Protein AF-0000000076246345 (afdb_homodimer)

pLDDT: mean 88.95, std 18.8, range [18.14, 98.88]

Structure (mmCIF, N/CA/C/O backbone):
data_AF-0000000076246345-model_v1
#
loop_
_entity.id
_entity.type
_entity.pdbx_description
1 polymer 'NXPE3 protein'
#
loop_
_atom_site.group_PDB
_atom_site.id
_atom_site.type_symbol
_atom_site.label_atom_id
_atom_site.label_alt_id
_atom_site.label_comp_id
_atom_site.label_asym_id
_atom_site.label_entity_id
_atom_site.label_seq_id
_atom_site.pdbx_PDB_ins_code
_atom_site.Cartn_x
_atom_site.Cartn_y
_atom_site.Cartn_z
_atom_site.occupancy
_atom_site.B_iso_or_equiv
_atom_site.auth_seq_id
_atom_site.auth_comp_id
_atom_site.auth_asym_id
_atom_site.auth_atom_id
_atom_site.pdbx_PDB_model_num
ATOM 1 N N . PHE A 1 1 ? 10.875 -18.156 25.812 1 19.36 1 PHE A N 1
ATOM 2 C CA . PHE A 1 1 ? 11.625 -17.266 24.938 1 19.36 1 PHE A CA 1
ATOM 3 C C . PHE A 1 1 ? 11.555 -15.82 25.422 1 19.36 1 PHE A C 1
ATOM 5 O O . PHE A 1 1 ? 10.492 -15.195 25.391 1 19.36 1 PHE A O 1
ATOM 12 N N . SER A 1 2 ? 12.414 -15.438 26.406 1 18.91 2 SER A N 1
ATOM 13 C CA . SER A 1 2 ? 12.461 -14.211 27.203 1 18.91 2 SER A CA 1
ATOM 14 C C . SER A 1 2 ? 12.719 -12.992 26.328 1 18.91 2 SER A C 1
ATOM 16 O O . SER A 1 2 ? 13.523 -13.047 25.406 1 18.91 2 SER A O 1
ATOM 18 N N . PRO A 1 3 ? 11.742 -11.984 26.234 1 21.94 3 PRO A N 1
ATOM 19 C CA . PRO A 1 3 ? 11.688 -10.734 25.484 1 21.94 3 PRO A CA 1
ATOM 20 C C . PRO A 1 3 ? 12.961 -9.898 25.625 1 21.94 3 PRO A C 1
ATOM 22 O O . PRO A 1 3 ? 13.359 -9.555 26.734 1 21.94 3 PRO A O 1
ATOM 25 N N . GLN A 1 4 ? 13.969 -10.242 24.797 1 18.92 4 GLN A N 1
ATOM 26 C CA . GLN A 1 4 ? 15.336 -9.742 24.891 1 18.92 4 GLN A CA 1
ATOM 27 C C . GLN A 1 4 ? 15.359 -8.219 24.906 1 18.92 4 GLN A C 1
ATOM 29 O O . GLN A 1 4 ? 14.719 -7.57 24.078 1 18.92 4 GLN A O 1
ATOM 34 N N . HIS A 1 5 ? 15.695 -7.438 26.047 1 19.64 5 HIS A N 1
ATOM 35 C CA . HIS A 1 5 ? 15.867 -6.07 26.516 1 19.64 5 HIS A CA 1
ATOM 36 C C . HIS A 1 5 ? 16.906 -5.324 25.688 1 19.64 5 HIS A C 1
ATOM 38 O O . HIS A 1 5 ? 18.062 -5.766 25.594 1 19.64 5 HIS A O 1
ATOM 44 N N . LEU A 1 6 ? 16.5 -4.625 24.609 1 20.77 6 LEU A N 1
ATOM 45 C CA . LEU A 1 6 ? 17.25 -3.773 23.703 1 20.77 6 LEU A CA 1
ATOM 46 C C . LEU A 1 6 ? 18.031 -2.711 24.453 1 20.77 6 LEU A C 1
ATOM 48 O O . LEU A 1 6 ? 17.609 -1.553 24.531 1 20.77 6 LEU A O 1
ATOM 52 N N . ASP A 1 7 ? 18.781 -2.941 25.625 1 18.58 7 ASP A N 1
ATOM 53 C CA . ASP A 1 7 ? 19.375 -1.924 26.484 1 18.58 7 ASP A CA 1
ATOM 54 C C . ASP A 1 7 ? 20.484 -1.18 25.75 1 18.58 7 ASP A C 1
ATOM 56 O O . ASP A 1 7 ? 20.766 -0.011 26.047 1 18.58 7 ASP A O 1
ATOM 60 N N . ASP A 1 8 ? 21.562 -1.818 25.219 1 19.97 8 ASP A N 1
ATOM 61 C CA . ASP A 1 8 ? 22.859 -1.34 25.672 1 19.97 8 ASP A CA 1
ATOM 62 C C . ASP A 1 8 ? 23.188 0.019 25.062 1 19.97 8 ASP A C 1
ATOM 64 O O . ASP A 1 8 ? 22.547 0.444 24.094 1 19.97 8 ASP A O 1
ATOM 68 N N . ASP A 1 9 ? 24.547 0.365 24.703 1 19.53 9 ASP A N 1
ATOM 69 C CA . ASP A 1 9 ? 25.578 1.345 25.031 1 19.53 9 ASP A CA 1
ATOM 70 C C . ASP A 1 9 ? 25.672 2.428 23.953 1 19.53 9 ASP A C 1
ATOM 72 O O . ASP A 1 9 ? 25.703 3.619 24.281 1 19.53 9 ASP A O 1
ATOM 76 N N . THR A 1 10 ? 26.172 2.152 22.672 1 20.78 10 THR A N 1
ATOM 77 C CA . THR A 1 10 ? 27.266 2.99 22.203 1 20.78 10 THR A CA 1
ATOM 78 C C . THR A 1 10 ? 26.734 4.238 21.5 1 20.78 10 THR A C 1
ATOM 80 O O . THR A 1 10 ? 26.609 4.273 20.281 1 20.78 10 THR A O 1
ATOM 83 N N . VAL A 1 11 ? 25.469 4.566 21.547 1 22.44 11 VAL A N 1
ATOM 84 C CA . VAL A 1 11 ? 25.188 5.703 20.688 1 22.44 11 VAL A CA 1
ATOM 85 C C . VAL A 1 11 ? 26.016 6.906 21.109 1 22.44 11 VAL A C 1
ATOM 87 O O . VAL A 1 11 ? 25.797 7.477 22.188 1 22.44 11 VAL A O 1
ATOM 90 N N . SER A 1 12 ? 27.391 6.965 20.938 1 21 12 SER A N 1
ATOM 91 C CA . SER A 1 12 ? 28.375 7.977 21.281 1 21 12 SER A CA 1
ATOM 92 C C . SER A 1 12 ? 27.938 9.367 20.844 1 21 12 SER A C 1
ATOM 94 O O . SER A 1 12 ? 28.219 10.359 21.516 1 21 12 SER A O 1
ATOM 96 N N . GLY A 1 13 ? 27.625 9.555 19.547 1 21.38 13 GLY A N 1
ATOM 97 C CA . GLY A 1 13 ? 28.203 10.805 19.062 1 21.38 13 GLY A CA 1
ATOM 98 C C . GLY A 1 13 ? 27.5 12.031 19.625 1 21.38 13 GLY A C 1
ATOM 99 O O . GLY A 1 13 ? 28.109 13.102 19.734 1 21.38 13 GLY A O 1
ATOM 100 N N . SER A 1 14 ? 26.141 12.148 19.391 1 21.59 14 SER A N 1
ATOM 101 C CA . SER A 1 14 ? 25.75 13.555 19.328 1 21.59 14 SER A CA 1
ATOM 102 C C . SER A 1 14 ? 25.781 14.203 20.703 1 21.59 14 SER A C 1
ATOM 104 O O . SER A 1 14 ? 25.094 13.766 21.625 1 21.59 14 SER A O 1
ATOM 106 N N . ASN A 1 15 ? 26.875 14.727 21.172 1 21.67 15 ASN A N 1
ATOM 107 C CA . ASN A 1 15 ? 27.281 15.477 22.359 1 21.67 15 ASN A CA 1
ATOM 108 C C . ASN A 1 15 ? 26.312 16.609 22.688 1 21.67 15 ASN A C 1
ATOM 110 O O . ASN A 1 15 ? 26.578 17.438 23.547 1 21.67 15 ASN A O 1
ATOM 114 N N . TRP A 1 16 ? 25.406 17.016 21.812 1 20.48 16 TRP A N 1
ATOM 115 C CA . TRP A 1 16 ? 25.188 18.438 22.062 1 20.48 16 TRP A CA 1
ATOM 116 C C . TRP A 1 16 ? 24.5 18.656 23.406 1 20.48 16 TRP A C 1
ATOM 118 O O . TRP A 1 16 ? 24.25 19.797 23.797 1 20.48 16 TRP A O 1
ATOM 128 N N . ILE A 1 17 ? 23.656 17.625 23.906 1 20.89 17 ILE A N 1
ATOM 129 C CA . ILE A 1 17 ? 22.766 18.172 24.922 1 20.89 17 ILE A CA 1
ATOM 130 C C . ILE A 1 17 ? 23.562 18.5 26.188 1 20.89 17 ILE A C 1
ATOM 132 O O . ILE A 1 17 ? 24.109 17.609 26.828 1 20.89 17 ILE A O 1
ATOM 136 N N . THR A 1 18 ? 24.344 19.609 26.125 1 20.52 18 THR A N 1
ATOM 137 C CA . THR A 1 18 ? 24.906 20.016 27.422 1 20.52 18 THR A CA 1
ATOM 138 C C . THR A 1 18 ? 23.812 20.078 28.484 1 20.52 18 THR A C 1
ATOM 140 O O . THR A 1 18 ? 22.75 20.656 28.25 1 20.52 18 THR A O 1
ATOM 143 N N . GLU A 1 19 ? 23.891 19.234 29.469 1 22.59 19 GLU A N 1
ATOM 144 C CA . GLU A 1 19 ? 23.078 18.969 30.656 1 22.59 19 GLU A CA 1
ATOM 145 C C . GLU A 1 19 ? 23.016 20.172 31.562 1 22.59 19 GLU A C 1
ATOM 147 O O . GLU A 1 19 ? 23.938 20.422 32.344 1 22.59 19 GLU A O 1
ATOM 152 N N . ASN A 1 20 ? 22.766 21.406 31.094 1 21.75 20 ASN A N 1
ATOM 153 C CA . ASN A 1 20 ? 22.719 22.234 32.281 1 21.75 20 ASN A CA 1
ATOM 154 C C . ASN A 1 20 ? 21.688 21.719 33.281 1 21.75 20 ASN A C 1
ATOM 156 O O . ASN A 1 20 ? 20.594 21.297 32.906 1 21.75 20 ASN A O 1
ATOM 160 N N . ASN A 1 21 ? 22.094 21.266 34.5 1 23.2 21 ASN A N 1
ATOM 161 C CA . ASN A 1 21 ? 21.562 20.672 35.719 1 23.2 21 ASN A CA 1
ATOM 162 C C . ASN A 1 21 ? 20.453 21.531 36.312 1 23.2 21 ASN A C 1
ATOM 164 O O . ASN A 1 21 ? 20.5 21.906 37.5 1 23.2 21 ASN A O 1
ATOM 168 N N . ALA A 1 22 ? 19.906 22.562 35.656 1 27.86 22 ALA A N 1
ATOM 169 C CA . ALA A 1 22 ? 19.016 23.281 36.594 1 27.86 22 ALA A CA 1
ATOM 170 C C . ALA A 1 22 ? 17.875 22.391 37.062 1 27.86 22 ALA A C 1
ATOM 172 O O . ALA A 1 22 ? 17.172 21.797 36.25 1 27.86 22 ALA A O 1
ATOM 173 N N . GLN A 1 23 ? 17.906 21.875 38.25 1 25.12 23 GLN A N 1
ATOM 174 C CA . GLN A 1 23 ? 17 21.141 39.125 1 25.12 23 GLN A CA 1
ATOM 175 C C . GLN A 1 23 ? 15.609 21.781 39.156 1 25.12 23 GLN A C 1
ATOM 177 O O . GLN A 1 23 ? 15.352 22.703 39.906 1 25.12 23 GLN A O 1
ATOM 182 N N . HIS A 1 24 ? 15.094 22.266 38.031 1 23.08 24 HIS A N 1
ATOM 183 C CA . HIS A 1 24 ? 13.805 22.859 38.375 1 23.08 24 HIS A CA 1
ATOM 184 C C . HIS A 1 24 ? 12.844 21.812 38.938 1 23.08 24 HIS A C 1
ATOM 186 O O . HIS A 1 24 ? 12.836 20.672 38.5 1 23.08 24 HIS A O 1
ATOM 192 N N . SER A 1 25 ? 12.453 21.953 40.219 1 24.55 25 SER A N 1
ATOM 193 C CA . SER A 1 25 ? 11.445 21.281 41.031 1 24.55 25 SER A CA 1
ATOM 194 C C . SER A 1 25 ? 10.203 20.953 40.219 1 24.55 25 SER A C 1
ATOM 196 O O . SER A 1 25 ? 9.602 21.844 39.594 1 24.55 25 SER A O 1
ATOM 198 N N . LEU A 1 26 ? 10.172 19.75 39.625 1 28.2 26 LEU A N 1
ATOM 199 C CA . LEU A 1 26 ? 9.031 19.156 38.938 1 28.2 26 LEU A CA 1
ATOM 200 C C . LEU A 1 26 ? 7.754 19.328 39.75 1 28.2 26 LEU A C 1
ATOM 202 O O . LEU A 1 26 ? 7.621 18.75 40.844 1 28.2 26 LEU A O 1
ATOM 206 N N . SER A 1 27 ? 7.281 20.562 39.75 1 25.52 27 SER A N 1
ATOM 207 C CA . SER A 1 27 ? 5.965 20.719 40.375 1 25.52 27 SER A CA 1
ATOM 208 C C . SER A 1 27 ? 5.055 19.547 40.031 1 25.52 27 SER A C 1
ATOM 210 O O . SER A 1 27 ? 5.137 19 38.906 1 25.52 27 SER A O 1
ATOM 212 N N . GLN A 1 28 ? 4.719 18.719 41.062 1 29.06 28 GLN A N 1
ATOM 213 C CA . GLN A 1 28 ? 3.703 17.672 41.094 1 29.06 28 GLN A CA 1
ATOM 214 C C . GLN A 1 28 ? 2.494 18.047 40.219 1 29.06 28 GLN A C 1
ATOM 216 O O . GLN A 1 28 ? 1.693 18.891 40.625 1 29.06 28 GLN A O 1
ATOM 221 N N . THR A 1 29 ? 2.711 18.141 38.969 1 30.38 29 THR A N 1
ATOM 222 C CA . THR A 1 29 ? 1.531 18.344 38.125 1 30.38 29 THR A CA 1
ATOM 223 C C . THR A 1 29 ? 0.421 17.375 38.531 1 30.38 29 THR A C 1
ATOM 225 O O . THR A 1 29 ? 0.662 16.172 38.688 1 30.38 29 THR A O 1
ATOM 228 N N . THR A 1 30 ? -0.625 17.828 39.125 1 29.92 30 THR A N 1
ATOM 229 C CA . THR A 1 30 ? -1.897 17.234 39.5 1 29.92 30 THR A CA 1
ATOM 230 C C . THR A 1 30 ? -2.344 16.203 38.469 1 29.92 30 THR A C 1
ATOM 232 O O . THR A 1 30 ? -2.494 16.531 37.281 1 29.92 30 THR A O 1
ATOM 235 N N . LYS A 1 31 ? -2.096 14.977 38.75 1 35.84 31 LYS A N 1
ATOM 236 C CA . LYS A 1 31 ? -2.711 13.828 38.062 1 35.84 31 LYS A CA 1
ATOM 237 C C . LYS A 1 31 ? -4.207 14.047 37.875 1 35.84 31 LYS A C 1
ATOM 239 O O . LYS A 1 31 ? -5.004 13.844 38.781 1 35.84 31 LYS A O 1
ATOM 244 N N . THR A 1 32 ? -4.555 15.07 37.188 1 33.03 32 THR A N 1
ATOM 245 C CA . THR A 1 32 ? -5.98 15.008 36.875 1 33.03 32 THR A CA 1
ATOM 246 C C . THR A 1 32 ? -6.383 13.602 36.469 1 33.03 32 THR A C 1
ATOM 248 O O . THR A 1 32 ? -5.723 12.992 35.625 1 33.03 32 THR A O 1
ATOM 251 N N . THR A 1 33 ? -7.121 12.867 37.188 1 37.44 33 THR A N 1
ATOM 252 C CA . THR A 1 33 ? -7.75 11.586 36.906 1 37.44 33 THR A CA 1
ATOM 253 C C . THR A 1 33 ? -8.273 11.562 35.469 1 37.44 33 THR A C 1
ATOM 255 O O . THR A 1 33 ? -9.344 12.109 35.188 1 37.44 33 THR A O 1
ATOM 258 N N . ARG A 1 34 ? -7.465 11.695 34.531 1 45 34 ARG A N 1
ATOM 259 C CA . ARG A 1 34 ? -7.828 11.547 33.125 1 45 34 ARG A CA 1
ATOM 260 C C . ARG A 1 34 ? -8.742 10.344 32.938 1 45 34 ARG A C 1
ATOM 262 O O . ARG A 1 34 ? -8.586 9.312 33.594 1 45 34 ARG A O 1
ATOM 269 N N . LYS A 1 35 ? -9.852 10.445 32.406 1 48.69 35 LYS A N 1
ATOM 270 C CA . LYS A 1 35 ? -10.867 9.438 32.125 1 48.69 35 LYS A CA 1
ATOM 271 C C . LYS A 1 35 ? -10.297 8.289 31.312 1 48.69 35 LYS A C 1
ATOM 273 O O . LYS A 1 35 ? -9.602 8.516 30.312 1 48.69 35 LYS A O 1
ATOM 278 N N . PRO A 1 36 ? -10.25 7.066 31.688 1 53.5 36 PRO A N 1
ATOM 279 C CA . PRO A 1 36 ? -9.734 5.785 31.203 1 53.5 36 PRO A CA 1
ATOM 280 C C . PRO A 1 36 ? -10.148 5.488 29.766 1 53.5 36 PRO A C 1
ATOM 282 O O . PRO A 1 36 ? -9.789 4.441 29.219 1 53.5 36 PRO A O 1
ATOM 285 N N . TYR A 1 37 ? -10.836 6.449 29.062 1 56.97 37 TYR A N 1
ATOM 286 C CA . TYR A 1 37 ? -11.492 5.918 27.875 1 56.97 37 TYR A CA 1
ATOM 287 C C . TYR A 1 37 ? -10.648 6.16 26.625 1 56.97 37 TYR A C 1
ATOM 289 O O . TYR A 1 37 ? -10.984 5.688 25.531 1 56.97 37 TYR A O 1
ATOM 297 N N . CYS A 1 38 ? -9.461 6.73 26.719 1 70.19 38 CYS A N 1
ATOM 298 C CA . CYS A 1 38 ? -8.773 6.992 25.469 1 70.19 38 CYS A CA 1
ATOM 299 C C . CYS A 1 38 ? -7.668 5.969 25.234 1 70.19 38 CYS A C 1
ATOM 301 O O . CYS A 1 38 ? -6.738 5.855 26.031 1 70.19 38 CYS A O 1
ATOM 303 N N . GLY A 1 39 ? -7.922 5.137 24.266 1 64.81 39 GLY A N 1
ATOM 304 C CA . GLY A 1 39 ? -7.031 4.0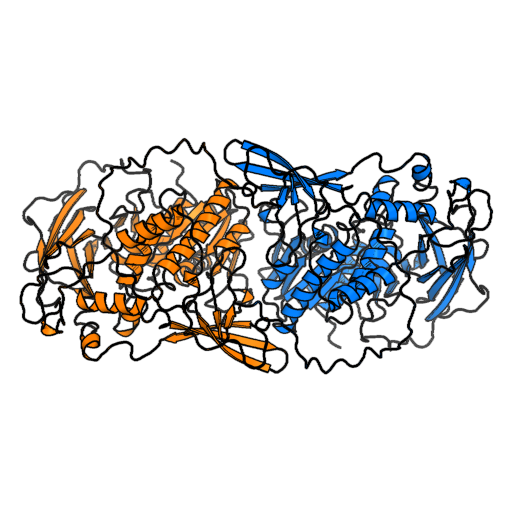39 23.906 1 64.81 39 GLY A CA 1
ATOM 305 C C . GLY A 1 39 ? -5.578 4.461 23.797 1 64.81 39 GLY A C 1
ATOM 306 O O . GLY A 1 39 ? -4.676 3.629 23.922 1 64.81 39 GLY A O 1
ATOM 307 N N . TYR A 1 40 ? -5.309 5.746 23.688 1 67.44 40 TYR A N 1
ATOM 308 C CA . TYR A 1 40 ? -3.932 6.191 23.516 1 67.44 40 TYR A CA 1
ATOM 309 C C . TYR A 1 40 ? -3.137 6.031 24.797 1 67.44 40 TYR A C 1
ATOM 311 O O . TYR A 1 40 ? -1.904 5.965 24.766 1 67.44 40 TYR A O 1
ATOM 319 N N . ALA A 1 41 ? -3.783 5.953 25.844 1 68.75 41 ALA A N 1
ATOM 320 C CA . ALA A 1 41 ? -3.111 5.891 27.125 1 68.75 41 ALA A CA 1
ATOM 321 C C . ALA A 1 41 ? -2.527 4.504 27.391 1 68.75 41 ALA A C 1
ATOM 323 O O . ALA A 1 41 ? -1.706 4.324 28.281 1 68.75 41 ALA A O 1
ATOM 324 N N . GLN A 1 42 ? -2.809 3.709 26.516 1 67.75 42 GLN A N 1
ATOM 325 C CA . GLN A 1 42 ? -2.4 2.328 26.75 1 67.75 42 GLN A CA 1
ATOM 326 C C . GLN A 1 42 ? -1.032 2.047 26.125 1 67.75 42 GLN A C 1
ATOM 328 O O . GLN A 1 42 ? -0.44 0.994 26.375 1 67.75 42 GLN A O 1
ATOM 333 N N . GLN A 1 43 ? -0.539 3.023 25.531 1 74 43 GLN A N 1
ATOM 334 C CA . GLN A 1 43 ? 0.751 2.777 24.906 1 74 43 GLN A CA 1
ATOM 335 C C . GLN A 1 43 ? 1.897 2.963 25.891 1 74 43 GLN A C 1
ATOM 337 O O . GLN A 1 43 ? 1.925 3.941 26.641 1 74 43 GLN A O 1
ATOM 342 N N . VAL A 1 44 ? 2.707 1.988 25.938 1 80.88 44 VAL A N 1
ATOM 343 C CA . VAL A 1 44 ? 3.889 2.061 26.781 1 80.88 44 VAL A CA 1
ATOM 344 C C . VAL A 1 44 ? 4.988 2.85 26.078 1 80.88 44 VAL A C 1
ATOM 346 O O . VAL A 1 44 ? 5.363 2.527 24.953 1 80.88 44 VAL A O 1
ATOM 349 N N . LEU A 1 45 ? 5.414 3.9 26.781 1 88.69 45 LEU A N 1
ATOM 350 C CA . LEU A 1 45 ? 6.461 4.75 26.219 1 88.69 45 LEU A CA 1
ATOM 351 C C . LEU A 1 45 ? 7.812 4.434 26.844 1 88.69 45 LEU A C 1
ATOM 353 O O . LEU A 1 45 ? 7.895 4.145 28.047 1 88.69 45 LEU A O 1
ATOM 357 N N . SER A 1 46 ? 8.805 4.434 26.094 1 90.81 46 SER A N 1
ATOM 358 C CA . SER A 1 46 ? 10.164 4.371 26.625 1 90.81 46 SER A CA 1
ATOM 359 C C . SER A 1 46 ? 10.492 5.621 27.438 1 90.81 46 SER A C 1
ATOM 361 O O . SER A 1 46 ? 9.758 6.609 27.391 1 90.81 46 SER A O 1
ATOM 363 N N . LYS A 1 47 ? 11.57 5.594 28.188 1 94 47 LYS A N 1
ATOM 364 C CA . LYS A 1 47 ? 12 6.738 28.984 1 94 47 LYS A CA 1
ATOM 365 C C . LYS A 1 47 ? 12.281 7.949 28.094 1 94 47 LYS A C 1
ATOM 367 O O . LYS A 1 47 ? 11.914 9.078 28.438 1 94 47 LYS A O 1
ATOM 372 N N . ARG A 1 48 ? 12.812 7.684 27 1 94.44 48 ARG A N 1
ATOM 373 C CA . ARG A 1 48 ? 13.141 8.758 26.062 1 94.44 48 ARG A CA 1
ATOM 374 C C . ARG A 1 48 ? 11.875 9.383 25.469 1 94.44 48 ARG A C 1
ATOM 376 O O . ARG A 1 48 ? 11.789 10.602 25.328 1 94.44 48 ARG A O 1
ATOM 383 N N . GLU A 1 49 ? 10.984 8.531 25.156 1 93.44 49 GLU A N 1
ATOM 384 C CA . GLU A 1 49 ? 9.727 9.016 24.594 1 93.44 49 GLU A CA 1
ATOM 385 C C . GLU A 1 49 ? 8.938 9.82 25.641 1 93.44 49 GLU A C 1
ATOM 387 O O . GLU A 1 49 ? 8.281 10.805 25.297 1 93.44 49 GLU A O 1
ATOM 392 N N . GLN A 1 50 ? 9.039 9.391 26.844 1 94.25 50 GLN A N 1
ATOM 393 C CA . GLN A 1 50 ? 8.375 10.117 27.938 1 94.25 50 GLN A CA 1
ATOM 394 C C . GLN A 1 50 ? 8.984 11.5 28.109 1 94.25 50 GLN A C 1
ATOM 396 O O . GLN A 1 50 ? 8.258 12.484 28.266 1 94.25 50 GLN A O 1
ATOM 401 N N . ALA A 1 51 ? 10.242 11.523 28.109 1 96.31 51 ALA A N 1
ATOM 402 C CA . ALA A 1 51 ? 10.938 12.805 28.266 1 96.31 51 ALA A CA 1
ATOM 403 C C . ALA A 1 51 ? 10.609 13.742 27.109 1 96.31 51 ALA A C 1
ATOM 405 O O . ALA A 1 51 ? 10.43 14.945 27.312 1 96.31 51 ALA A O 1
ATOM 406 N N . GLU A 1 52 ? 10.555 13.203 25.953 1 96.31 52 GLU A N 1
ATOM 407 C CA . GLU A 1 52 ? 10.211 13.992 24.781 1 96.31 52 GLU A CA 1
ATOM 408 C C . GLU A 1 52 ? 8.789 14.547 24.875 1 96.31 52 GLU A C 1
ATOM 410 O O . GLU A 1 52 ? 8.562 15.727 24.594 1 96.31 52 GLU A O 1
ATOM 415 N N . GLU A 1 53 ? 7.953 13.711 25.234 1 95.38 53 GLU A N 1
ATOM 416 C CA . GLU A 1 53 ? 6.559 14.117 25.375 1 95.38 53 GLU A CA 1
ATOM 417 C C . GLU A 1 53 ? 6.418 15.227 26.422 1 95.38 53 GLU A C 1
ATOM 419 O O . GLU A 1 53 ? 5.711 16.203 26.188 1 95.38 53 GLU A O 1
ATOM 424 N N . GLU A 1 54 ? 7.082 15.055 27.516 1 96.38 54 GLU A N 1
ATOM 425 C CA . GLU A 1 54 ? 7.035 16.062 28.562 1 96.38 54 GLU A CA 1
ATOM 426 C C . GLU A 1 54 ? 7.605 17.391 28.078 1 96.38 54 GLU A C 1
ATOM 428 O O . GLU A 1 54 ? 7.059 18.453 28.391 1 96.38 54 GLU A O 1
ATOM 433 N N . SER A 1 55 ? 8.609 17.312 27.375 1 97.19 55 SER A N 1
ATOM 434 C CA . SER A 1 55 ? 9.234 18.516 26.859 1 97.19 55 SER A CA 1
ATOM 435 C C . SER A 1 55 ? 8.328 19.234 25.859 1 97.19 55 SER A C 1
ATOM 437 O O . SER A 1 55 ? 8.219 20.453 25.875 1 97.19 55 SER A O 1
ATOM 439 N N . LEU A 1 56 ? 7.699 18.469 25 1 97.81 56 LEU A N 1
ATOM 440 C CA . LEU A 1 56 ? 6.801 19.047 24 1 97.81 56 LEU A CA 1
ATOM 441 C C . LEU A 1 56 ? 5.586 19.688 24.672 1 97.81 56 LEU A C 1
ATOM 443 O O . LEU A 1 56 ? 5.16 20.781 24.281 1 97.81 56 LEU A O 1
ATOM 447 N N . LEU A 1 57 ? 5.09 18.969 25.688 1 97.31 57 LEU A N 1
ATOM 448 C CA . LEU A 1 57 ? 3.934 19.484 26.406 1 97.31 57 LEU A CA 1
ATOM 449 C C . LEU A 1 57 ? 4.305 20.75 27.188 1 97.31 57 LEU A C 1
ATOM 451 O O . LEU A 1 57 ? 3.518 21.688 27.266 1 97.31 57 LEU A O 1
ATOM 455 N N . ALA A 1 58 ? 5.48 20.781 27.688 1 96.88 58 ALA A N 1
ATOM 456 C CA . ALA A 1 58 ? 5.961 21.969 28.406 1 96.88 58 ALA A CA 1
ATOM 457 C C . ALA A 1 58 ? 6.105 23.156 27.469 1 96.88 58 ALA A C 1
ATOM 459 O O . ALA A 1 58 ? 5.848 24.297 27.859 1 96.88 58 ALA A O 1
ATOM 460 N N . ALA A 1 59 ? 6.48 22.859 26.312 1 95.5 59 ALA A N 1
ATOM 461 C CA . ALA A 1 59 ? 6.754 23.906 25.328 1 95.5 59 ALA A CA 1
ATOM 462 C C . ALA A 1 59 ? 5.469 24.609 24.906 1 95.5 59 ALA A C 1
ATOM 464 O O . ALA A 1 59 ? 5.504 25.719 24.391 1 95.5 59 ALA A O 1
ATOM 465 N N . ILE A 1 60 ? 4.309 23.984 25.141 1 96.94 60 ILE A N 1
ATOM 466 C CA . ILE A 1 60 ? 3.072 24.578 24.656 1 96.94 60 ILE A CA 1
ATOM 467 C C . ILE A 1 60 ? 2.184 24.969 25.828 1 96.94 60 ILE A C 1
ATOM 469 O O . ILE A 1 60 ? 0.987 25.219 25.656 1 96.94 60 ILE A O 1
ATOM 473 N N . GLN A 1 61 ? 2.748 24.969 26.953 1 96.19 61 GLN A N 1
ATOM 474 C CA . GLN A 1 61 ? 1.985 25.438 28.109 1 96.19 61 GLN A CA 1
ATOM 475 C C . GLN A 1 61 ? 1.475 26.859 27.891 1 96.19 61 GLN A C 1
ATOM 477 O O . GLN A 1 61 ? 2.158 27.688 27.281 1 96.19 61 GLN A O 1
ATOM 482 N N . TRP A 1 62 ? 0.317 27.094 28.391 1 96.38 62 TRP A N 1
ATOM 483 C CA . TRP A 1 62 ? -0.326 28.391 28.203 1 96.38 62 TRP A CA 1
ATOM 484 C C . TRP A 1 62 ? -0.683 29.016 29.547 1 96.38 62 TRP A C 1
ATOM 486 O O . TRP A 1 62 ? -1.102 28.312 30.469 1 96.38 62 TRP A O 1
ATOM 496 N N . PRO A 1 63 ? -0.483 30.266 29.672 1 95 63 PRO A N 1
ATOM 497 C CA . PRO A 1 63 ? -0.775 30.922 30.953 1 95 63 PRO A CA 1
ATOM 498 C C . PRO A 1 63 ? -2.23 30.75 31.375 1 95 63 PRO A C 1
ATOM 500 O O . PRO A 1 63 ? -3.135 30.797 30.547 1 95 63 PRO A O 1
ATOM 503 N N . LYS A 1 64 ? -2.393 30.656 32.688 1 91.75 64 LYS A N 1
ATOM 504 C CA . LYS A 1 64 ? -3.727 30.531 33.25 1 91.75 64 LYS A CA 1
ATOM 505 C C . LYS A 1 64 ? -4.137 31.812 34 1 91.75 64 LYS A C 1
ATOM 507 O O . LYS A 1 64 ? -3.307 32.469 34.625 1 91.75 64 LYS A O 1
ATOM 512 N N . PRO A 1 65 ? -5.379 32.094 33.781 1 90.75 65 PRO A N 1
ATOM 513 C CA . PRO A 1 65 ? -5.859 33.219 34.594 1 90.75 65 PRO A CA 1
ATOM 514 C C . PRO A 1 65 ? -5.875 32.906 36.094 1 90.75 65 PRO A C 1
ATOM 516 O O . PRO A 1 65 ? -5.77 31.734 36.469 1 90.75 65 PRO A O 1
ATOM 519 N N . PRO A 1 66 ? -5.887 34 36.875 1 87.56 66 PRO A N 1
ATOM 520 C CA . PRO A 1 66 ? -5.969 33.75 38.312 1 87.56 66 PRO A CA 1
ATOM 521 C C . PRO A 1 66 ? -7.176 32.875 38.688 1 87.56 66 PRO A C 1
ATOM 523 O O . PRO A 1 66 ? -8.156 32.844 37.938 1 87.56 66 PRO A O 1
ATOM 526 N N . ASP A 1 67 ? -7.02 32.344 39.875 1 83.25 67 ASP A N 1
ATOM 527 C CA . ASP A 1 67 ? -8.07 31.438 40.344 1 83.25 67 ASP A CA 1
ATOM 528 C C . ASP A 1 67 ? -9.383 32.188 40.562 1 83.25 67 ASP A C 1
ATOM 530 O O . ASP A 1 67 ? -9.383 33.375 40.938 1 83.25 67 ASP A O 1
ATOM 534 N N . GLY A 1 68 ? -10.484 31.609 40.219 1 79.56 68 GLY A N 1
ATOM 535 C CA . GLY A 1 68 ? -11.805 32.156 40.406 1 79.56 68 GLY A CA 1
ATOM 536 C C . GLY A 1 68 ? -12.586 32.312 39.125 1 79.56 68 GLY A C 1
ATOM 537 O O . GLY A 1 68 ? -12.031 32.156 38.031 1 79.56 68 GLY A O 1
ATOM 538 N N . LYS A 1 69 ? -13.797 32.5 39.344 1 83.62 69 LYS A N 1
ATOM 539 C CA . LYS A 1 69 ? -14.672 32.688 38.188 1 83.62 69 LYS A CA 1
ATOM 540 C C . LYS A 1 69 ? -14.516 34.094 37.594 1 83.62 69 LYS A C 1
ATOM 542 O O . LYS A 1 69 ? -14.594 35.062 38.312 1 83.62 69 LYS A O 1
ATOM 547 N N . ILE A 1 70 ? -14.086 34.156 36.375 1 90.56 70 ILE A N 1
ATOM 548 C CA . ILE A 1 70 ? -13.945 35.406 35.656 1 90.56 70 ILE A CA 1
ATOM 549 C C . ILE A 1 70 ? -15.195 35.656 34.812 1 90.56 70 ILE A C 1
ATOM 551 O O . ILE A 1 70 ? -15.547 34.844 33.969 1 90.56 70 ILE A O 1
ATOM 555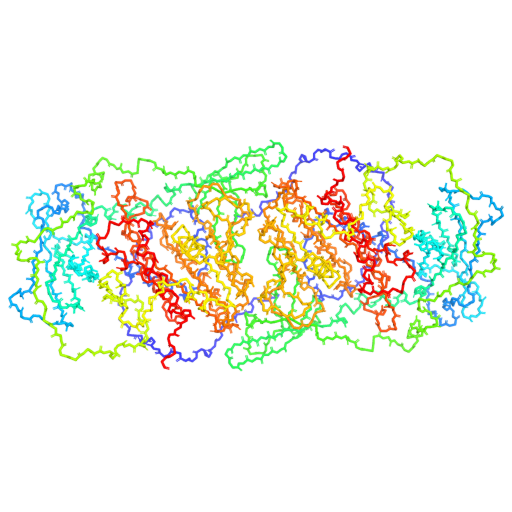 N N . THR A 1 71 ? -15.844 36.781 35.031 1 93.56 71 THR A N 1
ATOM 556 C CA . THR A 1 71 ? -17.062 37.125 34.312 1 93.56 71 THR A CA 1
ATOM 557 C C . THR A 1 71 ? -16.703 37.656 32.906 1 93.56 71 THR A C 1
ATOM 559 O O . THR A 1 71 ? -15.57 38.031 32.656 1 93.56 71 THR A O 1
ATOM 562 N N . PHE A 1 72 ? -17.719 37.688 32.094 1 96.69 72 PHE A N 1
ATOM 563 C CA . PHE A 1 72 ? -17.547 38.25 30.75 1 96.69 72 PHE A CA 1
ATOM 564 C C . PHE A 1 72 ? -17.031 39.688 30.797 1 96.69 72 PHE A C 1
ATOM 566 O O . PHE A 1 72 ? -16.172 40.062 30.016 1 96.69 72 PHE A O 1
ATOM 573 N N . ALA A 1 73 ? -17.531 40.438 31.688 1 96.56 73 ALA A N 1
ATOM 574 C CA . ALA A 1 73 ? -17.156 41.844 31.812 1 96.56 73 ALA A CA 1
ATOM 575 C C . ALA A 1 73 ? -15.68 42 32.125 1 96.56 73 ALA A C 1
ATOM 577 O O . ALA A 1 73 ? -15.062 43 31.766 1 96.56 73 ALA A O 1
ATOM 578 N N . GLN A 1 74 ? -15.164 40.969 32.75 1 95.75 74 GLN A N 1
ATOM 579 C CA . GLN A 1 74 ? -13.766 41 33.156 1 95.75 74 GLN A CA 1
ATOM 580 C C . GLN A 1 74 ? -12.867 40.375 32.125 1 95.75 74 GLN A C 1
ATOM 582 O O . GLN A 1 74 ? -11.641 40.375 32.25 1 95.75 74 GLN A O 1
ATOM 587 N N . SER A 1 75 ? -13.461 39.844 31.094 1 97.12 75 SER A N 1
ATOM 588 C CA . SER A 1 75 ? -12.688 39.188 30.031 1 97.12 75 SER A CA 1
ATOM 589 C C . SER A 1 75 ? -12.117 40.25 29.062 1 97.12 75 SER A C 1
ATOM 591 O O . SER A 1 75 ? -12.508 41.406 29.094 1 97.12 75 SER A O 1
ATOM 593 N N . THR A 1 76 ? -11.219 39.812 28.25 1 98.06 76 THR A N 1
ATOM 594 C CA . THR A 1 76 ? -10.5 40.75 27.375 1 98.06 76 THR A CA 1
ATOM 595 C C . THR A 1 76 ? -11.422 41.312 26.312 1 98.06 76 THR A C 1
ATOM 597 O O . THR A 1 76 ? -12.117 40.562 25.625 1 98.06 76 THR A O 1
ATOM 600 N N . ASP A 1 77 ? -11.43 42.594 26.125 1 98.06 77 ASP A N 1
ATOM 601 C CA . ASP A 1 77 ? -12.188 43.281 25.094 1 98.06 77 ASP A CA 1
ATOM 602 C C . ASP A 1 77 ? -11.242 43.938 24.078 1 98.06 77 ASP A C 1
ATOM 604 O O . ASP A 1 77 ? -10.531 44.906 24.406 1 98.06 77 ASP A O 1
ATOM 608 N N . PRO A 1 78 ? -11.25 43.469 22.891 1 98.19 78 PRO A N 1
ATOM 609 C CA . PRO A 1 78 ? -10.359 44.094 21.891 1 98.19 78 PRO A CA 1
ATOM 610 C C . PRO A 1 78 ? -10.703 45.531 21.594 1 98.19 78 PRO A C 1
ATOM 612 O O . PRO A 1 78 ? -9.82 46.312 21.219 1 98.19 78 PRO A O 1
ATOM 615 N N . THR A 1 79 ? -11.906 45.969 21.734 1 97.69 79 THR A N 1
ATOM 616 C CA . THR A 1 79 ? -12.344 47.344 21.406 1 97.69 79 THR A CA 1
ATOM 617 C C . THR A 1 79 ? -11.734 48.344 22.391 1 97.69 79 THR A C 1
ATOM 619 O O . THR A 1 79 ? -11.391 49.469 22 1 97.69 79 THR A O 1
ATOM 622 N N . HIS A 1 80 ? -11.609 47.938 23.656 1 97.75 80 HIS A N 1
ATOM 623 C CA . HIS A 1 80 ? -11.031 48.812 24.656 1 97.75 80 HIS A CA 1
ATOM 624 C C . HIS A 1 80 ? -9.516 48.688 24.688 1 97.75 80 HIS A C 1
ATOM 626 O O . HIS A 1 80 ? -8.836 49.469 25.344 1 97.75 80 HIS A O 1
ATOM 632 N N . SER A 1 81 ? -9.008 47.688 24.047 1 98.69 81 SER A N 1
ATOM 633 C CA . SER A 1 81 ? -7.566 47.438 24.016 1 98.69 81 SER A CA 1
ATOM 634 C C . SER A 1 81 ? -6.902 48.25 22.891 1 98.69 81 SER A C 1
ATOM 636 O O . SER A 1 81 ? -7.57 48.656 21.938 1 98.69 81 SER A O 1
ATOM 638 N N . ASP A 1 82 ? -5.609 48.406 23.031 1 98.38 82 ASP A N 1
ATOM 639 C CA . ASP A 1 82 ? -4.91 49.156 21.984 1 98.38 82 ASP A CA 1
ATOM 640 C C . ASP A 1 82 ? -3.441 48.75 21.906 1 98.38 82 ASP A C 1
ATOM 642 O O . ASP A 1 82 ? -2.969 47.969 22.719 1 98.38 82 ASP A O 1
ATOM 646 N N . PHE A 1 83 ? -2.773 49.219 20.906 1 98.56 83 PHE A N 1
ATOM 647 C CA . PHE A 1 83 ? -1.332 49 20.812 1 98.56 83 PHE A CA 1
ATOM 648 C C . PHE A 1 83 ? -0.633 50.312 20.438 1 98.56 83 PHE A C 1
ATOM 650 O O . PHE A 1 83 ? -1.269 51.25 19.938 1 98.56 83 PHE A O 1
ATOM 657 N N . VAL A 1 84 ? 0.631 50.406 20.75 1 97.62 84 VAL A N 1
ATOM 658 C CA . VAL A 1 84 ? 1.467 51.531 20.422 1 97.62 84 VAL A CA 1
ATOM 659 C C . VAL A 1 84 ? 2.811 51.062 19.875 1 97.62 84 VAL A C 1
ATOM 661 O O . VAL A 1 84 ? 3.363 50.062 20.359 1 97.62 84 VAL A O 1
ATOM 664 N N . ILE A 1 85 ? 3.293 51.719 18.844 1 97.06 85 ILE A N 1
ATOM 665 C CA . ILE A 1 85 ? 4.645 51.469 18.359 1 97.06 85 ILE A CA 1
ATOM 666 C C . ILE A 1 85 ? 5.664 52.094 19.312 1 97.06 85 ILE A C 1
ATOM 668 O O . ILE A 1 85 ? 5.566 53.25 19.656 1 97.06 85 ILE A O 1
ATOM 672 N N . VAL A 1 86 ? 6.586 51.219 19.688 1 94.56 86 VAL A N 1
ATOM 673 C CA . VAL A 1 86 ? 7.629 51.688 20.578 1 94.56 86 VAL A CA 1
ATOM 674 C C . VAL A 1 86 ? 8.609 52.562 19.812 1 94.56 86 VAL A C 1
ATOM 676 O O . VAL A 1 86 ? 9.156 52.156 18.797 1 94.56 86 VAL A O 1
ATOM 679 N N . THR A 1 87 ? 8.875 53.812 20.094 1 88.06 87 THR A N 1
ATOM 680 C CA . THR A 1 87 ? 9.758 54.812 19.484 1 88.06 87 THR A CA 1
ATOM 681 C C . THR A 1 87 ? 9.391 55.031 18.031 1 88.06 87 THR A C 1
ATOM 683 O O . THR A 1 87 ? 10.211 54.812 17.125 1 88.06 87 THR A O 1
ATOM 686 N N . PRO A 1 88 ? 8.289 55.562 17.797 1 83.75 88 PRO A N 1
ATOM 687 C CA . PRO A 1 88 ? 7.789 55.719 16.422 1 83.75 88 PRO A CA 1
ATOM 688 C C . PRO A 1 88 ? 8.578 56.75 15.625 1 83.75 88 PRO A C 1
ATOM 690 O O . PRO A 1 88 ? 8.539 56.719 14.391 1 83.75 88 PRO A O 1
ATOM 693 N N . SER A 1 89 ? 9.203 57.562 16.266 1 82.12 89 SER A N 1
ATOM 694 C CA . SER A 1 89 ? 9.898 58.656 15.586 1 82.12 89 SER A CA 1
ATOM 695 C C . SER A 1 89 ? 11.297 58.219 15.156 1 82.12 89 SER A C 1
ATOM 697 O O . SER A 1 89 ? 11.984 58.938 14.438 1 82.12 89 SER A O 1
ATOM 699 N N . ARG A 1 90 ? 11.602 57.094 15.469 1 85.25 90 ARG A N 1
ATOM 700 C CA . ARG A 1 90 ? 12.914 56.562 15.102 1 85.25 90 ARG A CA 1
ATOM 701 C C . ARG A 1 90 ? 13 56.312 13.594 1 85.25 90 ARG A C 1
ATOM 703 O O . ARG A 1 90 ? 11.992 56.031 12.945 1 85.25 90 ARG A O 1
ATOM 710 N N . PHE A 1 91 ? 14.156 56.5 13.031 1 87.94 91 PHE A N 1
ATOM 711 C CA . PHE A 1 91 ? 14.43 56.188 11.641 1 87.94 91 PHE A CA 1
ATOM 712 C C . PHE A 1 91 ? 14.68 54.688 11.461 1 87.94 91 PHE A C 1
ATOM 714 O O . PHE A 1 91 ? 15.602 54.156 12.07 1 87.94 91 PHE A O 1
ATOM 721 N N . PHE A 1 92 ? 13.805 54.094 10.656 1 94.88 92 PHE A N 1
ATOM 722 C CA . PHE A 1 92 ? 13.938 52.656 10.445 1 94.88 92 PHE A CA 1
ATOM 723 C C . PHE A 1 92 ? 14.531 52.375 9.07 1 94.88 92 PHE A C 1
ATOM 725 O O . PHE A 1 92 ? 14.242 53.062 8.102 1 94.88 92 PHE A O 1
ATOM 732 N N . LYS A 1 93 ? 15.406 51.375 9.07 1 94.5 93 LYS A N 1
ATOM 733 C CA . LYS A 1 93 ? 15.945 50.812 7.832 1 94.5 93 LYS A CA 1
ATOM 734 C C . LYS A 1 93 ? 15.562 49.344 7.676 1 94.5 93 LYS A C 1
ATOM 736 O O . LYS A 1 93 ? 15.195 48.688 8.648 1 94.5 93 LYS A O 1
ATOM 741 N N . VAL A 1 94 ? 15.609 48.969 6.426 1 94.56 94 VAL A N 1
ATOM 742 C CA . VAL A 1 94 ? 15.359 47.562 6.18 1 94.56 94 VAL A CA 1
ATOM 743 C C . VAL A 1 94 ? 16.297 46.719 7.027 1 94.56 94 VAL A C 1
ATOM 745 O O . VAL A 1 94 ? 17.5 46.969 7.066 1 94.56 94 VAL A O 1
ATOM 748 N N . GLY A 1 95 ? 15.742 45.719 7.734 1 91.75 95 GLY A N 1
ATOM 749 C CA . GLY A 1 95 ? 16.531 44.875 8.609 1 91.75 95 GLY A CA 1
ATOM 750 C C . GLY A 1 95 ? 16.328 45.188 10.086 1 91.75 95 GLY A C 1
ATOM 751 O O . GLY A 1 95 ? 16.609 44.344 10.945 1 91.75 95 GLY A O 1
ATOM 752 N N . ASP A 1 96 ? 15.898 46.344 10.359 1 94.19 96 ASP A N 1
ATOM 753 C CA . ASP A 1 96 ? 15.703 46.781 11.742 1 94.19 96 ASP A CA 1
ATOM 754 C C . ASP A 1 96 ? 14.539 46.031 12.383 1 94.19 96 ASP A C 1
ATOM 756 O O . ASP A 1 96 ? 13.719 45.438 11.68 1 94.19 96 ASP A O 1
ATOM 760 N N . GLN A 1 97 ? 14.516 46.156 13.711 1 95.12 97 GLN A N 1
ATOM 761 C CA . GLN A 1 97 ? 13.43 45.531 14.484 1 95.12 97 GLN A CA 1
ATOM 762 C C . GLN A 1 97 ? 12.438 46.594 14.945 1 95.12 97 GLN A C 1
ATOM 764 O O . GLN A 1 97 ? 12.828 47.719 15.32 1 95.12 97 GLN A O 1
ATOM 769 N N . LEU A 1 98 ? 11.258 46.312 14.758 1 96.56 98 LEU A N 1
ATOM 770 C CA . LEU A 1 98 ? 10.172 47.156 15.242 1 96.56 98 LEU A CA 1
ATOM 771 C C . LEU A 1 98 ? 9.461 46.5 16.422 1 96.56 98 LEU A C 1
ATOM 773 O O . LEU A 1 98 ? 9.102 45.312 16.375 1 96.56 98 LEU A O 1
ATOM 777 N N . GLU A 1 99 ? 9.328 47.219 17.484 1 97.38 99 GLU A N 1
ATOM 778 C CA . GLU A 1 99 ? 8.648 46.719 18.688 1 97.38 99 GLU A CA 1
ATOM 779 C C . GLU A 1 99 ? 7.305 47.406 18.891 1 97.38 99 GLU A C 1
ATOM 781 O O . GLU A 1 99 ? 7.195 48.625 18.719 1 97.38 99 GLU A O 1
ATOM 786 N N . VAL A 1 100 ? 6.34 46.656 19.172 1 98 100 VAL A N 1
ATOM 787 C CA . VAL A 1 100 ? 4.988 47.125 19.422 1 98 100 VAL A CA 1
ATOM 788 C C . VAL A 1 100 ? 4.523 46.656 20.797 1 98 100 VAL A C 1
ATOM 790 O O . VAL A 1 100 ? 4.742 45.5 21.172 1 98 100 VAL A O 1
ATOM 793 N N . LEU A 1 101 ? 3.979 47.531 21.578 1 98.44 101 LEU A N 1
ATOM 794 C CA . LEU A 1 101 ? 3.402 47.188 22.875 1 98.44 101 LEU A CA 1
ATOM 795 C C . LEU A 1 101 ? 1.88 47.125 22.781 1 98.44 101 LEU A C 1
ATOM 797 O O . LEU A 1 101 ? 1.242 48.094 22.359 1 98.44 101 LEU A O 1
ATOM 801 N N . VAL A 1 102 ? 1.297 46.062 23.156 1 98.81 102 VAL A N 1
ATOM 802 C CA . VAL A 1 102 ? -0.152 45.906 23.156 1 98.81 102 VAL A CA 1
ATOM 803 C C . VAL A 1 102 ? -0.665 45.938 24.594 1 98.81 102 VAL A C 1
ATOM 805 O O . VAL A 1 102 ? -0.17 45.219 25.469 1 98.81 102 VAL A O 1
ATOM 808 N N . ARG A 1 103 ? -1.624 46.719 24.875 1 98.69 103 ARG A N 1
ATOM 809 C CA . ARG A 1 103 ? -2.25 46.875 26.188 1 98.69 103 ARG A CA 1
ATOM 810 C C . ARG A 1 103 ? -3.682 46.344 26.172 1 98.69 103 ARG A C 1
ATOM 812 O O . ARG A 1 103 ? -4.57 46.969 25.578 1 98.69 103 ARG A O 1
ATOM 819 N N . MET A 1 104 ? -3.836 45.281 26.859 1 98.62 104 MET A N 1
ATOM 820 C CA . MET A 1 104 ? -5.148 44.656 26.844 1 98.62 104 MET A CA 1
ATOM 821 C C . MET A 1 104 ? -6.016 45.156 27.984 1 98.62 104 MET A C 1
ATOM 823 O O . MET A 1 104 ? -5.516 45.406 29.094 1 98.62 104 MET A O 1
ATOM 827 N N . ARG A 1 105 ? -7.266 45.344 27.703 1 98.62 105 ARG A N 1
ATOM 828 C CA . ARG A 1 105 ? -8.266 45.781 28.672 1 98.62 105 ARG A CA 1
ATOM 829 C C . ARG A 1 105 ? -9.5 44.906 28.641 1 98.62 105 ARG A C 1
ATOM 831 O O . ARG A 1 105 ? -9.719 44.188 27.656 1 98.62 105 ARG A O 1
ATOM 838 N N . ASP A 1 106 ? -10.219 44.938 29.75 1 98 106 ASP A N 1
ATOM 839 C CA . ASP A 1 106 ? -11.445 44.156 29.797 1 98 106 ASP A CA 1
ATOM 840 C C . ASP A 1 106 ? -12.648 44.969 29.328 1 98 106 ASP A C 1
ATOM 842 O O . ASP A 1 106 ? -12.492 46.062 28.797 1 98 106 ASP A O 1
ATOM 846 N N . PHE A 1 107 ? -13.867 44.438 29.391 1 98 107 PHE A N 1
ATOM 847 C CA . PHE A 1 107 ? -15.07 45.062 28.859 1 98 107 PHE A CA 1
ATOM 848 C C . PHE A 1 107 ? -15.508 46.219 29.734 1 98 107 PHE A C 1
ATOM 850 O O . PHE A 1 107 ? -16.359 47.031 29.344 1 98 107 PHE A O 1
ATOM 857 N N . GLN A 1 108 ? -14.875 46.375 30.859 1 97.62 108 GLN A N 1
ATOM 858 C CA . GLN A 1 108 ? -15.125 47.5 31.734 1 97.62 108 GLN A CA 1
ATOM 859 C C . GLN A 1 108 ? -14.117 48.625 31.484 1 97.62 108 GLN A C 1
ATOM 861 O O . GLN A 1 108 ? -14.18 49.688 32.125 1 97.62 108 GLN A O 1
ATOM 866 N N . GLY A 1 109 ? -13.172 48.312 30.672 1 97.19 109 GLY A N 1
ATOM 867 C CA . GLY A 1 109 ? -12.156 49.281 30.344 1 97.19 109 GLY A CA 1
ATOM 868 C C . GLY A 1 109 ? -10.961 49.25 31.266 1 97.19 109 GLY A C 1
ATOM 869 O O . GLY A 1 109 ? -10.094 50.125 31.219 1 97.19 109 GLY A O 1
ATOM 870 N N . LYS A 1 110 ? -10.953 48.281 32.094 1 97.88 110 LYS A N 1
ATOM 871 C CA . LYS A 1 110 ? -9.844 48.156 33.062 1 97.88 110 LYS A CA 1
ATOM 872 C C . LYS A 1 110 ? -8.703 47.344 32.469 1 97.88 110 LYS A C 1
ATOM 874 O O . LYS A 1 110 ? -8.945 46.375 31.734 1 97.88 110 LYS A O 1
ATOM 879 N N . PRO A 1 111 ? -7.504 47.719 32.844 1 97.94 111 PRO A N 1
ATOM 880 C CA . PRO A 1 111 ? -6.375 46.906 32.344 1 97.94 111 PRO A CA 1
ATOM 881 C C . PRO A 1 111 ? -6.398 45.469 32.844 1 97.94 111 PRO A C 1
ATOM 883 O O . PRO A 1 111 ? -6.684 45.219 34 1 97.94 111 PRO A O 1
ATOM 886 N N . LYS A 1 112 ? -6.18 44.562 31.844 1 97.25 112 LYS A N 1
ATOM 887 C CA . LYS A 1 112 ? -6.031 43.156 32.219 1 97.25 112 LYS A CA 1
ATOM 888 C C . LYS A 1 112 ? -4.824 42.969 33.156 1 97.25 112 LYS A C 1
ATOM 890 O O . LYS A 1 112 ? -3.824 43.656 33.031 1 97.25 112 LYS A O 1
ATOM 895 N N . GLN A 1 113 ? -4.859 41.938 34.031 1 95.25 113 GLN A N 1
ATOM 896 C CA . GLN A 1 113 ? -3.793 41.719 35 1 95.25 113 GLN A CA 1
ATOM 897 C C . GLN A 1 113 ? -3.111 40.375 34.781 1 95.25 113 GLN A C 1
ATOM 899 O O . GLN A 1 113 ? -2.227 40 35.562 1 95.25 113 GLN A O 1
ATOM 904 N N . TYR A 1 114 ? -3.51 39.656 33.906 1 96.06 114 TYR A N 1
ATOM 905 C CA . TYR A 1 114 ? -2.922 38.375 33.594 1 96.06 114 TYR A CA 1
ATOM 906 C C . TYR A 1 114 ? -2.855 38.156 32.062 1 96.06 114 TYR A C 1
ATOM 908 O O . TYR A 1 114 ? -3.471 38.906 31.312 1 96.06 114 TYR A O 1
ATOM 916 N N . GLY A 1 115 ? -2.055 37.219 31.656 1 97 115 GLY A N 1
ATOM 917 C CA . GLY A 1 115 ? -1.871 36.938 30.234 1 97 115 GLY A CA 1
ATOM 918 C C . GLY A 1 115 ? -2.793 35.844 29.734 1 97 115 GLY A C 1
ATOM 919 O O . GLY A 1 115 ? -3.883 35.656 30.266 1 97 115 GLY A O 1
ATOM 920 N N . GLY A 1 116 ? -2.463 35.312 28.625 1 97.75 116 GLY A N 1
ATOM 921 C CA . GLY A 1 116 ? -3.18 34.156 28.109 1 97.75 116 GLY A CA 1
ATOM 922 C C . GLY A 1 116 ? -4.023 34.438 26.891 1 97.75 116 GLY A C 1
ATOM 923 O O . GLY A 1 116 ? -4.633 33.562 26.297 1 97.75 116 GLY A O 1
ATOM 924 N N . ASP A 1 117 ? -4.133 35.719 26.516 1 98.5 117 ASP A N 1
ATOM 925 C CA . ASP A 1 117 ? -4.797 36 25.25 1 98.5 117 ASP A CA 1
ATOM 926 C C . ASP A 1 117 ? -4.008 35.469 24.062 1 98.5 117 ASP A C 1
ATOM 928 O O . ASP A 1 117 ? -2.773 35.438 24.109 1 98.5 117 ASP A O 1
ATOM 932 N N . TYR A 1 118 ? -4.684 35.031 23.125 1 98.69 118 TYR A N 1
ATOM 933 C CA . TYR A 1 118 ? -4.016 34.625 21.891 1 98.69 118 TYR A CA 1
ATOM 934 C C . TYR A 1 118 ? -4.148 35.688 20.812 1 98.69 118 TYR A C 1
ATOM 936 O O . TYR A 1 118 ? -5.246 35.938 20.312 1 98.69 118 TYR A O 1
ATOM 944 N N . LEU A 1 119 ? -3.055 36.25 20.484 1 98.69 119 LEU A N 1
ATOM 945 C CA . LEU A 1 119 ? -2.992 37.344 19.516 1 98.69 119 LEU A CA 1
ATOM 946 C C . LEU A 1 119 ? -2.252 36.906 18.25 1 98.69 119 LEU A C 1
ATOM 948 O O . LEU A 1 119 ? -1.458 35.969 18.297 1 98.69 119 LEU A O 1
ATOM 952 N N . GLN A 1 120 ? -2.58 37.5 17.172 1 98.31 120 GLN A N 1
ATOM 953 C CA . GLN A 1 120 ? -1.821 37.438 15.922 1 98.31 120 GLN A CA 1
ATOM 954 C C . GLN A 1 120 ? -1.458 38.844 15.43 1 98.31 120 GLN A C 1
ATOM 956 O O . GLN A 1 120 ? -2.215 39.781 15.625 1 98.31 120 GLN A O 1
ATOM 961 N N . ALA A 1 121 ? -0.315 38.906 14.891 1 98.19 121 ALA A N 1
ATOM 962 C CA . ALA A 1 121 ? 0.151 40.219 14.438 1 98.19 121 ALA A CA 1
ATOM 963 C C . ALA A 1 121 ? 0.921 40.094 13.125 1 98.19 121 ALA A C 1
ATOM 965 O O . ALA A 1 121 ? 1.586 39.094 12.875 1 98.19 121 ALA A O 1
ATOM 966 N N . ARG A 1 122 ? 0.831 41.125 12.32 1 98.19 122 ARG A N 1
ATOM 967 C CA . ARG A 1 122 ? 1.575 41.188 11.062 1 98.19 122 ARG A CA 1
ATOM 968 C C . ARG A 1 122 ? 1.894 42.625 10.688 1 98.19 122 ARG A C 1
ATOM 970 O O . ARG A 1 122 ? 1.275 43.562 11.195 1 98.19 122 ARG A O 1
ATOM 977 N N . ILE A 1 123 ? 2.869 42.812 9.914 1 98.12 123 ILE A N 1
ATOM 978 C CA . ILE A 1 123 ? 3.109 44.062 9.203 1 98.12 123 ILE A CA 1
ATOM 979 C C . ILE A 1 123 ? 2.764 43.906 7.723 1 98.12 123 ILE A C 1
ATOM 981 O O . ILE A 1 123 ? 2.846 42.781 7.188 1 98.12 123 ILE A O 1
ATOM 985 N N . HIS A 1 124 ? 2.289 44.938 7.152 1 97.88 124 HIS A N 1
ATOM 986 C CA . HIS A 1 124 ? 1.891 44.781 5.754 1 97.88 124 HIS A CA 1
ATOM 987 C C . HIS A 1 124 ? 1.913 46.156 5.043 1 97.88 124 HIS A C 1
ATOM 989 O O . HIS A 1 124 ? 1.893 47.188 5.691 1 97.88 124 HIS A O 1
ATOM 995 N N . SER A 1 125 ? 2.105 46.156 3.824 1 97.62 125 SER A N 1
ATOM 996 C CA . SER A 1 125 ? 1.967 47.25 2.885 1 97.62 125 SER A CA 1
ATOM 997 C C . SER A 1 125 ? 1.039 46.875 1.73 1 97.62 125 SER A C 1
ATOM 999 O O . SER A 1 125 ? 1.477 46.312 0.733 1 97.62 125 SER A O 1
ATOM 1001 N N . PRO A 1 126 ? -0.184 47.344 1.778 1 94.25 126 PRO A N 1
ATOM 1002 C CA . PRO A 1 126 ? -1.164 46.938 0.77 1 94.25 126 PRO A CA 1
ATOM 1003 C C . PRO A 1 126 ? -0.718 47.281 -0.654 1 94.25 126 PRO A C 1
ATOM 1005 O O . PRO A 1 126 ? -0.873 46.438 -1.557 1 94.25 126 PRO A O 1
ATOM 1008 N N . VAL A 1 127 ? -0.126 48.438 -0.887 1 94.19 127 VAL A N 1
ATOM 1009 C CA . VAL A 1 127 ? 0.264 48.875 -2.219 1 94.19 127 VAL A CA 1
ATOM 1010 C C . VAL A 1 127 ? 1.326 47.938 -2.791 1 94.19 127 VAL A C 1
ATOM 1012 O O . VAL A 1 127 ? 1.322 47.656 -3.988 1 94.19 127 VAL A O 1
ATOM 1015 N N . LEU A 1 128 ? 2.17 47.469 -1.892 1 96.31 128 LEU A N 1
ATOM 1016 C CA . LEU A 1 128 ? 3.264 46.594 -2.318 1 96.31 128 LEU A CA 1
ATOM 1017 C C . LEU A 1 128 ? 2.871 45.125 -2.207 1 96.31 128 LEU A C 1
ATOM 1019 O O . LEU A 1 128 ? 3.646 44.25 -2.576 1 96.31 128 LEU A O 1
ATOM 1023 N N . LYS A 1 129 ? 1.647 44.844 -1.749 1 97.12 129 LYS A N 1
ATOM 1024 C CA . LYS A 1 129 ? 1.213 43.469 -1.467 1 97.12 129 LYS A CA 1
ATOM 1025 C C . LYS A 1 129 ? 2.266 42.719 -0.661 1 97.12 129 LYS A C 1
ATOM 1027 O O . LYS A 1 129 ? 2.646 41.594 -1.02 1 97.12 129 LYS A O 1
ATOM 1032 N N . ALA A 1 130 ? 2.801 43.406 0.323 1 98 130 ALA A N 1
ATOM 1033 C CA . ALA A 1 130 ? 3.834 42.875 1.205 1 98 130 ALA A CA 1
ATOM 1034 C C . ALA A 1 130 ? 3.275 42.594 2.598 1 98 130 ALA A C 1
ATOM 1036 O O . ALA A 1 130 ? 2.332 43.25 3.037 1 98 130 ALA A O 1
ATOM 1037 N N . GLY A 1 131 ? 3.83 41.594 3.199 1 98.12 131 GLY A N 1
ATOM 1038 C CA . GLY A 1 131 ? 3.396 41.25 4.543 1 98.12 131 GLY A CA 1
ATOM 1039 C C . GLY A 1 131 ? 4.328 40.25 5.23 1 98.12 131 GLY A C 1
ATOM 1040 O O . GLY A 1 131 ? 5.004 39.469 4.57 1 98.12 131 GLY A O 1
ATOM 1041 N N . ALA A 1 132 ? 4.363 40.312 6.512 1 98.06 132 ALA A N 1
ATOM 1042 C CA . ALA A 1 132 ? 5.156 39.406 7.344 1 98.06 132 ALA A CA 1
ATOM 1043 C C . ALA A 1 132 ? 4.539 39.25 8.727 1 98.06 132 ALA A C 1
ATOM 1045 O O . ALA A 1 132 ? 3.928 40.188 9.258 1 98.06 132 ALA A O 1
ATOM 1046 N N . ALA A 1 133 ? 4.723 38.094 9.25 1 97.38 133 ALA A N 1
ATOM 1047 C CA . ALA A 1 133 ? 4.195 37.812 10.578 1 97.38 133 ALA A CA 1
ATOM 1048 C C . ALA A 1 133 ? 5.109 38.375 11.664 1 97.38 133 ALA A C 1
ATOM 1050 O O . ALA A 1 133 ? 6.289 38.656 11.414 1 97.38 133 ALA A O 1
ATOM 1051 N N . GLY A 1 134 ? 4.512 38.625 12.836 1 96.62 134 GLY A N 1
ATOM 1052 C CA . GLY A 1 134 ? 5.266 39.094 13.992 1 96.62 134 GLY A CA 1
ATOM 1053 C C . GLY A 1 134 ? 5.34 38.062 15.102 1 96.62 134 GLY A C 1
ATOM 1054 O O . GLY A 1 134 ? 4.559 37.094 15.125 1 96.62 134 GLY A O 1
ATOM 1055 N N . ARG A 1 135 ? 6.328 38.25 16 1 95.88 135 ARG A N 1
ATOM 1056 C CA . ARG A 1 135 ? 6.484 37.406 17.172 1 95.88 135 ARG A CA 1
ATOM 1057 C C . ARG A 1 135 ? 5.879 38.062 18.422 1 95.88 135 ARG A C 1
ATOM 1059 O O . ARG A 1 135 ? 6.234 39.188 18.766 1 95.88 135 ARG A O 1
ATOM 1066 N N . ILE A 1 136 ? 5.059 37.312 19.062 1 97.06 136 ILE A N 1
ATOM 1067 C CA . ILE A 1 136 ? 4.324 37.875 20.203 1 97.06 136 ILE A CA 1
ATOM 1068 C C . ILE A 1 136 ? 4.867 37.281 21.5 1 97.06 136 ILE A C 1
ATOM 1070 O O . ILE A 1 136 ? 5.059 36.094 21.609 1 97.06 136 ILE A O 1
ATOM 1074 N N . VAL A 1 137 ? 5.102 38.156 22.406 1 97.12 137 VAL A N 1
ATOM 1075 C CA . VAL A 1 137 ? 5.551 37.75 23.75 1 97.12 137 VAL A CA 1
ATOM 1076 C C . VAL A 1 137 ? 4.531 38.188 24.797 1 97.12 137 VAL A C 1
ATOM 1078 O O . VAL A 1 137 ? 4.219 39.375 24.891 1 97.12 137 VAL A O 1
ATOM 1081 N N . ASP A 1 138 ? 3.992 37.25 25.5 1 97.81 138 ASP A N 1
ATOM 1082 C CA . ASP A 1 138 ? 3.064 37.5 26.594 1 97.81 138 ASP A CA 1
ATOM 1083 C C . ASP A 1 138 ? 3.812 37.906 27.859 1 97.81 138 ASP A C 1
ATOM 1085 O O . ASP A 1 138 ? 4.586 37.125 28.406 1 97.81 138 ASP A O 1
ATOM 1089 N N . CYS A 1 139 ? 3.568 39.062 28.406 1 97.62 139 CYS A N 1
ATOM 1090 C CA . CYS A 1 139 ? 4.246 39.531 29.594 1 97.62 139 CYS A CA 1
ATOM 1091 C C . CYS A 1 139 ? 3.529 39.031 30.859 1 97.62 139 CYS A C 1
ATOM 1093 O O . CYS A 1 139 ? 3.965 39.312 31.969 1 97.62 139 CYS A O 1
ATOM 1095 N N . HIS A 1 140 ? 2.398 38.438 30.766 1 96.44 140 HIS A N 1
ATOM 1096 C CA . HIS A 1 140 ? 1.646 37.75 31.812 1 96.44 140 HIS A CA 1
ATOM 1097 C C . HIS A 1 140 ? 0.993 38.75 32.75 1 96.44 140 HIS A C 1
ATOM 1099 O O . HIS A 1 140 ? 0.837 38.5 33.969 1 96.44 140 HIS A O 1
ATOM 1105 N N . ASN A 1 141 ? 0.79 39.969 32.281 1 96.81 141 ASN A N 1
ATOM 1106 C CA . ASN A 1 141 ? 0.174 41 33.094 1 96.81 141 ASN A CA 1
ATOM 1107 C C . ASN A 1 141 ? -0.772 41.875 32.281 1 96.81 141 ASN A C 1
ATOM 1109 O O . ASN A 1 141 ? -0.983 43.031 32.625 1 96.81 141 ASN A O 1
ATOM 1113 N N . GLY A 1 142 ? -1.18 41.344 31.172 1 97.19 142 GLY A N 1
ATOM 1114 C CA . GLY A 1 142 ? -2.086 42.094 30.328 1 97.19 142 GLY A CA 1
ATOM 1115 C C . GLY A 1 142 ? -1.374 42.844 29.219 1 97.19 142 GLY A C 1
ATOM 1116 O O . GLY A 1 142 ? -2.016 43.375 28.312 1 97.19 142 GLY A O 1
ATOM 1117 N N . LEU A 1 143 ? -0.092 42.875 29.328 1 98.31 143 LEU A N 1
ATOM 1118 C CA . LEU A 1 143 ? 0.72 43.5 28.281 1 98.31 143 LEU A CA 1
ATOM 1119 C C . LEU A 1 143 ? 1.353 42.438 27.375 1 98.31 143 LEU A C 1
ATOM 1121 O O . LEU A 1 143 ? 1.687 41.344 27.844 1 98.31 143 LEU A O 1
ATOM 1125 N N . TYR A 1 144 ? 1.416 42.781 26.141 1 98.62 144 TYR A N 1
ATOM 1126 C CA . TYR A 1 144 ? 2.092 41.969 25.156 1 98.62 144 TYR A CA 1
ATOM 1127 C C . TYR A 1 144 ? 3.076 42.781 24.328 1 98.62 144 TYR A C 1
ATOM 1129 O O . TYR A 1 144 ? 2.812 43.938 24 1 98.62 144 TYR A O 1
ATOM 1137 N N . LYS A 1 145 ? 4.176 42.156 24.047 1 98.5 145 LYS A N 1
ATOM 1138 C CA . LYS A 1 145 ? 5.148 42.75 23.125 1 98.5 145 LYS A CA 1
ATOM 1139 C C . LYS A 1 145 ? 5.168 42 21.797 1 98.5 145 LYS A C 1
ATOM 1141 O O . LYS A 1 145 ? 5.117 40.781 21.766 1 98.5 145 LYS A O 1
ATOM 1146 N N . VAL A 1 146 ? 5.117 42.75 20.75 1 98.19 146 VAL A N 1
ATOM 1147 C CA . VAL A 1 146 ? 5.219 42.188 19.422 1 98.19 146 VAL A CA 1
ATOM 1148 C C . VAL A 1 146 ? 6.484 42.688 18.734 1 98.19 146 VAL A C 1
ATOM 1150 O O . VAL A 1 146 ? 6.754 43.875 18.719 1 98.19 146 VAL A O 1
ATOM 1153 N N . PHE A 1 147 ? 7.23 41.812 18.172 1 97.44 147 PHE A N 1
ATOM 1154 C CA . PHE A 1 147 ? 8.461 42.156 17.469 1 97.44 147 PHE A CA 1
ATOM 1155 C C . PHE A 1 147 ? 8.344 41.812 15.977 1 97.44 147 PHE A C 1
ATOM 1157 O O . PHE A 1 147 ? 7.895 40.75 15.602 1 97.44 147 PHE A O 1
ATOM 1164 N N . PHE A 1 148 ? 8.695 42.781 15.18 1 97.12 148 PHE A N 1
ATOM 1165 C CA . PHE A 1 148 ? 8.727 42.625 13.734 1 97.12 148 PHE A CA 1
ATOM 1166 C C . PHE A 1 148 ? 10.125 42.875 13.18 1 97.12 148 PHE A C 1
ATOM 1168 O O . PHE A 1 148 ? 10.852 43.719 13.703 1 97.12 148 PHE A O 1
ATOM 1175 N N . THR A 1 149 ? 10.5 42.094 12.219 1 95.44 149 THR A N 1
ATOM 1176 C CA . THR A 1 149 ? 11.633 42.469 11.367 1 95.44 149 THR A CA 1
ATOM 1177 C C . THR A 1 149 ? 11.164 43.188 10.117 1 95.44 149 THR A C 1
ATOM 1179 O O . THR A 1 149 ? 10.312 42.688 9.375 1 95.44 149 THR A O 1
ATOM 1182 N N . LEU A 1 150 ? 11.695 44.406 9.93 1 95.75 150 LEU A N 1
ATOM 1183 C CA . LEU A 1 150 ? 11.328 45.188 8.758 1 95.75 150 LEU A CA 1
ATOM 1184 C C . LEU A 1 150 ? 12.086 44.719 7.523 1 95.75 150 LEU A C 1
ATOM 1186 O O . LEU A 1 150 ? 13.305 44.844 7.441 1 95.75 150 LEU A O 1
ATOM 1190 N N . LEU A 1 151 ? 11.328 44.219 6.5 1 94.5 151 LEU A N 1
ATOM 1191 C CA . LEU A 1 151 ? 11.984 43.438 5.461 1 94.5 151 LEU A CA 1
ATOM 1192 C C . LEU A 1 151 ? 11.852 44.125 4.102 1 94.5 151 LEU A C 1
ATOM 1194 O O . LEU A 1 151 ? 12.375 43.625 3.102 1 94.5 151 LEU A O 1
ATOM 1198 N N . TRP A 1 152 ? 11.148 45.25 3.973 1 94.94 152 TRP A N 1
ATOM 1199 C CA . TRP A 1 152 ? 11.008 46 2.734 1 94.94 152 TRP A CA 1
ATOM 1200 C C . TRP A 1 152 ? 10.891 47.5 3.021 1 94.94 152 TRP A C 1
ATOM 1202 O O . TRP A 1 152 ? 10.484 47.906 4.117 1 94.94 152 TRP A O 1
ATOM 1212 N N . PRO A 1 153 ? 11.328 48.312 2.107 1 95.31 153 PRO A N 1
ATOM 1213 C CA . PRO A 1 153 ? 11.219 49.75 2.318 1 95.31 153 PRO A CA 1
ATOM 1214 C C . PRO A 1 153 ? 9.82 50.281 2.047 1 95.31 153 PRO A C 1
ATOM 1216 O O . PRO A 1 153 ? 9.023 49.625 1.375 1 95.31 153 PRO A O 1
ATOM 1219 N N . GLY A 1 154 ? 9.633 51.531 2.602 1 94.69 154 GLY A N 1
ATOM 1220 C CA . GLY A 1 154 ? 8.352 52.188 2.402 1 94.69 154 GLY A CA 1
ATOM 1221 C C . GLY A 1 154 ? 7.516 52.25 3.664 1 94.69 154 GLY A C 1
ATOM 1222 O O . GLY A 1 154 ? 8.031 52.094 4.77 1 94.69 154 GLY A O 1
ATOM 1223 N N . GLU A 1 155 ? 6.27 52.531 3.432 1 95.62 155 GLU A N 1
ATOM 1224 C CA . GLU A 1 155 ? 5.355 52.594 4.57 1 95.62 155 GLU A CA 1
ATOM 1225 C C . GLU A 1 155 ? 4.93 51.188 5.008 1 95.62 155 GLU A C 1
ATOM 1227 O O . GLU A 1 155 ? 4.445 50.406 4.195 1 95.62 155 GLU A O 1
ATOM 1232 N N . VAL A 1 156 ? 5.172 50.938 6.211 1 97.12 156 VAL A N 1
ATOM 1233 C CA . VAL A 1 156 ? 4.828 49.656 6.789 1 97.12 156 VAL A CA 1
ATOM 1234 C C . VAL A 1 156 ? 3.781 49.844 7.887 1 97.12 156 VAL A C 1
ATOM 1236 O O . VAL A 1 156 ? 4.016 50.562 8.859 1 97.12 156 VAL A O 1
ATOM 1239 N N . LYS A 1 157 ? 2.68 49.188 7.688 1 97.5 157 LYS A N 1
ATOM 1240 C CA . LYS A 1 157 ? 1.578 49.281 8.641 1 97.5 157 LYS A CA 1
ATOM 1241 C C . LYS A 1 157 ? 1.565 48.062 9.578 1 97.5 157 LYS A C 1
ATOM 1243 O O . LYS A 1 157 ? 1.858 46.938 9.156 1 97.5 157 LYS A O 1
ATOM 1248 N N . VAL A 1 158 ? 1.177 48.312 10.875 1 97.94 158 VAL A N 1
ATOM 1249 C CA . VAL A 1 158 ? 1.091 47.25 11.883 1 97.94 158 VAL A CA 1
ATOM 1250 C C . VAL A 1 158 ? -0.369 46.875 12.094 1 97.94 158 VAL A C 1
ATOM 1252 O O . VAL A 1 158 ? -1.247 47.719 12.164 1 97.94 158 VAL A O 1
ATOM 1255 N N . SER A 1 159 ? -0.622 45.594 12.07 1 98.19 159 SER A N 1
ATOM 1256 C CA . SER A 1 159 ? -1.938 45.062 12.422 1 98.19 159 SER A CA 1
ATOM 1257 C C . SER A 1 159 ? -1.845 44.031 13.539 1 98.19 159 SER A C 1
ATOM 1259 O O . SER A 1 159 ? -1.003 43.125 13.484 1 98.19 159 SER A O 1
ATOM 1261 N N . VAL A 1 160 ? -2.65 44.156 14.586 1 98.31 160 VAL A N 1
ATOM 1262 C CA . VAL A 1 160 ? -2.752 43.219 15.695 1 98.31 160 VAL A CA 1
ATOM 1263 C C . VAL A 1 160 ? -4.207 42.781 15.867 1 98.31 160 VAL A C 1
ATOM 1265 O O . VAL A 1 160 ? -5.125 43.594 15.75 1 98.31 160 VAL A O 1
ATOM 1268 N N . SER A 1 161 ? -4.398 41.5 16.078 1 98.12 161 SER A N 1
ATOM 1269 C CA . SER A 1 161 ? -5.75 40.969 16.266 1 98.12 161 SER A CA 1
ATOM 1270 C C . SER A 1 161 ? -5.828 40.062 17.484 1 98.12 161 SER A C 1
ATOM 1272 O O . SER A 1 161 ? -4.895 39.312 17.766 1 98.12 161 SER A O 1
ATOM 1274 N N . LEU A 1 162 ? -6.906 40.188 18.203 1 98.75 162 LEU A N 1
ATOM 1275 C CA . LEU A 1 162 ? -7.234 39.219 19.234 1 98.75 162 LEU A CA 1
ATOM 1276 C C . LEU A 1 162 ? -7.965 38 18.641 1 98.75 162 LEU A C 1
ATOM 1278 O O . LEU A 1 162 ? -9.086 38.156 18.125 1 98.75 162 LEU A O 1
ATOM 1282 N N . VAL A 1 163 ? -7.355 36.906 18.656 1 98.75 163 VAL A N 1
ATOM 1283 C CA . VAL A 1 163 ? -7.996 35.688 18.125 1 98.75 163 VAL A CA 1
ATOM 1284 C C . VAL A 1 163 ? -8.953 35.125 19.172 1 98.75 163 VAL A C 1
ATOM 1286 O O . VAL A 1 163 ? -10.109 34.812 18.859 1 98.75 163 VAL A O 1
ATOM 1289 N N . HIS A 1 164 ? -8.422 34.938 20.391 1 98.62 164 HIS A N 1
ATOM 1290 C CA . HIS A 1 164 ? -9.227 34.5 21.531 1 98.62 164 HIS A CA 1
ATOM 1291 C C . HIS A 1 164 ? -8.766 35.188 22.812 1 98.62 164 HIS A C 1
ATOM 1293 O O . HIS A 1 164 ? -7.566 35.344 23.047 1 98.62 164 HIS A O 1
ATOM 1299 N N . PRO A 1 165 ? -9.773 35.625 23.656 1 98.19 165 PRO A N 1
ATOM 1300 C CA . PRO A 1 165 ? -9.367 36.062 25 1 98.19 165 PRO A CA 1
ATOM 1301 C C . PRO A 1 165 ? -8.852 34.906 25.859 1 98.19 165 PRO A C 1
ATOM 1303 O O . PRO A 1 165 ? -9.156 33.75 25.594 1 98.19 165 PRO A O 1
ATOM 1306 N N . SER A 1 166 ? -8.086 35.25 26.844 1 97.56 166 SER A N 1
ATOM 1307 C CA . SER A 1 166 ? -7.52 34.281 27.75 1 97.56 166 SER A CA 1
ATOM 1308 C C . SER A 1 166 ? -8.602 33.344 28.312 1 97.56 166 SER A C 1
ATOM 1310 O O . SER A 1 166 ? -8.383 32.156 28.484 1 97.56 166 SER A O 1
ATOM 1312 N N . GLU A 1 167 ? -9.781 33.844 28.562 1 96.56 167 GLU A N 1
ATOM 1313 C CA . GLU A 1 167 ? -10.898 33.094 29.125 1 96.56 167 GLU A CA 1
ATOM 1314 C C . GLU A 1 167 ? -11.422 32.062 28.125 1 96.56 167 GLU A C 1
ATOM 1316 O O . GLU A 1 167 ? -11.758 30.938 28.516 1 96.56 167 GLU A O 1
ATOM 1321 N N . ALA A 1 168 ? -11.5 32.469 26.906 1 97.62 168 ALA A N 1
ATOM 1322 C CA . ALA A 1 168 ? -11.898 31.516 25.875 1 97.62 168 ALA A CA 1
ATOM 1323 C C . ALA A 1 168 ? -10.891 30.391 25.734 1 97.62 168 ALA A C 1
ATOM 1325 O O . ALA A 1 168 ? -11.266 29.234 25.516 1 97.62 168 ALA A O 1
ATOM 1326 N N . VAL A 1 169 ? -9.594 30.719 25.781 1 98 169 VAL A N 1
ATOM 1327 C CA . VAL A 1 169 ? -8.531 29.734 25.656 1 98 169 VAL A CA 1
ATOM 1328 C C . VAL A 1 169 ? -8.656 28.688 26.766 1 98 169 VAL A C 1
ATOM 1330 O O . VAL A 1 169 ? -8.422 27.5 26.531 1 98 169 VAL A O 1
ATOM 1333 N N . GLN A 1 170 ? -9.039 29.109 27.938 1 96.5 170 GLN A N 1
ATOM 1334 C CA . GLN A 1 170 ? -9.227 28.172 29.031 1 96.5 170 GLN A CA 1
ATOM 1335 C C . GLN A 1 170 ? -10.359 27.188 28.734 1 96.5 170 GLN A C 1
ATOM 1337 O O . GLN A 1 170 ? -10.289 26.016 29.109 1 96.5 170 GLN A O 1
ATOM 1342 N N . VAL A 1 171 ? -11.383 27.719 28.109 1 96.94 171 VAL A N 1
ATOM 1343 C CA . VAL A 1 171 ? -12.477 26.844 27.703 1 96.94 171 VAL A CA 1
ATOM 1344 C C . VAL A 1 171 ? -11.977 25.828 26.688 1 96.94 171 VAL A C 1
ATOM 1346 O O . VAL A 1 171 ? -12.312 24.641 26.75 1 96.94 171 VAL A O 1
ATOM 1349 N N . LEU A 1 172 ? -11.203 26.297 25.719 1 98.12 172 LEU A N 1
ATOM 1350 C CA . LEU A 1 172 ? -10.648 25.422 24.703 1 98.12 172 LEU A CA 1
ATOM 1351 C C . LEU A 1 172 ? -9.766 24.344 25.328 1 98.12 172 LEU A C 1
ATOM 1353 O O . LEU A 1 172 ? -9.82 23.172 24.922 1 98.12 172 LEU A O 1
ATOM 1357 N N . LEU A 1 173 ? -8.977 24.734 26.281 1 96.69 173 LEU A N 1
ATOM 1358 C CA . LEU A 1 173 ? -8.117 23.797 27 1 96.69 173 LEU A CA 1
ATOM 1359 C C . LEU A 1 173 ? -8.953 22.734 27.719 1 96.69 173 LEU A C 1
ATOM 1361 O O . LEU A 1 173 ? -8.633 21.547 27.672 1 96.69 173 LEU A O 1
ATOM 1365 N N . ARG A 1 174 ? -9.969 23.141 28.375 1 95.06 174 ARG A N 1
ATOM 1366 C CA . ARG A 1 174 ? -10.844 22.219 29.109 1 95.06 174 ARG A CA 1
ATOM 1367 C C . ARG A 1 174 ? -11.523 21.234 28.156 1 95.06 174 ARG A C 1
ATOM 1369 O O . ARG A 1 174 ? -11.609 20.047 28.453 1 95.06 174 ARG A O 1
ATOM 1376 N N . LEU A 1 175 ? -12.008 21.781 27.062 1 96.5 175 LEU A N 1
ATOM 1377 C CA . LEU A 1 175 ? -12.703 20.938 26.094 1 96.5 175 LEU A CA 1
ATOM 1378 C C . LEU A 1 175 ? -11.773 19.859 25.531 1 96.5 175 LEU A C 1
ATOM 1380 O O . LEU A 1 175 ? -12.195 18.734 25.281 1 96.5 175 LEU A O 1
ATOM 1384 N N . ARG A 1 176 ? -10.555 20.234 25.281 1 94.5 176 ARG A N 1
ATOM 1385 C CA . ARG A 1 176 ? -9.57 19.281 24.766 1 94.5 176 ARG A CA 1
ATOM 1386 C C . ARG A 1 176 ? -9.406 18.109 25.719 1 94.5 176 ARG A C 1
ATOM 1388 O O . ARG A 1 176 ? -9.227 16.969 25.281 1 94.5 176 ARG A O 1
ATOM 1395 N N . GLU A 1 177 ? -9.531 18.344 26.953 1 91.31 177 GLU A N 1
ATOM 1396 C CA . GLU A 1 177 ? -9.328 17.312 27.969 1 91.31 177 GLU A CA 1
ATOM 1397 C C . GLU A 1 177 ? -10.633 16.578 28.281 1 91.31 177 GLU A C 1
ATOM 1399 O O . GLU A 1 177 ? -10.641 15.352 28.422 1 91.31 177 GLU A O 1
ATOM 1404 N N . GLU A 1 178 ? -11.648 17.312 28.406 1 92.69 178 GLU A N 1
ATOM 1405 C CA . GLU A 1 178 ? -12.891 16.75 28.922 1 92.69 178 GLU A CA 1
ATOM 1406 C C . GLU A 1 178 ? -13.742 16.156 27.797 1 92.69 178 GLU A C 1
ATOM 1408 O O . GLU A 1 178 ? -14.523 15.234 28.016 1 92.69 178 GLU A O 1
ATOM 1413 N N . ARG A 1 179 ? -13.609 16.781 26.609 1 93.81 179 ARG A N 1
ATOM 1414 C CA . ARG A 1 179 ? -14.469 16.344 25.516 1 93.81 179 ARG A CA 1
ATOM 1415 C C . ARG A 1 179 ? -13.656 16.078 24.25 1 93.81 179 ARG A C 1
ATOM 1417 O O . ARG A 1 179 ? -13.938 16.656 23.188 1 93.81 179 ARG A O 1
ATOM 1424 N N . PRO A 1 180 ? -12.688 15.211 24.438 1 93.5 180 PRO A N 1
ATOM 1425 C CA . PRO A 1 180 ? -11.93 14.867 23.234 1 93.5 180 PRO A CA 1
ATOM 1426 C C . PRO A 1 180 ? -12.789 14.203 22.156 1 93.5 180 PRO A C 1
ATOM 1428 O O . PRO A 1 180 ? -12.391 14.125 21 1 93.5 180 PRO A O 1
ATOM 1431 N N . ASP A 1 181 ? -13.969 13.727 22.469 1 91.94 181 ASP A N 1
ATOM 1432 C CA . ASP A 1 181 ? -14.883 13.016 21.578 1 91.94 181 ASP A CA 1
ATOM 1433 C C . ASP A 1 181 ? -15.891 13.969 20.953 1 91.94 181 ASP A C 1
ATOM 1435 O O . ASP A 1 181 ? -16.891 13.531 20.391 1 91.94 181 ASP A O 1
ATOM 1439 N N . ARG A 1 182 ? -15.617 15.258 21.109 1 95 182 ARG A N 1
ATOM 1440 C CA . ARG A 1 182 ? -16.641 16.203 20.672 1 95 182 ARG A CA 1
ATOM 1441 C C . ARG A 1 182 ? -16.828 16.156 19.172 1 95 182 ARG A C 1
ATOM 1443 O O . ARG A 1 182 ? -17.828 16.656 18.641 1 95 182 ARG A O 1
ATOM 1450 N N . VAL A 1 183 ? -15.938 15.648 18.453 1 95.81 183 VAL A N 1
ATOM 1451 C CA . VAL A 1 183 ? -16.172 15.164 17.094 1 95.81 183 VAL A CA 1
ATOM 1452 C C . VAL A 1 183 ? -16.297 13.648 17.094 1 95.81 183 VAL A C 1
ATOM 1454 O O . VAL A 1 183 ? -15.375 12.945 17.547 1 95.81 183 VAL A O 1
ATOM 1457 N N . TYR A 1 184 ? -17.422 13.18 16.719 1 95 184 TYR A N 1
ATOM 1458 C CA . TYR A 1 184 ? -17.562 11.734 16.703 1 95 184 TYR A CA 1
ATOM 1459 C C . TYR A 1 184 ? -17.609 11.195 15.281 1 95 184 TYR A C 1
ATOM 1461 O O . TYR A 1 184 ? -17.922 11.93 14.344 1 95 184 TYR A O 1
ATOM 1469 N N . PHE A 1 185 ? -17.266 9.953 15.148 1 96.88 185 PHE A N 1
ATOM 1470 C CA . PHE A 1 185 ? -17.141 9.281 13.859 1 96.88 185 PHE A CA 1
ATOM 1471 C C . PHE A 1 185 ? -18.016 8.031 13.82 1 96.88 185 PHE A C 1
ATOM 1473 O O . PHE A 1 185 ? -18.531 7.59 14.852 1 96.88 185 PHE A O 1
ATOM 1480 N N . LYS A 1 186 ? -18.203 7.617 12.57 1 97.5 186 LYS A N 1
ATOM 1481 C CA . LYS A 1 186 ? -19.016 6.426 12.406 1 97.5 186 LYS A CA 1
ATOM 1482 C C . LYS A 1 186 ? -18.406 5.469 11.391 1 97.5 186 LYS A C 1
ATOM 1484 O O . LYS A 1 186 ? -17.688 5.898 10.477 1 97.5 186 LYS A O 1
ATOM 1489 N N . SER A 1 187 ? -18.641 4.203 11.609 1 97.06 187 SER A N 1
ATOM 1490 C CA . SER A 1 187 ? -18.312 3.174 10.633 1 97.06 187 SER A CA 1
ATOM 1491 C C . SER A 1 187 ? -19.516 2.291 10.328 1 97.06 187 SER A C 1
ATOM 1493 O O . SER A 1 187 ? -20.344 2.023 11.219 1 97.06 187 SER A O 1
ATOM 1495 N N . SER A 1 188 ? -19.641 1.922 9.086 1 96.12 188 SER A N 1
ATOM 1496 C CA . SER A 1 188 ? -20.641 0.929 8.703 1 96.12 188 SER A CA 1
ATOM 1497 C C . SER A 1 188 ? -20.031 -0.469 8.641 1 96.12 188 SER A C 1
ATOM 1499 O O . SER A 1 188 ? -18.891 -0.637 8.234 1 96.12 188 SER A O 1
ATOM 1501 N N . PHE A 1 189 ? -20.812 -1.431 9.117 1 95.56 189 PHE A N 1
ATOM 1502 C CA . PHE A 1 189 ? -20.484 -2.854 9.07 1 95.56 189 PHE A CA 1
ATOM 1503 C C . PHE A 1 189 ? -21.5 -3.605 8.211 1 95.56 189 PHE A C 1
ATOM 1505 O O . PHE A 1 189 ? -22.703 -3.312 8.25 1 95.56 189 PHE A O 1
ATOM 1512 N N . LYS A 1 190 ? -20.984 -4.441 7.355 1 91.81 190 LYS A N 1
ATOM 1513 C CA . LYS A 1 190 ? -21.891 -5.125 6.453 1 91.81 190 LYS A CA 1
ATOM 1514 C C . LYS A 1 190 ? -21.469 -6.574 6.23 1 91.81 190 LYS A C 1
ATOM 1516 O O . LYS A 1 190 ? -20.281 -6.863 6.105 1 91.81 190 LYS A O 1
ATOM 1521 N N . SER A 1 191 ? -22.375 -7.477 6.227 1 87.88 191 SER A N 1
ATOM 1522 C CA . SER A 1 191 ? -22.234 -8.883 5.859 1 87.88 191 SER A CA 1
ATOM 1523 C C . SER A 1 191 ? -23.516 -9.43 5.246 1 87.88 191 SER A C 1
ATOM 1525 O O . SER A 1 191 ? -24.547 -9.516 5.922 1 87.88 191 SER A O 1
ATOM 1527 N N . GLY A 1 192 ? -23.484 -9.766 3.967 1 83.94 192 GLY A N 1
ATOM 1528 C CA . GLY A 1 192 ? -24.703 -10.172 3.293 1 83.94 192 GLY A CA 1
ATOM 1529 C C . GLY A 1 192 ? -25.766 -9.086 3.271 1 83.94 192 GLY A C 1
ATOM 1530 O O . GLY A 1 192 ? -25.516 -7.977 2.805 1 83.94 192 GLY A O 1
ATOM 1531 N N . ARG A 1 193 ? -26.953 -9.367 3.885 1 86.69 193 ARG A N 1
ATOM 1532 C CA . ARG A 1 193 ? -28.062 -8.43 3.865 1 86.69 193 ARG A CA 1
ATOM 1533 C C . ARG A 1 193 ? -28.078 -7.559 5.113 1 86.69 193 ARG A C 1
ATOM 1535 O O . ARG A 1 193 ? -28.844 -6.594 5.199 1 86.69 193 ARG A O 1
ATOM 1542 N N . TYR A 1 194 ? -27.172 -7.793 6.121 1 91.56 194 TYR A N 1
ATOM 1543 C CA . TYR A 1 194 ? -27.172 -7.078 7.391 1 91.56 194 TYR A CA 1
ATOM 1544 C C . TYR A 1 194 ? -26.219 -5.887 7.332 1 91.56 194 TYR A C 1
ATOM 1546 O O . TYR A 1 194 ? -25.125 -5.98 6.754 1 91.56 194 TYR A O 1
ATOM 1554 N N . SER A 1 195 ? -26.641 -4.777 7.777 1 93.88 195 SER A N 1
ATOM 1555 C CA . SER A 1 195 ? -25.828 -3.568 7.875 1 93.88 195 SER A CA 1
ATOM 1556 C C . SER A 1 195 ? -26.047 -2.855 9.203 1 93.88 195 SER A C 1
ATOM 1558 O O . SER A 1 195 ? -27.188 -2.771 9.68 1 93.88 195 SER A O 1
ATOM 1560 N N . GLU A 1 196 ? -24.984 -2.508 9.883 1 97.25 196 GLU A N 1
ATOM 1561 C CA . GLU A 1 196 ? -25.016 -1.767 11.141 1 97.25 196 GLU A CA 1
ATOM 1562 C C . GLU A 1 196 ? -24.047 -0.588 11.117 1 97.25 196 GLU A C 1
ATOM 1564 O O . GLU A 1 196 ? -23 -0.649 10.461 1 97.25 196 GLU A O 1
ATOM 1569 N N . THR A 1 197 ? -24.438 0.48 11.688 1 97.56 197 THR A N 1
ATOM 1570 C CA . THR A 1 197 ? -23.562 1.64 11.836 1 97.56 197 THR A CA 1
ATOM 1571 C C . THR A 1 197 ? -23.297 1.927 13.312 1 97.56 197 THR A C 1
ATOM 1573 O O . THR A 1 197 ? -24.234 1.979 14.117 1 97.56 197 THR A O 1
ATOM 1576 N N . THR A 1 198 ? -22.078 2.057 13.672 1 97.44 198 THR A N 1
ATOM 1577 C CA . THR A 1 198 ? -21.719 2.334 15.055 1 97.44 198 THR A CA 1
ATOM 1578 C C . THR A 1 198 ? -20.797 3.543 15.148 1 97.44 198 THR A C 1
ATOM 1580 O O . THR A 1 198 ? -20.219 3.963 14.148 1 97.44 198 THR A O 1
ATOM 1583 N N . GLU A 1 199 ? -20.688 4.094 16.344 1 96.38 199 GLU A N 1
ATOM 1584 C CA . GLU A 1 199 ? -19.828 5.238 16.594 1 96.38 199 GLU A CA 1
ATOM 1585 C C . GLU A 1 199 ? -18.375 4.797 16.812 1 96.38 199 GLU A C 1
ATOM 1587 O O . GLU A 1 199 ? -18.141 3.756 17.438 1 96.38 199 GLU A O 1
ATOM 1592 N N . CYS A 1 200 ? -17.484 5.543 16.297 1 95.75 200 CYS A N 1
ATOM 1593 C CA . CYS A 1 200 ? -16.047 5.27 16.422 1 95.75 200 CYS A CA 1
ATOM 1594 C C . CYS A 1 200 ? -15.312 6.492 16.938 1 95.75 200 CYS A C 1
ATOM 1596 O O . CYS A 1 200 ? -15.789 7.621 16.797 1 95.75 200 CYS A O 1
ATOM 1598 N N . ASN A 1 201 ? -14.148 6.215 17.531 1 95.38 201 ASN A N 1
ATOM 1599 C CA . ASN A 1 201 ? -13.281 7.301 17.969 1 95.38 201 ASN A CA 1
ATOM 1600 C C . ASN A 1 201 ? -11.984 6.773 18.578 1 95.38 201 ASN A C 1
ATOM 1602 O O . ASN A 1 201 ? -11.859 5.574 18.828 1 95.38 201 ASN A O 1
ATOM 1606 N N . VAL A 1 202 ? -11.062 7.711 18.719 1 92.94 202 VAL A N 1
ATOM 1607 C CA . VAL A 1 202 ? -9.883 7.387 19.516 1 92.94 202 VAL A CA 1
ATOM 1608 C C . VAL A 1 202 ? -10.273 7.266 21 1 92.94 202 VAL A C 1
ATOM 1610 O O . VAL A 1 202 ? -9.797 6.371 21.703 1 92.94 202 VAL A O 1
ATOM 1613 N N . CYS A 1 203 ? -11.117 8.188 21.391 1 89.38 203 CYS A N 1
ATOM 1614 C CA . CYS A 1 203 ? -11.641 8.227 22.75 1 89.38 203 CYS A CA 1
ATOM 1615 C C . CYS A 1 203 ? -13.133 7.91 22.766 1 89.38 203 CYS A C 1
ATOM 1617 O O . CYS A 1 203 ? -13.953 8.773 22.484 1 89.38 203 CYS A O 1
ATOM 1619 N N . LEU A 1 204 ? -13.445 6.734 23.078 1 87.56 204 LEU A N 1
ATOM 1620 C CA . LEU A 1 204 ? -14.836 6.309 23.156 1 87.56 204 LEU A CA 1
ATOM 1621 C C . LEU A 1 204 ? -15.273 6.16 24.609 1 87.56 204 LEU A C 1
ATOM 1623 O O . LEU A 1 204 ? -14.594 5.512 25.406 1 87.56 204 LEU A O 1
ATOM 1627 N N . PRO A 1 205 ? -16.391 6.824 24.891 1 82.38 205 PRO A N 1
ATOM 1628 C CA . PRO A 1 205 ? -16.891 6.598 26.25 1 82.38 205 PRO A CA 1
ATOM 1629 C C . PRO A 1 205 ? -17.047 5.117 26.578 1 82.38 205 PRO A C 1
ATOM 1631 O O . PRO A 1 205 ? -17.469 4.328 25.734 1 82.38 205 PRO A O 1
ATOM 1634 N N . GLY A 1 206 ? -16.734 4.668 27.703 1 81.06 206 GLY A N 1
ATOM 1635 C CA . GLY A 1 206 ? -16.734 3.281 28.141 1 81.06 206 GLY A CA 1
ATOM 1636 C C . GLY A 1 206 ? -18.125 2.729 28.391 1 81.06 206 GLY A C 1
ATOM 1637 O O . GLY A 1 206 ? -19.125 3.436 28.203 1 81.06 206 GLY A O 1
ATOM 1638 N N . GLY A 1 207 ? -18.25 1.391 28.656 1 80.38 207 GLY A N 1
ATOM 1639 C CA . GLY A 1 207 ? -19.516 0.762 29.031 1 80.38 207 GLY A CA 1
ATOM 1640 C C . GLY A 1 207 ? -20.047 -0.174 27.969 1 80.38 207 GLY A C 1
ATOM 1641 O O . GLY A 1 207 ? -20.953 -0.972 28.234 1 80.38 207 GLY A O 1
ATOM 1642 N N . LEU A 1 208 ? -19.578 0.015 26.781 1 87.38 208 LEU A N 1
ATOM 1643 C CA . LEU A 1 208 ? -20.016 -0.853 25.703 1 87.38 208 LEU A CA 1
ATOM 1644 C C . LEU A 1 208 ? -18.828 -1.599 25.078 1 87.38 208 LEU A C 1
ATOM 1646 O O . LEU A 1 208 ? -17.703 -1.104 25.109 1 87.38 208 LEU A O 1
ATOM 1650 N N . PRO A 1 209 ? -19.125 -2.764 24.578 1 92.62 209 PRO A N 1
ATOM 1651 C CA . PRO A 1 209 ? -18.062 -3.469 23.875 1 92.62 209 PRO A CA 1
ATOM 1652 C C . PRO A 1 209 ? -17.578 -2.729 22.641 1 92.62 209 PRO A C 1
ATOM 1654 O O . PRO A 1 209 ? -18.375 -2.031 21.984 1 92.62 209 PRO A O 1
ATOM 1657 N N . VAL A 1 210 ? -16.25 -2.934 22.344 1 94.06 210 VAL A N 1
ATOM 1658 C CA . VAL A 1 210 ? -15.711 -2.174 21.219 1 94.06 210 VAL A CA 1
ATOM 1659 C C . VAL A 1 210 ? -14.961 -3.109 20.266 1 94.06 210 VAL A C 1
ATOM 1661 O O . VAL A 1 210 ? -14.508 -4.18 20.688 1 94.06 210 VAL A O 1
ATOM 1664 N N . CYS A 1 211 ? -15.016 -2.812 19.016 1 95 211 CYS A N 1
ATOM 1665 C CA . CYS A 1 211 ? -14.039 -3.324 18.062 1 95 211 CYS A CA 1
ATOM 1666 C C . CYS A 1 211 ? -12.742 -2.533 18.125 1 95 211 CYS A C 1
ATOM 1668 O O . CYS A 1 211 ? -12.742 -1.311 17.984 1 95 211 CYS A O 1
ATOM 1670 N N . ASN A 1 212 ? -11.625 -3.242 18.422 1 92.69 212 ASN A N 1
ATOM 1671 C CA . ASN A 1 212 ? -10.305 -2.619 18.484 1 92.69 212 ASN A CA 1
ATOM 1672 C C . ASN A 1 212 ? -9.586 -2.684 17.141 1 92.69 212 ASN A C 1
ATOM 1674 O O . ASN A 1 212 ? -9.133 -3.754 16.734 1 92.69 212 ASN A O 1
ATOM 1678 N N . PHE A 1 213 ? -9.445 -1.594 16.469 1 92.81 213 PHE A N 1
ATOM 1679 C CA . PHE A 1 213 ? -8.805 -1.531 15.156 1 92.81 213 PHE A CA 1
ATOM 1680 C C . PHE A 1 213 ? -7.426 -0.896 15.258 1 92.81 213 PHE A C 1
ATOM 1682 O O . PHE A 1 213 ? -6.957 -0.271 14.305 1 92.81 213 PHE A O 1
ATOM 1689 N N . THR A 1 214 ? -6.781 -0.995 16.438 1 91.88 214 THR A N 1
ATOM 1690 C CA . THR A 1 214 ? -5.426 -0.483 16.609 1 91.88 214 THR A CA 1
ATOM 1691 C C . THR A 1 214 ? -4.492 -1.056 15.547 1 91.88 214 THR A C 1
ATOM 1693 O O . THR A 1 214 ? -4.48 -2.266 15.305 1 91.88 214 THR A O 1
ATOM 1696 N N . ASP A 1 215 ? -3.811 -0.211 14.844 1 91.5 215 ASP A N 1
ATOM 1697 C CA . ASP A 1 215 ? -2.881 -0.658 13.812 1 91.5 215 ASP A CA 1
ATOM 1698 C C . ASP A 1 215 ? -1.753 -1.493 14.414 1 91.5 215 ASP A C 1
ATOM 1700 O O . ASP A 1 215 ? -1.087 -1.06 15.359 1 91.5 215 ASP A O 1
ATOM 1704 N N . LEU A 1 216 ? -1.428 -2.574 13.898 1 87.56 216 LEU A N 1
ATOM 1705 C CA . LEU A 1 216 ? -0.499 -3.523 14.5 1 87.56 216 LEU A CA 1
ATOM 1706 C C . LEU A 1 216 ? 0.944 -3.074 14.305 1 87.56 216 LEU A C 1
ATOM 1708 O O . LEU A 1 216 ? 1.821 -3.416 15.102 1 87.56 216 LEU A O 1
ATOM 1712 N N . TYR A 1 217 ? 1.197 -2.301 13.297 1 85.69 217 TYR A N 1
ATOM 1713 C CA . TYR A 1 217 ? 2.566 -1.891 13.008 1 85.69 217 TYR A CA 1
ATOM 1714 C C . TYR A 1 217 ? 2.926 -0.623 13.773 1 85.69 217 TYR A C 1
ATOM 1716 O O . TYR A 1 217 ? 4.012 -0.525 14.352 1 85.69 217 TYR A O 1
ATOM 1724 N N . THR A 1 218 ? 2.027 0.357 13.82 1 87.88 218 THR A N 1
ATOM 1725 C CA . THR A 1 218 ? 2.326 1.655 14.414 1 87.88 218 THR A CA 1
ATOM 1726 C C . THR A 1 218 ? 1.809 1.727 15.852 1 87.88 218 THR A C 1
ATOM 1728 O O . THR A 1 218 ? 2.289 2.531 16.641 1 87.88 218 THR A O 1
ATOM 1731 N N . GLY A 1 219 ? 0.758 0.968 16.141 1 88.56 219 GLY A N 1
ATOM 1732 C CA . GLY A 1 219 ? 0.118 1.056 17.438 1 88.56 219 GLY A CA 1
ATOM 1733 C C . GLY A 1 219 ? -0.912 2.166 17.531 1 88.56 219 GLY A C 1
ATOM 1734 O O . GLY A 1 219 ? -1.454 2.436 18.594 1 88.56 219 GLY A O 1
ATOM 1735 N N . GLU A 1 220 ? -1.223 2.854 16.438 1 90.94 220 GLU A N 1
ATOM 1736 C CA . GLU A 1 220 ? -2.24 3.9 16.438 1 90.94 220 GLU A CA 1
ATOM 1737 C C . GLU A 1 220 ? -3.609 3.342 16.812 1 90.94 220 GLU A C 1
ATOM 1739 O O . GLU A 1 220 ? -4.129 2.449 16.141 1 90.94 220 GLU A O 1
ATOM 1744 N N . PRO A 1 221 ? -4.227 3.873 17.766 1 91.38 221 PRO A N 1
ATOM 1745 C CA . PRO A 1 221 ? -5.5 3.309 18.219 1 91.38 221 PRO A CA 1
ATOM 1746 C C . PRO A 1 221 ? -6.691 3.82 17.406 1 91.38 221 PRO A C 1
ATOM 1748 O O . PRO A 1 221 ? -6.684 4.965 16.953 1 91.38 221 PRO A O 1
ATOM 1751 N N . TRP A 1 222 ? -7.652 3.057 17.266 1 94.06 222 TRP A N 1
ATOM 1752 C CA . TRP A 1 222 ? -8.961 3.377 16.703 1 94.06 222 TRP A CA 1
ATOM 1753 C C . TRP A 1 222 ? -10.008 2.371 17.156 1 94.06 222 TRP A C 1
ATOM 1755 O O . TRP A 1 222 ? -9.781 1.161 17.109 1 94.06 222 TRP A O 1
ATOM 1765 N N . PHE A 1 223 ? -11.156 2.869 17.625 1 94.06 223 PHE A N 1
ATOM 1766 C CA . PHE A 1 223 ? -12.164 1.992 18.203 1 94.06 223 PHE A CA 1
ATOM 1767 C C . PHE A 1 223 ? -13.555 2.318 17.672 1 94.06 223 PHE A C 1
ATOM 1769 O O . PHE A 1 223 ? -13.844 3.475 17.359 1 94.06 223 PHE A O 1
ATOM 1776 N N . CYS A 1 224 ? -14.312 1.35 17.5 1 95.88 224 CYS A N 1
ATOM 1777 C CA . CYS A 1 224 ? -15.742 1.482 17.234 1 95.88 224 CYS A CA 1
ATOM 1778 C C . CYS A 1 224 ? -16.547 0.661 18.234 1 95.88 224 CYS A C 1
ATOM 1780 O O . CYS A 1 224 ? -16.109 -0.402 18.672 1 95.88 224 CYS A O 1
ATOM 1782 N N . TYR A 1 225 ? -17.703 1.191 18.641 1 95.88 225 TYR A N 1
ATOM 1783 C CA . TYR A 1 225 ? -18.578 0.305 19.391 1 95.88 225 TYR A CA 1
ATOM 1784 C C . TYR A 1 225 ? -18.906 -0.951 18.578 1 95.88 225 TYR A C 1
ATOM 1786 O O . TYR A 1 225 ? -19.078 -0.887 17.359 1 95.88 225 TYR A O 1
ATOM 1794 N N . LYS A 1 226 ? -18.938 -2.045 19.234 1 96 226 LYS A N 1
ATOM 1795 C CA . LYS A 1 226 ? -19.203 -3.318 18.562 1 96 226 LYS A CA 1
ATOM 1796 C C . LYS A 1 226 ? -20.641 -3.391 18.062 1 96 226 LYS A C 1
ATOM 1798 O O . LYS A 1 226 ? -21.578 -3.068 18.797 1 96 226 LYS A O 1
ATOM 1803 N N . PRO A 1 227 ? -20.781 -3.76 16.781 1 96.62 227 PRO A N 1
ATOM 1804 C CA . PRO A 1 227 ? -22.156 -3.982 16.312 1 96.62 227 PRO A CA 1
ATOM 1805 C C . PRO A 1 227 ? -22.875 -5.074 17.109 1 96.62 227 PRO A C 1
ATOM 1807 O O . PRO A 1 227 ? -22.219 -5.926 17.719 1 96.62 227 PRO A O 1
ATOM 1810 N N . ARG A 1 228 ? -24.156 -5.031 17.094 1 95.38 228 ARG A N 1
ATOM 1811 C CA . ARG A 1 228 ? -24.953 -5.969 17.875 1 95.38 228 ARG A CA 1
ATOM 1812 C C . ARG A 1 228 ? -24.906 -7.367 17.266 1 95.38 228 ARG A C 1
ATOM 1814 O O . ARG A 1 228 ? -24.766 -8.359 17.969 1 95.38 228 ARG A O 1
ATOM 1821 N N . LYS A 1 229 ? -24.969 -7.461 15.953 1 94.62 229 LYS A N 1
ATOM 1822 C CA . LYS A 1 229 ? -25.109 -8.75 15.273 1 94.62 229 LYS A CA 1
ATOM 1823 C C . LYS A 1 229 ? -23.875 -9.078 14.453 1 94.62 229 LYS A C 1
ATOM 1825 O O . LYS A 1 229 ? -23.547 -10.25 14.258 1 94.62 229 LYS A O 1
ATOM 1830 N N . LEU A 1 230 ? -23.234 -8.086 13.945 1 94.62 230 LEU A N 1
ATOM 1831 C CA . LEU A 1 230 ? -22.141 -8.305 13.016 1 94.62 230 LEU A CA 1
ATOM 1832 C C . LEU A 1 230 ? -20.797 -8.352 13.75 1 94.62 230 LEU A C 1
ATOM 1834 O O . LEU A 1 230 ? -20.688 -7.871 14.883 1 94.62 230 LEU A O 1
ATOM 1838 N N . SER A 1 231 ? -19.812 -8.961 13.102 1 92.31 231 SER A N 1
ATOM 1839 C CA . SER A 1 231 ? -18.469 -9.047 13.664 1 92.31 231 SER A CA 1
ATOM 1840 C C . SER A 1 231 ? -17.656 -7.801 13.336 1 92.31 231 SER A C 1
ATOM 1842 O O . SER A 1 231 ? -17.984 -7.051 12.422 1 92.31 231 SER A O 1
ATOM 1844 N N . CYS A 1 232 ? -16.547 -7.609 14.102 1 93.56 232 CYS A N 1
ATOM 1845 C CA . CYS A 1 232 ? -15.648 -6.488 13.883 1 93.56 232 CYS A CA 1
ATOM 1846 C C . CYS A 1 232 ? -15 -6.57 12.5 1 93.56 232 CYS A C 1
ATOM 1848 O O . CYS A 1 232 ? -14.625 -5.547 11.93 1 93.56 232 CYS A O 1
ATOM 1850 N N . ALA A 1 233 ? -14.953 -7.723 11.969 1 88.44 233 ALA A N 1
ATOM 1851 C CA . ALA A 1 233 ? -14.281 -7.949 10.688 1 88.44 233 ALA A CA 1
ATOM 1852 C C . ALA A 1 233 ? -15.133 -7.457 9.523 1 88.44 233 ALA A C 1
ATOM 1854 O O . ALA A 1 233 ? -14.633 -7.305 8.406 1 88.44 233 ALA A O 1
ATOM 1855 N N . SER A 1 234 ? -16.391 -7.129 9.836 1 91.25 234 SER A N 1
ATOM 1856 C CA . SER A 1 234 ? -17.312 -6.754 8.766 1 91.25 234 SER A CA 1
ATOM 1857 C C . SER A 1 234 ? -17.312 -5.246 8.539 1 91.25 234 SER A C 1
ATOM 1859 O O . SER A 1 234 ? -18.219 -4.711 7.891 1 91.25 234 SER A O 1
ATOM 1861 N N . ARG A 1 235 ? -16.312 -4.547 9.109 1 94.5 235 ARG A N 1
ATOM 1862 C CA . ARG A 1 235 ? -16.219 -3.098 8.969 1 94.5 235 ARG A CA 1
ATOM 1863 C C . ARG A 1 235 ? -15.977 -2.703 7.512 1 94.5 235 ARG A C 1
ATOM 1865 O O . ARG A 1 235 ? -15.094 -3.25 6.855 1 94.5 235 ARG A O 1
ATOM 1872 N N . ILE A 1 236 ? -16.703 -1.648 7.023 1 91.5 236 ILE A N 1
ATOM 1873 C CA . ILE A 1 236 ? -16.625 -1.34 5.602 1 91.5 236 ILE A CA 1
ATOM 1874 C C . ILE A 1 236 ? -16.172 0.109 5.41 1 91.5 236 ILE A C 1
ATOM 1876 O O . ILE A 1 236 ? -15.477 0.431 4.445 1 91.5 236 ILE A O 1
ATOM 1880 N N . SER A 1 237 ? -16.594 0.993 6.355 1 92.94 237 SER A N 1
ATOM 1881 C CA . SER A 1 237 ? -16.391 2.396 6.012 1 92.94 237 SER A CA 1
ATOM 1882 C C . SER A 1 237 ? -16.062 3.227 7.254 1 92.94 237 SER A C 1
ATOM 1884 O O . SER A 1 237 ? -16.109 2.717 8.375 1 92.94 237 SER A O 1
ATOM 1886 N N . HIS A 1 238 ? -15.734 4.48 7 1 94.12 238 HIS A N 1
ATOM 1887 C CA . HIS A 1 238 ? -15.477 5.52 7.988 1 94.12 238 HIS A CA 1
ATOM 1888 C C . HIS A 1 238 ? -16.062 6.855 7.551 1 94.12 238 HIS A C 1
ATOM 1890 O O . HIS A 1 238 ? -16.016 7.207 6.371 1 94.12 238 HIS A O 1
ATOM 1896 N N . ALA A 1 239 ? -16.656 7.551 8.492 1 95.62 239 ALA A N 1
ATOM 1897 C CA . ALA A 1 239 ? -17.188 8.883 8.203 1 95.62 239 ALA A CA 1
ATOM 1898 C C . ALA A 1 239 ? -17.219 9.734 9.469 1 95.62 239 ALA A C 1
ATOM 1900 O O . ALA A 1 239 ? -17.344 9.211 10.578 1 95.62 239 ALA A O 1
ATOM 1901 N N . LYS A 1 240 ? -17.094 10.953 9.195 1 95.69 240 LYS A N 1
ATOM 1902 C CA . LYS A 1 240 ? -17.406 11.867 10.289 1 95.69 240 LYS A CA 1
ATOM 1903 C C . LYS A 1 240 ? -18.906 11.82 10.617 1 95.69 240 LYS A C 1
ATOM 1905 O O . LYS A 1 240 ? -19.75 11.961 9.727 1 95.69 240 LYS A O 1
ATOM 1910 N N . GLY A 1 241 ? -19.188 11.562 11.75 1 94.88 241 GLY A N 1
ATOM 1911 C CA . GLY A 1 241 ? -20.578 11.578 12.18 1 94.88 241 GLY A CA 1
ATOM 1912 C C . GLY A 1 241 ? -21.125 12.977 12.406 1 94.88 241 GLY A C 1
ATOM 1913 O O . GLY A 1 241 ? -22.156 13.352 11.836 1 94.88 241 GLY A O 1
ATOM 1914 N N . GLY A 1 242 ? -20.375 13.656 13.281 1 94.81 242 GLY A N 1
ATOM 1915 C CA . GLY A 1 242 ? -20.812 15.016 13.57 1 94.81 242 GLY A CA 1
ATOM 1916 C C . GLY A 1 242 ? -20.078 15.648 14.734 1 94.81 242 GLY A C 1
ATOM 1917 O O . GLY A 1 242 ? -19.047 15.141 15.172 1 94.81 242 GLY A O 1
ATOM 1918 N N . TYR A 1 243 ? -20.609 16.844 15.07 1 95.31 243 TYR A N 1
ATOM 1919 C CA . TYR A 1 243 ? -20.062 17.625 16.188 1 95.31 243 TYR A CA 1
ATOM 1920 C C . TYR A 1 243 ? -21.047 17.641 17.359 1 95.31 243 TYR A C 1
ATOM 1922 O O . TYR A 1 243 ? -22.25 17.812 17.172 1 95.31 243 TYR A O 1
ATOM 1930 N N . LEU A 1 244 ? -20.516 17.359 18.438 1 94 244 LEU A N 1
ATOM 1931 C CA . LEU A 1 244 ? -21.375 17.406 19.625 1 94 244 LEU A CA 1
ATOM 1932 C C . LEU A 1 244 ? -21.844 18.844 19.891 1 94 244 LEU A C 1
ATOM 1934 O O . LEU A 1 244 ? -21.109 19.797 19.641 1 94 244 LEU A O 1
ATOM 1938 N N . LYS A 1 245 ? -23.047 18.938 20.438 1 93.12 245 LYS A N 1
ATOM 1939 C CA . LYS A 1 245 ? -23.625 20.234 20.766 1 93.12 245 LYS A CA 1
ATOM 1940 C C . LYS A 1 245 ? -23.672 20.469 22.281 1 93.12 245 LYS A C 1
ATOM 1942 O O . LYS A 1 245 ? -23.391 19.547 23.047 1 93.12 245 LYS A O 1
ATOM 1947 N N . GLY A 1 246 ? -23.906 21.703 22.641 1 93.38 246 GLY A N 1
ATOM 1948 C CA . GLY A 1 246 ? -24.078 22.031 24.047 1 93.38 246 GLY A CA 1
ATOM 1949 C C . GLY A 1 246 ? -22.797 21.922 24.844 1 93.38 246 GLY A C 1
ATOM 1950 O O . GLY A 1 246 ? -22.812 21.484 26 1 93.38 246 GLY A O 1
ATOM 1951 N N . LEU A 1 247 ? -21.75 22.25 24.281 1 96.56 247 LEU A N 1
ATOM 1952 C CA . LEU A 1 247 ? -20.438 22.078 24.906 1 96.56 247 LEU A CA 1
ATOM 1953 C C . LEU A 1 247 ? -20.141 23.234 25.859 1 96.56 247 LEU A C 1
ATOM 1955 O O . LEU A 1 247 ? -19.297 23.109 26.75 1 96.56 247 LEU A O 1
ATOM 1959 N N . LEU A 1 248 ? -20.828 24.359 25.688 1 97.19 248 LEU A N 1
ATOM 1960 C CA . LEU A 1 248 ? -20.531 25.562 26.453 1 97.19 248 LEU A CA 1
ATOM 1961 C C . LEU A 1 248 ? -21.703 25.938 27.359 1 97.19 248 LEU A C 1
ATOM 1963 O O . LEU A 1 248 ? -22.859 25.719 27 1 97.19 248 LEU A O 1
ATOM 1967 N N . THR A 1 249 ? -21.438 26.453 28.516 1 95.62 249 THR A N 1
ATOM 1968 C CA . THR A 1 249 ? -22.453 27.141 29.297 1 95.62 249 THR A CA 1
ATOM 1969 C C . THR A 1 249 ? -22.812 28.469 28.656 1 95.62 249 THR A C 1
ATOM 1971 O O . THR A 1 249 ? -22.141 28.938 27.75 1 95.62 249 THR A O 1
ATOM 1974 N N . GLN A 1 250 ? -23.875 29.031 29.141 1 95.12 250 GLN A N 1
ATOM 1975 C CA . GLN A 1 250 ? -24.297 30.328 28.641 1 95.12 250 GLN A CA 1
ATOM 1976 C C . GLN A 1 250 ? -23.203 31.375 28.844 1 95.12 250 GLN A C 1
ATOM 1978 O O . GLN A 1 250 ? -22.938 32.188 27.969 1 95.12 250 GLN A O 1
ATOM 1983 N N . GLU A 1 251 ? -22.594 31.344 29.984 1 95.06 251 GLU A N 1
ATOM 1984 C CA . GLU A 1 251 ? -21.516 32.281 30.297 1 95.06 251 GLU A CA 1
ATOM 1985 C C . GLU A 1 251 ? -20.312 32.062 29.391 1 95.06 251 GLU A C 1
ATOM 1987 O O . GLU A 1 251 ? -19.703 33.031 28.922 1 95.06 251 GLU A O 1
ATOM 1992 N N . GLU A 1 252 ? -19.969 30.875 29.172 1 96 252 GLU A N 1
ATOM 1993 C CA . GLU A 1 252 ? -18.812 30.531 28.344 1 96 252 GLU A CA 1
ATOM 1994 C C . GLU A 1 252 ? -19.031 30.969 26.891 1 96 252 GLU A C 1
ATOM 1996 O O . GLU A 1 252 ? -18.078 31.344 26.203 1 96 252 GLU A O 1
ATOM 2001 N N . SER A 1 253 ? -20.266 30.875 26.453 1 97.06 253 SER A N 1
ATOM 2002 C CA . SER A 1 253 ? -20.578 31.219 25.062 1 97.06 253 SER A CA 1
ATOM 2003 C C . SER A 1 253 ? -20.25 32.688 24.766 1 97.06 253 SER A C 1
ATOM 2005 O O . SER A 1 253 ? -19.984 33.031 23.625 1 97.06 253 SER A O 1
ATOM 2007 N N . LEU A 1 254 ? -20.234 33.5 25.797 1 97.62 254 LEU A N 1
ATOM 2008 C CA . LEU A 1 254 ? -19.953 34.906 25.641 1 97.62 254 LEU A CA 1
ATOM 2009 C C . LEU A 1 254 ? -18.484 35.125 25.281 1 97.62 254 LEU A C 1
ATOM 2011 O O . LEU A 1 254 ? -18.125 36.188 24.766 1 97.62 254 LEU A O 1
ATOM 2015 N N . PHE A 1 255 ? -17.641 34.188 25.562 1 97.88 255 PHE A N 1
ATOM 2016 C CA . PHE A 1 255 ? -16.234 34.312 25.25 1 97.88 255 PHE A CA 1
ATOM 2017 C C . PHE A 1 255 ? -15.984 34 23.766 1 97.88 255 PHE A C 1
ATOM 2019 O O . PHE A 1 255 ? -14.867 34.188 23.266 1 97.88 255 PHE A O 1
ATOM 2026 N N . PHE A 1 256 ? -17.031 33.5 23.078 1 98.06 256 PHE A N 1
ATOM 2027 C CA . PHE A 1 256 ? -16.938 33.156 21.656 1 98.06 256 PHE A CA 1
ATOM 2028 C C . PHE A 1 256 ? -18.031 33.844 20.859 1 98.06 256 PHE A C 1
ATOM 2030 O O . PHE A 1 256 ? -19.016 33.219 20.453 1 98.06 256 PHE A O 1
ATOM 2037 N N . GLN A 1 257 ? -17.812 35.094 20.562 1 97.56 257 GLN A N 1
ATOM 2038 C CA . GLN A 1 257 ? -18.812 35.844 19.828 1 97.56 257 GLN A CA 1
ATOM 2039 C C . GLN A 1 257 ? -18.203 36.469 18.578 1 97.56 257 GLN A C 1
ATOM 2041 O O . GLN A 1 257 ? -17.188 37.156 18.641 1 97.56 257 GLN A O 1
ATOM 2046 N N . SER A 1 258 ? -18.891 36.281 17.516 1 96.44 258 SER A N 1
ATOM 2047 C CA . SER A 1 258 ? -18.469 36.906 16.266 1 96.44 258 SER A CA 1
ATOM 2048 C C . SER A 1 258 ? -18.5 38.438 16.375 1 96.44 258 SER A C 1
ATOM 2050 O O . SER A 1 258 ? -19.422 39 16.953 1 96.44 258 SER A O 1
ATOM 2052 N N . ASP A 1 259 ? -17.531 39.094 15.867 1 95.88 259 ASP A N 1
ATOM 2053 C CA . ASP A 1 259 ? -17.422 40.562 15.766 1 95.88 259 ASP A CA 1
ATOM 2054 C C . ASP A 1 259 ? -17.25 41.188 17.141 1 95.88 259 ASP A C 1
ATOM 2056 O O . ASP A 1 259 ? -17.422 42.375 17.312 1 95.88 259 ASP A O 1
ATOM 2060 N N . VAL A 1 260 ? -17.016 40.312 18.141 1 97.62 260 VAL A N 1
ATOM 2061 C CA . VAL A 1 260 ? -16.844 40.844 19.484 1 97.62 260 VAL A CA 1
ATOM 2062 C C . VAL A 1 260 ? -15.477 40.438 20.031 1 97.62 260 VAL A C 1
ATOM 2064 O O . VAL A 1 260 ? -14.656 41.281 20.375 1 97.62 260 VAL A O 1
ATOM 2067 N N . ASN A 1 261 ? -15.25 39.156 20.094 1 97.88 261 ASN A N 1
ATOM 2068 C CA . ASN A 1 261 ? -14.016 38.75 20.75 1 97.88 261 ASN A CA 1
ATOM 2069 C C . ASN A 1 261 ? -13.344 37.594 20.047 1 97.88 261 ASN A C 1
ATOM 2071 O O . ASN A 1 261 ? -12.539 36.875 20.641 1 97.88 261 ASN A O 1
ATOM 2075 N N . ILE A 1 262 ? -13.789 37.281 18.812 1 98.19 262 ILE A N 1
ATOM 2076 C CA . ILE A 1 262 ? -13.125 36.281 17.953 1 98.19 262 ILE A CA 1
ATOM 2077 C C . ILE A 1 262 ? -12.469 37 16.781 1 98.19 262 ILE A C 1
ATOM 2079 O O . ILE A 1 262 ? -13.156 37.594 15.93 1 98.19 262 ILE A O 1
ATOM 2083 N N . LYS A 1 263 ? -11.25 36.906 16.656 1 97.56 263 LYS A N 1
ATOM 2084 C CA . LYS A 1 263 ? -10.484 37.469 15.547 1 97.56 263 LYS A CA 1
ATOM 2085 C C . LYS A 1 263 ? -10.891 38.906 15.289 1 97.56 263 LYS A C 1
ATOM 2087 O O . LYS A 1 263 ? -11.297 39.25 14.18 1 97.56 263 LYS A O 1
ATOM 2092 N N . ARG A 1 264 ? -10.672 39.719 16.281 1 98.06 264 ARG A N 1
ATOM 2093 C CA . ARG A 1 264 ? -11.016 41.125 16.188 1 98.06 264 ARG A CA 1
ATOM 2094 C C . ARG A 1 264 ? -9.766 42 16.219 1 98.06 264 ARG A C 1
ATOM 2096 O O . ARG A 1 264 ? -8.828 41.719 16.969 1 98.06 264 ARG A O 1
ATOM 2103 N N . PRO A 1 265 ? -9.758 43.031 15.445 1 97.88 265 PRO A N 1
ATOM 2104 C CA . PRO A 1 265 ? -8.586 43.906 15.43 1 97.88 265 PRO A CA 1
ATOM 2105 C C . PRO A 1 265 ? -8.453 44.75 16.703 1 97.88 265 PRO A C 1
ATOM 2107 O O . PRO A 1 265 ? -9.461 45.125 17.297 1 97.88 265 PRO A O 1
ATOM 2110 N N . ILE A 1 266 ? -7.312 44.906 17.172 1 98.56 266 ILE A N 1
ATOM 2111 C CA . ILE A 1 266 ? -6.941 45.844 18.188 1 98.56 266 ILE A CA 1
ATOM 2112 C C . ILE A 1 266 ? -6.402 47.125 17.547 1 98.56 266 ILE A C 1
ATOM 2114 O O . ILE A 1 266 ? -5.418 47.094 16.797 1 98.56 266 ILE A O 1
ATOM 2118 N N . LEU A 1 267 ? -6.965 48.219 17.828 1 97.94 267 LEU A N 1
ATOM 2119 C CA . LEU A 1 267 ? -6.625 49.469 17.141 1 97.94 267 LEU A CA 1
ATOM 2120 C C . LEU A 1 267 ? -5.469 50.156 17.844 1 97.94 267 LEU A C 1
ATOM 2122 O O . LEU A 1 267 ? -5.273 50 19.047 1 97.94 267 LEU A O 1
ATOM 2126 N N . SER A 1 268 ? -4.793 50.938 17.047 1 97.5 268 SER A N 1
ATOM 2127 C CA . SER A 1 268 ? -3.652 51.688 17.594 1 97.5 268 SER A CA 1
ATOM 2128 C C . SER A 1 268 ? -4.105 52.938 18.312 1 97.5 268 SER A C 1
ATOM 2130 O O . SER A 1 268 ? -5.086 53.594 17.922 1 97.5 268 SER A O 1
ATOM 2132 N N . SER A 1 269 ? -3.467 53.312 19.422 1 95.69 269 SER A N 1
ATOM 2133 C CA . SER A 1 269 ? -3.715 54.562 20.094 1 95.69 269 SER A CA 1
ATOM 2134 C C . SER A 1 269 ? -2.811 55.688 19.562 1 95.69 269 SER A C 1
ATOM 2136 O O . SER A 1 269 ? -3.068 56.875 19.766 1 95.69 269 SER A O 1
ATOM 2138 N N . GLY A 1 270 ? -1.768 55.438 18.797 1 93.62 270 GLY A N 1
ATOM 2139 C CA . GLY A 1 270 ? -0.867 56.312 18.078 1 93.62 270 GLY A CA 1
ATOM 2140 C C . GLY A 1 270 ? -0.716 55.938 16.609 1 93.62 270 GLY A C 1
ATOM 2141 O O . GLY A 1 270 ? -1.668 55.469 15.984 1 93.62 270 GLY A O 1
ATOM 2142 N N . PRO A 1 271 ? 0.378 56.344 16.125 1 94.5 271 PRO A N 1
ATOM 2143 C CA . PRO A 1 271 ? 0.601 55.906 14.75 1 94.5 271 PRO A CA 1
ATOM 2144 C C . PRO A 1 271 ? 0.609 54.406 14.594 1 94.5 271 PRO A C 1
ATOM 2146 O O . PRO A 1 271 ? 1.118 53.688 15.469 1 94.5 271 PRO A O 1
ATOM 2149 N N . ASP A 1 272 ? 0.078 53.938 13.5 1 95.94 272 ASP A N 1
ATOM 2150 C CA . ASP A 1 272 ? 0.037 52.5 13.281 1 95.94 272 ASP A CA 1
ATOM 2151 C C . ASP A 1 272 ? 0.985 52.094 12.156 1 95.94 272 ASP A C 1
ATOM 2153 O O . ASP A 1 272 ? 0.903 50.969 11.641 1 95.94 272 ASP A O 1
ATOM 2157 N N . SER A 1 273 ? 1.763 53.094 11.648 1 95.75 273 SER A N 1
ATOM 2158 C CA . SER A 1 273 ? 2.691 52.812 10.555 1 95.75 273 SER A CA 1
ATOM 2159 C C . SER A 1 273 ? 4.035 53.5 10.781 1 95.75 273 SER A C 1
ATOM 2161 O O . SER A 1 273 ? 4.145 54.406 11.617 1 95.75 273 SER A O 1
ATOM 2163 N N . VAL A 1 274 ? 4.996 52.969 10.133 1 96.5 274 VAL A N 1
ATOM 2164 C CA . VAL A 1 274 ? 6.328 53.562 10.133 1 96.5 274 VAL A CA 1
ATOM 2165 C C . VAL A 1 274 ? 6.867 53.625 8.703 1 96.5 274 VAL A C 1
ATOM 2167 O O . VAL A 1 274 ? 6.363 52.938 7.812 1 96.5 274 VAL A O 1
ATOM 2170 N N . ILE A 1 275 ? 7.824 54.531 8.477 1 95.56 275 ILE A N 1
ATOM 2171 C CA . ILE A 1 275 ? 8.508 54.625 7.188 1 95.56 275 ILE A CA 1
ATOM 2172 C C . ILE A 1 275 ? 9.875 53.938 7.285 1 95.56 275 ILE A C 1
ATOM 2174 O O . ILE A 1 275 ? 10.68 54.281 8.156 1 95.56 275 ILE A O 1
ATOM 2178 N N . VAL A 1 276 ? 10.078 53 6.422 1 95.94 276 VAL A N 1
ATOM 2179 C CA . VAL A 1 276 ? 11.32 52.25 6.414 1 95.94 276 VAL A CA 1
ATOM 2180 C C . VAL A 1 276 ? 12.164 52.656 5.211 1 95.94 276 VAL A C 1
ATOM 2182 O O . VAL A 1 276 ? 11.695 52.625 4.074 1 95.94 276 VAL A O 1
ATOM 2185 N N . LYS A 1 277 ? 13.469 52.938 5.426 1 95 277 LYS A N 1
ATOM 2186 C CA . LYS A 1 277 ? 14.391 53.344 4.363 1 95 277 LYS A CA 1
ATOM 2187 C C . LYS A 1 277 ? 15.133 52.125 3.812 1 95 277 LYS A C 1
ATOM 2189 O O . LYS A 1 277 ? 15.352 51.125 4.531 1 95 277 LYS A O 1
ATOM 2194 N N . PRO A 1 278 ? 15.469 52.156 2.518 1 91.88 278 PRO A N 1
ATOM 2195 C CA . PRO A 1 278 ? 16.234 51.062 1.952 1 91.88 278 PRO A CA 1
ATOM 2196 C C . PRO A 1 278 ? 17.625 50.906 2.557 1 91.88 278 PRO A C 1
ATOM 2198 O O . PRO A 1 278 ? 18.172 51.906 3.061 1 91.88 278 PRO A O 1
ATOM 2201 N N . LYS A 1 279 ? 18 49.656 2.795 1 79.44 279 LYS A N 1
ATOM 2202 C CA . LYS A 1 279 ? 19.391 49.406 3.199 1 79.44 279 LYS A CA 1
ATOM 2203 C C . LYS A 1 279 ? 20.328 49.406 1.99 1 79.44 279 LYS A C 1
ATOM 2205 O O . LYS A 1 279 ? 19.938 48.938 0.907 1 79.44 279 LYS A O 1
ATOM 2210 N N . ALA A 1 280 ? 21.391 50.156 1.979 1 62.75 280 ALA A N 1
ATOM 2211 C CA . ALA A 1 280 ? 22.359 50.219 0.877 1 62.75 280 ALA A CA 1
ATOM 2212 C C . ALA A 1 280 ? 22.828 48.844 0.472 1 62.75 280 ALA A C 1
ATOM 2214 O O . ALA A 1 280 ? 23.016 48.562 -0.715 1 62.75 280 ALA A O 1
ATOM 2215 N N . PHE A 1 281 ? 23.25 47.812 1.459 1 53.72 281 PHE A N 1
ATOM 2216 C CA . PHE A 1 281 ? 23.828 46.531 1.049 1 53.72 281 PHE A CA 1
ATOM 2217 C C . PHE A 1 281 ? 22.922 45.375 1.462 1 53.72 281 PHE A C 1
ATOM 2219 O O . PHE A 1 281 ? 22.469 45.312 2.604 1 53.72 281 PHE A O 1
ATOM 2226 N N . THR A 1 282 ? 22.281 44.719 0.48 1 52.59 282 THR A N 1
ATOM 2227 C CA . THR A 1 282 ? 21.391 43.594 0.651 1 52.59 282 THR A CA 1
ATOM 2228 C C . THR A 1 282 ? 22.109 42.406 1.317 1 52.59 282 THR A C 1
ATOM 2230 O O . THR A 1 282 ? 23.109 41.938 0.805 1 52.59 282 THR A O 1
ATOM 2233 N N . ASP A 1 283 ? 22.203 42.219 2.566 1 50.56 283 ASP A N 1
ATOM 2234 C CA . ASP A 1 283 ? 22.844 41.094 3.242 1 50.56 283 ASP A CA 1
ATOM 2235 C C . ASP A 1 283 ? 22.25 39.781 2.801 1 50.56 283 ASP A C 1
ATOM 2237 O O . ASP A 1 283 ? 21.109 39.438 3.156 1 50.56 283 ASP A O 1
ATOM 2241 N N . SER A 1 284 ? 22.656 39.281 1.704 1 52.75 284 SER A N 1
ATOM 2242 C CA . SER A 1 284 ? 22.328 37.938 1.211 1 52.75 284 SER A CA 1
ATOM 2243 C C . SER A 1 284 ? 22.953 36.844 2.094 1 52.75 284 SER A C 1
ATOM 2245 O O . SER A 1 284 ? 22.969 35.688 1.722 1 52.75 284 SER A O 1
ATOM 2247 N N . SER A 1 285 ? 23.562 37.156 3.246 1 52.25 285 SER A N 1
ATOM 2248 C CA . SER A 1 285 ? 24.391 36.219 3.99 1 52.25 285 SER A CA 1
ATOM 2249 C C . SER A 1 285 ? 23.531 35.094 4.605 1 52.25 285 SER A C 1
ATOM 2251 O O . SER A 1 285 ? 24.047 34.031 4.961 1 52.25 285 SER A O 1
ATOM 2253 N N . SER A 1 286 ? 22.25 35.375 4.715 1 58.19 286 SER A N 1
ATOM 2254 C CA . SER A 1 286 ? 21.5 34.375 5.449 1 58.19 286 SER A CA 1
ATOM 2255 C C . SER A 1 286 ? 20.953 33.312 4.508 1 58.19 286 SER A C 1
ATOM 2257 O O . SER A 1 286 ? 20.328 32.344 4.957 1 58.19 286 SER A O 1
ATOM 2259 N N . MET A 1 287 ? 21.453 33.438 3.256 1 61.09 287 MET A N 1
ATOM 2260 C CA . MET A 1 287 ? 20.938 32.469 2.283 1 61.09 287 MET A CA 1
ATOM 2261 C C . MET A 1 287 ? 21.703 31.156 2.359 1 61.09 287 MET A C 1
ATOM 2263 O O . MET A 1 287 ? 22.922 31.156 2.531 1 61.09 287 MET A O 1
ATOM 2267 N N . ASP A 1 288 ? 20.953 30.016 2.443 1 62.59 288 ASP A N 1
ATOM 2268 C CA . ASP A 1 288 ? 21.406 28.641 2.375 1 62.59 288 ASP A CA 1
ATOM 2269 C C . ASP A 1 288 ? 21.859 28.141 3.746 1 62.59 288 ASP A C 1
ATOM 2271 O O . ASP A 1 288 ? 22.734 27.281 3.844 1 62.59 288 ASP A O 1
ATOM 2275 N N . ARG A 1 289 ? 21.594 28.953 4.797 1 61.97 289 ARG A N 1
ATOM 2276 C CA . ARG A 1 289 ? 21.891 28.422 6.125 1 61.97 289 ARG A CA 1
ATOM 2277 C C . ARG A 1 289 ? 20.875 27.344 6.52 1 61.97 289 ARG A C 1
ATOM 2279 O O . ARG A 1 289 ? 19.859 27.172 5.863 1 61.97 289 ARG A O 1
ATOM 2286 N N . ALA A 1 290 ? 21.312 26.75 7.504 1 66.5 290 ALA A N 1
ATOM 2287 C CA . ALA A 1 290 ? 20.5 25.656 8.031 1 66.5 290 ALA A CA 1
ATOM 2288 C C . ALA A 1 290 ? 19.141 26.172 8.492 1 66.5 290 ALA A C 1
ATOM 2290 O O . ALA A 1 290 ? 19.047 27.188 9.188 1 66.5 290 ALA A O 1
ATOM 2291 N N . GLU A 1 291 ? 18.172 25.531 8.023 1 70.38 291 GLU A N 1
ATOM 2292 C CA . GLU A 1 291 ? 16.781 25.891 8.305 1 70.38 291 GLU A CA 1
ATOM 2293 C C . GLU A 1 291 ? 16.438 25.688 9.781 1 70.38 291 GLU A C 1
ATOM 2295 O O . GLU A 1 291 ? 16.672 24.609 10.328 1 70.38 291 GLU A O 1
ATOM 2300 N N . ASP A 1 292 ? 16.172 26.75 10.43 1 78.06 292 ASP A N 1
ATOM 2301 C CA . ASP A 1 292 ? 15.562 26.641 11.75 1 78.06 292 ASP A CA 1
ATOM 2302 C C . ASP A 1 292 ? 14.039 26.672 11.656 1 78.06 292 ASP A C 1
ATOM 2304 O O . ASP A 1 292 ? 13.453 27.719 11.367 1 78.06 292 ASP A O 1
ATOM 2308 N N . PRO A 1 293 ? 13.461 25.609 11.992 1 77.44 293 PRO A N 1
ATOM 2309 C CA . PRO A 1 293 ? 12.008 25.531 11.805 1 77.44 293 PRO A CA 1
ATOM 2310 C C . PRO A 1 293 ? 11.234 26.453 12.75 1 77.44 293 PRO A C 1
ATOM 2312 O O . PRO A 1 293 ? 10.047 26.703 12.539 1 77.44 293 PRO A O 1
ATOM 2315 N N . THR A 1 294 ? 11.945 26.969 13.727 1 79.56 294 THR A N 1
ATOM 2316 C CA . THR A 1 294 ? 11.25 27.797 14.711 1 79.56 294 THR A CA 1
ATOM 2317 C C . THR A 1 294 ? 11.539 29.266 14.492 1 79.56 294 THR A C 1
ATOM 2319 O O . THR A 1 294 ? 11 30.125 15.188 1 79.56 294 THR A O 1
ATOM 2322 N N . ALA A 1 295 ? 12.312 29.516 13.477 1 79.06 295 ALA A N 1
ATOM 2323 C CA . ALA A 1 295 ? 12.633 30.906 13.188 1 79.06 295 ALA A CA 1
ATOM 2324 C C . ALA A 1 295 ? 11.398 31.672 12.703 1 79.06 295 ALA A C 1
ATOM 2326 O O . ALA A 1 295 ? 10.602 31.141 11.93 1 79.06 295 ALA A O 1
ATOM 2327 N N . SER A 1 296 ? 11.188 32.781 13.32 1 86.75 296 SER A N 1
ATOM 2328 C CA . SER A 1 296 ? 10.094 33.688 12.914 1 86.75 296 SER A CA 1
ATOM 2329 C C . SER A 1 296 ? 10.578 35.125 12.773 1 86.75 296 SER A C 1
ATOM 2331 O O . SER A 1 296 ? 11.32 35.625 13.625 1 86.75 296 SER A O 1
ATOM 2333 N N . PRO A 1 297 ? 10.242 35.844 11.734 1 92.5 297 PRO A N 1
ATOM 2334 C CA . PRO A 1 297 ? 9.523 35.344 10.562 1 92.5 297 PRO A CA 1
ATOM 2335 C C . PRO A 1 297 ? 10.406 34.469 9.656 1 92.5 297 PRO A C 1
ATOM 2337 O O . PRO A 1 297 ? 11.594 34.781 9.492 1 92.5 297 PRO A O 1
ATOM 2340 N N . SER A 1 298 ? 9.797 33.469 9.109 1 92.56 298 SER A N 1
ATOM 2341 C CA . SER A 1 298 ? 10.516 32.594 8.188 1 92.56 298 SER A CA 1
ATOM 2342 C C . SER A 1 298 ? 10.641 33.219 6.809 1 92.56 298 SER A C 1
ATOM 2344 O O . SER A 1 298 ? 11.516 32.844 6.023 1 92.56 298 SER A O 1
ATOM 2346 N N . GLY A 1 299 ? 9.758 34.125 6.504 1 95 299 GLY A N 1
ATOM 2347 C CA . GLY A 1 299 ? 9.719 34.844 5.23 1 95 299 GLY A CA 1
ATOM 2348 C C . GLY A 1 299 ? 8.711 35.969 5.199 1 95 299 GLY A C 1
ATOM 2349 O O . GLY A 1 299 ? 8.242 36.406 6.246 1 95 299 GLY A O 1
ATOM 2350 N N . TYR A 1 300 ? 8.523 36.562 3.988 1 96.81 300 TYR A N 1
ATOM 2351 C CA . TYR A 1 300 ? 7.602 37.656 3.811 1 96.81 300 TYR A CA 1
ATOM 2352 C C . TYR A 1 300 ? 7.082 37.719 2.379 1 96.81 300 TYR A C 1
ATOM 2354 O O . TYR A 1 300 ? 7.668 37.125 1.477 1 96.81 300 TYR A O 1
ATOM 2362 N N . TYR A 1 301 ? 5.918 38.281 2.242 1 97.75 301 TYR A N 1
ATOM 2363 C CA . TYR A 1 301 ? 5.398 38.562 0.906 1 97.75 301 TYR A CA 1
ATOM 2364 C C . TYR A 1 301 ? 5.945 39.875 0.366 1 97.75 301 TYR A C 1
ATOM 2366 O O . TYR A 1 301 ? 6.098 40.844 1.113 1 97.75 301 TYR A O 1
ATOM 2374 N N . TYR A 1 302 ? 6.23 39.969 -0.889 1 96.56 302 TYR A N 1
ATOM 2375 C CA . TYR A 1 302 ? 6.5 41.156 -1.663 1 96.56 302 TYR A CA 1
ATOM 2376 C C . TYR A 1 302 ? 5.938 41.031 -3.074 1 96.56 302 TYR A C 1
ATOM 2378 O O . TYR A 1 302 ? 6.293 40.125 -3.814 1 96.56 302 TYR A O 1
ATOM 2386 N N . GLU A 1 303 ? 4.98 41.875 -3.428 1 95.81 303 GLU A N 1
ATOM 2387 C CA . GLU A 1 303 ? 4.258 41.812 -4.695 1 95.81 303 GLU A CA 1
ATOM 2388 C C . GLU A 1 303 ? 3.561 40.469 -4.859 1 95.81 303 GLU A C 1
ATOM 2390 O O . GLU A 1 303 ? 3.664 39.844 -5.914 1 95.81 303 GLU A O 1
ATOM 2395 N N . ASP A 1 304 ? 3.129 39.969 -3.811 1 94.94 304 ASP A N 1
ATOM 2396 C CA . ASP A 1 304 ? 2.336 38.719 -3.732 1 94.94 304 ASP A CA 1
ATOM 2397 C C . ASP A 1 304 ? 3.217 37.5 -3.9 1 94.94 304 ASP A C 1
ATOM 2399 O O . ASP A 1 304 ? 2.717 36.406 -4.168 1 94.94 304 ASP A O 1
ATOM 2403 N N . GLN A 1 305 ? 4.465 37.719 -3.781 1 96.88 305 GLN A N 1
ATOM 2404 C CA . GLN A 1 305 ? 5.398 36.594 -3.865 1 96.88 305 GLN A CA 1
ATOM 2405 C C . GLN A 1 305 ? 6.086 36.344 -2.525 1 96.88 305 GLN A C 1
ATOM 2407 O O . GLN A 1 305 ? 6.617 37.281 -1.916 1 96.88 305 GLN A O 1
ATOM 2412 N N . TRP A 1 306 ? 6.016 35.094 -2.135 1 97.12 306 TRP A N 1
ATOM 2413 C CA . TRP A 1 306 ? 6.652 34.719 -0.875 1 97.12 306 TRP A CA 1
ATOM 2414 C C . TRP A 1 306 ? 8.164 34.625 -1.033 1 97.12 306 TRP A C 1
ATOM 2416 O O . TRP A 1 306 ? 8.664 33.969 -1.952 1 97.12 306 TRP A O 1
ATOM 2426 N N . ARG A 1 307 ? 8.852 35.281 -0.179 1 95 307 ARG A N 1
ATOM 2427 C CA . ARG A 1 307 ? 10.312 35.25 -0.103 1 95 307 ARG A CA 1
ATOM 2428 C C . ARG A 1 307 ? 10.773 34.656 1.232 1 95 307 ARG A C 1
ATOM 2430 O O . ARG A 1 307 ? 10.43 35.188 2.293 1 95 307 ARG A O 1
ATOM 2437 N N . SER A 1 308 ? 11.539 33.594 1.115 1 92.31 308 SER A N 1
ATOM 2438 C CA . SER A 1 308 ? 12.07 32.969 2.322 1 92.31 308 SER A CA 1
ATOM 2439 C C . SER A 1 308 ? 13.336 33.656 2.803 1 92.31 308 SER A C 1
ATOM 2441 O O . SER A 1 308 ? 14.07 34.25 2 1 92.31 308 SER A O 1
ATOM 2443 N N . ARG A 1 309 ? 13.562 33.625 4.062 1 89 309 ARG A N 1
ATOM 2444 C CA . ARG A 1 309 ? 14.758 34.25 4.617 1 89 309 ARG A CA 1
ATOM 2445 C C . ARG A 1 309 ? 15.945 33.312 4.574 1 89 309 ARG A C 1
ATOM 2447 O O . ARG A 1 309 ? 17.094 33.719 4.719 1 89 309 ARG A O 1
ATOM 2454 N N . THR A 1 310 ? 15.664 32 4.332 1 84.38 310 THR A N 1
ATOM 2455 C CA . THR A 1 310 ? 16.75 31.031 4.434 1 84.38 310 THR A CA 1
ATOM 2456 C C . THR A 1 310 ? 16.938 30.297 3.113 1 84.38 310 THR A C 1
ATOM 2458 O O . THR A 1 310 ? 17.969 29.641 2.902 1 84.38 310 THR A O 1
ATOM 2461 N N . HIS A 1 311 ? 15.953 30.344 2.258 1 85.31 311 HIS A N 1
ATOM 2462 C CA . HIS A 1 311 ? 16.047 29.594 1.002 1 85.31 311 HIS A CA 1
ATOM 2463 C C . HIS A 1 311 ? 15.586 30.453 -0.174 1 85.31 311 HIS A C 1
ATOM 2465 O O . HIS A 1 311 ? 14.656 31.25 -0.044 1 85.31 311 HIS A O 1
ATOM 2471 N N . TRP A 1 312 ? 16.25 30.203 -1.258 1 86.25 312 TRP A N 1
ATOM 2472 C CA . TRP A 1 312 ? 15.797 30.859 -2.475 1 86.25 312 TRP A CA 1
ATOM 2473 C C . TRP A 1 312 ? 14.555 30.188 -3.035 1 86.25 312 TRP A C 1
ATOM 2475 O O . TRP A 1 312 ? 14.547 28.969 -3.248 1 86.25 312 TRP A O 1
ATOM 2485 N N . ILE A 1 313 ? 13.523 30.984 -3.252 1 91.31 313 ILE A N 1
ATOM 2486 C CA . ILE A 1 313 ? 12.281 30.469 -3.803 1 91.31 313 ILE A CA 1
ATOM 2487 C C . ILE A 1 313 ? 12.102 30.953 -5.238 1 91.31 313 ILE A C 1
ATOM 2489 O O . ILE A 1 313 ? 12.109 32.156 -5.496 1 91.31 313 ILE A O 1
ATOM 2493 N N . HIS A 1 314 ? 11.953 29.969 -6.094 1 89.75 314 HIS A N 1
ATOM 2494 C CA . HIS A 1 314 ? 11.68 30.25 -7.5 1 89.75 314 HIS A CA 1
ATOM 2495 C C . HIS A 1 314 ? 10.188 30.406 -7.75 1 89.75 314 HIS A C 1
ATOM 2497 O O . HIS A 1 314 ? 9.367 29.797 -7.039 1 89.75 314 HIS A O 1
ATOM 2503 N N . ASN A 1 315 ? 9.992 31.297 -8.75 1 91.69 315 ASN A N 1
ATOM 2504 C CA . ASN A 1 315 ? 8.602 31.406 -9.172 1 91.69 315 ASN A CA 1
ATOM 2505 C C . ASN A 1 315 ? 8.305 30.531 -10.383 1 91.69 315 ASN A C 1
ATOM 2507 O O . ASN A 1 315 ? 8.852 30.75 -11.469 1 91.69 315 ASN A O 1
ATOM 2511 N N . PHE A 1 316 ? 7.461 29.625 -10.234 1 95.69 316 PHE A N 1
ATOM 2512 C CA . PHE A 1 316 ? 7.074 28.703 -11.305 1 95.69 316 PHE A CA 1
ATOM 2513 C C . PHE A 1 316 ? 5.789 29.172 -11.977 1 95.69 316 PHE A C 1
ATOM 2515 O O . PHE A 1 316 ? 4.727 28.594 -11.773 1 95.69 316 PHE A O 1
ATOM 2522 N N . ASN A 1 317 ? 5.93 30.141 -12.859 1 95.5 317 ASN A N 1
ATOM 2523 C CA . ASN A 1 317 ? 4.766 30.75 -13.492 1 95.5 317 ASN A CA 1
ATOM 2524 C C . ASN A 1 317 ? 4.363 30 -14.766 1 95.5 317 ASN A C 1
ATOM 2526 O O . ASN A 1 317 ? 3.25 30.172 -15.258 1 95.5 317 ASN A O 1
ATOM 2530 N N . LYS A 1 318 ? 5.25 29.234 -15.273 1 96.62 318 LYS A N 1
ATOM 2531 C CA . LYS A 1 318 ? 4.977 28.469 -16.484 1 96.62 318 LYS A CA 1
ATOM 2532 C C . LYS A 1 318 ? 4.887 26.969 -16.188 1 96.62 318 LYS A C 1
ATOM 2534 O O . LYS A 1 318 ? 5.711 26.438 -15.453 1 96.62 318 LYS A O 1
ATOM 2539 N N . SER A 1 319 ? 3.967 26.375 -16.844 1 96.94 319 SER A N 1
ATOM 2540 C CA . SER A 1 319 ? 3.771 24.938 -16.625 1 96.94 319 SER A CA 1
ATOM 2541 C C . SER A 1 319 ? 4.996 24.141 -17.078 1 96.94 319 SER A C 1
ATOM 2543 O O . SER A 1 319 ? 5.328 23.125 -16.469 1 96.94 319 SER A O 1
ATOM 2545 N N . ASP A 1 320 ? 5.711 24.609 -18.078 1 96.75 320 ASP A N 1
ATOM 2546 C CA . ASP A 1 320 ? 6.895 23.922 -18.594 1 96.75 320 ASP A CA 1
ATOM 2547 C C . ASP A 1 320 ? 7.988 23.859 -17.531 1 96.75 320 ASP A C 1
ATOM 2549 O O . ASP A 1 320 ? 8.734 22.875 -17.469 1 96.75 320 ASP A O 1
ATOM 2553 N N . ASP A 1 321 ? 8.078 24.891 -16.781 1 96.44 321 ASP A N 1
ATOM 2554 C CA . ASP A 1 321 ? 9.078 24.906 -15.719 1 96.44 321 ASP A CA 1
ATOM 2555 C C . ASP A 1 321 ? 8.781 23.828 -14.68 1 96.44 321 ASP A C 1
ATOM 2557 O O . ASP A 1 321 ? 9.703 23.203 -14.148 1 96.44 321 ASP A O 1
ATOM 2561 N N . ILE A 1 322 ? 7.523 23.641 -14.383 1 98 322 ILE A N 1
ATOM 2562 C CA . ILE A 1 322 ? 7.125 22.625 -13.414 1 98 322 ILE A CA 1
ATOM 2563 C C . ILE A 1 322 ? 7.371 21.234 -13.992 1 98 322 ILE A C 1
ATOM 2565 O O . ILE A 1 322 ? 7.879 20.359 -13.297 1 98 322 ILE A O 1
ATOM 2569 N N . THR A 1 323 ? 7.031 21.031 -15.258 1 97.88 323 THR A N 1
ATOM 2570 C CA . THR A 1 323 ? 7.254 19.766 -15.93 1 97.88 323 THR A CA 1
ATOM 2571 C C . THR A 1 323 ? 8.734 19.406 -15.93 1 97.88 323 THR A C 1
ATOM 2573 O O . THR A 1 323 ? 9.102 18.25 -15.656 1 97.88 323 THR A O 1
ATOM 2576 N N . GLU A 1 324 ? 9.531 20.375 -16.25 1 96.75 324 GLU A N 1
ATOM 2577 C CA . GLU A 1 324 ? 10.977 20.156 -16.25 1 96.75 324 GLU A CA 1
ATOM 2578 C C . GLU A 1 324 ? 11.477 19.781 -14.859 1 96.75 324 GLU A C 1
ATOM 2580 O O . GLU A 1 324 ? 12.312 18.891 -14.711 1 96.75 324 GLU A O 1
ATOM 2585 N N . CYS A 1 325 ? 10.969 20.406 -13.852 1 97.31 325 CYS A N 1
ATOM 2586 C CA . CYS A 1 325 ? 11.359 20.172 -12.461 1 97.31 325 CYS A CA 1
ATOM 2587 C C . CYS A 1 325 ? 10.953 18.781 -12.008 1 97.31 325 CYS A C 1
ATOM 2589 O O . CYS A 1 325 ? 11.719 18.094 -11.344 1 97.31 325 CYS A O 1
ATOM 2591 N N . LEU A 1 326 ? 9.789 18.297 -12.406 1 98.12 326 LEU A N 1
ATOM 2592 C CA . LEU A 1 326 ? 9.211 17.062 -11.867 1 98.12 326 LEU A CA 1
ATOM 2593 C C . LEU A 1 326 ? 9.523 15.875 -12.773 1 98.12 326 LEU A C 1
ATOM 2595 O O . LEU A 1 326 ? 9.102 14.75 -12.492 1 98.12 326 LEU A O 1
ATOM 2599 N N . GLN A 1 327 ? 10.25 16.109 -13.859 1 97.44 327 GLN A N 1
ATOM 2600 C CA . GLN A 1 327 ? 10.531 15.047 -14.828 1 97.44 327 GLN A CA 1
ATOM 2601 C C . GLN A 1 327 ? 11.188 13.852 -14.148 1 97.44 327 GLN A C 1
ATOM 2603 O O . GLN A 1 327 ? 12.188 14.008 -13.438 1 97.44 327 GLN A O 1
ATOM 2608 N N . GLY A 1 328 ? 10.578 12.688 -14.344 1 97.31 328 GLY A N 1
ATOM 2609 C CA . GLY A 1 328 ? 11.125 11.445 -13.82 1 97.31 328 GLY A CA 1
ATOM 2610 C C . GLY A 1 328 ? 10.836 11.234 -12.352 1 97.31 328 GLY A C 1
ATOM 2611 O O . GLY A 1 328 ? 11.352 10.297 -11.734 1 97.31 328 GLY A O 1
ATOM 2612 N N . LYS A 1 329 ? 9.992 12.055 -11.742 1 97.94 329 LYS A N 1
ATOM 2613 C CA . LYS A 1 329 ? 9.828 12 -10.297 1 97.94 329 LYS A CA 1
ATOM 2614 C C . LYS A 1 329 ? 8.469 11.414 -9.922 1 97.94 329 LYS A C 1
ATOM 2616 O O . LYS A 1 329 ? 7.504 11.547 -10.672 1 97.94 329 LYS A O 1
ATOM 2621 N N . VAL A 1 330 ? 8.461 10.742 -8.836 1 98.19 330 VAL A N 1
ATOM 2622 C CA . VAL A 1 330 ? 7.242 10.281 -8.18 1 98.19 330 VAL A CA 1
ATOM 2623 C C . VAL A 1 330 ? 6.988 11.094 -6.918 1 98.19 330 VAL A C 1
ATOM 2625 O O . VAL A 1 330 ? 7.805 11.086 -5.992 1 98.19 330 VAL A O 1
ATOM 2628 N N . ILE A 1 331 ? 5.844 11.758 -6.863 1 98.75 331 ILE A N 1
ATOM 2629 C CA . ILE A 1 331 ? 5.516 12.641 -5.746 1 98.75 331 ILE A CA 1
ATOM 2630 C C . ILE A 1 331 ? 4.371 12.031 -4.934 1 98.75 331 ILE A C 1
ATOM 2632 O O . ILE A 1 331 ? 3.307 11.734 -5.48 1 98.75 331 ILE A O 1
ATOM 2636 N N . HIS A 1 332 ? 4.617 11.852 -3.676 1 98.75 332 HIS A N 1
ATOM 2637 C CA . HIS A 1 332 ? 3.604 11.367 -2.748 1 98.75 332 HIS A CA 1
ATOM 2638 C C . HIS A 1 332 ? 3.113 12.484 -1.834 1 98.75 332 HIS A C 1
ATOM 2640 O O . HIS A 1 332 ? 3.893 13.047 -1.063 1 98.75 332 HIS A O 1
ATOM 2646 N N . LEU A 1 333 ? 1.876 12.797 -1.93 1 98.75 333 LEU A N 1
ATOM 2647 C CA . LEU A 1 333 ? 1.243 13.758 -1.027 1 98.75 333 LEU A CA 1
ATOM 2648 C C . LEU A 1 333 ? 0.379 13.039 0.005 1 98.75 333 LEU A C 1
ATOM 2650 O O . LEU A 1 333 ? -0.564 12.328 -0.353 1 98.75 333 LEU A O 1
ATOM 2654 N N . PHE A 1 334 ? 0.723 13.219 1.296 1 98.38 334 PHE A N 1
ATOM 2655 C CA . PHE A 1 334 ? -0.036 12.594 2.373 1 98.38 334 PHE A CA 1
ATOM 2656 C C . PHE A 1 334 ? -0.66 13.648 3.277 1 98.38 334 PHE A C 1
ATOM 2658 O O . PHE A 1 334 ? 0.016 14.586 3.703 1 98.38 334 PHE A O 1
ATOM 2665 N N . GLY A 1 335 ? -1.894 13.477 3.568 1 96.81 335 GLY A N 1
ATOM 2666 C CA . GLY A 1 335 ? -2.455 14.383 4.559 1 96.81 335 GLY A CA 1
ATOM 2667 C C . GLY A 1 335 ? -3.965 14.516 4.461 1 96.81 335 GLY A C 1
ATOM 2668 O O . GLY A 1 335 ? -4.676 13.508 4.449 1 96.81 335 GLY A O 1
ATOM 2669 N N . ASP A 1 336 ? -4.395 15.766 4.508 1 94.38 336 ASP A N 1
ATOM 2670 C CA . ASP A 1 336 ? -5.82 16.062 4.477 1 94.38 336 ASP A CA 1
ATOM 2671 C C . ASP A 1 336 ? -6.168 16.969 3.289 1 94.38 336 ASP A C 1
ATOM 2673 O O . ASP A 1 336 ? -5.473 16.953 2.271 1 94.38 336 ASP A O 1
ATOM 2677 N N . SER A 1 337 ? -7.293 17.703 3.371 1 95.25 337 SER A N 1
ATOM 2678 C CA . SER A 1 337 ? -7.777 18.5 2.242 1 95.25 337 SER A CA 1
ATOM 2679 C C . SER A 1 337 ? -6.832 19.656 1.928 1 95.25 337 SER A C 1
ATOM 2681 O O . SER A 1 337 ? -6.82 20.156 0.806 1 95.25 337 SER A O 1
ATOM 2683 N N . THR A 1 338 ? -5.992 20.047 2.877 1 96.12 338 THR A N 1
ATOM 2684 C CA . THR A 1 338 ? -5.117 21.188 2.652 1 96.12 338 THR A CA 1
ATOM 2685 C C . THR A 1 338 ? -3.977 20.828 1.707 1 96.12 338 THR A C 1
ATOM 2687 O O . THR A 1 338 ? -3.572 21.641 0.873 1 96.12 338 THR A O 1
ATOM 2690 N N . ILE A 1 339 ? -3.469 19.656 1.821 1 97.56 339 ILE A N 1
ATOM 2691 C CA . ILE A 1 339 ? -2.416 19.266 0.887 1 97.56 339 ILE A CA 1
ATOM 2692 C C . ILE A 1 339 ? -3.041 18.703 -0.39 1 97.56 339 ILE A C 1
ATOM 2694 O O . ILE A 1 339 ? -2.398 18.672 -1.441 1 97.56 339 ILE A O 1
ATOM 2698 N N . ARG A 1 340 ? -4.266 18.219 -0.323 1 97.25 340 ARG A N 1
ATOM 2699 C CA . ARG A 1 340 ? -4.969 17.844 -1.547 1 97.25 340 ARG A CA 1
ATOM 2700 C C . ARG A 1 340 ? -5.051 19.031 -2.508 1 97.25 340 ARG A C 1
ATOM 2702 O O . ARG A 1 340 ? -5.004 18.844 -3.727 1 97.25 340 ARG A O 1
ATOM 2709 N N . GLN A 1 341 ? -5.102 20.266 -1.963 1 97.88 341 GLN A N 1
ATOM 2710 C CA . GLN A 1 341 ? -5.09 21.469 -2.791 1 97.88 341 GLN A CA 1
ATOM 2711 C C . GLN A 1 341 ? -3.848 21.516 -3.678 1 97.88 341 GLN A C 1
ATOM 2713 O O . GLN A 1 341 ? -3.902 22.016 -4.805 1 97.88 341 GLN A O 1
ATOM 2718 N N . TRP A 1 342 ? -2.676 21 -3.094 1 98.69 342 TRP A N 1
ATOM 2719 C CA . TRP A 1 342 ? -1.459 20.938 -3.896 1 98.69 342 TRP A CA 1
ATOM 2720 C C . TRP A 1 342 ? -1.646 20 -5.094 1 98.69 342 TRP A C 1
ATOM 2722 O O . TRP A 1 342 ? -1.235 20.328 -6.211 1 98.69 342 TRP A O 1
ATOM 2732 N N . PHE A 1 343 ? -2.271 18.906 -4.898 1 98.38 343 PHE A N 1
ATOM 2733 C CA . PHE A 1 343 ? -2.555 17.938 -5.957 1 98.38 343 PHE A CA 1
ATOM 2734 C C . PHE A 1 343 ? -3.412 18.578 -7.047 1 98.38 343 PHE A C 1
ATOM 2736 O O . PHE A 1 343 ? -3.113 18.453 -8.234 1 98.38 343 PHE A O 1
ATOM 2743 N N . GLU A 1 344 ? -4.492 19.203 -6.562 1 97.88 344 GLU A N 1
ATOM 2744 C CA . GLU A 1 344 ? -5.434 19.828 -7.484 1 97.88 344 GLU A CA 1
ATOM 2745 C C . GLU A 1 344 ? -4.77 20.953 -8.273 1 97.88 344 GLU A C 1
ATOM 2747 O O . GLU A 1 344 ? -4.977 21.078 -9.484 1 97.88 344 GLU A O 1
ATOM 2752 N N . TYR A 1 345 ? -3.977 21.719 -7.598 1 98.38 345 TYR A N 1
ATOM 2753 C CA . TYR A 1 345 ? -3.279 22.812 -8.25 1 98.38 345 TYR A CA 1
ATOM 2754 C C . TYR A 1 345 ? -2.357 22.312 -9.352 1 98.38 345 TYR A C 1
ATOM 2756 O O . TYR A 1 345 ? -2.412 22.781 -10.492 1 98.38 345 TYR A O 1
ATOM 2764 N N . LEU A 1 346 ? -1.495 21.328 -9.039 1 98.56 346 LEU A N 1
ATOM 2765 C CA . LEU A 1 346 ? -0.514 20.812 -9.984 1 98.56 346 LEU A CA 1
ATOM 2766 C C . LEU A 1 346 ? -1.202 20.125 -11.164 1 98.56 346 LEU A C 1
ATOM 2768 O O . LEU A 1 346 ? -0.793 20.312 -12.312 1 98.56 346 LEU A O 1
ATOM 2772 N N . THR A 1 347 ? -2.229 19.359 -10.859 1 97.81 347 THR A N 1
ATOM 2773 C CA . THR A 1 347 ? -2.951 18.641 -11.898 1 97.81 347 THR A CA 1
ATOM 2774 C C . THR A 1 347 ? -3.633 19.609 -12.859 1 97.81 347 THR A C 1
ATOM 2776 O O . THR A 1 347 ? -3.709 19.359 -14.062 1 97.81 347 THR A O 1
ATOM 2779 N N . THR A 1 348 ? -4.156 20.719 -12.352 1 97.44 348 THR A N 1
ATOM 2780 C CA . THR A 1 348 ? -4.84 21.719 -13.172 1 97.44 348 THR A CA 1
ATOM 2781 C C . THR A 1 348 ? -3.836 22.578 -13.922 1 97.44 348 THR A C 1
ATOM 2783 O O . THR A 1 348 ? -4.039 22.906 -15.094 1 97.44 348 THR A O 1
ATOM 2786 N N . PHE A 1 349 ? -2.764 22.969 -13.328 1 97.75 349 PHE A N 1
ATOM 2787 C CA . PHE A 1 349 ? -1.815 23.938 -13.852 1 97.75 349 PHE A CA 1
ATOM 2788 C C . PHE A 1 349 ? -0.906 23.297 -14.898 1 97.75 349 PHE A C 1
ATOM 2790 O O . PHE A 1 349 ? -0.474 23.969 -15.844 1 97.75 349 PHE A O 1
ATOM 2797 N N . VAL A 1 350 ? -0.556 22 -14.727 1 97.69 350 VAL A N 1
ATOM 2798 C CA . VAL A 1 350 ? 0.336 21.297 -15.641 1 97.69 350 VAL A CA 1
ATOM 2799 C C . VAL A 1 350 ? -0.486 20.469 -16.625 1 97.69 350 VAL A C 1
ATOM 2801 O O . VAL A 1 350 ? -0.968 19.391 -16.281 1 97.69 350 VAL A O 1
ATOM 2804 N N . PRO A 1 351 ? -0.517 20.812 -17.828 1 95.5 351 PRO A N 1
ATOM 2805 C CA . PRO A 1 351 ? -1.451 20.219 -18.797 1 95.5 351 PRO A CA 1
ATOM 2806 C C . PRO A 1 351 ? -1.194 18.734 -19.016 1 95.5 351 PRO A C 1
ATOM 2808 O O . PRO A 1 351 ? -2.139 17.953 -19.188 1 95.5 351 PRO A O 1
ATOM 2811 N N . ASP A 1 352 ? 0.033 18.312 -18.984 1 95 352 ASP A N 1
ATOM 2812 C CA . ASP A 1 352 ? 0.357 16.922 -19.297 1 95 352 ASP A CA 1
ATOM 2813 C C . ASP A 1 352 ? 0.113 16.016 -18.094 1 95 352 ASP A C 1
ATOM 2815 O O . ASP A 1 352 ? 0.11 14.789 -18.219 1 95 352 ASP A O 1
ATOM 2819 N N . LEU A 1 353 ? -0.05 16.578 -16.984 1 96.75 353 LEU A N 1
ATOM 2820 C CA . LEU A 1 353 ? -0.414 15.812 -15.797 1 96.75 353 LEU A CA 1
ATOM 2821 C C . LEU A 1 353 ? -1.914 15.539 -15.766 1 96.75 353 LEU A C 1
ATOM 2823 O O . LEU A 1 353 ? -2.697 16.391 -15.344 1 96.75 353 LEU A O 1
ATOM 2827 N N . VAL A 1 354 ? -2.281 14.32 -16.078 1 96.88 354 VAL A N 1
ATOM 2828 C CA . VAL A 1 354 ? -3.691 13.984 -16.234 1 96.88 354 VAL A CA 1
ATOM 2829 C C . VAL A 1 354 ? -4.129 13.055 -15.109 1 96.88 354 VAL A C 1
ATOM 2831 O O . VAL A 1 354 ? -3.477 12.047 -14.836 1 96.88 354 VAL A O 1
ATOM 2834 N N . GLU A 1 355 ? -5.242 13.445 -14.508 1 95.94 355 GLU A N 1
ATOM 2835 C CA . GLU A 1 355 ? -5.762 12.633 -13.414 1 95.94 355 GLU A CA 1
ATOM 2836 C C . GLU A 1 355 ? -6.352 11.32 -13.93 1 95.94 355 GLU A C 1
ATOM 2838 O O . GLU A 1 355 ? -7.113 11.32 -14.898 1 95.94 355 GLU A O 1
ATOM 2843 N N . PHE A 1 356 ? -5.918 10.234 -13.398 1 95.88 356 PHE A N 1
ATOM 2844 C CA . PHE A 1 356 ? -6.5 8.922 -13.656 1 95.88 356 PHE A CA 1
ATOM 2845 C C . PHE A 1 356 ? -7.715 8.688 -12.766 1 95.88 356 PHE A C 1
ATOM 2847 O O . PHE A 1 356 ? -7.641 8.867 -11.547 1 95.88 356 PHE A O 1
ATOM 2854 N N . ASN A 1 357 ? -8.773 8.305 -13.344 1 94.31 357 ASN A N 1
ATOM 2855 C CA . ASN A 1 357 ? -9.984 8.07 -12.57 1 94.31 357 ASN A CA 1
ATOM 2856 C C . ASN A 1 357 ? -9.938 6.73 -11.844 1 94.31 357 ASN A C 1
ATOM 2858 O O . ASN A 1 357 ? -10.281 5.695 -12.414 1 94.31 357 ASN A O 1
ATOM 2862 N N . LEU A 1 358 ? -9.695 6.758 -10.602 1 91.69 358 LEU A N 1
ATOM 2863 C CA . LEU A 1 358 ? -9.594 5.555 -9.781 1 91.69 358 LEU A CA 1
ATOM 2864 C C . LEU A 1 358 ? -10.953 5.176 -9.203 1 91.69 358 LEU A C 1
ATOM 2866 O O . LEU A 1 358 ? -11.086 4.148 -8.531 1 91.69 358 LEU A O 1
ATOM 2870 N N . GLY A 1 359 ? -11.961 6.012 -9.445 1 88.19 359 GLY A N 1
ATOM 2871 C CA . GLY A 1 359 ? -13.273 5.773 -8.867 1 88.19 359 GLY A CA 1
ATOM 2872 C C . GLY A 1 359 ? -13.375 6.191 -7.418 1 88.19 359 GLY A C 1
ATOM 2873 O O . GLY A 1 359 ? -14.312 5.797 -6.715 1 88.19 359 GLY A O 1
ATOM 2874 N N . SER A 1 360 ? -12.445 6.938 -6.914 1 87.94 360 SER A N 1
ATOM 2875 C CA . SER A 1 360 ? -12.43 7.414 -5.535 1 87.94 360 SER A CA 1
ATOM 2876 C C . SER A 1 360 ? -13.438 8.539 -5.328 1 87.94 360 SER A C 1
ATOM 2878 O O . SER A 1 360 ? -13.734 9.297 -6.258 1 87.94 360 SER A O 1
ATOM 2880 N N . PRO A 1 361 ? -14.008 8.586 -4.059 1 86.94 361 PRO A N 1
ATOM 2881 C CA . PRO A 1 361 ? -14.898 9.711 -3.787 1 86.94 361 PRO A CA 1
ATOM 2882 C C . PRO A 1 361 ? -14.227 11.07 -3.994 1 86.94 361 PRO A C 1
ATOM 2884 O O . PRO A 1 361 ? -13.031 11.219 -3.707 1 86.94 361 PRO A O 1
ATOM 2887 N N . LYS A 1 362 ? -15.258 11.906 -4.203 1 83.69 362 LYS A N 1
ATOM 2888 C CA . LYS A 1 362 ? -14.773 13.266 -4.438 1 83.69 362 LYS A CA 1
ATOM 2889 C C . LYS A 1 362 ? -14.211 13.883 -3.16 1 83.69 362 LYS A C 1
ATOM 2891 O O . LYS A 1 362 ? -14.727 13.633 -2.068 1 83.69 362 LYS A O 1
ATOM 2896 N N . ASN A 1 363 ? -13.016 14.289 -3.066 1 85.38 363 ASN A N 1
ATOM 2897 C CA . ASN A 1 363 ? -12.391 15.086 -2.012 1 85.38 363 ASN A CA 1
ATOM 2898 C C . ASN A 1 363 ? -11.711 14.195 -0.973 1 85.38 363 ASN A C 1
ATOM 2900 O O . ASN A 1 363 ? -11.336 14.672 0.101 1 85.38 363 ASN A O 1
ATOM 2904 N N . VAL A 1 364 ? -11.805 12.93 -1.185 1 88.81 364 VAL A N 1
ATOM 2905 C CA . VAL A 1 364 ? -11.172 12.047 -0.215 1 88.81 364 VAL A CA 1
ATOM 2906 C C . VAL A 1 364 ? -9.953 11.383 -0.841 1 88.81 364 VAL A C 1
ATOM 2908 O O . VAL A 1 364 ? -8.875 11.359 -0.24 1 88.81 364 VAL A O 1
ATOM 2911 N N . GLY A 1 365 ? -10.125 10.852 -2.033 1 90.5 365 GLY A N 1
ATOM 2912 C CA . GLY A 1 365 ? -9.086 10.086 -2.693 1 90.5 365 GLY A CA 1
ATOM 2913 C C . GLY A 1 365 ? -9.164 8.602 -2.408 1 90.5 365 GLY A C 1
ATOM 2914 O O . GLY A 1 365 ? -10.195 8.109 -1.951 1 90.5 365 GLY A O 1
ATOM 2915 N N . PRO A 1 366 ? -8.039 7.934 -2.648 1 94.5 366 PRO A N 1
ATOM 2916 C CA . PRO A 1 366 ? -6.77 8.391 -3.211 1 94.5 366 PRO A CA 1
ATOM 2917 C C . PRO A 1 366 ? -6.91 8.922 -4.637 1 94.5 366 PRO A C 1
ATOM 2919 O O . PRO A 1 366 ? -7.844 8.547 -5.348 1 94.5 366 PRO A O 1
ATOM 2922 N N . PHE A 1 367 ? -5.977 9.852 -5.016 1 97.25 367 PHE A N 1
ATOM 2923 C CA . PHE A 1 367 ? -5.91 10.406 -6.363 1 97.25 367 PHE A CA 1
ATOM 2924 C C . PHE A 1 367 ? -4.547 10.141 -6.992 1 97.25 367 PHE A C 1
ATOM 2926 O O . PHE A 1 367 ? -3.559 9.945 -6.285 1 97.25 367 PHE A O 1
ATOM 2933 N N . MET A 1 368 ? -4.566 10.039 -8.25 1 97.69 368 MET A N 1
ATOM 2934 C CA . MET A 1 368 ? -3.338 9.82 -9.008 1 97.69 368 MET A CA 1
ATOM 2935 C C . MET A 1 368 ? -3.361 10.594 -10.328 1 97.69 368 MET A C 1
ATOM 2937 O O . MET A 1 368 ? -4.371 10.594 -11.031 1 97.69 368 MET A O 1
ATOM 2941 N N . SER A 1 369 ? -2.385 11.344 -10.555 1 98.31 369 SER A N 1
ATOM 2942 C CA . SER A 1 369 ? -2.184 12 -11.844 1 98.31 369 SER A CA 1
ATOM 2943 C C . SER A 1 369 ? -0.878 11.547 -12.492 1 98.31 369 SER A C 1
ATOM 2945 O O . SER A 1 369 ? 0.126 11.352 -11.805 1 98.31 369 SER A O 1
ATOM 2947 N N . VAL A 1 370 ? -0.938 11.344 -13.828 1 97.94 370 VAL A N 1
ATOM 2948 C CA . VAL A 1 370 ? 0.197 10.742 -14.523 1 97.94 370 VAL A CA 1
ATOM 2949 C C . VAL A 1 370 ? 0.54 11.562 -15.766 1 97.94 370 VAL A C 1
ATOM 2951 O O . VAL A 1 370 ? -0.354 12.023 -16.469 1 97.94 370 VAL A O 1
ATOM 2954 N N . ASP A 1 371 ? 1.78 11.867 -15.938 1 97.75 371 ASP A N 1
ATOM 2955 C CA . ASP A 1 371 ? 2.379 12.359 -17.172 1 97.75 371 ASP A CA 1
ATOM 2956 C C . ASP A 1 371 ? 3.322 11.32 -17.781 1 97.75 371 ASP A C 1
ATOM 2958 O O . ASP A 1 371 ? 4.484 11.219 -17.375 1 97.75 371 ASP A O 1
ATOM 2962 N N . LEU A 1 372 ? 2.85 10.562 -18.766 1 96.06 372 LEU A N 1
ATOM 2963 C CA . LEU A 1 372 ? 3.605 9.461 -19.344 1 96.06 372 LEU A CA 1
ATOM 2964 C C . LEU A 1 372 ? 4.766 9.977 -20.188 1 96.06 372 LEU A C 1
ATOM 2966 O O . LEU A 1 372 ? 5.824 9.352 -20.25 1 96.06 372 LEU A O 1
ATOM 2970 N N . LYS A 1 373 ? 4.562 11.086 -20.797 1 95.5 373 LYS A N 1
ATOM 2971 C CA . LYS A 1 373 ? 5.574 11.68 -21.672 1 95.5 373 LYS A CA 1
ATOM 2972 C C . LYS A 1 373 ? 6.828 12.055 -20.875 1 95.5 373 LYS A C 1
ATOM 2974 O O . LYS A 1 373 ? 7.945 11.844 -21.359 1 95.5 373 LYS A O 1
ATOM 2979 N N . HIS A 1 374 ? 6.672 12.586 -19.719 1 97.56 374 HIS A N 1
ATOM 2980 C CA . HIS A 1 374 ? 7.801 13.078 -18.938 1 97.56 374 HIS A CA 1
ATOM 2981 C C . HIS A 1 374 ? 8.047 12.203 -17.719 1 97.56 374 HIS A C 1
ATOM 2983 O O . HIS A 1 374 ? 8.906 12.508 -16.891 1 97.56 374 HIS A O 1
ATOM 2989 N N . ASN A 1 375 ? 7.309 11.086 -17.578 1 97.38 375 ASN A N 1
ATOM 2990 C CA . ASN A 1 375 ? 7.441 10.109 -16.5 1 97.38 375 ASN A CA 1
ATOM 2991 C C . ASN A 1 375 ? 7.258 10.766 -15.141 1 97.38 375 ASN A C 1
ATOM 2993 O O . ASN A 1 375 ? 8.117 10.641 -14.266 1 97.38 375 ASN A O 1
ATOM 2997 N N . ILE A 1 376 ? 6.164 11.477 -14.945 1 98.5 376 ILE A N 1
ATOM 2998 C CA . ILE A 1 376 ? 5.824 12.109 -13.672 1 98.5 376 ILE A CA 1
ATOM 2999 C C . ILE A 1 376 ? 4.602 11.422 -13.062 1 98.5 376 ILE A C 1
ATOM 3001 O O . ILE A 1 376 ? 3.596 11.211 -13.75 1 98.5 376 ILE A O 1
ATOM 3005 N N . LEU A 1 377 ? 4.73 11.031 -11.867 1 98.56 377 LEU A N 1
ATOM 3006 C CA . LEU A 1 377 ? 3.619 10.438 -11.125 1 98.56 377 LEU A CA 1
ATOM 3007 C C . LEU A 1 377 ? 3.309 11.242 -9.875 1 98.56 377 LEU A C 1
ATOM 3009 O O . LEU A 1 377 ? 4.199 11.508 -9.062 1 98.56 377 LEU A O 1
ATOM 3013 N N . LEU A 1 378 ? 2.066 11.719 -9.742 1 98.69 378 LEU A N 1
ATOM 3014 C CA . LEU A 1 378 ? 1.585 12.469 -8.594 1 98.69 378 LEU A CA 1
ATOM 3015 C C . LEU A 1 378 ? 0.48 11.703 -7.867 1 98.69 378 LEU A C 1
ATOM 3017 O O . LEU A 1 378 ? -0.534 11.344 -8.477 1 98.69 378 LEU A O 1
ATOM 3021 N N . LYS A 1 379 ? 0.709 11.445 -6.605 1 98.19 379 LYS A N 1
ATOM 3022 C CA . LYS A 1 379 ? -0.25 10.68 -5.816 1 98.19 379 LYS A CA 1
ATOM 3023 C C . LYS A 1 379 ? -0.701 11.469 -4.586 1 98.19 379 LYS A C 1
ATOM 3025 O O . LYS A 1 379 ? 0.09 12.195 -3.984 1 98.19 379 LYS A O 1
ATOM 3030 N N . PHE A 1 380 ? -1.947 11.273 -4.285 1 97.94 380 PHE A N 1
ATOM 3031 C CA . PHE A 1 380 ? -2.504 11.82 -3.055 1 97.94 380 PHE A CA 1
ATOM 3032 C C . PHE A 1 380 ? -3.195 10.727 -2.244 1 97.94 380 PHE A C 1
ATOM 3034 O O . PHE A 1 380 ? -3.967 9.938 -2.791 1 97.94 380 PHE A O 1
ATOM 3041 N N . ARG A 1 381 ? -2.93 10.75 -0.985 1 96.06 381 ARG A N 1
ATOM 3042 C CA . ARG A 1 381 ? -3.645 9.891 -0.053 1 96.06 381 ARG A CA 1
ATOM 3043 C C . ARG A 1 381 ? -3.898 10.602 1.271 1 96.06 381 ARG A C 1
ATOM 3045 O O . ARG A 1 381 ? -3.023 11.305 1.78 1 96.06 381 ARG A O 1
ATOM 3052 N N . CYS A 1 382 ? -5.047 10.406 1.808 1 95 382 CYS A N 1
ATOM 3053 C CA . CYS A 1 382 ? -5.363 10.984 3.109 1 95 382 CYS A CA 1
ATOM 3054 C C . CYS A 1 382 ? -4.645 10.234 4.227 1 95 382 CYS A C 1
ATOM 3056 O O . CYS A 1 382 ? -4.191 9.102 4.031 1 95 382 CYS A O 1
ATOM 3058 N N . HIS A 1 383 ? -4.582 10.914 5.281 1 94 383 HIS A N 1
ATOM 3059 C CA . HIS A 1 383 ? -3.975 10.242 6.426 1 94 383 HIS A CA 1
ATOM 3060 C C . HIS A 1 383 ? -4.988 9.359 7.145 1 94 383 HIS A C 1
ATOM 3062 O O . HIS A 1 383 ? -6.18 9.383 6.82 1 94 383 HIS A O 1
ATOM 3068 N N . GLY A 1 384 ? -4.898 8.508 7.918 1 93 384 GLY A N 1
ATOM 3069 C CA . GLY A 1 384 ? -5.754 7.582 8.641 1 93 384 GLY A CA 1
ATOM 3070 C C . GLY A 1 384 ? -6.57 8.25 9.734 1 93 384 GLY A C 1
ATOM 3071 O O . GLY A 1 384 ? -6.441 9.453 9.961 1 93 384 GLY A O 1
ATOM 3072 N N . PRO A 1 385 ? -7.453 7.566 10.383 1 93.56 385 PRO A N 1
ATOM 3073 C CA . PRO A 1 385 ? -8.273 8.141 11.445 1 93.56 385 PRO A CA 1
ATOM 3074 C C . PRO A 1 385 ? -7.441 8.672 12.609 1 93.56 385 PRO A C 1
ATOM 3076 O O . PRO A 1 385 ? -6.363 8.148 12.898 1 93.56 385 PRO A O 1
ATOM 3079 N N . PRO A 1 386 ? -7.926 9.758 13.164 1 94 386 PRO A N 1
ATOM 3080 C CA . PRO A 1 386 ? -9.195 10.43 12.883 1 94 386 PRO A CA 1
ATOM 3081 C C . PRO A 1 386 ? -9.125 11.336 11.664 1 94 386 PRO A C 1
ATOM 3083 O O . PRO A 1 386 ? -8.172 12.102 11.508 1 94 386 PRO A O 1
ATOM 3086 N N . ILE A 1 387 ? -9.984 11.18 10.797 1 94.25 387 ILE A N 1
ATOM 3087 C CA . ILE A 1 387 ? -10.094 12.031 9.617 1 94.25 387 ILE A CA 1
ATOM 3088 C C . ILE A 1 387 ? -11.547 12.453 9.414 1 94.25 387 ILE A C 1
ATOM 3090 O O . ILE A 1 387 ? -12.453 11.617 9.445 1 94.25 387 ILE A O 1
ATOM 3094 N N . ARG A 1 388 ? -11.734 13.711 9.305 1 94.19 388 ARG A N 1
ATOM 3095 C CA . ARG A 1 388 ? -13.078 14.281 9.242 1 94.19 388 ARG A CA 1
ATOM 3096 C C . ARG A 1 388 ? -13.547 14.406 7.793 1 94.19 388 ARG A C 1
ATOM 3098 O O . ARG A 1 388 ? -13.633 15.508 7.254 1 94.19 388 ARG A O 1
ATOM 3105 N N . PHE A 1 389 ? -13.891 13.305 7.125 1 88.38 389 PHE A N 1
ATOM 3106 C CA . PHE A 1 389 ? -14.336 13.242 5.738 1 88.38 389 PHE A CA 1
ATOM 3107 C C . PHE A 1 389 ? -15.773 12.727 5.652 1 88.38 389 PHE A C 1
ATOM 3109 O O . PHE A 1 389 ? -16.344 12.281 6.652 1 88.38 389 PHE A O 1
ATOM 3116 N N . SER A 1 390 ? -16.188 12.938 4.457 1 88.62 390 SER A N 1
ATOM 3117 C CA . SER A 1 390 ? -17.359 12.148 4.098 1 88.62 390 SER A CA 1
ATOM 3118 C C . SER A 1 390 ? -17.047 10.656 4.098 1 88.62 390 SER A C 1
ATOM 3120 O O . SER A 1 390 ? -15.922 10.25 4.43 1 88.62 390 SER A O 1
ATOM 3122 N N . THR A 1 391 ? -17.891 9.859 3.695 1 90.44 391 THR A N 1
ATOM 3123 C CA . THR A 1 391 ? -17.766 8.414 3.797 1 90.44 391 THR A CA 1
ATOM 3124 C C . THR A 1 391 ? -16.609 7.914 2.934 1 90.44 391 THR A C 1
ATOM 3126 O O . THR A 1 391 ? -16.5 8.289 1.763 1 90.44 391 THR A O 1
ATOM 3129 N N . VAL A 1 392 ? -15.773 7.145 3.527 1 91.19 392 VAL A N 1
ATOM 3130 C CA . VAL A 1 392 ? -14.641 6.527 2.852 1 91.19 392 VAL A CA 1
ATOM 3131 C C . VAL A 1 392 ? -14.523 5.062 3.268 1 91.19 392 VAL A C 1
ATOM 3133 O O . VAL A 1 392 ? -14.93 4.691 4.375 1 91.19 392 VAL A O 1
ATOM 3136 N N . PHE A 1 393 ? -14.023 4.305 2.393 1 91.12 393 PHE A N 1
ATOM 3137 C CA . PHE A 1 393 ? -13.844 2.895 2.709 1 91.12 393 PHE A CA 1
ATOM 3138 C C . PHE A 1 393 ? -12.727 2.711 3.729 1 91.12 393 PHE A C 1
ATOM 3140 O O . PHE A 1 393 ? -11.688 3.379 3.652 1 91.12 393 PHE A O 1
ATOM 3147 N N . SER A 1 394 ? -12.922 1.782 4.672 1 90.69 394 SER A N 1
ATOM 3148 C CA . SER A 1 394 ? -11.953 1.537 5.734 1 90.69 394 SER A CA 1
ATOM 3149 C C . SER A 1 394 ? -10.617 1.065 5.16 1 90.69 394 SER A C 1
ATOM 3151 O O . SER A 1 394 ? -9.562 1.355 5.723 1 90.69 394 SER A O 1
ATOM 3153 N N . SER A 1 395 ? -10.625 0.46 3.996 1 87.44 395 SER A N 1
ATOM 3154 C CA . SER A 1 395 ? -9.422 -0.059 3.367 1 87.44 395 SER A CA 1
ATOM 3155 C C . SER A 1 395 ? -8.539 1.071 2.85 1 87.44 395 SER A C 1
ATOM 3157 O O . SER A 1 395 ? -7.344 0.872 2.598 1 87.44 395 SER A O 1
ATOM 3159 N N . GLU A 1 396 ? -9.102 2.264 2.75 1 88.94 396 GLU A N 1
ATOM 3160 C CA . GLU A 1 396 ? -8.359 3.414 2.24 1 88.94 396 GLU A CA 1
ATOM 3161 C C . GLU A 1 396 ? -7.793 4.254 3.379 1 88.94 396 GLU A C 1
ATOM 3163 O O . GLU A 1 396 ? -7.051 5.207 3.143 1 88.94 396 GLU A O 1
ATOM 3168 N N . LEU A 1 397 ? -8.125 3.885 4.566 1 89.5 397 LEU A N 1
ATOM 3169 C CA . LEU A 1 397 ? -7.672 4.633 5.73 1 89.5 397 LEU A CA 1
ATOM 3170 C C . LEU A 1 397 ? -6.332 4.102 6.23 1 89.5 397 LEU A C 1
ATOM 3172 O O . LEU A 1 397 ? -6.254 3.518 7.316 1 89.5 397 LEU A O 1
ATOM 3176 N N . ARG A 1 398 ? -5.312 4.449 5.523 1 91.19 398 ARG A N 1
ATOM 3177 C CA . ARG A 1 398 ? -3.98 3.979 5.895 1 91.19 398 ARG A CA 1
ATOM 3178 C C . ARG A 1 398 ? -3.172 5.09 6.555 1 91.19 398 ARG A C 1
ATOM 3180 O O . ARG A 1 398 ? -3.234 6.246 6.129 1 91.19 398 ARG A O 1
ATOM 3187 N N . TYR A 1 399 ? -2.479 4.672 7.539 1 96.06 399 TYR A N 1
ATOM 3188 C CA . TYR A 1 399 ? -1.647 5.66 8.219 1 96.06 399 TYR A CA 1
ATOM 3189 C C . TYR A 1 399 ? -0.415 6 7.391 1 96.06 399 TYR A C 1
ATOM 3191 O O . TYR A 1 399 ? 0.138 5.137 6.707 1 96.06 399 TYR A O 1
ATOM 3199 N N . ILE A 1 400 ? 0.04 7.152 7.488 1 97.69 400 ILE A N 1
ATOM 3200 C CA . ILE A 1 400 ? 1.163 7.66 6.707 1 97.69 400 ILE A CA 1
ATOM 3201 C C . ILE A 1 400 ? 2.4 6.805 6.969 1 97.69 400 ILE A C 1
ATOM 3203 O O . ILE A 1 400 ? 3.129 6.453 6.035 1 97.69 400 ILE A O 1
ATOM 3207 N N . ALA A 1 401 ? 2.625 6.461 8.227 1 97.06 401 ALA A N 1
ATOM 3208 C CA . ALA A 1 401 ? 3.799 5.668 8.586 1 97.06 401 ALA A CA 1
ATOM 3209 C C . ALA A 1 401 ? 3.805 4.336 7.844 1 97.06 401 ALA A C 1
ATOM 3211 O O . ALA A 1 401 ? 4.859 3.867 7.402 1 97.06 401 ALA A O 1
ATOM 3212 N N . ASN A 1 402 ? 2.637 3.762 7.754 1 94.44 402 ASN A N 1
ATOM 3213 C CA . ASN A 1 402 ? 2.525 2.506 7.02 1 94.44 402 ASN A CA 1
ATOM 3214 C C . ASN A 1 402 ? 2.867 2.688 5.543 1 94.44 402 ASN A C 1
ATOM 3216 O O . ASN A 1 402 ? 3.559 1.855 4.953 1 94.44 402 ASN A O 1
ATOM 3220 N N . GLU A 1 403 ? 2.361 3.717 4.938 1 95.44 403 GLU A N 1
ATOM 3221 C CA . GLU A 1 403 ? 2.637 4 3.531 1 95.44 403 GLU A CA 1
ATOM 3222 C C . GLU A 1 403 ? 4.125 4.254 3.303 1 95.44 403 GLU A C 1
ATOM 3224 O O . GLU A 1 403 ? 4.691 3.795 2.309 1 95.44 403 GLU A O 1
ATOM 3229 N N . LEU A 1 404 ? 4.695 4.973 4.211 1 96.38 404 LEU A N 1
ATOM 3230 C CA . LEU A 1 404 ? 6.109 5.312 4.098 1 96.38 404 LEU A CA 1
ATOM 3231 C C . LEU A 1 404 ? 6.977 4.059 4.121 1 96.38 404 LEU A C 1
ATOM 3233 O O . LEU A 1 404 ? 7.988 3.984 3.42 1 96.38 404 LEU A O 1
ATOM 3237 N N . ASN A 1 405 ? 6.598 3.107 4.883 1 90.88 405 ASN A N 1
ATOM 3238 C CA . ASN A 1 405 ? 7.355 1.866 4.984 1 90.88 405 ASN A CA 1
ATOM 3239 C C . ASN A 1 405 ? 7.348 1.093 3.67 1 90.88 405 ASN A C 1
ATOM 3241 O O . ASN A 1 405 ? 8.227 0.268 3.424 1 90.88 405 ASN A O 1
ATOM 3245 N N . GLY A 1 406 ? 6.387 1.422 2.85 1 90.31 406 GLY A N 1
ATOM 3246 C CA . GLY A 1 406 ? 6.273 0.732 1.574 1 90.31 406 GLY A CA 1
ATOM 3247 C C . GLY A 1 406 ? 6.914 1.489 0.427 1 90.31 406 GLY A C 1
ATOM 3248 O O . GLY A 1 406 ? 6.902 1.024 -0.715 1 90.31 406 GLY A O 1
ATOM 3249 N N . ILE A 1 407 ? 7.461 2.582 0.671 1 94.19 407 ILE A N 1
ATOM 3250 C CA . ILE A 1 407 ? 8.078 3.416 -0.355 1 94.19 407 ILE A CA 1
ATOM 3251 C C . ILE A 1 407 ? 9.586 3.158 -0.391 1 94.19 407 ILE A C 1
ATOM 3253 O O . ILE A 1 407 ? 10.25 3.189 0.646 1 94.19 407 ILE A O 1
ATOM 3257 N N . VAL A 1 408 ? 10.133 2.918 -1.514 1 91.12 408 VAL A N 1
ATOM 3258 C CA . VAL A 1 408 ? 11.555 2.623 -1.688 1 91.12 408 VAL A CA 1
ATOM 3259 C C . VAL A 1 408 ? 12.375 3.896 -1.487 1 91.12 408 VAL A C 1
ATOM 3261 O O . VAL A 1 408 ? 13.453 3.861 -0.891 1 91.12 408 VAL A O 1
ATOM 3264 N N . GLY A 1 409 ? 11.906 5.023 -1.99 1 94.25 409 GLY A N 1
ATOM 3265 C CA . GLY A 1 409 ? 12.625 6.285 -1.903 1 94.25 409 GLY A CA 1
ATOM 3266 C C . GLY A 1 409 ? 13.609 6.488 -3.033 1 94.25 409 GLY A C 1
ATOM 3267 O O . GLY A 1 409 ? 13.391 6.02 -4.152 1 94.25 409 GLY A O 1
ATOM 3268 N N . GLY A 1 410 ? 14.578 7.336 -2.793 1 94.06 410 GLY A N 1
ATOM 3269 C CA . GLY A 1 410 ? 15.57 7.66 -3.807 1 94.06 410 GLY A CA 1
ATOM 3270 C C . GLY A 1 410 ? 15.461 9.078 -4.324 1 94.06 410 GLY A C 1
ATOM 3271 O O . GLY A 1 410 ? 14.555 9.82 -3.928 1 94.06 410 GLY A O 1
ATOM 3272 N N . ARG A 1 411 ? 16.281 9.406 -5.227 1 95.12 411 ARG A N 1
ATOM 3273 C CA . ARG A 1 411 ? 16.453 10.781 -5.688 1 95.12 411 ARG A CA 1
ATOM 3274 C C . ARG A 1 411 ? 15.219 11.266 -6.441 1 95.12 411 ARG A C 1
ATOM 3276 O O . ARG A 1 411 ? 14.93 12.461 -6.461 1 95.12 411 ARG A O 1
ATOM 3283 N N . ASN A 1 412 ? 14.531 10.32 -7.012 1 96.69 412 ASN A N 1
ATOM 3284 C CA . ASN A 1 412 ? 13.375 10.703 -7.824 1 96.69 412 ASN A CA 1
ATOM 3285 C C . ASN A 1 412 ? 12.078 10.602 -7.027 1 96.69 412 ASN A C 1
ATOM 3287 O O . ASN A 1 412 ? 10.992 10.719 -7.594 1 96.69 412 ASN A O 1
ATOM 3291 N N . THR A 1 413 ? 12.172 10.383 -5.738 1 97.94 413 THR A N 1
ATOM 3292 C CA . THR A 1 413 ? 11 10.273 -4.879 1 97.94 413 THR A CA 1
ATOM 3293 C C . THR A 1 413 ? 10.859 11.508 -3.992 1 97.94 413 THR A C 1
ATOM 3295 O O . THR A 1 413 ? 11.805 11.883 -3.289 1 97.94 413 THR A O 1
ATOM 3298 N N . VAL A 1 414 ? 9.742 12.125 -4.062 1 98.75 414 VAL A N 1
ATOM 3299 C CA . VAL A 1 414 ? 9.422 13.281 -3.236 1 98.75 414 VAL A CA 1
ATOM 3300 C C . VAL A 1 414 ? 8.203 12.977 -2.365 1 98.75 414 VAL A C 1
ATOM 3302 O O . VAL A 1 414 ? 7.184 12.492 -2.861 1 98.75 414 VAL A O 1
ATOM 3305 N N . ILE A 1 415 ? 8.312 13.258 -1.094 1 98.81 415 ILE A N 1
ATOM 3306 C CA . ILE A 1 415 ? 7.215 13.031 -0.156 1 98.81 415 ILE A CA 1
ATOM 3307 C C . ILE A 1 415 ? 6.82 14.344 0.506 1 98.81 415 ILE A C 1
ATOM 3309 O O . ILE A 1 415 ? 7.672 15.062 1.036 1 98.81 415 ILE A O 1
ATOM 3313 N N . ALA A 1 416 ? 5.598 14.68 0.455 1 98.88 416 ALA A N 1
ATOM 3314 C CA . ALA A 1 416 ? 5.059 15.836 1.16 1 98.88 416 ALA A CA 1
ATOM 3315 C C . ALA A 1 416 ? 3.953 15.43 2.129 1 98.88 416 ALA A C 1
ATOM 3317 O O . ALA A 1 416 ? 3.068 14.641 1.775 1 98.88 416 ALA A O 1
ATOM 3318 N N . ILE A 1 417 ? 4.008 15.977 3.361 1 98.62 417 ILE A N 1
ATOM 3319 C CA . ILE A 1 417 ? 3.1 15.539 4.418 1 98.62 417 ILE A CA 1
ATOM 3320 C C . ILE A 1 417 ? 2.484 16.766 5.102 1 98.62 417 ILE A C 1
ATOM 3322 O O . ILE A 1 417 ? 3.174 17.75 5.363 1 98.62 417 ILE A O 1
ATOM 3326 N N . THR A 1 418 ? 1.248 16.766 5.352 1 98 418 THR A N 1
ATOM 3327 C CA . THR A 1 418 ? 0.606 17.672 6.297 1 98 418 THR A CA 1
ATOM 3328 C C . THR A 1 418 ? -0.272 16.891 7.273 1 98 418 THR A C 1
ATOM 3330 O O . THR A 1 418 ? -0.978 15.961 6.879 1 98 418 THR A O 1
ATOM 3333 N N . ILE A 1 419 ? -0.125 17.219 8.516 1 95.06 419 ILE A N 1
ATOM 3334 C CA . ILE A 1 419 ? -0.906 16.516 9.531 1 95.06 419 ILE A CA 1
ATOM 3335 C C . ILE A 1 419 ? -1.179 17.453 10.711 1 95.06 419 ILE A C 1
ATOM 3337 O O . ILE A 1 419 ? -0.26 17.812 11.453 1 95.06 419 ILE A O 1
ATOM 3341 N N . TRP A 1 420 ? -2.367 18 10.953 1 95.25 420 TRP A N 1
ATOM 3342 C CA . TRP A 1 420 ? -2.666 18.812 12.133 1 95.25 420 TRP A CA 1
ATOM 3343 C C . TRP A 1 420 ? -4.172 19 12.305 1 95.25 420 TRP A C 1
ATOM 3345 O O . TRP A 1 420 ? -4.703 18.797 13.398 1 95.25 420 TRP A O 1
ATOM 3355 N N . SER A 1 421 ? -4.887 19.25 11.18 1 93.31 421 SER A N 1
ATOM 3356 C CA . SER A 1 421 ? -6.234 19.812 11.258 1 93.31 421 SER A CA 1
ATOM 3357 C C . SER A 1 421 ? -7.199 18.844 11.93 1 93.31 421 SER A C 1
ATOM 3359 O O . SER A 1 421 ? -8.141 19.266 12.609 1 93.31 421 SER A O 1
ATOM 3361 N N . HIS A 1 422 ? -7.016 17.625 11.852 1 95.31 422 HIS A N 1
ATOM 3362 C CA . HIS A 1 422 ? -7.977 16.625 12.336 1 95.31 422 HIS A CA 1
ATOM 3363 C C . HIS A 1 422 ? -7.582 16.109 13.719 1 95.31 422 HIS A C 1
ATOM 3365 O O . HIS A 1 422 ? -8.172 15.148 14.211 1 95.31 422 HIS A O 1
ATOM 3371 N N . PHE A 1 423 ? -6.652 16.781 14.352 1 96.19 423 PHE A N 1
ATOM 3372 C CA . PHE A 1 423 ? -6.199 16.359 15.672 1 96.19 423 PHE A CA 1
ATOM 3373 C C . PHE A 1 423 ? -6.504 17.438 16.719 1 96.19 423 PHE A C 1
ATOM 3375 O O . PHE A 1 423 ? -6.215 17.25 17.906 1 96.19 423 PHE A O 1
ATOM 3382 N N . SER A 1 424 ? -7.156 18.5 16.312 1 95.56 424 SER A N 1
ATOM 3383 C CA . SER A 1 424 ? -7.348 19.672 17.156 1 95.56 424 SER A CA 1
ATOM 3384 C C . SER A 1 424 ? -8.211 19.359 18.375 1 95.56 424 SER A C 1
ATOM 3386 O O . SER A 1 424 ? -8.078 20 19.422 1 95.56 424 SER A O 1
ATOM 3388 N N . THR A 1 425 ? -9.086 18.391 18.297 1 95.56 425 THR A N 1
ATOM 3389 C CA . THR A 1 425 ? -10.047 18.141 19.375 1 95.56 425 THR A CA 1
ATOM 3390 C C . THR A 1 425 ? -9.492 17.141 20.375 1 95.56 425 THR A C 1
ATOM 3392 O O . THR A 1 425 ? -10.086 16.922 21.438 1 95.56 425 THR A O 1
ATOM 3395 N N . PHE A 1 426 ? -8.383 16.562 20.094 1 94.94 426 PHE A N 1
ATOM 3396 C CA . PHE A 1 426 ? -7.848 15.508 20.938 1 94.94 426 PHE A CA 1
ATOM 3397 C C . PHE A 1 426 ? -6.723 16.031 21.812 1 94.94 426 PHE A C 1
ATOM 3399 O O . PHE A 1 426 ? -6.109 17.062 21.5 1 94.94 426 PHE A O 1
ATOM 3406 N N . PRO A 1 427 ? -6.496 15.312 22.953 1 93.75 427 PRO A N 1
ATOM 3407 C CA . PRO A 1 427 ? -5.285 15.648 23.703 1 93.75 427 PRO A CA 1
ATOM 3408 C C . PRO A 1 427 ? -4.027 15.625 22.844 1 93.75 427 PRO A C 1
ATOM 3410 O O . PRO A 1 427 ? -3.898 14.773 21.953 1 93.75 427 PRO A O 1
ATOM 3413 N N . VAL A 1 428 ? -3.129 16.5 23.109 1 95.56 428 VAL A N 1
ATOM 3414 C CA . VAL A 1 428 ? -1.968 16.703 22.25 1 95.56 428 VAL A CA 1
ATOM 3415 C C . VAL A 1 428 ? -1.132 15.43 22.203 1 95.56 428 VAL A C 1
ATOM 3417 O O . VAL A 1 428 ? -0.398 15.203 21.234 1 95.56 428 VAL A O 1
ATOM 3420 N N . GLU A 1 429 ? -1.259 14.562 23.234 1 93.62 429 GLU A N 1
ATOM 3421 C CA . GLU A 1 429 ? -0.52 13.305 23.281 1 93.62 429 GLU A CA 1
ATOM 3422 C C . GLU A 1 429 ? -0.861 12.414 22.094 1 93.62 429 GLU A C 1
ATOM 3424 O O . GLU A 1 429 ? -0.006 11.68 21.594 1 93.62 429 GLU A O 1
ATOM 3429 N N . VAL A 1 430 ? -2.1 12.445 21.656 1 93.88 430 VAL A N 1
ATOM 3430 C CA . VAL A 1 430 ? -2.523 11.664 20.5 1 93.88 430 VAL A CA 1
ATOM 3431 C C . VAL A 1 430 ? -1.766 12.133 19.25 1 93.88 430 VAL A C 1
ATOM 3433 O O . VAL A 1 430 ? -1.307 11.312 18.453 1 93.88 430 VAL A O 1
ATOM 3436 N N . TYR A 1 431 ? -1.667 13.406 19.156 1 95.94 431 TYR A N 1
ATOM 3437 C CA . TYR A 1 431 ? -0.953 14.016 18.031 1 95.94 431 TYR A CA 1
ATOM 3438 C C . TYR A 1 431 ? 0.538 13.711 18.109 1 95.94 431 TYR A C 1
ATOM 3440 O O . TYR A 1 431 ? 1.162 13.391 17.094 1 95.94 431 TYR A O 1
ATOM 3448 N N . ILE A 1 432 ? 1.089 13.805 19.266 1 96.31 432 ILE A N 1
ATOM 3449 C CA . ILE A 1 432 ? 2.502 13.508 19.469 1 96.31 432 ILE A CA 1
ATOM 3450 C C . ILE A 1 432 ? 2.799 12.07 19.047 1 96.31 432 ILE A C 1
ATOM 3452 O O . ILE A 1 432 ? 3.795 11.812 18.375 1 96.31 432 ILE A O 1
ATOM 3456 N N . ARG A 1 433 ? 1.975 11.219 19.391 1 94.06 433 ARG A N 1
ATOM 3457 C CA . ARG A 1 433 ? 2.148 9.82 19.016 1 94.06 433 ARG A CA 1
ATOM 3458 C C . ARG A 1 433 ? 2.121 9.648 17.5 1 94.06 433 ARG A C 1
ATOM 3460 O O . ARG A 1 433 ? 2.943 8.922 16.938 1 94.06 433 ARG A O 1
ATOM 3467 N N . ARG A 1 434 ? 1.17 10.273 16.875 1 95.94 434 ARG A N 1
ATOM 3468 C CA . ARG A 1 434 ? 1.078 10.227 15.422 1 95.94 434 ARG A CA 1
ATOM 3469 C C . ARG A 1 434 ? 2.365 10.727 14.773 1 95.94 434 ARG A C 1
ATOM 3471 O O . ARG A 1 434 ? 2.889 10.102 13.852 1 95.94 434 ARG A O 1
ATOM 3478 N N . LEU A 1 435 ? 2.859 11.812 15.281 1 97.62 435 LEU A N 1
ATOM 3479 C CA . LEU A 1 435 ? 4.07 12.406 14.727 1 97.62 435 LEU A CA 1
ATOM 3480 C C . LEU A 1 435 ? 5.277 11.5 14.969 1 97.62 435 LEU A C 1
ATOM 3482 O O . LEU A 1 435 ? 6.152 11.383 14.109 1 97.62 435 LEU A O 1
ATOM 3486 N N . ARG A 1 436 ? 5.352 10.938 16.078 1 96.19 436 ARG A N 1
ATOM 3487 C CA . ARG A 1 436 ? 6.453 10.047 16.422 1 96.19 436 ARG A CA 1
ATOM 3488 C C . ARG A 1 436 ? 6.516 8.867 15.453 1 96.19 436 ARG A C 1
ATOM 3490 O O . ARG A 1 436 ? 7.598 8.461 15.031 1 96.19 436 ARG A O 1
ATOM 3497 N N . ASN A 1 437 ? 5.363 8.297 15.172 1 95.62 437 ASN A N 1
ATOM 3498 C CA . ASN A 1 437 ? 5.305 7.191 14.227 1 95.62 437 ASN A CA 1
ATOM 3499 C C . ASN A 1 437 ? 5.75 7.625 12.828 1 95.62 437 ASN A C 1
ATOM 3501 O O . ASN A 1 437 ? 6.484 6.898 12.156 1 95.62 437 ASN A O 1
ATOM 3505 N N . ILE A 1 438 ? 5.316 8.719 12.406 1 98 438 ILE A N 1
ATOM 3506 C CA . ILE A 1 438 ? 5.711 9.234 11.094 1 98 438 ILE A CA 1
ATOM 3507 C C . ILE A 1 438 ? 7.211 9.508 11.078 1 98 438 ILE A C 1
ATOM 3509 O O . ILE A 1 438 ? 7.91 9.141 10.133 1 98 438 ILE A O 1
ATOM 3513 N N . ARG A 1 439 ? 7.691 10.156 12.141 1 97.62 439 ARG A N 1
ATOM 3514 C CA . ARG A 1 439 ? 9.117 10.477 12.242 1 97.62 439 ARG A CA 1
ATOM 3515 C C . ARG A 1 439 ? 9.961 9.211 12.188 1 97.62 439 ARG A C 1
ATOM 3517 O O . ARG A 1 439 ? 10.984 9.172 11.5 1 97.62 439 ARG A O 1
ATOM 3524 N N . ARG A 1 440 ? 9.547 8.227 12.898 1 94.62 440 ARG A N 1
ATOM 3525 C CA . ARG A 1 440 ? 10.273 6.961 12.875 1 94.62 440 ARG A CA 1
ATOM 3526 C C . ARG A 1 440 ? 10.328 6.391 11.461 1 94.62 440 ARG A C 1
ATOM 3528 O O . ARG A 1 440 ? 11.383 5.926 11.023 1 94.62 440 ARG A O 1
ATOM 3535 N N . ALA A 1 441 ? 9.25 6.395 10.797 1 95.88 441 ALA A N 1
ATOM 3536 C CA . ALA A 1 441 ? 9.188 5.887 9.43 1 95.88 441 ALA A CA 1
ATOM 3537 C C . ALA A 1 441 ? 10.07 6.715 8.5 1 95.88 441 ALA A C 1
ATOM 3539 O O . ALA A 1 441 ? 10.727 6.168 7.605 1 95.88 441 ALA A O 1
ATOM 3540 N N . LEU A 1 442 ? 10.078 8.008 8.68 1 97.25 442 LEU A N 1
ATOM 3541 C CA . LEU A 1 442 ? 10.898 8.891 7.855 1 97.25 442 LEU A CA 1
ATOM 3542 C C . LEU A 1 442 ? 12.383 8.617 8.07 1 97.25 442 LEU A C 1
ATOM 3544 O O . LEU A 1 442 ? 13.164 8.586 7.117 1 97.25 442 LEU A O 1
ATOM 3548 N N . ILE A 1 443 ? 12.734 8.469 9.281 1 93.69 443 ILE A N 1
ATOM 3549 C CA . ILE A 1 443 ? 14.133 8.203 9.602 1 93.69 443 ILE A CA 1
ATOM 3550 C C . ILE A 1 443 ? 14.562 6.887 8.953 1 93.69 443 ILE A C 1
ATOM 3552 O O . ILE A 1 443 ? 15.641 6.801 8.367 1 93.69 443 ILE A O 1
ATOM 3556 N N . GLN A 1 444 ? 13.734 5.891 9.039 1 90.62 444 GLN A N 1
ATOM 3557 C CA . GLN A 1 444 ? 14.031 4.605 8.414 1 90.62 444 GLN A CA 1
ATOM 3558 C C . GLN A 1 444 ? 14.141 4.742 6.902 1 90.62 444 GLN A C 1
ATOM 3560 O O . GLN A 1 444 ? 15.008 4.129 6.277 1 90.62 444 GLN A O 1
ATOM 3565 N N . LEU A 1 445 ? 13.258 5.477 6.32 1 93.94 445 LEU A N 1
ATOM 3566 C CA . LEU A 1 445 ? 13.289 5.711 4.883 1 93.94 445 LEU A CA 1
ATOM 3567 C C . LEU A 1 445 ? 14.578 6.41 4.473 1 93.94 445 LEU A C 1
ATOM 3569 O O . LEU A 1 445 ? 15.219 6.02 3.494 1 93.94 445 LEU A O 1
ATOM 3573 N N . LEU A 1 446 ? 14.969 7.418 5.219 1 93.69 446 LEU A N 1
ATOM 3574 C CA . LEU A 1 446 ? 16.156 8.203 4.898 1 93.69 446 LEU A CA 1
ATOM 3575 C C . LEU A 1 446 ? 17.422 7.391 5.125 1 93.69 446 LEU A C 1
ATOM 3577 O O . LEU A 1 446 ? 18.438 7.625 4.477 1 93.69 446 LEU A O 1
ATOM 3581 N N . ASP A 1 447 ? 17.328 6.457 6.016 1 87.94 447 ASP A N 1
ATOM 3582 C CA . ASP A 1 447 ? 18.453 5.562 6.227 1 87.94 447 ASP A CA 1
ATOM 3583 C C . ASP A 1 447 ? 18.688 4.68 5.004 1 87.94 447 ASP A C 1
ATOM 3585 O O . ASP A 1 447 ? 19.828 4.48 4.586 1 87.94 447 ASP A O 1
ATOM 3589 N N . ARG A 1 448 ? 17.672 4.164 4.473 1 86.94 448 ARG A N 1
ATOM 3590 C CA . ARG A 1 448 ? 17.828 3.262 3.336 1 86.94 448 ARG A CA 1
ATOM 3591 C C . ARG A 1 448 ? 17.953 4.039 2.031 1 86.94 448 ARG A C 1
ATOM 3593 O O . ARG A 1 448 ? 18.578 3.568 1.079 1 86.94 448 ARG A O 1
ATOM 3600 N N . SER A 1 449 ? 17.25 5.234 1.974 1 91.44 449 SER A N 1
ATOM 3601 C CA . SER A 1 449 ? 17.297 6.078 0.786 1 91.44 449 SER A CA 1
ATOM 3602 C C . SER A 1 449 ? 17.516 7.543 1.156 1 91.44 449 SER A C 1
ATOM 3604 O O . SER A 1 449 ? 16.594 8.359 1.031 1 91.44 449 SER A O 1
ATOM 3606 N N . PRO A 1 450 ? 18.703 7.922 1.392 1 92.38 450 PRO A N 1
ATOM 3607 C CA . PRO A 1 450 ? 18.984 9.242 1.952 1 92.38 450 PRO A CA 1
ATOM 3608 C C . PRO A 1 450 ? 18.703 10.375 0.969 1 92.38 450 PRO A C 1
ATOM 3610 O O . PRO A 1 450 ? 18.609 11.539 1.372 1 92.38 450 PRO A O 1
ATOM 3613 N N . LYS A 1 451 ? 18.547 10.062 -0.298 1 95.31 451 LYS A N 1
ATOM 3614 C CA . LYS A 1 451 ? 18.359 11.117 -1.295 1 95.31 451 LYS A CA 1
ATOM 3615 C C . LYS A 1 451 ? 16.891 11.438 -1.488 1 95.31 451 LYS A C 1
ATOM 3617 O O . LYS A 1 451 ? 16.531 12.305 -2.299 1 95.31 451 LYS A O 1
ATOM 3622 N N . THR A 1 452 ? 16.031 10.742 -0.72 1 97.38 452 THR A N 1
ATOM 3623 C CA . THR A 1 452 ? 14.602 11.039 -0.776 1 97.38 452 THR A CA 1
ATOM 3624 C C . THR A 1 452 ? 14.312 12.438 -0.229 1 97.38 452 THR A C 1
ATOM 3626 O O . THR A 1 452 ? 14.867 12.828 0.802 1 97.38 452 THR A O 1
ATOM 3629 N N . LEU A 1 453 ? 13.508 13.188 -0.939 1 98.31 453 LEU A N 1
ATOM 3630 C CA . LEU A 1 453 ? 13.156 14.531 -0.479 1 98.31 453 LEU A CA 1
ATOM 3631 C C . LEU A 1 453 ? 11.859 14.5 0.329 1 98.31 453 LEU A C 1
ATOM 3633 O O . LEU A 1 453 ? 10.852 13.977 -0.133 1 98.31 453 LEU A O 1
ATOM 3637 N N . ILE A 1 454 ? 11.938 15.062 1.517 1 98.44 454 ILE A N 1
ATOM 3638 C CA . ILE A 1 454 ? 10.773 15.102 2.396 1 98.44 454 ILE A CA 1
ATOM 3639 C C . ILE A 1 454 ? 10.422 16.547 2.719 1 98.44 454 ILE A C 1
ATOM 3641 O O . ILE A 1 454 ? 11.273 17.328 3.164 1 98.44 454 ILE A O 1
ATOM 3645 N N . VAL A 1 455 ? 9.211 16.891 2.486 1 98.06 455 VAL A N 1
ATOM 3646 C CA . VAL A 1 455 ? 8.727 18.234 2.76 1 98.06 455 VAL A CA 1
ATOM 3647 C C . VAL A 1 455 ? 7.527 18.172 3.703 1 98.06 455 VAL A C 1
ATOM 3649 O O . VAL A 1 455 ? 6.598 17.391 3.484 1 98.06 455 VAL A O 1
ATOM 3652 N N . ILE A 1 456 ? 7.52 18.984 4.742 1 97.94 456 ILE A N 1
ATOM 3653 C CA . ILE A 1 456 ? 6.402 19.094 5.676 1 97.94 456 ILE A CA 1
ATOM 3654 C C . ILE A 1 456 ? 5.676 20.422 5.461 1 97.94 456 ILE A C 1
ATOM 3656 O O . ILE A 1 456 ? 6.285 21.484 5.535 1 97.94 456 ILE A O 1
ATOM 3660 N N . ARG A 1 457 ? 4.438 20.328 5.109 1 98.12 457 ARG A N 1
ATOM 3661 C CA . ARG A 1 457 ? 3.584 21.516 5.07 1 98.12 457 ARG A CA 1
ATOM 3662 C C . ARG A 1 457 ? 3.014 21.828 6.449 1 98.12 457 ARG A C 1
ATOM 3664 O O . ARG A 1 457 ? 2.305 21 7.031 1 98.12 457 ARG A O 1
ATOM 3671 N N . THR A 1 458 ? 3.262 22.969 6.984 1 97.88 458 THR A N 1
ATOM 3672 C CA . THR A 1 458 ? 2.801 23.328 8.32 1 97.88 458 THR A CA 1
ATOM 3673 C C . THR A 1 458 ? 1.309 23.641 8.312 1 97.88 458 THR A C 1
ATOM 3675 O O . THR A 1 458 ? 0.666 23.594 7.262 1 97.88 458 THR A O 1
ATOM 3678 N N . ALA A 1 459 ? 0.764 23.906 9.477 1 97.81 459 ALA A N 1
ATOM 3679 C CA . ALA A 1 459 ? -0.642 24.281 9.586 1 97.81 459 ALA A CA 1
ATOM 3680 C C . ALA A 1 459 ? -0.889 25.656 8.961 1 97.81 459 ALA A C 1
ATOM 3682 O O . ALA A 1 459 ? 0.048 26.312 8.508 1 97.81 459 ALA A O 1
ATOM 3683 N N . ASN A 1 460 ? -2.113 26.016 8.789 1 97.88 460 ASN A N 1
ATOM 3684 C CA . ASN A 1 460 ? -2.451 27.375 8.367 1 97.88 460 ASN A CA 1
ATOM 3685 C C . ASN A 1 460 ? -3.686 27.891 9.102 1 97.88 460 ASN A C 1
ATOM 3687 O O . ASN A 1 460 ? -4.422 27.125 9.719 1 97.88 460 ASN A O 1
ATOM 3691 N N . VAL A 1 461 ? -3.85 29.188 9.094 1 98.06 461 VAL A N 1
ATOM 3692 C CA . VAL A 1 461 ? -4.938 29.844 9.828 1 98.06 461 VAL A CA 1
ATOM 3693 C C . VAL A 1 461 ? -6.23 29.734 9.023 1 98.06 461 VAL A C 1
ATOM 3695 O O . VAL A 1 461 ? -6.207 29.406 7.836 1 98.06 461 VAL A O 1
ATOM 3698 N N . GLN A 1 462 ? -7.273 29.922 9.703 1 97.56 462 GLN A N 1
ATOM 3699 C CA . GLN A 1 462 ? -8.57 29.828 9.039 1 97.56 462 GLN A CA 1
ATOM 3700 C C . GLN A 1 462 ? -9.555 30.844 9.609 1 97.56 462 GLN A C 1
ATOM 3702 O O . GLN A 1 462 ? -9.25 31.531 10.578 1 97.56 462 GLN A O 1
ATOM 3707 N N . GLU A 1 463 ? -10.688 30.906 8.906 1 96.56 463 GLU A N 1
ATOM 3708 C CA . GLU A 1 463 ? -11.789 31.719 9.422 1 96.56 463 GLU A CA 1
ATOM 3709 C C . GLU A 1 463 ? -12.406 31.078 10.672 1 96.56 463 GLU A C 1
ATOM 3711 O O . GLU A 1 463 ? -12.57 29.859 10.734 1 96.56 463 GLU A O 1
ATOM 3716 N N . LEU A 1 464 ? -12.727 31.969 11.656 1 96.69 464 LEU A N 1
ATOM 3717 C CA . LEU A 1 464 ? -13.266 31.438 12.898 1 96.69 464 LEU A CA 1
ATOM 3718 C C . LEU A 1 464 ? -14.633 32.031 13.203 1 96.69 464 LEU A C 1
ATOM 3720 O O . LEU A 1 464 ? -14.828 33.25 13.086 1 96.69 464 LEU A O 1
ATOM 3724 N N . GLY A 1 465 ? -15.57 31.188 13.445 1 96.31 465 GLY A N 1
ATOM 3725 C CA . GLY A 1 465 ? -16.828 31.484 14.109 1 96.31 465 GLY A CA 1
ATOM 3726 C C . GLY A 1 465 ? -16.969 30.828 15.469 1 96.31 465 GLY A C 1
ATOM 3727 O O . GLY A 1 465 ? -16.047 30.156 15.93 1 96.31 465 GLY A O 1
ATOM 3728 N N . PRO A 1 466 ? -18.047 31.109 16.141 1 96.31 466 PRO A N 1
ATOM 3729 C CA . PRO A 1 466 ? -18.219 30.547 17.484 1 96.31 466 PRO A CA 1
ATOM 3730 C C . PRO A 1 466 ? -18.078 29.031 17.5 1 96.31 466 PRO A C 1
ATOM 3732 O O . PRO A 1 466 ? -17.344 28.484 18.328 1 96.31 466 PRO A O 1
ATOM 3735 N N . GLU A 1 467 ? -18.656 28.391 16.531 1 94.56 467 GLU A N 1
ATOM 3736 C CA . GLU A 1 467 ? -18.641 26.938 16.516 1 94.56 467 GLU A CA 1
ATOM 3737 C C . GLU A 1 467 ? -17.281 26.391 16.094 1 94.56 467 GLU A C 1
ATOM 3739 O O . GLU A 1 467 ? -16.75 25.469 16.703 1 94.56 467 GLU A O 1
ATOM 3744 N N . VAL A 1 468 ? -16.734 26.922 15.047 1 95.06 468 VAL A N 1
ATOM 3745 C CA . VAL A 1 468 ? -15.461 26.453 14.5 1 95.06 468 VAL A CA 1
ATOM 3746 C C . VAL A 1 468 ? -14.359 26.609 15.547 1 95.06 468 VAL A C 1
ATOM 3748 O O . VAL A 1 468 ? -13.438 25.797 15.617 1 95.06 468 VAL A O 1
ATOM 3751 N N . SER A 1 469 ? -14.477 27.609 16.391 1 97.56 469 SER A N 1
ATOM 3752 C CA . SER A 1 469 ? -13.477 27.875 17.422 1 97.56 469 SER A CA 1
ATOM 3753 C C . SER A 1 469 ? -13.344 26.688 18.375 1 97.56 469 SER A C 1
ATOM 3755 O O . SER A 1 469 ? -12.266 26.438 18.922 1 97.56 469 SER A O 1
ATOM 3757 N N . LEU A 1 470 ? -14.438 25.969 18.516 1 97.5 470 LEU A N 1
ATOM 3758 C CA . LEU A 1 470 ? -14.445 24.875 19.484 1 97.5 470 LEU A CA 1
ATOM 3759 C C . LEU A 1 470 ? -13.789 23.641 18.891 1 97.5 470 LEU A C 1
ATOM 3761 O O . LEU A 1 470 ? -13.383 22.734 19.625 1 97.5 470 LEU A O 1
ATOM 3765 N N . PHE A 1 471 ? -13.664 23.609 17.578 1 95.88 471 PHE A N 1
ATOM 3766 C CA . PHE A 1 471 ? -13.219 22.391 16.922 1 95.88 471 PHE A CA 1
ATOM 3767 C C . PHE A 1 471 ? -11.914 22.609 16.188 1 95.88 471 PHE A C 1
ATOM 3769 O O . PHE A 1 471 ? -11.133 21.672 15.992 1 95.88 471 PHE A O 1
ATOM 3776 N N . ASN A 1 472 ? -11.672 23.75 15.727 1 94.75 472 ASN A N 1
ATOM 3777 C CA . ASN A 1 472 ? -10.492 24.016 14.914 1 94.75 472 ASN A CA 1
ATOM 3778 C C . ASN A 1 472 ? -10.031 25.469 15.062 1 94.75 472 ASN A C 1
ATOM 3780 O O . ASN A 1 472 ? -9.828 26.156 14.062 1 94.75 472 ASN A O 1
ATOM 3784 N N . SER A 1 473 ? -9.859 25.891 16.25 1 96.62 473 SER A N 1
ATOM 3785 C CA . SER A 1 473 ? -9.359 27.234 16.516 1 96.62 473 SER A CA 1
ATOM 3786 C C . SER A 1 473 ? -7.922 27.406 16.047 1 96.62 473 SER A C 1
ATOM 3788 O O . SER A 1 473 ? -7.164 26.438 16 1 96.62 473 SER A O 1
ATOM 3790 N N . ASP A 1 474 ? -7.566 28.609 15.688 1 98.19 474 ASP A N 1
ATOM 3791 C CA . ASP A 1 474 ? -6.176 28.906 15.359 1 98.19 474 ASP A CA 1
ATOM 3792 C C . ASP A 1 474 ? -5.262 28.625 16.547 1 98.19 474 ASP A C 1
ATOM 3794 O O . ASP A 1 474 ? -4.082 28.312 16.375 1 98.19 474 ASP A O 1
ATOM 3798 N N . TRP A 1 475 ? -5.82 28.75 17.734 1 98.31 475 TRP A N 1
ATOM 3799 C CA . TRP A 1 475 ? -5.016 28.453 18.922 1 98.31 475 TRP A CA 1
ATOM 3800 C C . TRP A 1 475 ? -4.625 26.984 18.969 1 98.31 475 TRP A C 1
ATOM 3802 O O . TRP A 1 475 ? -3.473 26.641 19.25 1 98.31 475 TRP A O 1
ATOM 3812 N N . TYR A 1 476 ? -5.602 26.078 18.703 1 98.25 476 TYR A N 1
ATOM 3813 C CA . TYR A 1 476 ? -5.277 24.656 18.609 1 98.25 476 TYR A CA 1
ATOM 3814 C C . TYR A 1 476 ? -4.219 24.406 17.547 1 98.25 476 TYR A C 1
ATOM 3816 O O . TYR A 1 476 ? -3.258 23.656 17.781 1 98.25 476 TYR A O 1
ATOM 3824 N N . SER A 1 477 ? -4.43 25.016 16.375 1 97.88 477 SER A N 1
ATOM 3825 C CA . SER A 1 477 ? -3.52 24.828 15.25 1 97.88 477 SER A CA 1
ATOM 3826 C C . SER A 1 477 ? -2.111 25.312 15.586 1 97.88 477 SER A C 1
ATOM 3828 O O . SER A 1 477 ? -1.125 24.688 15.203 1 97.88 477 SER A O 1
ATOM 3830 N N . PHE A 1 478 ? -2.086 26.438 16.281 1 97.56 478 PHE A N 1
ATOM 3831 C CA . PHE A 1 478 ? -0.799 26.984 16.688 1 97.56 478 PHE A CA 1
ATOM 3832 C C . PHE A 1 478 ? -0.06 26.016 17.609 1 97.56 478 PHE A C 1
ATOM 3834 O O . PHE A 1 478 ? 1.144 25.812 17.453 1 97.56 478 PHE A O 1
ATOM 3841 N N . GLN A 1 479 ? -0.745 25.438 18.562 1 97.88 479 GLN A N 1
ATOM 3842 C CA . GLN A 1 479 ? -0.163 24.453 19.469 1 97.88 479 GLN A CA 1
ATOM 3843 C C . GLN A 1 479 ? 0.377 23.25 18.703 1 97.88 479 GLN A C 1
ATOM 3845 O O . GLN A 1 479 ? 1.513 22.828 18.922 1 97.88 479 GLN A O 1
ATOM 3850 N N . LEU A 1 480 ? -0.427 22.781 17.828 1 98.25 480 LEU A N 1
ATOM 3851 C CA . LEU A 1 480 ? -0.05 21.594 17.062 1 98.25 480 LEU A CA 1
ATOM 3852 C C . LEU A 1 480 ? 1.114 21.891 16.125 1 98.25 480 LEU A C 1
ATOM 3854 O O . LEU A 1 480 ? 2.01 21.062 15.953 1 98.25 480 LEU A O 1
ATOM 3858 N N . ASP A 1 481 ? 1.05 23.031 15.508 1 97.56 481 ASP A N 1
ATOM 3859 C CA . ASP A 1 481 ? 2.145 23.438 14.633 1 97.56 481 ASP A CA 1
ATOM 3860 C C . ASP A 1 481 ? 3.463 23.516 15.398 1 97.56 481 ASP A C 1
ATOM 3862 O O . ASP A 1 481 ? 4.508 23.094 14.891 1 97.56 481 ASP A O 1
ATOM 3866 N N . SER A 1 482 ? 3.412 24.047 16.594 1 96.88 482 SER A N 1
ATOM 3867 C CA . SER A 1 482 ? 4.602 24.172 17.438 1 96.88 482 SER A CA 1
ATOM 3868 C C . SER A 1 482 ? 5.168 22.797 17.781 1 96.88 482 SER A C 1
ATOM 3870 O O . SER A 1 482 ? 6.383 22.594 17.734 1 96.88 482 SER A O 1
ATOM 3872 N N . VAL A 1 483 ? 4.301 21.906 18.109 1 97.81 483 VAL A N 1
ATOM 3873 C CA . VAL A 1 483 ? 4.715 20.547 18.438 1 97.81 483 VAL A CA 1
ATOM 3874 C C . VAL A 1 483 ? 5.34 19.891 17.219 1 97.81 483 VAL A C 1
ATOM 3876 O O . VAL A 1 483 ? 6.379 19.234 17.328 1 97.81 483 VAL A O 1
ATOM 3879 N N . MET A 1 484 ? 4.73 20 16.078 1 97.81 484 MET A N 1
ATOM 3880 C CA . MET A 1 484 ? 5.207 19.391 14.844 1 97.81 484 MET A CA 1
ATOM 3881 C C . MET A 1 484 ? 6.598 19.906 14.477 1 97.81 484 MET A C 1
ATOM 3883 O O . MET A 1 484 ? 7.484 19.109 14.148 1 97.81 484 MET A O 1
ATOM 3887 N N . ARG A 1 485 ? 6.809 21.234 14.57 1 96.38 485 ARG A N 1
ATOM 3888 C CA . ARG A 1 485 ? 8.102 21.828 14.25 1 96.38 485 ARG A CA 1
ATOM 3889 C C . ARG A 1 485 ? 9.203 21.25 15.141 1 96.38 485 ARG A C 1
ATOM 3891 O O . ARG A 1 485 ? 10.281 20.906 14.656 1 96.38 485 ARG A O 1
ATOM 3898 N N . LYS A 1 486 ? 8.859 21.141 16.391 1 95.75 486 LYS A N 1
ATOM 3899 C CA . LYS A 1 486 ? 9.844 20.594 17.328 1 95.75 486 LYS A CA 1
ATOM 3900 C C . LYS A 1 486 ? 10.102 19.125 17.062 1 95.75 486 LYS A C 1
ATOM 3902 O O . LYS A 1 486 ? 11.242 18.656 17.156 1 95.75 486 LYS A O 1
ATOM 3907 N N . MET A 1 487 ? 9.047 18.406 16.797 1 96.31 487 MET A N 1
ATOM 3908 C CA . MET A 1 487 ? 9.133 16.969 16.562 1 96.31 487 MET A CA 1
ATOM 3909 C C . MET A 1 487 ? 10.031 16.672 15.375 1 96.31 487 MET A C 1
ATOM 3911 O O . MET A 1 487 ? 10.75 15.672 15.375 1 96.31 487 MET A O 1
ATOM 3915 N N . PHE A 1 488 ? 10.023 17.453 14.352 1 95.81 488 PHE A N 1
ATOM 3916 C CA . PHE A 1 488 ? 10.75 17.156 13.125 1 95.81 488 PHE A CA 1
ATOM 3917 C C . PHE A 1 488 ? 12.031 17.969 13.039 1 95.81 488 PHE A C 1
ATOM 3919 O O . PHE A 1 488 ? 12.703 17.984 12.008 1 95.81 488 PHE A O 1
ATOM 3926 N N . SER A 1 489 ? 12.289 18.656 14.125 1 91.44 489 SER A N 1
ATOM 3927 C CA . SER A 1 489 ? 13.562 19.375 14.188 1 91.44 489 SER A CA 1
ATOM 3928 C C . SER A 1 489 ? 14.742 18.406 14.219 1 91.44 489 SER A C 1
ATOM 3930 O O . SER A 1 489 ? 14.703 17.391 14.914 1 91.44 489 SER A O 1
ATOM 3932 N N . GLY A 1 490 ? 15.734 18.656 13.375 1 89.81 490 GLY A N 1
ATOM 3933 C CA . GLY A 1 490 ? 16.938 17.844 13.375 1 89.81 490 GLY A CA 1
ATOM 3934 C C . GLY A 1 490 ? 16.891 16.688 12.375 1 89.81 490 GLY A C 1
ATOM 3935 O O . GLY A 1 490 ? 17.844 15.93 12.242 1 89.81 490 GLY A O 1
ATOM 3936 N N . ILE A 1 491 ? 15.797 16.578 11.836 1 91.25 491 ILE A N 1
ATOM 3937 C CA . ILE A 1 491 ? 15.656 15.578 10.789 1 91.25 491 ILE A CA 1
ATOM 3938 C C . ILE A 1 491 ? 15.766 16.234 9.414 1 91.25 491 ILE A C 1
ATOM 3940 O O . ILE A 1 491 ? 15.578 17.453 9.289 1 91.25 491 ILE A O 1
ATOM 3944 N N . ALA A 1 492 ? 16.203 15.438 8.453 1 92.69 492 ALA A N 1
ATOM 3945 C CA . ALA A 1 492 ? 16.438 15.961 7.105 1 92.69 492 ALA A CA 1
ATOM 3946 C C . ALA A 1 492 ? 15.109 16.172 6.375 1 92.69 492 ALA A C 1
ATOM 3948 O O . ALA A 1 492 ? 14.812 15.484 5.402 1 92.69 492 ALA A O 1
ATOM 3949 N N . VAL A 1 493 ? 14.352 17.141 6.797 1 95.88 493 VAL A N 1
ATOM 3950 C CA . VAL A 1 493 ? 13.094 17.5 6.156 1 95.88 493 VAL A CA 1
ATOM 3951 C C . VAL A 1 493 ? 13.078 19 5.875 1 95.88 493 VAL A C 1
ATOM 3953 O O . VAL A 1 493 ? 13.812 19.766 6.5 1 95.88 493 VAL A O 1
ATOM 3956 N N . HIS A 1 494 ? 12.336 19.391 4.898 1 95.25 494 HIS A N 1
ATOM 3957 C CA . HIS A 1 494 ? 12.078 20.797 4.609 1 95.25 494 HIS A CA 1
ATOM 3958 C C . HIS A 1 494 ? 10.664 21.188 5.02 1 95.25 494 HIS A C 1
ATOM 3960 O O . HIS A 1 494 ? 9.773 20.344 5.086 1 95.25 494 HIS A O 1
ATOM 3966 N N . PHE A 1 495 ? 10.555 22.484 5.344 1 95.81 495 PHE A N 1
ATOM 3967 C CA . PHE A 1 495 ? 9.242 22.969 5.742 1 95.81 495 PHE A CA 1
ATOM 3968 C C . PHE A 1 495 ? 8.703 23.984 4.734 1 95.81 495 PHE A C 1
ATOM 3970 O O . PHE A 1 495 ? 9.438 24.859 4.289 1 95.81 495 PHE A O 1
ATOM 3977 N N . VAL A 1 496 ? 7.559 23.766 4.316 1 97.25 496 VAL A N 1
ATOM 3978 C CA . VAL A 1 496 ? 6.789 24.859 3.709 1 97.25 496 VAL A CA 1
ATOM 3979 C C . VAL A 1 496 ? 5.926 25.531 4.77 1 97.25 496 VAL A C 1
ATOM 3981 O O . VAL A 1 496 ? 4.953 24.953 5.254 1 97.25 496 VAL A O 1
ATOM 3984 N N . ASP A 1 497 ? 6.234 26.734 5.07 1 96.94 497 ASP A N 1
ATOM 3985 C CA . ASP A 1 497 ? 5.641 27.438 6.211 1 96.94 497 ASP A CA 1
ATOM 3986 C C . ASP A 1 497 ? 4.281 28.016 5.844 1 96.94 497 ASP A C 1
ATOM 3988 O O . ASP A 1 497 ? 4.109 29.25 5.855 1 96.94 497 ASP A O 1
ATOM 3992 N N . ALA A 1 498 ? 3.326 27.203 5.738 1 98.06 498 ALA A N 1
ATOM 3993 C CA . ALA A 1 498 ? 1.975 27.625 5.383 1 98.06 498 ALA A CA 1
ATOM 3994 C C . ALA A 1 498 ? 1.374 28.5 6.477 1 98.06 498 ALA A C 1
ATOM 3996 O O . ALA A 1 498 ? 0.521 29.344 6.199 1 98.06 498 ALA A O 1
ATOM 3997 N N . TRP A 1 499 ? 1.813 28.359 7.691 1 97.75 499 TRP A N 1
ATOM 3998 C CA . TRP A 1 499 ? 1.322 29.156 8.812 1 97.75 499 TRP A CA 1
ATOM 3999 C C . TRP A 1 499 ? 1.628 30.625 8.602 1 97.75 499 TRP A C 1
ATOM 4001 O O . TRP A 1 499 ? 0.714 31.453 8.516 1 97.75 499 TRP A O 1
ATOM 4011 N N . GLU A 1 500 ? 2.869 30.969 8.422 1 97.38 500 GLU A N 1
ATOM 4012 C CA . GLU A 1 500 ? 3.25 32.375 8.266 1 97.38 500 GLU A CA 1
ATOM 4013 C C . GLU A 1 500 ? 2.812 32.906 6.91 1 97.38 500 GLU A C 1
ATOM 4015 O O . GLU A 1 500 ? 2.5 34.094 6.781 1 97.38 500 GLU A O 1
ATOM 4020 N N . MET A 1 501 ? 2.758 32.031 5.922 1 97.94 501 MET A N 1
ATOM 4021 C CA . MET A 1 501 ? 2.283 32.438 4.613 1 97.94 501 MET A CA 1
ATOM 4022 C C . MET A 1 501 ? 0.833 32.906 4.684 1 97.94 501 MET A C 1
ATOM 4024 O O . MET A 1 501 ? 0.443 33.844 3.99 1 97.94 501 MET A O 1
ATOM 4028 N N . SER A 1 502 ? 0.068 32.25 5.484 1 98.06 502 SER A N 1
ATOM 4029 C CA . SER A 1 502 ? -1.341 32.625 5.594 1 98.06 502 SER A CA 1
ATOM 4030 C C . SER A 1 502 ? -1.532 33.781 6.539 1 98.06 502 SER A C 1
ATOM 4032 O O . SER A 1 502 ? -2.373 34.656 6.297 1 98.06 502 SER A O 1
ATOM 4034 N N . VAL A 1 503 ? -0.756 33.906 7.602 1 97.88 503 VAL A N 1
ATOM 4035 C CA . VAL A 1 503 ? -0.863 35 8.562 1 97.88 503 VAL A CA 1
ATOM 4036 C C . VAL A 1 503 ? -0.417 36.312 7.91 1 97.88 503 VAL A C 1
ATOM 4038 O O . VAL A 1 503 ? -1.022 37.375 8.133 1 97.88 503 VAL A O 1
ATOM 4041 N N . ALA A 1 504 ? 0.584 36.25 7.086 1 98 504 ALA A N 1
ATOM 4042 C CA . ALA A 1 504 ? 1.236 37.438 6.535 1 98 504 ALA A CA 1
ATOM 4043 C C . ALA A 1 504 ? 0.447 38 5.359 1 98 504 ALA A C 1
ATOM 4045 O O . ALA A 1 504 ? 0.623 39.156 4.988 1 98 504 ALA A O 1
ATOM 4046 N N . HIS A 1 505 ? -0.338 37.156 4.754 1 97.38 505 HIS A N 1
ATOM 4047 C CA . HIS A 1 505 ? -1.012 37.594 3.535 1 97.38 505 HIS A CA 1
ATOM 4048 C C . HIS A 1 505 ? -2.223 38.469 3.852 1 97.38 505 HIS A C 1
ATOM 4050 O O . HIS A 1 505 ? -2.848 38.312 4.902 1 97.38 505 HIS A O 1
ATOM 4056 N N . TYR A 1 506 ? -2.635 39.312 2.936 1 95.62 506 TYR A N 1
ATOM 4057 C CA . TYR A 1 506 ? -3.701 40.281 3.191 1 95.62 506 TYR A CA 1
ATOM 4058 C C . TYR A 1 506 ? -5.07 39.625 2.988 1 95.62 506 TYR A C 1
ATOM 4060 O O . TYR A 1 506 ? -6.082 40.156 3.453 1 95.62 506 TYR A O 1
ATOM 4068 N N . LEU A 1 507 ? -5.121 38.5 2.297 1 96.31 507 LEU A N 1
ATOM 4069 C CA . LEU A 1 507 ? -6.398 37.844 2.043 1 96.31 507 LEU A CA 1
ATOM 4070 C C . LEU A 1 507 ? -6.969 37.281 3.328 1 96.31 507 LEU A C 1
ATOM 4072 O O . LEU A 1 507 ? -6.227 36.969 4.27 1 96.31 507 LEU A O 1
ATOM 4076 N N . PRO A 1 508 ? -8.273 37.094 3.297 1 95.75 508 PRO A N 1
ATOM 4077 C CA . PRO A 1 508 ? -8.906 36.531 4.488 1 95.75 508 PRO A CA 1
ATOM 4078 C C . PRO A 1 508 ? -8.398 35.125 4.82 1 95.75 508 PRO A C 1
ATOM 4080 O O . PRO A 1 508 ? -8.078 34.344 3.912 1 95.75 508 PRO A O 1
ATOM 4083 N N . HIS A 1 509 ? -8.352 34.875 6.109 1 97.31 509 HIS A N 1
ATOM 4084 C CA . HIS A 1 509 ? -7.973 33.562 6.57 1 97.31 509 HIS A CA 1
ATOM 4085 C C . HIS A 1 509 ? -8.992 32.5 6.141 1 97.31 509 HIS A C 1
ATOM 4087 O O . HIS A 1 509 ? -10.203 32.719 6.254 1 97.31 509 HIS A O 1
ATOM 4093 N N . ASN A 1 510 ? -8.469 31.422 5.551 1 97.38 510 ASN A N 1
ATOM 4094 C CA . ASN A 1 510 ? -9.281 30.281 5.113 1 97.38 510 ASN A CA 1
ATOM 4095 C C . ASN A 1 510 ? -8.555 28.953 5.324 1 97.38 510 ASN A C 1
ATOM 4097 O O . ASN A 1 510 ? -7.344 28.859 5.098 1 97.38 510 ASN A O 1
ATOM 4101 N N . LEU A 1 511 ? -9.367 28.016 5.766 1 96.56 511 LEU A N 1
ATOM 4102 C CA . LEU A 1 511 ? -8.766 26.703 5.887 1 96.56 511 LEU A CA 1
ATOM 4103 C C . LEU A 1 511 ? -8.102 26.281 4.582 1 96.56 511 LEU A C 1
ATOM 4105 O O . LEU A 1 511 ? -7.039 25.656 4.59 1 96.56 511 LEU A O 1
ATOM 4109 N N . HIS A 1 512 ? -8.852 26.5 3.482 1 97.19 512 HIS A N 1
ATOM 4110 C CA . HIS A 1 512 ? -8.328 26.328 2.131 1 97.19 512 HIS A CA 1
ATOM 4111 C C . HIS A 1 512 ? -8 27.672 1.496 1 97.19 512 HIS A C 1
ATOM 4113 O O . HIS A 1 512 ? -8.852 28.281 0.83 1 97.19 512 HIS A O 1
ATOM 4119 N N . PRO A 1 513 ? -6.746 28.125 1.675 1 97.88 513 PRO A N 1
ATOM 4120 C CA . PRO A 1 513 ? -6.391 29.469 1.222 1 97.88 513 PRO A CA 1
ATOM 4121 C C . PRO A 1 513 ? -6.609 29.656 -0.277 1 97.88 513 PRO A C 1
ATOM 4123 O O . PRO A 1 513 ? -6.715 28.688 -1.022 1 97.88 513 PRO A O 1
ATOM 4126 N N . ASN A 1 514 ? -6.672 30.875 -0.653 1 97.31 514 ASN A N 1
ATOM 4127 C CA . ASN A 1 514 ? -6.84 31.234 -2.055 1 97.31 514 ASN A CA 1
ATOM 4128 C C . ASN A 1 514 ? -5.652 30.781 -2.898 1 97.31 514 ASN A C 1
ATOM 4130 O O . ASN A 1 514 ? -4.562 30.562 -2.373 1 97.31 514 ASN A O 1
ATOM 4134 N N . GLU A 1 515 ? -5.879 30.766 -4.145 1 97.19 515 GLU A N 1
ATOM 4135 C CA . GLU A 1 515 ? -4.953 30.156 -5.094 1 97.19 515 GLU A CA 1
ATOM 4136 C C . GLU A 1 515 ? -3.58 30.812 -5.023 1 97.19 515 GLU A C 1
ATOM 4138 O O . GLU A 1 515 ? -2.553 30.141 -5.164 1 97.19 515 GLU A O 1
ATOM 4143 N N . ILE A 1 516 ? -3.564 32.156 -4.836 1 97.38 516 ILE A N 1
ATOM 4144 C CA . ILE A 1 516 ? -2.293 32.875 -4.852 1 97.38 516 ILE A CA 1
ATOM 4145 C C . ILE A 1 516 ? -1.421 32.375 -3.689 1 97.38 516 ILE A C 1
ATOM 4147 O O . ILE A 1 516 ? -0.195 32.312 -3.812 1 97.38 516 ILE A O 1
ATOM 4151 N N . ILE A 1 517 ? -1.975 32.062 -2.549 1 98.31 517 ILE A N 1
ATOM 4152 C CA . ILE A 1 517 ? -1.227 31.562 -1.401 1 98.31 517 ILE A CA 1
ATOM 4153 C C . ILE A 1 517 ? -0.757 30.141 -1.676 1 98.31 517 ILE A C 1
ATOM 4155 O O . ILE A 1 517 ? 0.387 29.781 -1.382 1 98.31 517 ILE A O 1
ATOM 4159 N N . VAL A 1 518 ? -1.669 29.328 -2.307 1 98.44 518 VAL A N 1
ATOM 4160 C CA . VAL A 1 518 ? -1.32 27.953 -2.668 1 98.44 518 VAL A CA 1
ATOM 4161 C C . 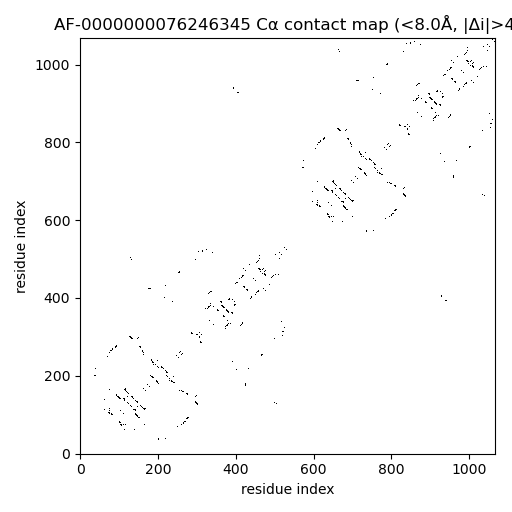VAL A 1 518 ? -0.183 27.953 -3.688 1 98.44 518 VAL A C 1
ATOM 4163 O O . VAL A 1 518 ? 0.745 27.156 -3.596 1 98.44 518 VAL A O 1
ATOM 4166 N N . LYS A 1 519 ? -0.255 28.828 -4.625 1 98.38 519 LYS A N 1
ATOM 4167 C CA . LYS A 1 519 ? 0.804 28.953 -5.625 1 98.38 519 LYS A CA 1
ATOM 4168 C C . LYS A 1 519 ? 2.152 29.234 -4.961 1 98.38 519 LYS A C 1
ATOM 4170 O O . LYS A 1 519 ? 3.17 28.656 -5.348 1 98.38 519 LYS A O 1
ATOM 4175 N N . ASN A 1 520 ? 2.156 30.125 -3.988 1 98.31 520 ASN A N 1
ATOM 4176 C CA . ASN A 1 520 ? 3.396 30.438 -3.279 1 98.31 520 ASN A CA 1
ATOM 4177 C C . ASN A 1 520 ? 3.904 29.219 -2.496 1 98.31 520 ASN A C 1
ATOM 4179 O O . ASN A 1 520 ? 5.113 29.016 -2.389 1 98.31 520 ASN A O 1
ATOM 4183 N N . GLN A 1 521 ? 2.984 28.453 -1.928 1 98.56 521 GLN A N 1
ATOM 4184 C CA . GLN A 1 521 ? 3.381 27.219 -1.269 1 98.56 521 GLN A CA 1
ATOM 4185 C C . GLN A 1 521 ? 4.027 26.25 -2.258 1 98.56 521 GLN A C 1
ATOM 4187 O O . GLN A 1 521 ? 5.066 25.656 -1.962 1 98.56 521 GLN A O 1
ATOM 4192 N N . ILE A 1 522 ? 3.436 26.125 -3.449 1 98.56 522 ILE A N 1
ATOM 4193 C CA . ILE A 1 522 ? 3.93 25.234 -4.492 1 98.56 522 ILE A CA 1
ATOM 4194 C C . ILE A 1 522 ? 5.301 25.719 -4.973 1 98.56 522 ILE A C 1
ATOM 4196 O O . ILE A 1 522 ? 6.195 24.906 -5.219 1 98.56 522 ILE A O 1
ATOM 4200 N N . ASP A 1 523 ? 5.445 27.031 -5.117 1 97.88 523 ASP A N 1
ATOM 4201 C CA . ASP A 1 523 ? 6.742 27.578 -5.5 1 97.88 523 ASP A CA 1
ATOM 4202 C C . ASP A 1 523 ? 7.82 27.188 -4.492 1 97.88 523 ASP A C 1
ATOM 4204 O O . ASP A 1 523 ? 8.93 26.812 -4.875 1 97.88 523 ASP A O 1
ATOM 4208 N N . ALA A 1 524 ? 7.5 27.344 -3.234 1 97.06 524 ALA A N 1
ATOM 4209 C CA . ALA A 1 524 ? 8.453 26.953 -2.195 1 97.06 524 ALA A CA 1
ATOM 4210 C C . ALA A 1 524 ? 8.75 25.453 -2.256 1 97.06 524 ALA A C 1
ATOM 4212 O O . ALA A 1 524 ? 9.906 25.047 -2.199 1 97.06 524 ALA A O 1
ATOM 4213 N N . PHE A 1 525 ? 7.719 24.656 -2.389 1 98.06 525 PHE A N 1
ATOM 4214 C CA . PHE A 1 525 ? 7.832 23.203 -2.479 1 98.06 525 PHE A CA 1
ATOM 4215 C C . PHE A 1 525 ? 8.727 22.797 -3.645 1 98.06 525 PHE A C 1
ATOM 4217 O O . PHE A 1 525 ? 9.68 22.047 -3.471 1 98.06 525 PHE A O 1
ATOM 4224 N N . LEU A 1 526 ? 8.43 23.312 -4.832 1 98.25 526 LEU A N 1
ATOM 4225 C CA . LEU A 1 526 ? 9.164 22.969 -6.047 1 98.25 526 LEU A CA 1
ATOM 4226 C C . LEU A 1 526 ? 10.602 23.469 -5.977 1 98.25 526 LEU A C 1
ATOM 4228 O O . LEU A 1 526 ? 11.5 22.891 -6.59 1 98.25 526 LEU A O 1
ATOM 4232 N N . SER A 1 527 ? 10.844 24.516 -5.211 1 96.75 527 SER A N 1
ATOM 4233 C CA . SER A 1 527 ? 12.195 25.047 -5.059 1 96.75 527 SER A CA 1
ATOM 4234 C C . SER A 1 527 ? 13.07 24.078 -4.258 1 96.75 527 SER A C 1
ATOM 4236 O O . SER A 1 527 ? 14.297 24.078 -4.406 1 96.75 527 SER A O 1
ATOM 4238 N N . TYR A 1 528 ? 12.43 23.297 -3.371 1 95.81 528 TYR A N 1
ATOM 4239 C CA . TYR A 1 528 ? 13.164 22.234 -2.699 1 95.81 528 TYR A CA 1
ATOM 4240 C C . TYR A 1 528 ? 13.422 21.062 -3.646 1 95.81 528 TYR A C 1
ATOM 4242 O O . TYR A 1 528 ? 14.477 20.438 -3.584 1 95.81 528 TYR A O 1
ATOM 4250 N N . VAL A 1 529 ? 12.477 20.797 -4.5 1 97.06 529 VAL A N 1
ATOM 4251 C CA . VAL A 1 529 ? 12.547 19.656 -5.414 1 97.06 529 VAL A CA 1
ATOM 4252 C C . VAL A 1 529 ? 13.602 19.922 -6.484 1 97.06 529 VAL A C 1
ATOM 4254 O O . VAL A 1 529 ? 14.375 19.016 -6.836 1 97.06 529 VAL A O 1
ATOM 4257 N N . CYS A 1 530 ? 13.594 21.188 -7.02 1 95.12 530 CYS A N 1
ATOM 4258 C CA . CYS A 1 530 ? 14.547 21.578 -8.039 1 95.12 530 CYS A CA 1
ATOM 4259 C C . CYS A 1 530 ? 15.25 22.875 -7.656 1 95.12 530 CYS A C 1
ATOM 4261 O O . CYS A 1 530 ? 14.922 23.953 -8.18 1 95.12 530 CYS A O 1
ATOM 4263 N N . PRO A 1 531 ? 16.25 22.672 -6.828 1 90 531 PRO A N 1
ATOM 4264 C CA . PRO A 1 531 ? 16.984 23.891 -6.426 1 90 531 PRO A CA 1
ATOM 4265 C C . PRO A 1 531 ? 17.766 24.516 -7.574 1 90 531 PRO A C 1
ATOM 4267 O O . PRO A 1 531 ? 18.125 23.828 -8.531 1 90 531 PRO A O 1
ATOM 4270 N N . LEU A 1 532 ? 17.828 25.781 -7.59 1 75.81 532 LEU A N 1
ATOM 4271 C CA . LEU A 1 532 ? 18.609 26.484 -8.602 1 75.81 532 LEU A CA 1
ATOM 4272 C C . LEU A 1 532 ? 20.078 26.094 -8.523 1 75.81 532 LEU A C 1
ATOM 4274 O O . LEU A 1 532 ? 20.609 25.906 -7.43 1 75.81 532 LEU A O 1
ATOM 4278 N N . GLN A 1 533 ? 20.594 25.469 -9.547 1 60.25 533 GLN A N 1
ATOM 4279 C CA . GLN A 1 533 ? 22.031 25.219 -9.594 1 60.25 533 GLN A CA 1
ATOM 4280 C C . GLN A 1 533 ? 22.812 26.516 -9.43 1 60.25 533 GLN A C 1
ATOM 4282 O O . GLN A 1 533 ? 22.562 27.5 -10.133 1 60.25 533 GLN A O 1
ATOM 4287 N N . THR A 1 534 ? 23.125 26.938 -8.203 1 42.66 534 THR A N 1
ATOM 4288 C CA . THR A 1 534 ? 24.125 27.984 -8.141 1 42.66 534 THR A CA 1
ATOM 4289 C C . THR A 1 534 ? 25.469 27.5 -8.703 1 42.66 534 THR A C 1
ATOM 4291 O O . THR A 1 534 ? 25.812 26.328 -8.555 1 42.66 534 THR A O 1
ATOM 4294 N N . PHE B 1 1 ? -9.688 -8.258 32.781 1 18.97 1 PHE B N 1
ATOM 4295 C CA . PHE B 1 1 ? -10.5 -8.203 31.578 1 18.97 1 PHE B CA 1
ATOM 4296 C C . PHE B 1 1 ? -10.422 -9.531 30.828 1 18.97 1 PHE B C 1
ATOM 4298 O O . PHE B 1 1 ? -9.375 -9.883 30.281 1 18.97 1 PHE B O 1
ATOM 4305 N N . SER B 1 2 ? -11.234 -10.523 31.203 1 18.84 2 SER B N 1
ATOM 4306 C CA . SER B 1 2 ? -11.273 -11.938 30.844 1 18.84 2 SER B CA 1
ATOM 4307 C C . SER B 1 2 ? -11.594 -12.125 29.375 1 18.84 2 SER B C 1
ATOM 4309 O O . SER B 1 2 ? -12.422 -11.398 28.812 1 18.84 2 SER B O 1
ATOM 4311 N N . PRO B 1 3 ? -10.656 -12.766 28.547 1 21.25 3 PRO B N 1
ATOM 4312 C CA . PRO B 1 3 ? -10.664 -13.047 27.109 1 21.25 3 PRO B CA 1
ATOM 4313 C C . PRO B 1 3 ? -11.953 -13.719 26.641 1 21.25 3 PRO B C 1
ATOM 4315 O O . PRO B 1 3 ? -12.328 -14.773 27.156 1 21.25 3 PRO B O 1
ATOM 4318 N N . GLN B 1 4 ? -12.945 -12.883 26.328 1 18.44 4 GLN B N 1
ATOM 4319 C CA . GLN B 1 4 ? -14.32 -13.281 26.062 1 18.44 4 GLN B CA 1
ATOM 4320 C C . GLN B 1 4 ? -14.375 -14.367 24.984 1 18.44 4 GLN B C 1
ATOM 4322 O O . GLN B 1 4 ? -13.75 -14.242 23.938 1 18.44 4 GLN B O 1
ATOM 4327 N N . HIS B 1 5 ? -14.797 -15.688 25.203 1 18.97 5 HIS B N 1
ATOM 4328 C CA . HIS B 1 5 ? -14.977 -16.984 24.562 1 18.97 5 HIS B CA 1
ATOM 4329 C C . HIS B 1 5 ? -15.977 -16.906 23.422 1 18.97 5 HIS B C 1
ATOM 4331 O O . HIS B 1 5 ? -17.141 -16.531 23.625 1 18.97 5 HIS B O 1
ATOM 4337 N N . LEU B 1 6 ? -15.516 -16.578 22.172 1 20.44 6 LEU B N 1
ATOM 4338 C CA . LEU B 1 6 ? -16.219 -16.484 20.891 1 20.44 6 LEU B CA 1
ATOM 4339 C C . LEU B 1 6 ? -16.953 -17.781 20.594 1 20.44 6 LEU B C 1
ATOM 4341 O O . LEU B 1 6 ? -16.469 -18.609 19.812 1 20.44 6 LEU B O 1
ATOM 4345 N N . ASP B 1 7 ? -17.719 -18.469 21.531 1 18.14 7 ASP B N 1
ATOM 4346 C CA . ASP B 1 7 ? -18.25 -19.812 21.359 1 18.14 7 ASP B CA 1
ATOM 4347 C C . ASP B 1 7 ? -19.281 -19.875 20.234 1 18.14 7 ASP B C 1
ATOM 4349 O O . ASP B 1 7 ? -19.266 -20.797 19.422 1 18.14 7 ASP B O 1
ATOM 4353 N N . ASP B 1 8 ? -20.5 -19.312 20.344 1 19.62 8 ASP B N 1
ATOM 4354 C CA . ASP B 1 8 ? -21.672 -20.188 20.266 1 19.62 8 ASP B CA 1
ATOM 4355 C C . ASP B 1 8 ? -21.984 -20.547 18.828 1 19.62 8 ASP B C 1
ATOM 4357 O O . ASP B 1 8 ? -21.453 -19.953 17.891 1 19.62 8 ASP B O 1
ATOM 4361 N N . ASP B 1 9 ? -23.328 -20.484 18.328 1 19.23 9 ASP B N 1
ATOM 4362 C CA . ASP B 1 9 ? -24.328 -21.422 17.812 1 19.23 9 ASP B CA 1
ATOM 4363 C C . ASP B 1 9 ? -24.438 -21.344 16.297 1 19.23 9 ASP B C 1
ATOM 4365 O O . ASP B 1 9 ? -24.438 -22.375 15.609 1 19.23 9 ASP B O 1
ATOM 4369 N N . THR B 1 10 ? -24.984 -20.25 15.633 1 20.86 10 THR B N 1
ATOM 4370 C CA . THR B 1 10 ? -26.078 -20.516 14.711 1 20.86 10 THR B CA 1
ATOM 4371 C C . THR B 1 10 ? -25.547 -20.828 13.312 1 20.86 10 THR B C 1
ATOM 4373 O O . THR B 1 10 ? -25.469 -19.922 12.469 1 20.86 10 THR B O 1
ATOM 4376 N N . VAL B 1 11 ? -24.312 -21.109 13.109 1 22.53 11 VAL B N 1
ATOM 4377 C CA . VAL B 1 11 ? -23.969 -21.219 11.695 1 22.53 11 VAL B CA 1
ATOM 4378 C C . VAL B 1 11 ? -24.797 -22.297 11.031 1 22.53 11 VAL B C 1
ATOM 4380 O O . VAL B 1 11 ? -24.609 -23.5 11.305 1 22.53 11 VAL B O 1
ATOM 4383 N N . SER B 1 12 ? -26.141 -22.234 10.836 1 21 12 SER B N 1
ATOM 4384 C CA . SER B 1 12 ? -27.094 -23.203 10.297 1 21 12 SER B CA 1
ATOM 4385 C C . SER B 1 12 ? -26.609 -23.766 8.961 1 21 12 SER B C 1
ATOM 4387 O O . SER B 1 12 ? -26.906 -24.906 8.617 1 21 12 SER B O 1
ATOM 4389 N N . GLY B 1 13 ? -26.297 -22.875 7.977 1 21.22 13 GLY B N 1
ATOM 4390 C CA . GLY B 1 13 ? -26.859 -23.312 6.703 1 21.22 13 GLY B CA 1
ATOM 4391 C C . GLY B 1 13 ? -26.188 -24.547 6.152 1 21.22 13 GLY B C 1
ATOM 4392 O O . GLY B 1 13 ? -26.859 -25.453 5.637 1 21.22 13 GLY B O 1
ATOM 4393 N N . SER B 1 14 ? -24.859 -24.422 5.734 1 21.19 14 SER B N 1
ATOM 4394 C CA . SER B 1 14 ? -24.531 -25.266 4.594 1 21.19 14 SER B CA 1
ATOM 4395 C C . SER B 1 14 ? -24.422 -26.734 5.004 1 21.19 14 SER B C 1
ATOM 4397 O O . SER B 1 14 ? -23.641 -27.078 5.895 1 21.19 14 SER B O 1
ATOM 4399 N N . ASN B 1 15 ? -25.422 -27.531 4.934 1 21.14 15 ASN B N 1
ATOM 4400 C CA . ASN B 1 15 ? -25.75 -28.938 5.18 1 21.14 15 ASN B CA 1
ATOM 4401 C C . ASN B 1 15 ? -24.719 -29.859 4.543 1 21.14 15 ASN B C 1
ATOM 4403 O O . ASN B 1 15 ? -24.891 -31.078 4.543 1 21.14 15 ASN B O 1
ATOM 4407 N N . TRP B 1 16 ? -23.891 -29.469 3.576 1 20.02 16 TRP B N 1
ATOM 4408 C CA . TRP B 1 16 ? -23.656 -30.594 2.67 1 20.02 16 TRP B CA 1
ATOM 4409 C C . TRP B 1 16 ? -22.844 -31.688 3.357 1 20.02 16 TRP B C 1
ATOM 4411 O O . TRP B 1 16 ? -22.578 -32.719 2.7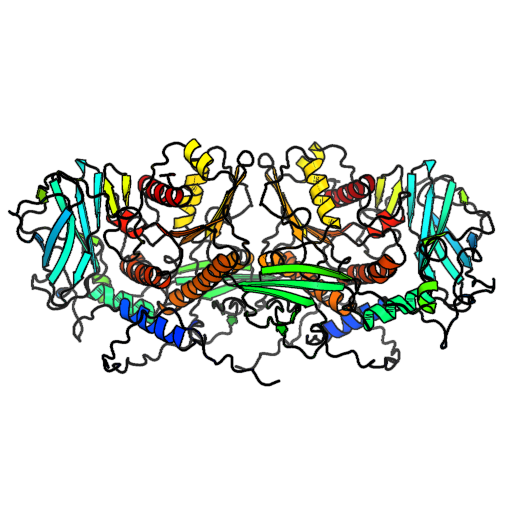66 1 20.02 16 TRP B O 1
ATOM 4421 N N . ILE B 1 17 ? -21.922 -31.281 4.355 1 20.53 17 ILE B N 1
ATOM 4422 C CA . ILE B 1 17 ? -20.938 -32.344 4.559 1 20.53 17 ILE B CA 1
ATOM 4423 C C . ILE B 1 17 ? -21.609 -33.531 5.234 1 20.53 17 ILE B C 1
ATOM 4425 O O . ILE B 1 17 ? -22.031 -33.469 6.387 1 20.53 17 ILE B O 1
ATOM 4429 N N . THR B 1 18 ? -22.453 -34.281 4.477 1 20.64 18 THR B N 1
ATOM 4430 C CA . THR B 1 18 ? -22.859 -35.5 5.121 1 20.64 18 THR B CA 1
ATOM 4431 C C . THR B 1 18 ? -21.656 -36.281 5.637 1 20.64 18 THR B C 1
ATOM 4433 O O . THR B 1 18 ? -20.703 -36.531 4.895 1 20.64 18 THR B O 1
ATOM 4436 N N . GLU B 1 19 ? -21.531 -36.375 6.914 1 22.36 19 GLU B N 1
ATOM 4437 C CA . GLU B 1 19 ? -20.547 -37.031 7.785 1 22.36 19 GLU B CA 1
ATOM 4438 C C . GLU B 1 19 ? -20.531 -38.531 7.574 1 22.36 19 GLU B C 1
ATOM 4440 O O . GLU B 1 19 ? -21.406 -39.25 8.086 1 22.36 19 GLU B O 1
ATOM 4445 N N . ASN B 1 20 ? -20.422 -39.062 6.344 1 21.97 20 ASN B N 1
ATOM 4446 C CA . ASN B 1 20 ? -20.312 -40.5 6.57 1 21.97 20 ASN B CA 1
ATOM 4447 C C . ASN B 1 20 ? -19.172 -40.812 7.539 1 21.97 20 ASN B C 1
ATOM 4449 O O . ASN B 1 20 ? -18.109 -40.219 7.469 1 21.97 20 ASN B O 1
ATOM 4453 N N . ASN B 1 21 ? -19.453 -41.406 8.711 1 23.52 21 ASN B N 1
ATOM 4454 C CA . ASN B 1 21 ? -18.781 -41.812 9.938 1 23.52 21 ASN B CA 1
ATOM 4455 C C . ASN B 1 21 ? -17.625 -42.781 9.633 1 23.52 21 ASN B C 1
ATOM 4457 O O . ASN B 1 21 ? -17.609 -43.906 10.148 1 23.52 21 ASN B O 1
ATOM 4461 N N . ALA B 1 22 ? -17.203 -43.031 8.391 1 26.78 22 ALA B N 1
ATOM 4462 C CA . ALA B 1 22 ? -16.266 -44.156 8.43 1 26.78 22 ALA B CA 1
ATOM 4463 C C . ALA B 1 22 ? -15.062 -43.844 9.305 1 26.78 22 ALA B C 1
ATOM 4465 O O . ALA B 1 22 ? -14.43 -42.812 9.141 1 26.78 22 ALA B O 1
ATOM 4466 N N . GLN B 1 23 ? -14.969 -44.344 10.477 1 25.39 23 GLN B N 1
ATOM 4467 C CA . GLN B 1 23 ? -13.961 -44.438 11.531 1 25.39 23 GLN B CA 1
ATOM 4468 C C . GLN B 1 23 ? -12.594 -44.812 10.953 1 25.39 23 GLN B C 1
ATOM 4470 O O . GLN B 1 23 ? -12.297 -46 10.766 1 25.39 23 GLN B O 1
ATOM 4475 N N . HIS B 1 24 ? -12.211 -44.281 9.797 1 23.47 24 HIS B N 1
ATOM 4476 C CA . HIS B 1 24 ? -10.906 -44.844 9.469 1 23.47 24 HIS B CA 1
ATOM 4477 C C . HIS B 1 24 ? -9.883 -44.531 10.555 1 23.47 24 HIS B C 1
ATOM 4479 O O . HIS B 1 24 ? -9.891 -43.438 11.117 1 23.47 24 HIS B O 1
ATOM 4485 N N . SER B 1 25 ? -9.359 -45.531 11.266 1 25.08 25 SER B N 1
ATOM 4486 C CA . SER B 1 25 ? -8.266 -45.625 12.227 1 25.08 25 SER B CA 1
ATOM 4487 C C . SER B 1 25 ? -7.098 -44.75 11.82 1 25.08 25 SER B C 1
ATOM 4489 O O . SER B 1 25 ? -6.59 -44.844 10.703 1 25.08 25 SER B O 1
ATOM 4491 N N . LEU B 1 26 ? -7.121 -43.5 12.32 1 28.33 26 LEU B N 1
ATOM 4492 C CA . LEU B 1 26 ? -6.031 -42.562 12.203 1 28.33 26 LEU B CA 1
ATOM 4493 C C . LEU B 1 26 ? -4.688 -43.219 12.5 1 28.33 26 LEU B C 1
ATOM 4495 O O . LEU B 1 26 ? -4.434 -43.625 13.633 1 28.33 26 LEU B O 1
ATOM 4499 N N . SER B 1 27 ? -4.227 -44 11.539 1 25.89 27 SER B N 1
ATOM 4500 C CA . SER B 1 27 ? -2.857 -44.469 11.703 1 25.89 27 SER B CA 1
ATOM 4501 C C . SER B 1 27 ? -1.958 -43.375 12.289 1 25.89 27 SER B C 1
ATOM 4503 O O . SER B 1 27 ? -2.143 -42.188 12.016 1 25.89 27 SER B O 1
ATOM 4505 N N . GLN B 1 28 ? -1.506 -43.594 13.562 1 29.3 28 GLN B N 1
ATOM 4506 C CA . GLN B 1 28 ? -0.455 -42.906 14.289 1 29.3 28 GLN B CA 1
ATOM 4507 C C . GLN B 1 28 ? 0.646 -42.438 13.344 1 29.3 28 GLN B C 1
ATOM 4509 O O . GLN B 1 28 ? 1.455 -43.219 12.875 1 29.3 28 GLN B O 1
ATOM 4514 N N . THR B 1 29 ? 0.302 -41.531 12.453 1 30.94 29 THR B N 1
ATOM 4515 C CA . THR B 1 29 ? 1.382 -40.938 11.672 1 30.94 29 THR B CA 1
ATOM 4516 C C . THR B 1 29 ? 2.562 -40.562 12.57 1 30.94 29 THR B C 1
ATOM 4518 O O . THR B 1 29 ? 2.387 -39.938 13.602 1 30.94 29 THR B O 1
ATOM 4521 N N . THR B 1 30 ? 3.619 -41.281 12.539 1 30.31 30 THR B N 1
ATOM 4522 C CA . THR B 1 30 ? 4.945 -41.094 13.117 1 30.31 30 THR B CA 1
ATOM 4523 C C . THR B 1 30 ? 5.312 -39.625 13.164 1 30.31 30 THR B C 1
ATOM 4525 O O . THR B 1 30 ? 5.332 -38.938 12.133 1 30.31 30 THR B O 1
ATOM 4528 N N . LYS B 1 31 ? 5.105 -39.031 14.281 1 37.88 31 LYS B N 1
ATOM 4529 C CA . LYS B 1 31 ? 5.699 -37.75 14.641 1 37.88 31 LYS B CA 1
ATOM 4530 C C . LYS B 1 31 ? 7.148 -37.656 14.172 1 37.88 31 LYS B C 1
ATOM 4532 O O . LYS B 1 31 ? 8.047 -38.188 14.82 1 37.88 31 LYS B O 1
ATOM 4537 N N . THR B 1 32 ? 7.418 -37.812 12.914 1 33.19 32 THR B N 1
ATOM 4538 C CA . THR B 1 32 ? 8.797 -37.469 12.586 1 33.19 32 THR B CA 1
ATOM 4539 C C . THR B 1 32 ? 9.234 -36.219 13.344 1 33.19 32 THR B C 1
ATOM 4541 O O . THR B 1 32 ? 8.516 -35.219 13.375 1 33.19 32 THR B O 1
ATOM 4544 N N . THR B 1 33 ? 10.117 -36.25 14.289 1 38 33 THR B N 1
ATOM 4545 C CA . THR B 1 33 ? 10.805 -35.188 14.984 1 38 33 THR B CA 1
ATOM 4546 C C . THR B 1 33 ? 11.141 -34.031 14.023 1 38 33 THR B C 1
ATOM 4548 O O . THR B 1 33 ? 12.141 -34.094 13.305 1 38 33 THR B O 1
ATOM 4551 N N . ARG B 1 34 ? 10.203 -33.469 13.445 1 47.31 34 ARG B N 1
ATOM 4552 C CA . ARG B 1 34 ? 10.375 -32.281 12.609 1 47.31 34 ARG B CA 1
ATOM 4553 C C . ARG B 1 34 ? 11.336 -31.297 13.258 1 47.31 34 ARG B C 1
ATOM 4555 O O . ARG B 1 34 ? 11.266 -31.062 14.469 1 47.31 34 ARG B O 1
ATOM 4562 N N . LYS B 1 35 ? 12.367 -30.953 12.641 1 49.91 35 LYS B N 1
ATOM 4563 C CA . LYS B 1 35 ? 13.43 -30.047 13.102 1 49.91 35 LYS B CA 1
ATOM 4564 C C . LYS B 1 35 ? 12.859 -28.703 13.539 1 49.91 3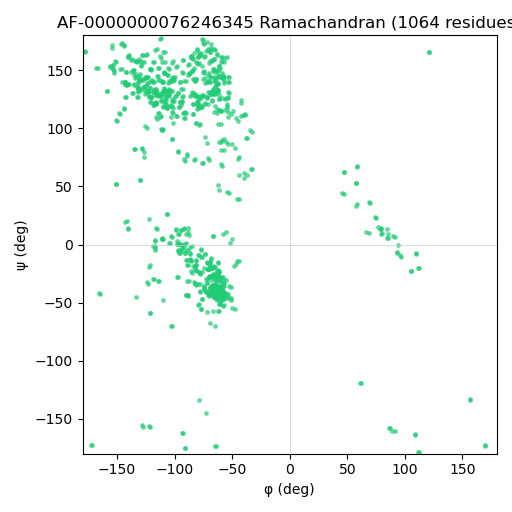5 LYS B C 1
ATOM 4566 O O . LYS B 1 35 ? 12.031 -28.109 12.836 1 49.91 35 LYS B O 1
ATOM 4571 N N . PRO B 1 36 ? 12.961 -28.188 14.656 1 53.91 36 PRO B N 1
ATOM 4572 C CA . PRO B 1 36 ? 12.477 -27 15.359 1 53.91 36 PRO B CA 1
ATOM 4573 C C . PRO B 1 36 ? 12.734 -25.703 14.586 1 53.91 36 PRO B C 1
ATOM 4575 O O . PRO B 1 36 ? 12.305 -24.625 15.008 1 53.91 36 PRO B O 1
ATOM 4578 N N . TYR B 1 37 ? 13.336 -25.766 13.352 1 55.44 37 TYR B N 1
ATOM 4579 C CA . TYR B 1 37 ? 13.867 -24.5 12.859 1 55.44 37 TYR B CA 1
ATOM 4580 C C . TYR B 1 37 ? 12.891 -23.828 11.898 1 55.44 37 TYR B C 1
ATOM 4582 O O . TYR B 1 37 ? 13.094 -22.688 11.5 1 55.44 37 TYR B O 1
ATOM 4590 N N . CYS B 1 38 ? 11.758 -24.406 11.641 1 68.44 38 CYS B N 1
ATOM 4591 C CA . CYS B 1 38 ? 10.938 -23.719 10.641 1 68.44 38 CYS B CA 1
ATOM 4592 C C . CYS B 1 38 ? 9.828 -22.906 11.305 1 68.44 38 CYS B C 1
ATOM 4594 O O . CYS B 1 38 ? 8.953 -23.469 11.961 1 68.44 38 CYS B O 1
ATOM 4596 N N . GLY B 1 39 ? 10.039 -21.594 11.32 1 64.12 39 GLY B N 1
ATOM 4597 C CA . GLY B 1 39 ? 9.141 -20.641 11.953 1 64.12 39 GLY B CA 1
ATOM 4598 C C . GLY B 1 39 ? 7.68 -20.906 11.656 1 64.12 39 GLY B C 1
ATOM 4599 O O . GLY B 1 39 ? 6.797 -20.422 12.359 1 64.12 39 GLY B O 1
ATOM 4600 N N . TYR B 1 40 ? 7.383 -21.75 10.656 1 66.5 40 TYR B N 1
ATOM 4601 C CA . TYR B 1 40 ? 5.984 -21.969 10.305 1 66.5 40 TYR B CA 1
ATOM 4602 C C . TYR B 1 40 ? 5.293 -22.844 11.344 1 66.5 40 TYR B C 1
ATOM 4604 O O . TYR B 1 40 ? 4.066 -22.828 11.453 1 66.5 40 TYR B O 1
ATOM 4612 N N . ALA B 1 41 ? 6.02 -23.531 12.07 1 68.06 41 ALA B N 1
ATOM 4613 C CA . ALA B 1 41 ? 5.449 -24.453 13.039 1 68.06 41 ALA B CA 1
ATOM 4614 C C . ALA B 1 41 ? 4.934 -23.734 14.273 1 68.06 41 ALA B C 1
ATOM 4616 O O . ALA B 1 41 ? 4.195 -24.297 15.078 1 68.06 41 ALA B O 1
ATOM 4617 N N . GLN B 1 42 ? 5.172 -22.547 14.25 1 66.88 42 GLN B N 1
ATOM 4618 C CA . GLN B 1 42 ? 4.84 -21.797 15.461 1 66.88 42 GLN B CA 1
ATOM 4619 C C . GLN B 1 42 ? 3.436 -21.219 15.383 1 66.88 42 GLN B C 1
ATOM 4621 O O . GLN B 1 42 ? 2.91 -20.703 16.375 1 66.88 42 GLN B O 1
ATOM 4626 N N . GLN B 1 43 ? 2.844 -21.469 14.312 1 73.81 43 GLN B N 1
ATOM 4627 C CA . GLN B 1 43 ? 1.515 -20.875 14.188 1 73.81 43 GLN B CA 1
ATOM 4628 C C . GLN B 1 43 ? 0.453 -21.781 14.805 1 73.81 43 GLN B C 1
ATOM 4630 O O . GLN B 1 43 ? 0.448 -22.984 14.562 1 73.81 43 GLN B O 1
ATOM 4635 N N . VAL B 1 44 ? -0.293 -21.188 15.656 1 80.62 44 VAL B N 1
ATOM 4636 C CA . VAL B 1 44 ? -1.401 -21.922 16.266 1 80.62 44 VAL B CA 1
ATOM 4637 C C . VAL B 1 44 ? -2.586 -21.953 15.305 1 80.62 44 VAL B C 1
ATOM 4639 O O . VAL B 1 44 ? -3.031 -20.906 14.82 1 80.62 44 VAL B O 1
ATOM 4642 N N . LEU B 1 45 ? -2.986 -23.203 15 1 88.5 45 LEU B N 1
ATOM 4643 C CA . LEU B 1 45 ? -4.105 -23.375 14.086 1 88.5 45 LEU B CA 1
ATOM 4644 C C . LEU B 1 45 ? -5.391 -23.688 14.852 1 88.5 45 LEU B C 1
ATOM 4646 O O . LEU B 1 45 ? -5.359 -24.391 15.859 1 88.5 45 LEU B O 1
ATOM 4650 N N . SER B 1 46 ? -6.438 -23.172 14.43 1 90.88 46 SER B N 1
ATOM 4651 C CA . SER B 1 46 ? -7.742 -23.578 14.945 1 90.88 46 SER B CA 1
ATOM 4652 C C . SER B 1 46 ? -8.047 -25.031 14.578 1 90.88 46 SER B C 1
ATOM 4654 O O . SER B 1 46 ? -7.359 -25.625 13.75 1 90.88 46 SER B O 1
ATOM 4656 N N . LYS B 1 47 ? -9.07 -25.609 15.18 1 94.06 47 LYS B N 1
ATOM 4657 C CA . LYS B 1 47 ? -9.469 -26.969 14.883 1 94.06 47 LYS B CA 1
ATOM 4658 C C . LYS B 1 47 ? -9.875 -27.125 13.422 1 94.06 47 LYS B C 1
ATOM 4660 O O . LYS B 1 47 ? -9.516 -28.109 12.766 1 94.06 47 LYS B O 1
ATOM 4665 N N . ARG B 1 48 ? -10.484 -26.141 12.938 1 94.5 48 ARG B N 1
ATOM 4666 C CA . ARG B 1 48 ? -10.93 -26.172 11.547 1 94.5 48 ARG B CA 1
ATOM 4667 C C . ARG B 1 48 ? -9.742 -26.109 10.594 1 94.5 48 ARG B C 1
ATOM 4669 O O . ARG B 1 48 ? -9.719 -26.797 9.578 1 94.5 48 ARG B O 1
ATOM 4676 N N . GLU B 1 49 ? -8.852 -25.281 10.938 1 93.5 49 GLU B N 1
ATOM 4677 C CA . GLU B 1 49 ? -7.664 -25.141 10.109 1 93.5 49 GLU B CA 1
ATOM 4678 C C . GLU B 1 49 ? -6.824 -26.406 10.125 1 93.5 49 GLU B C 1
ATOM 4680 O O . GLU B 1 49 ? -6.234 -26.781 9.109 1 93.5 49 GLU B O 1
ATOM 4685 N N . GLN B 1 50 ? -6.809 -27.047 11.258 1 94.31 50 GLN B N 1
ATOM 4686 C CA . GLN B 1 50 ? -6.09 -28.312 11.375 1 94.31 50 GLN B CA 1
ATOM 4687 C C . GLN B 1 50 ? -6.73 -29.391 10.508 1 94.31 50 GLN B C 1
ATOM 4689 O O . GLN B 1 50 ? -6.031 -30.125 9.805 1 94.31 50 GLN B O 1
ATOM 4694 N N . ALA B 1 51 ? -7.984 -29.438 10.594 1 96.31 51 ALA B N 1
ATOM 4695 C CA . ALA B 1 51 ? -8.711 -30.422 9.797 1 96.31 51 ALA B CA 1
ATOM 4696 C C . ALA B 1 51 ? -8.516 -30.172 8.305 1 96.31 51 ALA B C 1
ATOM 4698 O O . ALA B 1 51 ? -8.367 -31.125 7.523 1 96.31 51 ALA B O 1
ATOM 4699 N N . GLU B 1 52 ? -8.531 -28.953 7.945 1 96.31 52 GLU B N 1
ATOM 4700 C CA . GLU B 1 52 ? -8.312 -28.578 6.551 1 96.31 52 GLU B CA 1
ATOM 4701 C C . GLU B 1 52 ? -6.91 -28.984 6.086 1 96.31 52 GLU B C 1
ATOM 4703 O O . GLU B 1 52 ? -6.75 -29.547 5 1 96.31 52 GLU B O 1
ATOM 4708 N N . GLU B 1 53 ? -6.008 -28.656 6.875 1 95.44 53 GLU B N 1
ATOM 4709 C CA . GLU B 1 53 ? -4.625 -28.984 6.551 1 95.44 53 GLU B CA 1
ATOM 4710 C C . GLU B 1 53 ? -4.441 -30.5 6.395 1 95.44 53 GLU B C 1
ATOM 4712 O O . GLU B 1 53 ? -3.797 -30.953 5.449 1 95.44 53 GLU B O 1
ATOM 4717 N N . GLU B 1 54 ? -5.008 -31.219 7.301 1 96.44 54 GLU B N 1
ATOM 4718 C CA . GLU B 1 54 ? -4.918 -32.688 7.242 1 96.44 54 GLU B CA 1
ATOM 4719 C C . GLU B 1 54 ? -5.578 -33.219 5.977 1 96.44 54 GLU B C 1
ATOM 4721 O O . GLU B 1 54 ? -5.047 -34.125 5.332 1 96.44 54 GLU B O 1
ATOM 4726 N N . SER B 1 55 ? -6.633 -32.656 5.668 1 97.25 55 SER B N 1
ATOM 4727 C CA . SER B 1 55 ? -7.352 -33.094 4.473 1 97.25 55 SER B CA 1
ATOM 4728 C C . SER B 1 55 ? -6.551 -32.812 3.209 1 97.25 55 SER B C 1
ATOM 4730 O O . SER B 1 55 ? -6.492 -33.625 2.293 1 97.25 55 SER B O 1
ATOM 4732 N N . LEU B 1 56 ? -5.969 -31.641 3.135 1 97.81 56 LEU B N 1
ATOM 4733 C CA . LEU B 1 56 ? -5.18 -31.25 1.974 1 97.81 56 LEU B CA 1
ATOM 4734 C C . LEU B 1 56 ? -3.941 -32.125 1.833 1 97.81 56 LEU B C 1
ATOM 4736 O O . LEU B 1 56 ? -3.594 -32.531 0.727 1 97.81 56 LEU B O 1
ATOM 4740 N N . LEU B 1 57 ? -3.336 -32.375 3.006 1 97.38 57 LEU B N 1
ATOM 4741 C CA . LEU B 1 57 ? -2.148 -33.219 2.986 1 97.38 57 LEU B CA 1
ATOM 4742 C C . LEU B 1 57 ? -2.508 -34.656 2.592 1 97.38 57 LEU B C 1
ATOM 4744 O O . LEU B 1 57 ? -1.755 -35.312 1.865 1 97.38 57 LEU B O 1
ATOM 4748 N N . ALA B 1 58 ? -3.629 -35.094 3 1 96.94 58 ALA B N 1
ATOM 4749 C CA . ALA B 1 58 ? -4.098 -36.438 2.633 1 96.94 58 ALA B CA 1
ATOM 4750 C C . ALA B 1 58 ? -4.367 -36.531 1.134 1 96.94 58 ALA B C 1
ATOM 4752 O O . ALA B 1 58 ? -4.121 -37.562 0.517 1 96.94 58 ALA B O 1
ATOM 4753 N N . ALA B 1 59 ? -4.824 -35.469 0.63 1 95.56 59 ALA B N 1
ATOM 4754 C CA . ALA B 1 59 ? -5.219 -35.469 -0.777 1 95.56 59 ALA B CA 1
ATOM 4755 C C . ALA B 1 59 ? -4 -35.562 -1.688 1 95.56 59 ALA B C 1
ATOM 4757 O O . ALA B 1 59 ? -4.121 -35.906 -2.863 1 95.56 59 ALA B O 1
ATOM 4758 N N . ILE B 1 60 ? -2.803 -35.281 -1.173 1 97 60 ILE B N 1
ATOM 4759 C CA . ILE B 1 60 ? -1.633 -35.281 -2.045 1 97 60 ILE B CA 1
ATOM 4760 C C . ILE B 1 60 ? -0.665 -36.375 -1.629 1 97 60 ILE B C 1
ATOM 4762 O O . ILE B 1 60 ? 0.503 -36.375 -2.023 1 97 60 ILE B O 1
ATOM 4766 N N . GLN B 1 61 ? -1.132 -37.25 -0.833 1 96.19 61 GLN B N 1
ATOM 4767 C CA . GLN B 1 61 ? -0.295 -38.375 -0.489 1 96.19 61 GLN B CA 1
ATOM 4768 C C . GLN B 1 61 ? 0.139 -39.156 -1.739 1 96.19 61 GLN B C 1
ATOM 4770 O O . GLN B 1 61 ? -0.622 -39.25 -2.703 1 96.19 61 GLN B O 1
ATOM 4775 N N . TRP B 1 62 ? 1.331 -39.625 -1.681 1 96.44 62 TRP B N 1
ATOM 4776 C CA . TRP B 1 62 ? 1.903 -40.344 -2.824 1 96.44 62 TRP B CA 1
ATOM 4777 C C . TRP B 1 62 ? 2.344 -41.75 -2.436 1 96.44 62 TRP B C 1
ATOM 4779 O O . TRP B 1 62 ? 2.865 -41.938 -1.339 1 96.44 62 TRP B O 1
ATOM 4789 N N . PRO B 1 63 ? 2.105 -42.656 -3.271 1 95 63 PRO B N 1
ATOM 4790 C CA . PRO B 1 63 ? 2.475 -44.031 -2.939 1 95 63 PRO B CA 1
ATOM 4791 C C . PRO B 1 63 ? 3.965 -44.188 -2.652 1 95 63 PRO B C 1
ATOM 4793 O O . PRO B 1 63 ? 4.797 -43.562 -3.318 1 95 63 PRO B O 1
ATOM 4796 N N . LYS B 1 64 ? 4.238 -45.125 -1.746 1 91.81 64 LYS B N 1
ATOM 4797 C CA . LYS B 1 64 ? 5.621 -45.438 -1.381 1 91.81 64 LYS B CA 1
ATOM 4798 C C . LYS B 1 64 ? 6.031 -46.812 -1.895 1 91.81 64 LYS B C 1
ATOM 4800 O O . LYS B 1 64 ? 5.234 -47.75 -1.877 1 91.81 64 LYS B O 1
ATOM 4805 N N . PRO B 1 65 ? 7.25 -46.781 -2.352 1 90.81 65 PRO B N 1
ATOM 4806 C CA . PRO B 1 65 ? 7.75 -48.125 -2.686 1 90.81 65 PRO B CA 1
ATOM 4807 C C . PRO B 1 65 ? 7.895 -49.031 -1.459 1 90.81 65 PRO B C 1
ATOM 4809 O O . PRO B 1 65 ? 7.871 -48.531 -0.326 1 90.81 65 PRO B O 1
ATOM 4812 N N . PRO B 1 66 ? 7.926 -50.344 -1.769 1 87.69 66 PRO B N 1
ATOM 4813 C CA . PRO B 1 66 ? 8.133 -51.25 -0.634 1 87.69 66 PRO B CA 1
ATOM 4814 C C . PRO B 1 66 ? 9.398 -50.938 0.153 1 87.69 66 PRO B C 1
ATOM 4816 O O . PRO B 1 66 ? 10.312 -50.281 -0.377 1 87.69 66 PRO B O 1
ATOM 4819 N N . ASP B 1 67 ? 9.359 -51.469 1.365 1 83.06 67 ASP B N 1
ATOM 4820 C CA . ASP B 1 67 ? 10.477 -51.188 2.258 1 83.06 67 ASP B CA 1
ATOM 4821 C C . ASP B 1 67 ? 11.773 -51.781 1.733 1 83.06 67 ASP B C 1
ATOM 4823 O O . ASP B 1 67 ? 11.75 -52.844 1.087 1 83.06 67 ASP B O 1
ATOM 4827 N N . GLY B 1 68 ? 12.875 -51.094 1.865 1 79.44 68 GLY B N 1
ATOM 4828 C CA . GLY B 1 68 ? 14.188 -51.562 1.457 1 79.44 68 GLY B CA 1
ATOM 4829 C C . GLY B 1 68 ? 14.852 -50.656 0.427 1 79.44 68 GLY B C 1
ATOM 4830 O O . GLY B 1 68 ? 14.211 -49.781 -0.118 1 79.44 68 GLY B O 1
ATOM 4831 N N . LYS B 1 69 ? 16.078 -50.906 0.312 1 83.5 69 LYS B N 1
ATOM 4832 C CA . LYS B 1 69 ? 16.844 -50.125 -0.662 1 83.5 69 LYS B CA 1
ATOM 4833 C C . LYS B 1 69 ? 16.578 -50.625 -2.082 1 83.5 69 LYS B C 1
ATOM 4835 O O . LYS B 1 69 ? 16.656 -51.812 -2.361 1 83.5 69 LYS B O 1
ATOM 4840 N N . ILE B 1 70 ? 16.047 -49.781 -2.898 1 90.38 70 ILE B N 1
ATOM 4841 C CA . ILE B 1 70 ? 15.797 -50.062 -4.305 1 90.38 70 ILE B CA 1
ATOM 4842 C C . ILE B 1 70 ? 16.953 -49.562 -5.152 1 90.38 70 ILE B C 1
ATOM 4844 O O . ILE B 1 70 ? 17.266 -48.375 -5.137 1 90.38 70 ILE B O 1
ATOM 4848 N N . THR B 1 71 ? 17.594 -50.438 -5.875 1 93.44 71 THR B N 1
ATOM 4849 C CA . THR B 1 71 ? 18.734 -50.094 -6.723 1 93.44 71 THR B CA 1
ATOM 4850 C C . THR B 1 71 ? 18.25 -49.406 -8.008 1 93.44 71 THR B C 1
ATOM 4852 O O . THR B 1 71 ? 17.078 -49.531 -8.375 1 93.44 71 THR B O 1
ATOM 4855 N N . PHE B 1 72 ? 19.172 -48.781 -8.68 1 96.5 72 PHE B N 1
ATOM 4856 C CA . PHE B 1 72 ? 18.859 -48.156 -9.953 1 96.5 72 PHE B CA 1
ATOM 4857 C C . PHE B 1 72 ? 18.312 -49.156 -10.945 1 96.5 72 PHE B C 1
ATOM 4859 O O . PHE B 1 72 ? 17.359 -48.875 -11.68 1 96.5 72 PHE B O 1
ATOM 4866 N N . ALA B 1 73 ? 18.859 -50.312 -10.969 1 96.44 73 ALA B N 1
ATOM 4867 C CA . ALA B 1 73 ? 18.453 -51.375 -11.914 1 96.44 73 ALA B CA 1
ATOM 4868 C C . ALA B 1 73 ? 16.984 -51.75 -11.695 1 96.44 73 ALA B C 1
ATOM 4870 O O . ALA B 1 73 ? 16.312 -52.156 -12.641 1 96.44 73 ALA B O 1
ATOM 4871 N N . GLN B 1 74 ? 16.562 -51.562 -10.461 1 95.69 74 GLN B N 1
ATOM 4872 C CA . GLN B 1 74 ? 15.203 -51.938 -10.117 1 95.69 74 GLN B CA 1
ATOM 4873 C C . GLN B 1 74 ? 14.242 -50.75 -10.242 1 95.69 74 GLN B C 1
ATOM 4875 O O . GLN B 1 74 ? 13.039 -50.906 -10.062 1 95.69 74 GLN B O 1
ATOM 4880 N N . SER B 1 75 ? 14.781 -49.625 -10.57 1 97.06 75 SER B N 1
ATOM 4881 C CA . SER B 1 75 ? 13.945 -48.438 -10.734 1 97.06 75 SER B CA 1
ATOM 4882 C C . SER B 1 75 ? 13.258 -48.438 -12.102 1 97.06 75 SER B C 1
ATOM 4884 O O . SER B 1 75 ? 13.602 -49.219 -12.977 1 97.06 75 SER B O 1
ATOM 4886 N N . THR B 1 76 ? 12.32 -47.562 -12.25 1 98.06 76 THR B N 1
ATOM 4887 C CA . THR B 1 76 ? 11.492 -47.562 -13.453 1 98.06 76 THR B CA 1
ATOM 4888 C C . THR B 1 76 ? 12.305 -47.094 -14.664 1 98.06 76 THR B C 1
ATOM 4890 O O . THR B 1 76 ? 12.969 -46.062 -14.609 1 98.06 76 THR B O 1
ATOM 4893 N N . ASP B 1 77 ? 12.242 -47.812 -15.734 1 98.06 77 ASP B N 1
ATOM 4894 C CA . ASP B 1 77 ? 12.883 -47.469 -17.016 1 98.06 77 ASP B CA 1
ATOM 4895 C C . ASP B 1 77 ? 11.836 -47.188 -18.094 1 98.06 77 ASP B C 1
ATOM 4897 O O . ASP B 1 77 ? 11.117 -48.094 -18.516 1 98.06 77 ASP B O 1
ATOM 4901 N N . PRO B 1 78 ? 11.758 -46 -18.531 1 98.19 78 PRO B N 1
ATOM 4902 C CA . PRO B 1 78 ? 10.766 -45.688 -19.562 1 98.19 78 PRO B CA 1
ATOM 4903 C C . PRO B 1 78 ? 11.023 -46.406 -20.875 1 98.19 78 PRO B C 1
ATOM 4905 O O . PRO B 1 78 ? 10.094 -46.656 -21.641 1 98.19 78 PRO B O 1
ATOM 4908 N N . THR B 1 79 ? 12.219 -46.75 -21.203 1 97.69 79 THR B N 1
ATOM 4909 C CA . THR B 1 79 ? 12.57 -47.406 -22.469 1 97.69 79 THR B CA 1
ATOM 4910 C C . THR B 1 79 ? 12.008 -48.812 -22.531 1 97.69 79 THR B C 1
ATOM 4912 O O . THR B 1 79 ? 11.594 -49.281 -23.594 1 97.69 79 THR B O 1
ATOM 4915 N N . HIS B 1 80 ? 12.016 -49.5 -21.375 1 97.75 80 HIS B N 1
ATOM 4916 C CA . HIS B 1 80 ? 11.484 -50.844 -21.328 1 97.75 80 HIS B CA 1
ATOM 4917 C C . HIS B 1 80 ? 9.977 -50.844 -21.094 1 97.75 80 HIS B C 1
ATOM 4919 O O . HIS B 1 80 ? 9.328 -51.875 -21.188 1 97.75 80 HIS B O 1
ATOM 4925 N N . SER B 1 81 ? 9.461 -49.75 -20.719 1 98.69 81 SER B N 1
ATOM 4926 C CA . SER B 1 81 ? 8.039 -49.594 -20.438 1 98.69 81 SER B CA 1
ATOM 4927 C C . SER B 1 81 ? 7.258 -49.312 -21.719 1 98.69 81 SER B C 1
ATOM 4929 O O . SER B 1 81 ? 7.828 -48.844 -22.719 1 98.69 81 SER B O 1
ATOM 4931 N N . ASP B 1 82 ? 5.965 -49.562 -21.656 1 98.44 82 ASP B N 1
ATOM 4932 C CA . ASP B 1 82 ? 5.156 -49.312 -22.844 1 98.44 82 ASP B CA 1
ATOM 4933 C C . ASP B 1 82 ? 3.703 -49.031 -22.469 1 98.44 82 ASP B C 1
ATOM 4935 O O . ASP B 1 82 ? 3.33 -49.125 -21.297 1 98.44 82 ASP B O 1
ATOM 4939 N N . PHE B 1 83 ? 2.943 -48.594 -23.406 1 98.56 83 PHE B N 1
ATOM 4940 C CA . PHE B 1 83 ? 1.506 -48.469 -23.203 1 98.56 83 PHE B CA 1
ATOM 4941 C C . PHE B 1 83 ? 0.73 -49.062 -24.359 1 98.56 83 PHE B C 1
ATOM 4943 O O . PHE B 1 83 ? 1.287 -49.281 -25.438 1 98.56 83 PHE B O 1
ATOM 4950 N N . VAL B 1 84 ? -0.509 -49.406 -24.109 1 97.62 84 VAL B N 1
ATOM 4951 C CA . VAL B 1 84 ? -1.412 -49.938 -25.109 1 97.62 84 VAL B CA 1
ATOM 4952 C C . VAL B 1 84 ? -2.777 -49.281 -25 1 97.62 84 VAL B C 1
ATOM 4954 O O . VAL B 1 84 ? -3.25 -49 -23.906 1 97.62 84 VAL B O 1
ATOM 4957 N N . ILE B 1 85 ? -3.367 -48.938 -26.125 1 97.06 85 ILE B N 1
ATOM 4958 C CA . ILE B 1 85 ? -4.742 -48.469 -26.156 1 97.06 85 ILE B CA 1
ATOM 4959 C C . ILE B 1 85 ? -5.703 -49.625 -25.891 1 97.06 85 ILE B C 1
ATOM 4961 O O . ILE B 1 85 ? -5.617 -50.688 -26.547 1 97.06 85 ILE B O 1
ATOM 4965 N N . VAL B 1 86 ? -6.562 -49.375 -24.906 1 94.56 86 VAL B N 1
ATOM 4966 C CA . VAL B 1 86 ? -7.543 -50.406 -24.594 1 94.56 86 VAL B CA 1
ATOM 4967 C C . VAL B 1 86 ? -8.617 -50.438 -25.688 1 94.56 86 VAL B C 1
ATOM 4969 O O . VAL B 1 86 ? -9.242 -49.406 -25.984 1 94.56 86 VAL B O 1
ATOM 4972 N N . THR B 1 87 ? -8.906 -51.469 -26.406 1 87.88 87 THR B N 1
ATOM 4973 C CA . THR B 1 87 ? -9.867 -51.719 -27.469 1 87.88 87 THR B CA 1
ATOM 4974 C C . THR B 1 87 ? -9.633 -50.75 -28.641 1 87.88 87 THR B C 1
ATOM 4976 O O . THR B 1 87 ? -10.508 -49.969 -29 1 87.88 87 THR B O 1
ATOM 4979 N N . PRO B 1 88 ? -8.57 -50.906 -29.281 1 83.56 88 PRO B N 1
ATOM 4980 C CA . PRO B 1 88 ? -8.188 -49.938 -30.328 1 83.56 88 PRO B CA 1
ATOM 4981 C C . PRO B 1 88 ? -9.078 -50.062 -31.562 1 83.56 88 PRO B C 1
ATOM 4983 O O . PRO B 1 88 ? -9.133 -49.125 -32.375 1 83.56 88 PRO B O 1
ATOM 4986 N N . SER B 1 89 ? -9.68 -51.125 -31.734 1 82 89 SER B N 1
ATOM 4987 C CA . SER B 1 89 ? -10.477 -51.344 -32.938 1 82 89 SER B CA 1
ATOM 4988 C C . SER B 1 89 ? -11.891 -50.781 -32.781 1 82 89 SER B C 1
ATOM 4990 O O . SER B 1 89 ? -12.664 -50.781 -33.75 1 82 89 SER B O 1
ATOM 4992 N N . ARG B 1 90 ? -12.125 -50.281 -31.703 1 85 90 ARG B N 1
ATOM 4993 C CA . ARG B 1 90 ? -13.438 -49.719 -31.438 1 85 90 ARG B CA 1
ATOM 4994 C C . ARG B 1 90 ? -13.648 -48.438 -32.25 1 85 90 ARG B C 1
ATOM 4996 O O . ARG B 1 90 ? -12.688 -47.719 -32.531 1 85 90 ARG B O 1
ATOM 5003 N N . PHE B 1 91 ? -14.844 -48.156 -32.656 1 87.75 91 PHE B N 1
ATOM 5004 C CA . PHE B 1 91 ? -15.227 -46.938 -33.312 1 87.75 91 PHE B CA 1
ATOM 5005 C C . PHE B 1 91 ? -15.445 -45.812 -32.312 1 87.75 91 PHE B C 1
ATOM 5007 O O . PHE B 1 91 ? -16.297 -45.938 -31.422 1 87.75 91 PHE B O 1
ATOM 5014 N N . PHE B 1 92 ? -14.602 -44.781 -32.438 1 94.81 92 PHE B N 1
ATOM 5015 C CA . PHE B 1 92 ? -14.703 -43.688 -31.484 1 94.81 92 PHE B CA 1
ATOM 5016 C C . PHE B 1 92 ? -15.398 -42.5 -32.125 1 94.81 92 PHE B C 1
ATOM 5018 O O . PHE B 1 92 ? -15.211 -42.219 -33.312 1 94.81 92 PHE B O 1
ATOM 5025 N N . LYS B 1 93 ? -16.219 -41.844 -31.312 1 94.44 93 LYS B N 1
ATOM 5026 C CA . LYS B 1 93 ? -16.844 -40.562 -31.672 1 94.44 93 LYS B CA 1
ATOM 5027 C C . LYS B 1 93 ? -16.422 -39.469 -30.703 1 94.44 93 LYS B C 1
ATOM 5029 O O . LYS B 1 93 ? -15.953 -39.75 -29.609 1 94.44 93 LYS B O 1
ATOM 5034 N N . VAL B 1 94 ? -16.547 -38.312 -31.25 1 94.5 94 VAL B N 1
ATOM 5035 C CA . VAL B 1 94 ? -16.266 -37.156 -30.375 1 94.5 94 VAL B CA 1
ATOM 5036 C C . VAL B 1 94 ? -17.094 -37.281 -29.109 1 94.5 94 VAL B C 1
ATOM 5038 O O . VAL B 1 94 ? -18.312 -37.5 -29.172 1 94.5 94 VAL B O 1
ATOM 5041 N N . GLY B 1 95 ? -16.453 -37.125 -27.938 1 91.69 95 GLY B N 1
ATOM 5042 C CA . GLY B 1 95 ? -17.141 -37.25 -26.672 1 91.69 95 GLY B CA 1
ATOM 5043 C C . GLY B 1 95 ? -16.828 -38.562 -25.953 1 91.69 95 GLY B C 1
ATOM 5044 O O . GLY B 1 95 ? -17 -38.656 -24.734 1 91.69 95 GLY B O 1
ATOM 5045 N N . ASP B 1 96 ? -16.422 -39.5 -26.672 1 94.12 96 ASP B N 1
ATOM 5046 C CA . ASP B 1 96 ? -16.125 -40.812 -26.094 1 94.12 96 ASP B CA 1
ATOM 5047 C C . ASP B 1 96 ? -14.883 -40.75 -25.203 1 94.12 96 ASP B C 1
ATOM 5049 O O . ASP B 1 96 ? -14.102 -39.812 -25.281 1 94.12 96 ASP B O 1
ATOM 5053 N N . GLN B 1 97 ? -14.758 -41.844 -24.422 1 95.12 97 GLN B N 1
ATOM 5054 C CA . GLN B 1 97 ? -13.594 -41.969 -23.547 1 95.12 97 GLN B CA 1
ATOM 5055 C C . GLN B 1 97 ? -12.602 -43 -24.125 1 95.12 97 GLN B C 1
ATOM 5057 O O . GLN B 1 97 ? -13.008 -44.031 -24.672 1 95.12 97 GLN B O 1
ATOM 5062 N N . LEU B 1 98 ? -11.43 -42.594 -24.109 1 96.56 98 LEU B N 1
ATOM 5063 C CA . LEU B 1 98 ? -10.336 -43.469 -24.516 1 96.56 98 LEU B CA 1
ATOM 5064 C C . LEU B 1 98 ? -9.516 -43.906 -23.312 1 96.56 98 LEU B C 1
ATOM 5066 O O . LEU B 1 98 ? -9.117 -43.094 -22.5 1 96.56 98 LEU B O 1
ATOM 5070 N N . GLU B 1 99 ? -9.312 -45.188 -23.156 1 97.31 99 GLU B N 1
ATOM 5071 C CA . GLU B 1 99 ? -8.523 -45.719 -22.062 1 97.31 99 GLU B CA 1
ATOM 5072 C C . GLU B 1 99 ? -7.195 -46.281 -22.547 1 97.31 99 GLU B C 1
ATOM 5074 O O . GLU B 1 99 ? -7.145 -46.969 -23.578 1 97.31 99 GLU B O 1
ATOM 5079 N N . VAL B 1 100 ? -6.176 -45.969 -21.875 1 98 100 VAL B N 1
ATOM 5080 C CA . VAL B 1 100 ? -4.824 -46.438 -22.188 1 98 100 VAL B CA 1
ATOM 5081 C C . VAL B 1 100 ? -4.23 -47.125 -20.953 1 98 100 VAL B C 1
ATOM 5083 O O . VAL B 1 100 ? -4.379 -46.625 -19.828 1 98 100 VAL B O 1
ATOM 5086 N N . LEU B 1 101 ? -3.658 -48.25 -21.141 1 98.44 101 LEU B N 1
ATOM 5087 C CA . LEU B 1 101 ? -2.963 -48.969 -20.094 1 98.44 101 LEU B CA 1
ATOM 5088 C C . LEU B 1 101 ? -1.452 -48.812 -20.219 1 98.44 101 LEU B C 1
ATOM 5090 O O . LEU B 1 101 ? -0.889 -49.094 -21.281 1 98.44 101 LEU B O 1
ATOM 5094 N N . VAL B 1 102 ? -0.799 -48.344 -19.25 1 98.81 102 VAL B N 1
ATOM 5095 C CA . VAL B 1 102 ? 0.652 -48.219 -19.234 1 98.81 102 VAL B CA 1
ATOM 5096 C C . VAL B 1 102 ? 1.278 -49.281 -18.359 1 98.81 102 VAL B C 1
ATOM 5098 O O . VAL B 1 102 ? 0.881 -49.469 -17.203 1 98.81 102 VAL B O 1
ATOM 5101 N N . ARG B 1 103 ? 2.223 -49.969 -18.828 1 98.69 103 ARG B N 1
ATOM 5102 C CA . ARG B 1 103 ? 2.951 -51.031 -18.141 1 98.69 103 ARG B CA 1
ATOM 5103 C C . ARG B 1 103 ? 4.395 -50.625 -17.875 1 98.69 103 ARG B C 1
ATOM 5105 O O . ARG B 1 103 ? 5.207 -50.562 -18.797 1 98.69 103 ARG B O 1
ATOM 5112 N N . MET B 1 104 ? 4.645 -50.406 -16.641 1 98.62 104 MET B N 1
ATOM 5113 C CA . MET B 1 104 ? 5.977 -49.938 -16.281 1 98.62 104 MET B CA 1
ATOM 5114 C C . MET B 1 104 ? 6.914 -51.125 -15.984 1 98.62 104 MET B C 1
ATOM 5116 O O . MET B 1 104 ? 6.5 -52.094 -15.391 1 98.62 104 MET B O 1
ATOM 5120 N N . ARG B 1 105 ? 8.133 -50.969 -16.422 1 98.62 105 ARG B N 1
ATOM 5121 C CA . ARG B 1 105 ? 9.188 -51.969 -16.188 1 98.62 105 ARG B CA 1
ATOM 5122 C C . ARG B 1 105 ? 10.445 -51.281 -15.648 1 98.62 105 ARG B C 1
ATOM 5124 O O . ARG B 1 105 ? 10.609 -50.062 -15.781 1 98.62 105 ARG B O 1
ATOM 5131 N N . ASP B 1 106 ? 11.25 -52.125 -15.016 1 98 106 ASP B N 1
ATOM 5132 C CA . ASP B 1 106 ? 12.5 -51.594 -14.484 1 98 106 ASP B CA 1
ATOM 5133 C C . ASP B 1 106 ? 13.633 -51.719 -15.5 1 98 106 ASP B C 1
ATOM 5135 O O . ASP B 1 106 ? 13.398 -52.062 -16.656 1 98 106 ASP B O 1
ATOM 5139 N N . PHE B 1 107 ? 14.875 -51.375 -15.156 1 97.94 107 PHE B N 1
ATOM 5140 C CA . PHE B 1 107 ? 16.016 -51.344 -16.078 1 97.94 107 PHE B CA 1
ATOM 5141 C C . PHE B 1 107 ? 16.469 -52.75 -16.406 1 97.94 107 PHE B C 1
ATOM 5143 O O . PHE B 1 107 ? 17.266 -52.969 -17.328 1 97.94 107 PHE B O 1
ATOM 5150 N N . GLN B 1 108 ? 15.93 -53.719 -15.734 1 97.56 108 GLN B N 1
ATOM 5151 C CA . GLN B 1 108 ? 16.219 -55.125 -16.031 1 97.56 108 GLN B CA 1
ATOM 5152 C C . GLN B 1 108 ? 15.148 -55.719 -16.953 1 97.56 108 GLN B C 1
ATOM 5154 O O . GLN B 1 108 ? 15.227 -56.906 -17.312 1 97.56 108 GLN B O 1
ATOM 5159 N N . GLY B 1 109 ? 14.148 -54.938 -17.156 1 97.12 109 GLY B N 1
ATOM 5160 C CA . GLY B 1 109 ? 13.07 -55.375 -18.031 1 97.12 109 GLY B CA 1
ATOM 5161 C C . GLY B 1 109 ? 11.961 -56.094 -17.281 1 97.12 109 GLY B C 1
ATOM 5162 O O . GLY B 1 109 ? 11.062 -56.656 -17.891 1 97.12 109 GLY B O 1
ATOM 5163 N N . LYS B 1 110 ? 12.055 -56.094 -16.016 1 97.88 110 LYS B N 1
ATOM 5164 C CA . LYS B 1 110 ? 11.039 -56.75 -15.203 1 97.88 110 LYS B CA 1
ATOM 5165 C C . LYS B 1 110 ? 9.883 -55.812 -14.891 1 97.88 110 LYS B C 1
ATOM 5167 O O . LYS B 1 110 ? 10.094 -54.594 -14.672 1 97.88 110 LYS B O 1
ATOM 5172 N N . PRO B 1 111 ? 8.703 -56.375 -14.805 1 98 111 PRO B N 1
ATOM 5173 C CA . PRO B 1 111 ? 7.57 -55.531 -14.453 1 98 111 PRO B CA 1
ATOM 5174 C C . PRO B 1 111 ? 7.691 -54.906 -13.055 1 98 111 PRO B C 1
ATOM 5176 O O . PRO B 1 111 ? 8.07 -55.625 -12.117 1 98 111 PRO B O 1
ATOM 5179 N N . LYS B 1 112 ? 7.426 -53.594 -13.008 1 97.25 112 LYS B N 1
ATOM 5180 C CA . LYS B 1 112 ? 7.359 -52.938 -11.703 1 97.25 112 LYS B CA 1
ATOM 5181 C C . LYS B 1 112 ? 6.242 -53.531 -10.852 1 97.25 112 LYS B C 1
ATOM 5183 O O . LYS B 1 112 ? 5.207 -53.938 -11.375 1 97.25 112 LYS B O 1
ATOM 5188 N N . GLN B 1 113 ? 6.391 -53.531 -9.508 1 95.19 113 GLN B N 1
ATOM 5189 C CA . GLN B 1 113 ? 5.422 -54.156 -8.617 1 95.19 113 GLN B CA 1
ATOM 5190 C C . GLN B 1 113 ? 4.773 -53.125 -7.695 1 95.19 113 GLN B C 1
ATOM 5192 O O . GLN B 1 113 ? 3.969 -53.469 -6.832 1 95.19 113 GLN B O 1
ATOM 5197 N N . TYR B 1 114 ? 5.125 -51.969 -7.77 1 96.06 114 TYR B N 1
ATOM 5198 C CA . TYR B 1 114 ? 4.559 -50.906 -6.961 1 96.06 114 TYR B CA 1
ATOM 5199 C C . TYR B 1 114 ? 4.379 -49.625 -7.793 1 96.06 114 TYR B C 1
ATOM 5201 O O . TYR B 1 114 ? 4.906 -49.531 -8.898 1 96.06 114 TYR B O 1
ATOM 5209 N N . GLY B 1 115 ? 3.568 -48.719 -7.312 1 96.94 115 GLY B N 1
ATOM 5210 C CA . GLY B 1 115 ? 3.281 -47.5 -8.008 1 96.94 115 GLY B CA 1
ATOM 5211 C C . GLY B 1 115 ? 4.199 -46.344 -7.605 1 96.94 115 GLY B C 1
ATOM 5212 O O . GLY B 1 115 ? 5.34 -46.594 -7.207 1 96.94 115 GLY B O 1
ATOM 5213 N N . GLY B 1 116 ? 3.787 -45.188 -7.906 1 97.75 116 GLY B N 1
ATOM 5214 C CA . GLY B 1 116 ? 4.504 -44 -7.434 1 97.75 116 GLY B CA 1
ATOM 5215 C C . GLY B 1 116 ? 5.23 -43.25 -8.539 1 97.75 116 GLY B C 1
ATOM 5216 O O . GLY B 1 116 ? 5.824 -42.219 -8.305 1 97.75 116 GLY B O 1
ATOM 5217 N N . ASP B 1 117 ? 5.273 -43.812 -9.734 1 98.5 117 ASP B N 1
ATOM 5218 C CA . ASP B 1 117 ? 5.82 -43.062 -10.852 1 98.5 117 ASP B CA 1
ATOM 5219 C C . ASP B 1 117 ? 4.953 -41.844 -11.156 1 98.5 117 ASP B C 1
ATOM 5221 O O . ASP B 1 117 ? 3.732 -41.875 -11.008 1 98.5 117 ASP B O 1
ATOM 5225 N N . TYR B 1 118 ? 5.566 -40.812 -11.508 1 98.69 118 TYR B N 1
ATOM 5226 C CA . TYR B 1 118 ? 4.816 -39.656 -11.945 1 98.69 118 TYR B CA 1
ATOM 5227 C C . TYR B 1 118 ? 4.816 -39.531 -13.461 1 98.69 118 TYR B C 1
ATOM 5229 O O . TYR B 1 118 ? 5.855 -39.281 -14.07 1 98.69 118 TYR B O 1
ATOM 5237 N N . LEU B 1 119 ? 3.684 -39.688 -14.023 1 98.62 119 LEU B N 1
ATOM 5238 C CA . LEU B 1 119 ? 3.5 -39.688 -15.469 1 98.62 119 LEU B CA 1
ATOM 5239 C C . LEU B 1 119 ? 2.674 -38.5 -15.906 1 98.62 119 LEU B C 1
ATOM 5241 O O . LEU B 1 119 ? 1.919 -37.938 -15.109 1 98.62 119 LEU B O 1
ATOM 5245 N N . GLN B 1 120 ? 2.885 -38.062 -17.094 1 98.31 120 GLN B N 1
ATOM 5246 C CA . GLN B 1 120 ? 2.029 -37.125 -17.797 1 98.31 120 GLN B CA 1
ATOM 5247 C C . GLN B 1 120 ? 1.57 -37.688 -19.141 1 98.31 120 GLN B C 1
ATOM 5249 O O . GLN B 1 120 ? 2.299 -38.469 -19.781 1 98.31 120 GLN B O 1
ATOM 5254 N N . ALA B 1 121 ? 0.399 -37.375 -19.469 1 98.19 121 ALA B N 1
ATOM 5255 C CA . ALA B 1 121 ? -0.155 -37.938 -20.703 1 98.19 121 ALA B CA 1
ATOM 5256 C C . ALA B 1 121 ? -1.023 -36.906 -21.422 1 98.19 121 ALA B C 1
ATOM 5258 O O . ALA B 1 121 ? -1.66 -36.062 -20.766 1 98.19 121 ALA B O 1
ATOM 5259 N N . ARG B 1 122 ? -1.046 -37 -22.719 1 98.19 122 ARG B N 1
ATOM 5260 C CA . ARG B 1 122 ? -1.891 -36.125 -23.531 1 98.19 122 ARG B CA 1
ATOM 5261 C C . ARG B 1 122 ? -2.297 -36.812 -24.828 1 98.19 122 ARG B C 1
ATOM 5263 O O . ARG B 1 122 ? -1.672 -37.781 -25.25 1 98.19 122 ARG B O 1
ATOM 5270 N N . ILE B 1 123 ? -3.336 -36.375 -25.406 1 98.12 123 ILE B N 1
ATOM 5271 C CA . ILE B 1 123 ? -3.684 -36.656 -26.781 1 98.12 123 ILE B CA 1
ATOM 5272 C C . ILE B 1 123 ? -3.455 -35.438 -27.656 1 98.12 123 ILE B C 1
ATOM 5274 O O . ILE B 1 123 ? -3.543 -34.312 -27.172 1 98.12 123 ILE B O 1
ATOM 5278 N N . HIS B 1 124 ? -3.062 -35.688 -28.844 1 97.88 124 HIS B N 1
ATOM 5279 C CA . HIS B 1 124 ? -2.773 -34.531 -29.703 1 97.88 124 HIS B CA 1
ATOM 5280 C C . HIS B 1 124 ? -2.902 -34.906 -31.172 1 97.88 124 HIS B C 1
ATOM 5282 O O . HIS B 1 124 ? -2.863 -36.062 -31.531 1 97.88 124 HIS B O 1
ATOM 5288 N N . SER B 1 125 ? -3.207 -34 -31.969 1 97.62 125 SER B N 1
ATOM 5289 C CA . SER B 1 125 ? -3.186 -34 -33.438 1 97.62 125 SER B CA 1
ATOM 5290 C C . SER B 1 125 ? -2.342 -32.875 -34 1 97.62 125 SER B C 1
ATOM 5292 O O . SER B 1 125 ? -2.84 -31.766 -34.188 1 97.62 125 SER B O 1
ATOM 5294 N N . PRO B 1 126 ? -1.119 -33.156 -34.406 1 94.12 126 PRO B N 1
ATOM 5295 C CA . PRO B 1 126 ? -0.213 -32.094 -34.844 1 94.12 126 PRO B CA 1
ATOM 5296 C C . PRO B 1 126 ? -0.785 -31.266 -35.969 1 94.12 126 PRO B C 1
ATOM 5298 O O . PRO B 1 126 ? -0.677 -30.047 -35.969 1 94.12 126 PRO B O 1
ATOM 5301 N N . VAL B 1 127 ? -1.439 -31.891 -36.969 1 94.12 127 VAL B N 1
ATOM 5302 C CA . VAL B 1 127 ? -1.953 -31.219 -38.156 1 94.12 127 VAL B CA 1
ATOM 5303 C C . VAL B 1 127 ? -3.027 -30.203 -37.75 1 94.12 127 VAL B C 1
ATOM 5305 O O . VAL B 1 127 ? -3.111 -29.109 -38.312 1 94.12 127 VAL B O 1
ATOM 5308 N N . LEU B 1 128 ? -3.777 -30.594 -36.719 1 96.31 128 LEU B N 1
ATOM 5309 C CA . LEU B 1 128 ? -4.875 -29.75 -36.25 1 96.31 128 LEU B CA 1
ATOM 5310 C C . LEU B 1 128 ? -4.422 -28.844 -35.125 1 96.31 128 LEU B C 1
ATOM 5312 O O . LEU B 1 128 ? -5.195 -28 -34.656 1 96.31 128 LEU B O 1
ATOM 5316 N N . LYS B 1 129 ? -3.154 -28.938 -34.719 1 97.12 129 LYS B N 1
ATOM 5317 C CA . LYS B 1 129 ? -2.654 -28.234 -33.531 1 97.12 129 LYS B CA 1
ATOM 5318 C C . LYS B 1 129 ? -3.607 -28.375 -32.375 1 97.12 129 LYS B C 1
ATOM 5320 O O . LYS B 1 129 ? -3.984 -27.375 -31.734 1 97.12 129 LYS B O 1
ATOM 5325 N N . ALA B 1 130 ? -4.078 -29.594 -32.188 1 98 130 ALA B N 1
ATOM 5326 C CA . ALA B 1 130 ? -5.012 -29.922 -31.109 1 98 130 ALA B CA 1
ATOM 5327 C C . ALA B 1 130 ? -4.332 -30.766 -30.031 1 98 130 ALA B C 1
ATOM 5329 O O . ALA B 1 130 ? -3.375 -31.484 -30.312 1 98 130 ALA B O 1
ATOM 5330 N N . GLY B 1 131 ? -4.793 -30.562 -28.844 1 98.12 131 GLY B N 1
ATOM 5331 C CA . GLY B 1 131 ? -4.238 -31.312 -27.719 1 98.12 131 GLY B CA 1
ATOM 5332 C C . GLY B 1 131 ? -5.07 -31.219 -26.453 1 98.12 131 GLY B C 1
ATOM 5333 O O . GLY B 1 131 ? -5.77 -30.219 -26.25 1 98.12 131 GLY B O 1
ATOM 5334 N N . ALA B 1 132 ? -5.004 -32.219 -25.641 1 98.06 132 ALA B N 1
ATOM 5335 C CA . ALA B 1 132 ? -5.691 -32.25 -24.359 1 98.06 132 ALA B CA 1
ATOM 5336 C C . ALA B 1 132 ? -4.957 -33.156 -23.375 1 98.06 132 ALA B C 1
ATOM 5338 O O . ALA B 1 132 ? -4.336 -34.156 -23.781 1 98.06 132 ALA B O 1
ATOM 5339 N N . ALA B 1 133 ? -5.059 -32.812 -22.156 1 97.31 133 ALA B N 1
ATOM 5340 C CA . ALA B 1 133 ? -4.41 -33.594 -21.125 1 97.31 133 ALA B CA 1
ATOM 5341 C C . ALA B 1 133 ? -5.25 -34.812 -20.75 1 97.31 133 ALA B C 1
ATOM 5343 O O . ALA B 1 133 ? -6.453 -34.844 -21.016 1 97.31 133 ALA B O 1
ATOM 5344 N N . GLY B 1 134 ? -4.562 -35.812 -20.203 1 96.62 134 GLY B N 1
ATOM 5345 C CA . GLY B 1 134 ? -5.234 -37 -19.734 1 96.62 134 GLY B CA 1
ATOM 5346 C C . GLY B 1 134 ? -5.18 -37.156 -18.219 1 96.62 134 GLY B C 1
ATOM 5347 O O . GLY B 1 134 ? -4.371 -36.531 -17.562 1 96.62 134 GLY B O 1
ATOM 5348 N N . ARG B 1 135 ? -6.105 -38.031 -17.703 1 95.88 135 ARG B N 1
ATOM 5349 C CA . ARG B 1 135 ? -6.133 -38.344 -16.281 1 95.88 135 ARG B CA 1
ATOM 5350 C C . ARG B 1 135 ? -5.449 -39.656 -15.992 1 95.88 135 ARG B C 1
ATOM 5352 O O . ARG B 1 135 ? -5.82 -40.688 -16.562 1 95.88 135 ARG B O 1
ATOM 5359 N N . ILE B 1 136 ? -4.547 -39.656 -15.086 1 97.06 136 ILE B N 1
ATOM 5360 C CA . ILE B 1 136 ? -3.744 -40.844 -14.82 1 97.06 136 ILE B CA 1
ATOM 5361 C C . ILE B 1 136 ? -4.156 -41.438 -13.477 1 97.06 136 ILE B C 1
ATOM 5363 O O . ILE B 1 136 ? -4.285 -40.719 -12.484 1 97.06 136 ILE B O 1
ATOM 5367 N N . VAL B 1 137 ? -4.344 -42.688 -13.484 1 97.12 137 VAL B N 1
ATOM 5368 C CA . VAL B 1 137 ? -4.668 -43.438 -12.266 1 97.12 137 VAL B CA 1
ATOM 5369 C C . VAL B 1 137 ? -3.584 -44.469 -11.992 1 97.12 137 VAL B C 1
ATOM 5371 O O . VAL B 1 137 ? -3.309 -45.344 -12.836 1 97.12 137 VAL B O 1
ATOM 5374 N N . ASP B 1 138 ? -2.953 -44.375 -10.891 1 97.88 138 ASP B N 1
ATOM 5375 C CA . ASP B 1 138 ? -1.949 -45.312 -10.438 1 97.88 138 ASP B CA 1
ATOM 5376 C C . ASP B 1 138 ? -2.605 -46.562 -9.828 1 97.88 138 ASP B C 1
ATOM 5378 O O . ASP B 1 138 ? -3.301 -46.469 -8.812 1 97.88 138 ASP B O 1
ATOM 5382 N N . CYS B 1 139 ? -2.369 -47.719 -10.344 1 97.69 139 CYS B N 1
ATOM 5383 C CA . CYS B 1 139 ? -2.959 -48.938 -9.844 1 97.69 139 CYS B CA 1
ATOM 5384 C C . CYS B 1 139 ? -2.125 -49.531 -8.719 1 97.69 139 CYS B C 1
ATOM 5386 O O . CYS B 1 139 ? -2.477 -50.562 -8.156 1 97.69 139 CYS B O 1
ATOM 5388 N N . HIS B 1 140 ? -0.989 -49.031 -8.422 1 96.44 140 HIS B N 1
ATOM 5389 C CA . HIS B 1 140 ? -0.128 -49.344 -7.285 1 96.44 140 HIS B CA 1
ATOM 5390 C C . HIS B 1 140 ? 0.563 -50.688 -7.465 1 96.44 140 HIS B C 1
ATOM 5392 O O . HIS B 1 140 ? 0.832 -51.375 -6.484 1 96.44 140 HIS B O 1
ATOM 5398 N N . ASN B 1 141 ? 0.683 -51.094 -8.695 1 96.81 141 ASN B N 1
ATOM 5399 C CA . ASN B 1 141 ? 1.325 -52.375 -8.969 1 96.81 141 ASN B CA 1
ATOM 5400 C C . ASN B 1 141 ? 2.168 -52.312 -10.242 1 96.81 141 ASN B C 1
ATOM 5402 O O . ASN B 1 141 ? 2.361 -53.344 -10.914 1 96.81 141 ASN B O 1
ATOM 5406 N N . GLY B 1 142 ? 2.496 -51.125 -10.633 1 97.25 142 GLY B N 1
ATOM 5407 C CA . GLY B 1 142 ? 3.299 -50.938 -11.836 1 97.25 142 GLY B CA 1
ATOM 5408 C C . GLY B 1 142 ? 2.471 -50.656 -13.07 1 97.25 142 GLY B C 1
ATOM 5409 O O . GLY B 1 142 ? 3.014 -50.312 -14.117 1 97.25 142 GLY B O 1
ATOM 5410 N N . LEU B 1 143 ? 1.208 -50.812 -12.906 1 98.31 143 LEU B N 1
ATOM 5411 C CA . LEU B 1 143 ? 0.287 -50.469 -13.984 1 98.31 143 LEU B CA 1
ATOM 5412 C C . LEU B 1 143 ? -0.374 -49.125 -13.727 1 98.31 143 LEU B C 1
ATOM 5414 O O . LEU B 1 143 ? -0.624 -48.75 -12.578 1 98.31 143 LEU B O 1
ATOM 5418 N N . TYR B 1 144 ? -0.558 -48.438 -14.812 1 98.62 144 TYR B N 1
ATOM 5419 C CA . TYR B 1 144 ? -1.277 -47.156 -14.773 1 98.62 144 TYR B CA 1
ATOM 5420 C C . TYR B 1 144 ? -2.359 -47.125 -15.844 1 98.62 144 TYR B C 1
ATOM 5422 O O . TYR B 1 144 ? -2.17 -47.625 -16.953 1 98.62 144 TYR B O 1
ATOM 5430 N N . LYS B 1 145 ? -3.447 -46.562 -15.5 1 98.5 145 LYS B N 1
ATOM 5431 C CA . LYS B 1 145 ? -4.516 -46.281 -16.453 1 98.5 145 LYS B CA 1
ATOM 5432 C C . LYS B 1 145 ? -4.617 -44.812 -16.781 1 98.5 145 LYS B C 1
ATOM 5434 O O . LYS B 1 145 ? -4.516 -43.969 -15.875 1 98.5 145 LYS B O 1
ATOM 5439 N N . VAL B 1 146 ? -4.68 -44.531 -18.031 1 98.12 146 VAL B N 1
ATOM 5440 C CA . VAL B 1 146 ? -4.871 -43.125 -18.469 1 98.12 146 VAL B CA 1
ATOM 5441 C C . VAL B 1 146 ? -6.207 -43 -19.188 1 98.12 146 VAL B C 1
ATOM 5443 O O . VAL B 1 146 ? -6.527 -43.812 -20.062 1 98.12 146 VAL B O 1
ATOM 5446 N N . PHE B 1 147 ? -6.965 -42.031 -18.844 1 97.38 147 PHE B N 1
ATOM 5447 C CA . PHE B 1 147 ? -8.266 -41.75 -19.453 1 97.38 147 PHE B CA 1
ATOM 5448 C C . PHE B 1 147 ? -8.258 -40.438 -20.203 1 97.38 147 PHE B C 1
ATOM 5450 O O . PHE B 1 147 ? -7.797 -39.438 -19.672 1 97.38 147 PHE B O 1
ATOM 5457 N N . PHE B 1 148 ? -8.703 -40.5 -21.422 1 97.12 148 PHE B N 1
ATOM 5458 C CA . PHE B 1 148 ? -8.844 -39.312 -22.25 1 97.12 148 PHE B CA 1
ATOM 5459 C C . PHE B 1 148 ? -10.289 -39.094 -22.688 1 97.12 148 PHE B C 1
ATOM 5461 O O . PHE B 1 148 ? -11.008 -40.094 -22.922 1 97.12 148 PHE B O 1
ATOM 5468 N N . THR B 1 149 ? -10.727 -37.875 -22.719 1 95.38 149 THR B N 1
ATOM 5469 C CA . THR B 1 149 ? -11.938 -37.531 -23.438 1 95.38 149 THR B CA 1
ATOM 5470 C C . THR B 1 149 ? -11.602 -37.062 -24.859 1 95.38 149 THR B C 1
ATOM 5472 O O . THR B 1 149 ? -10.805 -36.156 -25.047 1 95.38 149 THR B O 1
ATOM 5475 N N . LEU B 1 150 ? -12.188 -37.75 -25.844 1 95.69 150 LEU B N 1
ATOM 5476 C CA . LEU B 1 150 ? -11.945 -37.375 -27.234 1 95.69 150 LEU B CA 1
ATOM 5477 C C . LEU B 1 150 ? -12.781 -36.156 -27.625 1 95.69 150 LEU B C 1
ATOM 5479 O O . LEU B 1 150 ? -14.008 -36.25 -27.703 1 95.69 150 LEU B O 1
ATOM 5483 N N . LEU B 1 151 ? -12.094 -35.062 -27.984 1 94.31 151 LEU B N 1
ATOM 5484 C CA . LEU B 1 151 ? -12.805 -33.781 -28.031 1 94.31 151 LEU B CA 1
ATOM 5485 C C . LEU B 1 151 ? -12.812 -33.219 -29.453 1 94.31 151 LEU B C 1
ATOM 5487 O O . LEU B 1 151 ? -13.391 -32.156 -29.703 1 94.31 151 LEU B O 1
ATOM 5491 N N . TRP B 1 152 ? -12.156 -33.812 -30.438 1 94.88 152 TRP B N 1
ATOM 5492 C CA . TRP B 1 152 ? -12.148 -33.406 -31.844 1 94.88 152 TRP B CA 1
ATOM 5493 C C . TRP B 1 152 ? -12.062 -34.594 -32.781 1 94.88 152 TRP B C 1
ATOM 5495 O O . TRP B 1 152 ? -11.594 -35.656 -32.375 1 94.88 152 TRP B O 1
ATOM 5505 N N . PRO B 1 153 ? -12.594 -34.469 -33.938 1 95.25 153 PRO B N 1
ATOM 5506 C CA . PRO B 1 153 ? -12.531 -35.562 -34.875 1 95.25 153 PRO B CA 1
ATOM 5507 C C . PRO B 1 153 ? -11.18 -35.688 -35.594 1 95.25 153 PRO B C 1
ATOM 5509 O O . PRO B 1 153 ? -10.414 -34.719 -35.594 1 95.25 153 PRO B O 1
ATOM 5512 N N . GLY B 1 154 ? -11 -36.906 -36.156 1 94.62 154 GLY B N 1
ATOM 5513 C CA . GLY B 1 154 ? -9.773 -37.156 -36.906 1 94.62 154 GLY B CA 1
ATOM 5514 C C . GLY B 1 154 ? -8.836 -38.094 -36.188 1 94.62 154 GLY B C 1
ATOM 5515 O O . GLY B 1 154 ? -9.25 -38.844 -35.312 1 94.62 154 GLY B O 1
ATOM 5516 N N . GLU B 1 155 ? -7.621 -38.062 -36.656 1 95.56 155 GLU B N 1
ATOM 5517 C CA . GLU B 1 155 ? -6.617 -38.938 -36.031 1 95.56 155 GLU B CA 1
ATOM 5518 C C . GLU B 1 155 ? -6.102 -38.312 -34.719 1 95.56 155 GLU B C 1
ATOM 5520 O O . GLU B 1 155 ? -5.648 -37.188 -34.719 1 95.56 155 GLU B O 1
ATOM 5525 N N . VAL B 1 156 ? -6.238 -39.062 -33.75 1 97.12 156 VAL B N 1
ATOM 5526 C CA . VAL B 1 156 ? -5.801 -38.656 -32.406 1 97.12 156 VAL B CA 1
ATOM 5527 C C . VAL B 1 156 ? -4.676 -39.562 -31.922 1 97.12 156 VAL B C 1
ATOM 5529 O O . VAL B 1 156 ? -4.855 -40.75 -31.812 1 97.12 156 VAL B O 1
ATOM 5532 N N . LYS B 1 157 ? -3.574 -38.906 -31.641 1 97.5 157 LYS B N 1
ATOM 5533 C CA . LYS B 1 157 ? -2.402 -39.656 -31.172 1 97.5 157 LYS B CA 1
ATOM 5534 C C . LYS B 1 157 ? -2.268 -39.531 -29.656 1 97.5 157 LYS B C 1
ATOM 5536 O O . LYS B 1 157 ? -2.545 -38.5 -29.078 1 97.5 157 LYS B O 1
ATOM 5541 N N . VAL B 1 158 ? -1.787 -40.688 -29.031 1 97.94 158 VAL B N 1
ATOM 5542 C CA . VAL B 1 158 ? -1.578 -40.719 -27.578 1 97.94 158 VAL B CA 1
ATOM 5543 C C . VAL B 1 158 ? -0.092 -40.562 -27.266 1 97.94 158 VAL B C 1
ATOM 5545 O O . VAL B 1 158 ? 0.756 -41.156 -27.938 1 97.94 158 VAL B O 1
ATOM 5548 N N . SER B 1 159 ? 0.199 -39.688 -26.344 1 98.19 159 SER B N 1
ATOM 5549 C CA . SER B 1 159 ? 1.56 -39.562 -25.828 1 98.19 159 SER B CA 1
ATOM 5550 C C . SER B 1 159 ? 1.598 -39.688 -24.312 1 98.19 159 SER B C 1
ATOM 5552 O O . SER B 1 159 ? 0.791 -39.094 -23.609 1 98.19 159 SER B O 1
ATOM 5554 N N . VAL B 1 160 ? 2.484 -40.562 -23.781 1 98.31 160 VAL B N 1
ATOM 5555 C CA . VAL B 1 160 ? 2.713 -40.75 -22.359 1 98.31 160 VAL B CA 1
ATOM 5556 C C . VAL B 1 160 ? 4.191 -40.531 -22.031 1 98.31 160 VAL B C 1
ATOM 5558 O O . VAL B 1 160 ? 5.062 -40.969 -22.797 1 98.31 160 VAL B O 1
ATOM 5561 N N . SER B 1 161 ? 4.449 -39.844 -20.969 1 98.12 161 SER B N 1
ATOM 5562 C CA . SER B 1 161 ? 5.828 -39.562 -20.562 1 98.12 161 SER B CA 1
ATOM 5563 C C . SER B 1 161 ? 6.047 -39.875 -19.078 1 98.12 161 SER B C 1
ATOM 5565 O O . SER B 1 161 ? 5.164 -39.625 -18.266 1 98.12 161 SER B O 1
ATOM 5567 N N . LEU B 1 162 ? 7.184 -40.469 -18.781 1 98.75 162 LEU B N 1
ATOM 5568 C CA . LEU B 1 162 ? 7.633 -40.562 -17.406 1 98.75 162 LEU B CA 1
ATOM 5569 C C . LEU B 1 162 ? 8.359 -39.312 -16.969 1 98.75 162 LEU B C 1
ATOM 5571 O O . LEU B 1 162 ? 9.43 -39 -17.484 1 98.75 162 LEU B O 1
ATOM 5575 N N . VAL B 1 163 ? 7.785 -38.594 -16.078 1 98.75 163 VAL B N 1
ATOM 5576 C CA . VAL B 1 163 ? 8.43 -37.406 -15.57 1 98.75 163 VAL B CA 1
ATOM 5577 C C . VAL B 1 163 ? 9.492 -37.75 -14.539 1 98.75 163 VAL B C 1
ATOM 5579 O O . VAL B 1 163 ? 10.625 -37.281 -14.609 1 98.75 163 VAL B O 1
ATOM 5582 N N . HIS B 1 164 ? 9.062 -38.562 -13.555 1 98.62 164 HIS B N 1
ATOM 5583 C CA . HIS B 1 164 ? 9.977 -39.094 -12.547 1 98.62 164 HIS B CA 1
ATOM 5584 C C . HIS B 1 164 ? 9.594 -40.531 -12.164 1 98.62 164 HIS B C 1
ATOM 5586 O O . HIS B 1 164 ? 8.414 -40.844 -12.031 1 98.62 164 HIS B O 1
ATOM 5592 N N . PRO B 1 165 ? 10.656 -41.406 -12.016 1 98.19 165 PRO B N 1
ATOM 5593 C CA . PRO B 1 165 ? 10.344 -42.719 -11.422 1 98.19 165 PRO B CA 1
ATOM 5594 C C . PRO B 1 165 ? 9.945 -42.594 -9.953 1 98.19 165 PRO B C 1
ATOM 5596 O O . PRO B 1 165 ? 10.266 -41.625 -9.289 1 98.19 165 PRO B O 1
ATOM 5599 N N . SER B 1 166 ? 9.258 -43.625 -9.508 1 97.62 166 SER B N 1
ATOM 5600 C CA . SER B 1 166 ? 8.805 -43.656 -8.117 1 97.62 166 SER B CA 1
ATOM 5601 C C . SER B 1 166 ? 9.961 -43.406 -7.156 1 97.62 166 SER B C 1
ATOM 5603 O O . SER B 1 166 ? 9.797 -42.75 -6.125 1 97.62 166 SER B O 1
ATOM 5605 N N . GLU B 1 167 ? 11.133 -43.875 -7.461 1 96.56 167 GLU B N 1
ATOM 5606 C CA . GLU B 1 167 ? 12.312 -43.75 -6.617 1 96.56 167 GLU B CA 1
ATOM 5607 C C . GLU B 1 167 ? 12.797 -42.312 -6.547 1 96.56 167 GLU B C 1
ATOM 5609 O O . GLU B 1 167 ? 13.203 -41.844 -5.48 1 96.56 167 GLU B O 1
ATOM 5614 N N . ALA B 1 168 ? 12.766 -41.688 -7.656 1 97.62 168 ALA B N 1
ATOM 5615 C CA . ALA B 1 168 ? 13.117 -40.25 -7.676 1 97.62 168 ALA B CA 1
ATOM 5616 C C . ALA B 1 168 ? 12.141 -39.438 -6.836 1 97.62 168 ALA B C 1
ATOM 5618 O O . ALA B 1 168 ? 12.539 -38.5 -6.141 1 97.62 168 ALA B O 1
ATOM 5619 N N . VAL B 1 169 ? 10.844 -39.75 -6.941 1 98 169 VAL B N 1
ATOM 5620 C CA . VAL B 1 169 ? 9.812 -39.031 -6.199 1 98 169 VAL B CA 1
ATOM 5621 C C . VAL B 1 169 ? 10.07 -39.156 -4.699 1 98 169 VAL B C 1
ATOM 5623 O O . VAL B 1 169 ? 9.859 -38.219 -3.943 1 98 169 VAL B O 1
ATOM 5626 N N . GLN B 1 170 ? 10.531 -40.312 -4.266 1 96.5 170 GLN B N 1
ATOM 5627 C CA . GLN B 1 170 ? 10.844 -40.5 -2.852 1 96.5 170 GLN B CA 1
ATOM 5628 C C . GLN B 1 170 ? 11.984 -39.562 -2.41 1 96.5 170 GLN B C 1
ATOM 5630 O O . GLN B 1 170 ? 11.984 -39.094 -1.28 1 96.5 170 GLN B O 1
ATOM 5635 N N . VAL B 1 171 ? 12.93 -39.438 -3.295 1 96.88 171 VAL B N 1
ATOM 5636 C CA . VAL B 1 171 ? 14.023 -38.5 -3.002 1 96.88 171 VAL B CA 1
ATOM 5637 C C . VAL B 1 171 ? 13.477 -37.094 -2.877 1 96.88 171 VAL B C 1
ATOM 5639 O O . VAL B 1 171 ? 13.867 -36.344 -1.972 1 96.88 171 VAL B O 1
ATOM 5642 N N . LEU B 1 172 ? 12.609 -36.719 -3.812 1 98.12 172 LEU B N 1
ATOM 5643 C CA . LEU B 1 172 ? 12.008 -35.375 -3.781 1 98.12 172 LEU B CA 1
ATOM 5644 C C . LEU B 1 172 ? 11.227 -35.156 -2.492 1 98.12 172 LEU B C 1
ATOM 5646 O O . LEU B 1 172 ? 11.289 -34.094 -1.889 1 98.12 172 LEU B O 1
ATOM 5650 N N . LEU B 1 173 ? 10.5 -36.156 -2.078 1 96.69 173 LEU B N 1
ATOM 5651 C CA . LEU B 1 173 ? 9.742 -36.125 -0.832 1 96.69 173 LEU B CA 1
ATOM 5652 C C . LEU B 1 173 ? 10.672 -35.906 0.361 1 96.69 173 LEU B C 1
ATOM 5654 O O . LEU B 1 173 ? 10.398 -35.094 1.243 1 96.69 173 LEU B O 1
ATOM 5658 N N . ARG B 1 174 ? 11.719 -36.625 0.409 1 95.12 174 ARG B N 1
ATOM 5659 C CA . ARG B 1 174 ? 12.68 -36.531 1.5 1 95.12 174 ARG B CA 1
ATOM 5660 C C . ARG B 1 174 ? 13.32 -35.156 1.552 1 95.12 174 ARG B C 1
ATOM 5662 O O . ARG B 1 174 ? 13.477 -34.594 2.629 1 95.12 174 ARG B O 1
ATOM 5669 N N . LEU B 1 175 ? 13.695 -34.688 0.377 1 96.38 175 LEU B N 1
ATOM 5670 C CA . LEU B 1 175 ? 14.344 -33.375 0.317 1 96.38 175 LEU B CA 1
ATOM 5671 C C . LEU B 1 175 ? 13.406 -32.281 0.829 1 96.38 175 LEU B C 1
ATOM 5673 O O . LEU B 1 175 ? 13.852 -31.328 1.468 1 96.38 175 LEU B O 1
ATOM 5677 N N . ARG B 1 176 ? 12.156 -32.375 0.484 1 94.25 176 ARG B N 1
ATOM 5678 C CA . ARG B 1 176 ? 11.172 -31.406 0.947 1 94.25 176 ARG B CA 1
ATOM 5679 C C . ARG B 1 176 ? 11.133 -31.344 2.471 1 94.25 176 ARG B C 1
ATOM 5681 O O . ARG B 1 176 ? 10.961 -30.266 3.053 1 94.25 176 ARG B O 1
ATOM 5688 N N . GLU B 1 177 ? 11.352 -32.406 3.09 1 91.06 177 GLU B N 1
ATOM 5689 C CA . GLU B 1 177 ? 11.273 -32.5 4.543 1 91.06 177 GLU B CA 1
ATOM 5690 C C . GLU B 1 177 ? 12.625 -32.188 5.188 1 91.06 177 GLU B C 1
ATOM 5692 O O . GLU B 1 177 ? 12.695 -31.469 6.184 1 91.06 177 GLU B O 1
ATOM 5697 N N . GLU B 1 178 ? 13.625 -32.719 4.633 1 92.5 178 GLU B N 1
ATOM 5698 C CA . GLU B 1 178 ? 14.922 -32.688 5.293 1 92.5 178 GLU B CA 1
ATOM 5699 C C . GLU B 1 178 ? 15.695 -31.438 4.918 1 92.5 178 GLU B C 1
ATOM 5701 O O . GLU B 1 178 ? 16.531 -30.969 5.691 1 92.5 178 GLU B O 1
ATOM 5706 N N . ARG B 1 179 ? 15.445 -30.969 3.674 1 93.69 179 ARG B N 1
ATOM 5707 C CA . ARG B 1 179 ? 16.234 -29.844 3.197 1 93.69 179 ARG B CA 1
ATOM 5708 C C . ARG B 1 179 ? 15.328 -28.75 2.633 1 93.69 179 ARG B C 1
ATOM 5710 O O . ARG B 1 179 ? 15.492 -28.328 1.485 1 93.69 179 ARG B O 1
ATOM 5717 N N . PRO B 1 180 ? 14.414 -28.344 3.498 1 93.19 180 PRO B N 1
ATOM 5718 C CA . PRO B 1 180 ? 13.57 -27.234 3.027 1 93.19 180 PRO B CA 1
ATOM 5719 C C . PRO B 1 180 ? 14.367 -25.969 2.75 1 93.19 180 PRO B C 1
ATOM 5721 O O . PRO B 1 180 ? 13.867 -25.062 2.072 1 93.19 180 PRO B O 1
ATOM 5724 N N . ASP B 1 181 ? 15.578 -25.844 3.215 1 91.69 181 ASP B N 1
ATOM 5725 C CA . ASP B 1 181 ? 16.438 -24.672 3.084 1 91.69 181 ASP B CA 1
ATOM 5726 C C . ASP B 1 181 ? 17.359 -24.797 1.871 1 91.69 181 ASP B C 1
ATOM 5728 O O . ASP B 1 181 ? 18.328 -24.047 1.738 1 91.69 181 ASP B O 1
ATOM 5732 N N . ARG B 1 182 ? 17.047 -25.781 1.034 1 94.75 182 ARG B N 1
ATOM 5733 C CA . ARG B 1 182 ? 17.984 -26.047 -0.052 1 94.75 182 ARG B CA 1
ATOM 5734 C C . ARG B 1 182 ? 18.047 -24.859 -1.017 1 94.75 182 ARG B C 1
ATOM 5736 O O . ARG B 1 182 ? 18.969 -24.781 -1.832 1 94.75 182 ARG B O 1
ATOM 5743 N N . VAL B 1 183 ? 17.125 -24.031 -1.029 1 95.69 183 VAL B N 1
ATOM 5744 C CA . VAL B 1 183 ? 17.266 -22.688 -1.581 1 95.69 183 VAL B CA 1
ATOM 5745 C C . VAL B 1 183 ? 17.438 -21.688 -0.448 1 95.69 183 VAL B C 1
ATOM 5747 O O . VAL B 1 183 ? 16.594 -21.594 0.449 1 95.69 183 VAL B O 1
ATOM 5750 N N . TYR B 1 184 ? 18.547 -21.031 -0.461 1 94.81 184 TYR B N 1
ATOM 5751 C CA . TYR B 1 184 ? 18.734 -20.062 0.607 1 94.81 184 TYR B CA 1
ATOM 5752 C C . TYR B 1 184 ? 18.688 -18.625 0.064 1 94.81 184 TYR B C 1
ATOM 5754 O O . TYR B 1 184 ? 18.891 -18.406 -1.133 1 94.81 184 TYR B O 1
ATOM 5762 N N . PHE B 1 185 ? 18.391 -17.719 0.928 1 96.81 185 PHE B N 1
ATOM 5763 C CA . PHE B 1 185 ? 18.188 -16.312 0.59 1 96.81 185 PHE B CA 1
ATOM 5764 C C . PHE B 1 185 ? 19.109 -15.43 1.415 1 96.81 185 PHE B C 1
ATOM 5766 O O . PHE B 1 185 ? 19.719 -15.883 2.381 1 96.81 185 PHE B O 1
ATOM 5773 N N . LYS B 1 186 ? 19.188 -14.211 0.896 1 97.5 186 LYS B N 1
ATOM 5774 C CA . LYS B 1 186 ? 20.047 -13.258 1.602 1 97.5 186 LYS B CA 1
ATOM 5775 C C . LYS B 1 186 ? 19.391 -11.891 1.696 1 97.5 186 LYS B C 1
ATOM 5777 O O . LYS B 1 186 ? 18.578 -11.523 0.837 1 97.5 186 LYS B O 1
ATOM 5782 N N . SER B 1 187 ? 19.688 -11.211 2.762 1 97.06 187 SER B N 1
ATOM 5783 C CA . SER B 1 187 ? 19.312 -9.805 2.914 1 97.06 187 SER B CA 1
ATOM 5784 C C . SER B 1 187 ? 20.531 -8.945 3.277 1 97.06 187 SER B C 1
ATOM 5786 O O . SER B 1 187 ? 21.422 -9.398 3.998 1 97.06 187 SER B O 1
ATOM 5788 N N . SER B 1 188 ? 20.562 -7.77 2.723 1 96.12 188 SER B N 1
ATOM 5789 C CA . SER B 1 188 ? 21.547 -6.781 3.121 1 96.12 188 SER B CA 1
ATOM 5790 C C . SER B 1 188 ? 21 -5.828 4.176 1 96.12 188 SER B C 1
ATOM 5792 O O . SER B 1 188 ? 19.828 -5.457 4.125 1 96.12 188 SER B O 1
ATOM 5794 N N . PHE B 1 189 ? 21.844 -5.516 5.137 1 95.56 189 PHE B N 1
ATOM 5795 C CA . PHE B 1 189 ? 21.578 -4.543 6.191 1 95.56 189 PHE B CA 1
ATOM 5796 C C . PHE B 1 189 ? 22.531 -3.365 6.102 1 95.56 189 PHE B C 1
ATOM 5798 O O . PHE B 1 189 ? 23.719 -3.545 5.812 1 95.56 189 PHE B O 1
ATOM 5805 N N . LYS B 1 190 ? 21.984 -2.191 6.203 1 91.75 190 LYS B N 1
ATOM 5806 C CA . LYS B 1 190 ? 22.844 -1.025 6.043 1 91.75 190 LYS B CA 1
ATOM 5807 C C . LYS B 1 190 ? 22.453 0.088 7.008 1 91.75 190 LYS B C 1
ATOM 5809 O O . LYS B 1 190 ? 21.266 0.331 7.238 1 91.75 190 LYS B O 1
ATOM 5814 N N . SER B 1 191 ? 23.391 0.718 7.613 1 87.75 191 SER B N 1
ATOM 5815 C CA . SER B 1 191 ? 23.266 1.92 8.438 1 87.75 191 SER B CA 1
ATOM 5816 C C . SER B 1 191 ? 24.516 2.791 8.328 1 87.75 191 SER B C 1
ATOM 5818 O O . SER B 1 191 ? 25.594 2.385 8.75 1 87.75 191 SER B O 1
ATOM 5820 N N . GLY B 1 192 ? 24.375 3.971 7.723 1 83.75 192 GLY B N 1
ATOM 5821 C CA . GLY B 1 192 ? 25.562 4.793 7.477 1 83.75 192 GLY B CA 1
ATOM 5822 C C . GLY B 1 192 ? 26.578 4.125 6.566 1 83.75 192 GLY B C 1
ATOM 5823 O O . GLY B 1 192 ? 26.234 3.717 5.449 1 83.75 192 GLY B O 1
ATOM 5824 N N . ARG B 1 193 ? 27.812 3.904 7.086 1 86.62 193 ARG B N 1
ATOM 5825 C CA . ARG B 1 193 ? 28.891 3.338 6.289 1 86.62 193 ARG B CA 1
ATOM 5826 C C . ARG B 1 193 ? 28.969 1.825 6.465 1 86.62 193 ARG B C 1
ATOM 5828 O O . ARG B 1 193 ? 29.703 1.147 5.738 1 86.62 193 ARG B O 1
ATOM 5835 N N . TYR B 1 194 ? 28.172 1.215 7.375 1 91.5 194 TYR B N 1
ATOM 5836 C CA . TYR B 1 194 ? 28.234 -0.21 7.684 1 91.5 194 TYR B CA 1
ATOM 5837 C C . TYR B 1 194 ? 27.25 -0.994 6.836 1 91.5 194 TYR B C 1
ATOM 5839 O O . TYR B 1 194 ? 26.125 -0.541 6.609 1 91.5 194 TYR B O 1
ATOM 5847 N N . SER B 1 195 ? 27.656 -2.053 6.27 1 93.88 195 SER B N 1
ATOM 5848 C CA . SER B 1 195 ? 26.812 -2.961 5.496 1 93.88 195 SER B CA 1
ATOM 5849 C C . SER B 1 195 ? 27.125 -4.418 5.828 1 93.88 195 SER B C 1
ATOM 5851 O O . SER B 1 195 ? 28.297 -4.789 5.984 1 93.88 195 SER B O 1
ATOM 5853 N N . GLU B 1 196 ? 26.109 -5.199 6.109 1 97.25 196 GLU B N 1
ATOM 5854 C CA . GLU B 1 196 ? 26.219 -6.629 6.383 1 97.25 196 GLU B CA 1
ATOM 5855 C C . GLU B 1 196 ? 25.203 -7.426 5.562 1 97.25 196 GLU B C 1
ATOM 5857 O O . GLU B 1 196 ? 24.109 -6.934 5.258 1 97.25 196 GLU B O 1
ATOM 5862 N N . THR B 1 197 ? 25.609 -8.562 5.125 1 97.5 197 THR B N 1
ATOM 5863 C CA . THR B 1 197 ? 24.703 -9.477 4.434 1 97.5 197 THR B CA 1
ATOM 5864 C C . THR B 1 197 ? 24.547 -10.781 5.215 1 97.5 197 THR B C 1
ATOM 5866 O O . THR B 1 197 ? 25.547 -11.375 5.637 1 97.5 197 THR B O 1
ATOM 5869 N N . THR B 1 198 ? 23.344 -11.172 5.449 1 97.44 198 THR B N 1
ATOM 5870 C CA . THR B 1 198 ? 23.109 -12.406 6.188 1 97.44 198 THR B CA 1
ATOM 5871 C C . THR B 1 198 ? 22.141 -13.32 5.418 1 97.44 198 THR B C 1
ATOM 5873 O O . THR B 1 198 ? 21.469 -12.867 4.496 1 97.44 198 THR B O 1
ATOM 5876 N N . GLU B 1 199 ? 22.125 -14.586 5.809 1 96.31 199 GLU B N 1
ATOM 5877 C CA . GLU B 1 199 ? 21.234 -15.562 5.188 1 96.31 199 GLU B CA 1
ATOM 5878 C C . GLU B 1 199 ? 19.844 -15.492 5.789 1 96.31 199 GLU B C 1
ATOM 5880 O O . GLU B 1 199 ? 19.688 -15.266 6.988 1 96.31 199 GLU B O 1
ATOM 5885 N N . CYS B 1 200 ? 18.875 -15.625 4.949 1 95.75 200 CYS B N 1
ATOM 5886 C CA . CYS B 1 200 ? 17.484 -15.594 5.355 1 95.75 200 CYS B CA 1
ATOM 5887 C C . CYS B 1 200 ? 16.734 -16.828 4.852 1 95.75 200 CYS B C 1
ATOM 5889 O O . CYS B 1 200 ? 17.172 -17.469 3.883 1 95.75 200 CYS B O 1
ATOM 5891 N N . ASN B 1 201 ? 15.633 -17.125 5.547 1 95.25 201 ASN B N 1
ATOM 5892 C CA . ASN B 1 201 ? 14.773 -18.219 5.102 1 95.25 201 ASN B CA 1
ATOM 5893 C C . ASN B 1 201 ? 13.555 -18.359 6.004 1 95.25 201 ASN B C 1
ATOM 5895 O O . ASN B 1 201 ? 13.484 -17.766 7.074 1 95.25 201 ASN B O 1
ATOM 5899 N N . VAL B 1 202 ? 12.602 -19.125 5.465 1 92.75 202 VAL B N 1
ATOM 5900 C CA . VAL B 1 202 ? 11.508 -19.547 6.332 1 92.75 202 VAL B CA 1
ATOM 5901 C C . VAL B 1 202 ? 12.023 -20.547 7.363 1 92.75 202 VAL B C 1
ATOM 5903 O O . VAL B 1 202 ? 11.648 -20.5 8.539 1 92.75 202 VAL B O 1
ATOM 5906 N N . CYS B 1 203 ? 12.852 -21.438 6.871 1 89.06 203 CYS B N 1
ATOM 5907 C CA . CYS B 1 203 ? 13.484 -22.453 7.699 1 89.06 203 CYS B CA 1
ATOM 5908 C C . CYS B 1 203 ? 14.984 -22.203 7.828 1 89.06 203 CYS B C 1
ATOM 5910 O O . CYS B 1 203 ? 15.75 -22.531 6.926 1 89.06 203 CYS B O 1
ATOM 5912 N N . LEU B 1 204 ? 15.367 -21.625 8.867 1 87.12 204 LEU B N 1
ATOM 5913 C CA . LEU B 1 204 ? 16.781 -21.344 9.117 1 87.12 204 LEU B CA 1
ATOM 5914 C C . LEU B 1 204 ? 17.344 -22.312 10.156 1 87.12 204 LEU B C 1
ATOM 5916 O O . LEU B 1 204 ? 16.766 -22.5 11.219 1 87.12 204 LEU B O 1
ATOM 5920 N N . PRO B 1 205 ? 18.469 -22.906 9.75 1 82.06 205 PRO B N 1
ATOM 5921 C CA . PRO B 1 205 ? 19.094 -23.75 10.773 1 82.06 205 PRO B CA 1
ATOM 5922 C C . PRO B 1 205 ? 19.328 -23.016 12.086 1 82.06 205 PRO B C 1
ATOM 5924 O O . PRO B 1 205 ? 19.688 -21.828 12.078 1 82.06 205 PRO B O 1
ATOM 5927 N N . GLY B 1 206 ? 19.141 -23.562 13.188 1 81.06 206 GLY B N 1
ATOM 5928 C CA . GLY B 1 206 ? 19.219 -22.969 14.516 1 81.06 206 GLY B CA 1
ATOM 5929 C C . GLY B 1 206 ? 20.656 -22.734 14.969 1 81.06 206 GLY B C 1
ATOM 5930 O O . GLY B 1 206 ? 21.594 -23.031 14.242 1 81.06 206 GLY B O 1
ATOM 5931 N N . GLY B 1 207 ? 20.859 -22.047 16.141 1 80.38 207 GLY B N 1
ATOM 5932 C CA . GLY B 1 207 ? 22.172 -21.859 16.75 1 80.38 207 GLY B CA 1
ATOM 5933 C C . GLY B 1 207 ? 22.641 -20.422 16.703 1 80.38 207 GLY B C 1
ATOM 5934 O O . GLY B 1 207 ? 23.578 -20.062 17.422 1 80.38 207 GLY B O 1
ATOM 5935 N N . LEU B 1 208 ? 22.062 -19.672 15.828 1 87.56 208 LEU B N 1
ATOM 5936 C CA . LEU B 1 208 ? 22.438 -18.266 15.734 1 87.56 208 LEU B CA 1
ATOM 5937 C C . LEU B 1 208 ? 21.234 -17.359 15.977 1 87.56 208 LEU B C 1
ATOM 5939 O O . LEU B 1 208 ? 20.094 -17.75 15.703 1 87.56 208 LEU B O 1
ATOM 5943 N N . PRO B 1 209 ? 21.516 -16.203 16.5 1 92.56 209 PRO B N 1
ATOM 5944 C CA . PRO B 1 209 ? 20.406 -15.258 16.656 1 92.56 209 PRO B CA 1
ATOM 5945 C C . PRO B 1 209 ? 19.812 -14.844 15.312 1 92.56 209 PRO B C 1
ATOM 5947 O O . PRO B 1 209 ? 20.516 -14.797 14.305 1 92.56 209 PRO B O 1
ATOM 5950 N N . VAL B 1 210 ? 18.469 -14.539 15.383 1 94.06 210 VAL B N 1
ATOM 5951 C CA . VAL B 1 210 ? 17.797 -14.234 14.117 1 94.06 210 VAL B CA 1
ATOM 5952 C C . VAL B 1 210 ? 17 -12.945 14.25 1 94.06 210 VAL B C 1
ATOM 5954 O O . VAL B 1 210 ? 16.625 -12.555 15.359 1 94.06 210 VAL B O 1
ATOM 5957 N N . CYS B 1 211 ? 16.953 -12.188 13.203 1 95 211 CYS B N 1
ATOM 5958 C CA . CYS B 1 211 ? 15.914 -11.172 13.023 1 95 211 CYS B CA 1
ATOM 5959 C C . CYS B 1 211 ? 14.594 -11.805 12.586 1 95 211 CYS B C 1
ATOM 5961 O O . CYS B 1 211 ? 14.547 -12.516 11.578 1 95 211 CYS B O 1
ATOM 5963 N N . ASN B 1 212 ? 13.539 -11.609 13.406 1 92.56 212 ASN B N 1
ATOM 5964 C CA . ASN B 1 212 ? 12.211 -12.125 13.094 1 92.56 212 ASN B CA 1
ATOM 5965 C C . ASN B 1 212 ? 11.375 -11.109 12.32 1 92.56 212 ASN B C 1
ATOM 5967 O O . ASN B 1 212 ? 10.93 -10.109 12.883 1 92.56 212 ASN B O 1
ATOM 5971 N N . PHE B 1 213 ? 11.141 -11.336 11.078 1 92.69 213 PHE B N 1
ATOM 5972 C CA . PHE B 1 213 ? 10.398 -10.422 10.219 1 92.69 213 PHE B CA 1
ATOM 5973 C C . PHE B 1 213 ? 9 -10.969 9.922 1 92.69 213 PHE B C 1
ATOM 5975 O O . PHE B 1 213 ? 8.43 -10.688 8.867 1 92.69 213 PHE B O 1
ATOM 5982 N N . THR B 1 214 ? 8.461 -11.805 10.82 1 91.75 214 THR B N 1
ATOM 5983 C CA . THR B 1 214 ? 7.102 -12.32 10.664 1 91.75 214 THR B CA 1
ATOM 5984 C C . THR B 1 214 ? 6.109 -11.18 10.469 1 91.75 214 THR B C 1
ATOM 5986 O O . THR B 1 214 ? 6.125 -10.203 11.219 1 91.75 214 THR B O 1
ATOM 5989 N N . ASP B 1 215 ? 5.34 -11.25 9.438 1 91.38 215 ASP B N 1
ATOM 5990 C CA . ASP B 1 215 ? 4.348 -10.211 9.172 1 91.38 215 ASP B CA 1
ATOM 5991 C C . ASP B 1 215 ? 3.311 -10.141 10.289 1 91.38 215 ASP B C 1
ATOM 5993 O O . ASP B 1 215 ? 2.713 -11.156 10.656 1 91.38 215 ASP B O 1
ATOM 5997 N N . LEU B 1 216 ? 2.99 -9.031 10.781 1 87.44 216 LEU B N 1
ATOM 5998 C CA . LEU B 1 216 ? 2.15 -8.883 11.961 1 87.44 216 LEU B CA 1
ATOM 5999 C C . LEU B 1 216 ? 0.68 -9.086 11.617 1 87.44 216 LEU B C 1
ATOM 6001 O O . LEU B 1 216 ? -0.118 -9.469 12.477 1 87.44 216 LEU B O 1
ATOM 6005 N N . TYR B 1 217 ? 0.32 -8.867 10.391 1 85.62 217 TYR B N 1
ATOM 6006 C CA . TYR B 1 217 ? -1.083 -8.977 10.008 1 85.62 217 TYR B CA 1
ATOM 6007 C C . TYR B 1 217 ? -1.427 -10.398 9.594 1 85.62 217 TYR B C 1
ATOM 6009 O O . TYR B 1 217 ? -2.457 -10.938 10.008 1 85.62 217 TYR B O 1
ATOM 6017 N N . THR B 1 218 ? -0.583 -11.047 8.805 1 87.88 218 THR B N 1
ATOM 6018 C CA . THR B 1 218 ? -0.884 -12.359 8.25 1 87.88 218 THR B CA 1
ATOM 6019 C C . THR B 1 218 ? -0.253 -13.461 9.102 1 87.88 218 THR B C 1
ATOM 6021 O O . THR B 1 218 ? -0.698 -14.609 9.07 1 87.88 218 THR B O 1
ATOM 6024 N N . GLY B 1 219 ? 0.849 -13.133 9.766 1 88.31 219 GLY B N 1
ATOM 6025 C CA . GLY B 1 219 ? 1.591 -14.141 10.508 1 88.31 219 GLY B CA 1
ATOM 6026 C C . GLY B 1 219 ? 2.58 -14.906 9.648 1 88.31 219 GLY B C 1
ATOM 6027 O O . GLY B 1 219 ? 3.197 -15.867 10.109 1 88.31 219 GLY B O 1
ATOM 6028 N N . GLU B 1 220 ? 2.777 -14.547 8.398 1 90.94 220 GLU B N 1
ATOM 6029 C CA . GLU B 1 220 ? 3.748 -15.203 7.527 1 90.94 220 GLU B CA 1
ATOM 6030 C C . GLU B 1 220 ? 5.164 -15.07 8.078 1 90.94 220 GLU B C 1
ATOM 6032 O O . GLU B 1 220 ? 5.66 -13.953 8.266 1 90.94 220 GLU B O 1
ATOM 6037 N N . PRO B 1 221 ? 5.84 -16.109 8.258 1 91.25 221 PRO B N 1
ATOM 6038 C CA . PRO B 1 221 ? 7.168 -16.031 8.875 1 91.25 221 PRO B CA 1
ATOM 6039 C C . PRO B 1 221 ? 8.266 -15.719 7.859 1 91.25 221 PRO B C 1
ATOM 6041 O O . PRO B 1 221 ? 8.18 -16.125 6.699 1 91.25 221 PRO B O 1
ATOM 6044 N N . TRP B 1 222 ? 9.25 -15.078 8.258 1 94 222 TRP B N 1
ATOM 6045 C CA . TRP B 1 222 ? 10.492 -14.82 7.547 1 94 222 TRP B CA 1
ATOM 6046 C C . TRP B 1 222 ? 11.617 -14.469 8.516 1 94 222 TRP B C 1
ATOM 6048 O O . TRP B 1 222 ? 11.43 -13.633 9.406 1 94 222 TRP B O 1
ATOM 6058 N N . PHE B 1 223 ? 12.781 -15.094 8.352 1 93.88 223 PHE B N 1
ATOM 6059 C CA . PHE B 1 223 ? 13.867 -14.914 9.312 1 93.88 223 PHE B CA 1
ATOM 6060 C C . PHE B 1 223 ? 15.188 -14.672 8.594 1 93.88 223 PHE B C 1
ATOM 6062 O O . PHE B 1 223 ? 15.422 -15.195 7.504 1 93.88 223 PHE B O 1
ATOM 6069 N N . CYS B 1 224 ? 15.961 -13.859 9.141 1 95.88 224 CYS B N 1
ATOM 6070 C CA . CYS B 1 224 ? 17.359 -13.703 8.758 1 95.88 224 CYS B CA 1
ATOM 6071 C C . CYS B 1 224 ? 18.281 -13.867 9.961 1 95.88 224 CYS B C 1
ATOM 6073 O O . CYS B 1 224 ? 17.922 -13.508 11.078 1 95.88 224 CYS B O 1
ATOM 6075 N N . TYR B 1 225 ? 19.453 -14.461 9.75 1 95.75 225 TYR B N 1
ATOM 6076 C CA . TYR B 1 225 ? 20.422 -14.391 10.828 1 95.75 225 TYR B CA 1
ATOM 6077 C C . TYR B 1 225 ? 20.719 -12.945 11.211 1 95.75 225 TYR B C 1
ATOM 6079 O O . TYR B 1 225 ? 20.797 -12.078 10.336 1 95.75 225 TYR B O 1
ATOM 6087 N N . LYS B 1 226 ? 20.828 -12.719 12.453 1 96.06 226 LYS B N 1
ATOM 6088 C CA . LYS B 1 226 ? 21.078 -11.367 12.938 1 96.06 226 LYS B CA 1
ATOM 6089 C C . LYS B 1 226 ? 22.469 -10.883 12.539 1 96.06 226 LYS B C 1
ATOM 6091 O O . LYS B 1 226 ? 23.453 -11.609 12.711 1 96.06 226 LYS B O 1
ATOM 6096 N N . PRO B 1 227 ? 22.531 -9.672 11.945 1 96.62 227 PRO B N 1
ATOM 6097 C CA . PRO B 1 227 ? 23.859 -9.125 11.695 1 96.62 227 PRO B CA 1
ATOM 6098 C C . PRO B 1 227 ? 24.688 -8.961 12.977 1 96.62 227 PRO B C 1
ATOM 6100 O O . PRO B 1 227 ? 24.125 -8.883 14.07 1 96.62 227 PRO B O 1
ATOM 6103 N N . ARG B 1 228 ? 25.969 -8.914 12.828 1 95.38 228 ARG B N 1
ATOM 6104 C CA . ARG B 1 228 ? 26.859 -8.836 13.984 1 95.38 228 ARG B CA 1
ATOM 6105 C C . ARG B 1 228 ? 26.812 -7.457 14.617 1 95.38 228 ARG B C 1
ATOM 6107 O O . ARG B 1 228 ? 26.766 -7.332 15.844 1 95.38 228 ARG B O 1
ATOM 6114 N N . LYS B 1 229 ? 26.766 -6.41 13.812 1 94.62 229 LYS B N 1
ATOM 6115 C CA . LYS B 1 229 ? 26.906 -5.043 14.312 1 94.62 229 LYS B CA 1
ATOM 6116 C C . LYS B 1 229 ? 25.609 -4.262 14.125 1 94.62 229 LYS B C 1
ATOM 6118 O O . LYS B 1 229 ? 25.312 -3.338 14.883 1 94.62 229 LYS B O 1
ATOM 6123 N N . LEU B 1 230 ? 24.891 -4.582 13.102 1 94.62 230 LEU B N 1
ATOM 6124 C CA . LEU B 1 230 ? 23.719 -3.785 12.734 1 94.62 230 LEU B CA 1
ATOM 6125 C C . LEU B 1 230 ? 22.453 -4.352 13.375 1 94.62 230 LEU B C 1
ATOM 6127 O O . LEU B 1 230 ? 22.422 -5.52 13.766 1 94.62 230 LEU B O 1
ATOM 6131 N N . SER B 1 231 ? 21.438 -3.502 13.477 1 92.44 231 SER B N 1
ATOM 6132 C CA . SER B 1 231 ? 20.156 -3.914 14.023 1 92.44 231 SER B CA 1
ATOM 6133 C C . SER B 1 231 ? 19.266 -4.531 12.945 1 92.44 231 SER B C 1
ATOM 6135 O O . SER B 1 231 ? 19.516 -4.336 11.75 1 92.44 231 SER B O 1
ATOM 6137 N N . CYS B 1 232 ? 18.234 -5.277 13.391 1 93.62 232 CYS B N 1
ATOM 6138 C CA . CYS B 1 232 ? 17.266 -5.895 12.484 1 93.62 232 CYS B CA 1
ATOM 6139 C C . CYS B 1 232 ? 16.516 -4.836 11.68 1 93.62 232 CYS B C 1
ATOM 6141 O O . CYS B 1 232 ? 16.062 -5.102 10.57 1 93.62 232 CYS B O 1
ATOM 6143 N N . ALA B 1 233 ? 16.469 -3.664 12.188 1 88.56 233 ALA B N 1
ATOM 6144 C CA . ALA B 1 233 ? 15.695 -2.588 11.562 1 88.56 233 ALA B CA 1
ATOM 6145 C C . ALA B 1 233 ? 16.438 -2.016 10.359 1 88.56 233 ALA B C 1
ATOM 6147 O O . ALA B 1 233 ? 15.844 -1.301 9.547 1 88.56 233 ALA B O 1
ATOM 6148 N N . SER B 1 234 ? 17.703 -2.418 10.227 1 91.31 234 SER B N 1
ATOM 6149 C CA . SER B 1 234 ? 18.516 -1.836 9.164 1 91.31 234 SER B CA 1
ATOM 6150 C C . SER B 1 234 ? 18.453 -2.668 7.891 1 91.31 234 SER B C 1
ATOM 6152 O O . SER B 1 234 ? 19.266 -2.502 6.984 1 91.31 234 SER B O 1
ATOM 6154 N N . ARG B 1 235 ? 17.484 -3.592 7.828 1 94.56 235 ARG B N 1
ATOM 6155 C CA . ARG B 1 235 ? 17.312 -4.457 6.664 1 94.56 235 ARG B CA 1
ATOM 6156 C C . ARG B 1 235 ? 16.938 -3.645 5.426 1 94.56 235 ARG B C 1
ATOM 6158 O O . ARG B 1 235 ? 16.031 -2.818 5.473 1 94.56 235 ARG B O 1
ATOM 6165 N N . ILE B 1 236 ? 17.578 -3.959 4.262 1 91.44 236 ILE B N 1
ATOM 6166 C CA . ILE B 1 236 ? 17.375 -3.107 3.096 1 91.44 236 ILE B CA 1
ATOM 6167 C C . ILE B 1 236 ? 16.875 -3.947 1.926 1 91.44 236 ILE B C 1
ATOM 6169 O O . ILE B 1 236 ? 16.078 -3.471 1.105 1 91.44 236 ILE B O 1
ATOM 6173 N N . SER B 1 237 ? 17.328 -5.234 1.86 1 92.94 237 SER B N 1
ATOM 6174 C CA . SER B 1 237 ? 17.047 -5.922 0.604 1 92.94 237 SER B CA 1
ATOM 6175 C C . SER B 1 237 ? 16.797 -7.406 0.833 1 92.94 237 SER B C 1
ATOM 6177 O O . SER B 1 237 ? 16.938 -7.902 1.953 1 92.94 237 SER B O 1
ATOM 6179 N N . HIS B 1 238 ? 16.391 -8.062 -0.24 1 94.25 238 HIS B N 1
ATOM 6180 C CA . HIS B 1 238 ? 16.172 -9.508 -0.343 1 94.25 238 HIS B CA 1
ATOM 6181 C C . HIS B 1 238 ? 16.672 -10.047 -1.676 1 94.25 238 HIS B C 1
ATOM 6183 O O . HIS B 1 238 ? 16.516 -9.406 -2.715 1 94.25 238 HIS B O 1
ATOM 6189 N N . ALA B 1 239 ? 17.312 -11.18 -1.623 1 95.62 239 ALA B N 1
ATOM 6190 C CA . ALA B 1 239 ? 17.766 -11.836 -2.848 1 95.62 239 ALA B CA 1
ATOM 6191 C C . ALA B 1 239 ? 17.875 -13.344 -2.656 1 95.62 239 ALA B C 1
ATOM 6193 O O . ALA B 1 239 ? 18.109 -13.82 -1.543 1 95.62 239 ALA B O 1
ATOM 6194 N N . LYS B 1 240 ? 17.688 -13.961 -3.734 1 95.69 240 LYS B N 1
ATOM 6195 C CA . LYS B 1 240 ? 18.078 -15.367 -3.717 1 95.69 240 LYS B CA 1
ATOM 6196 C C . LYS B 1 240 ? 19.578 -15.523 -3.592 1 95.69 240 LYS B C 1
ATOM 6198 O O . LYS B 1 240 ? 20.344 -14.93 -4.359 1 95.69 240 LYS B O 1
ATOM 6203 N N . GLY B 1 241 ? 19.969 -16.188 -2.664 1 94.81 241 GLY B N 1
ATOM 6204 C CA . GLY B 1 241 ? 21.391 -16.469 -2.51 1 94.81 241 GLY B CA 1
ATOM 6205 C C . GLY B 1 241 ? 21.891 -17.547 -3.449 1 94.81 241 GLY B C 1
ATOM 6206 O O . GLY B 1 241 ? 22.859 -17.344 -4.184 1 94.81 241 GLY B O 1
ATOM 6207 N N . GLY B 1 242 ? 21.188 -18.688 -3.328 1 94.69 242 GLY B N 1
ATOM 6208 C CA . GLY B 1 242 ? 21.594 -19.781 -4.188 1 94.69 242 GLY B CA 1
ATOM 6209 C C . GLY B 1 242 ? 20.938 -21.094 -3.836 1 94.69 242 GLY B C 1
ATOM 6210 O O . GLY B 1 242 ? 19.953 -21.125 -3.082 1 94.69 242 GLY B O 1
ATOM 6211 N N . TYR B 1 243 ? 21.453 -22.125 -4.535 1 95.25 243 TYR B N 1
ATOM 6212 C CA . TYR B 1 243 ? 20.984 -23.484 -4.34 1 95.25 243 TYR B CA 1
ATOM 6213 C C . TYR B 1 243 ? 22.047 -24.328 -3.662 1 95.25 243 TYR B C 1
ATOM 6215 O O . TYR B 1 243 ? 23.219 -24.266 -4.016 1 95.25 243 TYR B O 1
ATOM 6223 N N . LEU B 1 244 ? 21.625 -25 -2.697 1 93.88 244 LEU B N 1
ATOM 6224 C CA . LEU B 1 244 ? 22.578 -25.875 -2.035 1 93.88 244 LEU B CA 1
ATOM 6225 C C . LEU B 1 244 ? 23.016 -27 -2.971 1 93.88 244 LEU B C 1
ATOM 6227 O O . LEU B 1 244 ? 22.219 -27.484 -3.781 1 93.88 244 LEU B O 1
ATOM 6231 N N . LYS B 1 245 ? 24.25 -27.453 -2.777 1 93 245 LYS B N 1
ATOM 6232 C CA . LYS B 1 245 ? 24.812 -28.531 -3.584 1 93 245 LYS B CA 1
ATOM 6233 C C . LYS B 1 245 ? 24.969 -29.812 -2.762 1 93 245 LYS B C 1
ATOM 6235 O O . LYS B 1 245 ? 24.781 -29.797 -1.541 1 93 245 LYS B O 1
ATOM 6240 N N . GLY B 1 246 ? 25.188 -30.891 -3.473 1 93.19 246 GLY B N 1
ATOM 6241 C CA . GLY B 1 246 ? 25.453 -32.156 -2.811 1 93.19 246 GLY B CA 1
ATOM 6242 C C . GLY B 1 246 ? 24.25 -32.719 -2.092 1 93.19 246 GLY B C 1
ATOM 6243 O O . GLY B 1 246 ? 24.375 -33.312 -1.007 1 93.19 246 GLY B O 1
ATOM 6244 N N . LEU B 1 247 ? 23.156 -32.562 -2.617 1 96.44 247 LEU B N 1
ATOM 6245 C CA . LEU B 1 247 ? 21.922 -32.969 -1.973 1 96.44 247 LEU B CA 1
ATOM 6246 C C . LEU B 1 247 ? 21.672 -34.469 -2.168 1 96.44 247 LEU B C 1
ATOM 6248 O O . LEU B 1 247 ? 20.906 -35.062 -1.413 1 96.44 247 LEU B O 1
ATOM 6252 N N . LEU B 1 248 ? 22.281 -35.031 -3.189 1 97.12 248 LEU B N 1
ATOM 6253 C CA . LEU B 1 248 ? 21.984 -36.438 -3.555 1 97.12 248 LEU B CA 1
ATOM 6254 C C . LEU B 1 248 ? 23.219 -37.312 -3.352 1 97.12 248 LEU B C 1
ATOM 6256 O O . LEU B 1 248 ? 24.344 -36.844 -3.527 1 97.12 248 LEU B O 1
ATOM 6260 N N . THR B 1 249 ? 23.031 -38.531 -2.947 1 95.56 249 THR B N 1
ATOM 6261 C CA . THR B 1 249 ? 24.078 -39.531 -3.027 1 95.56 249 THR B CA 1
ATOM 6262 C C . THR B 1 249 ? 24.328 -39.938 -4.477 1 95.56 249 THR B C 1
ATOM 6264 O O . THR B 1 249 ? 23.562 -39.562 -5.371 1 95.56 249 THR B O 1
ATOM 6267 N N . GLN B 1 250 ? 25.406 -40.625 -4.672 1 95.06 250 GLN B N 1
ATOM 6268 C CA . GLN B 1 250 ? 25.734 -41.094 -6.012 1 95.06 250 GLN B CA 1
ATOM 6269 C C . GLN B 1 250 ? 24.625 -41.969 -6.566 1 95.06 250 GLN B C 1
ATOM 6271 O O . GLN B 1 250 ? 24.25 -41.875 -7.738 1 95.06 250 GLN B O 1
ATOM 6276 N N . GLU B 1 251 ? 24.109 -42.812 -5.742 1 95.06 251 GLU B N 1
ATOM 6277 C CA . GLU B 1 251 ? 23.031 -43.719 -6.156 1 95.06 251 GLU B CA 1
ATOM 6278 C C . GLU B 1 251 ? 21.75 -42.938 -6.48 1 95.06 251 GLU B C 1
ATOM 6280 O O . GLU B 1 251 ? 21.078 -43.25 -7.461 1 95.06 251 GLU B O 1
ATOM 6285 N N . GLU B 1 252 ? 21.453 -42 -5.699 1 95.94 252 GLU B N 1
ATOM 6286 C CA . GLU B 1 252 ? 20.25 -41.188 -5.895 1 95.94 252 GLU B CA 1
ATOM 6287 C C . GLU B 1 252 ? 20.328 -40.375 -7.188 1 95.94 252 GLU B C 1
ATOM 6289 O O . GLU B 1 252 ? 19.312 -40.156 -7.844 1 95.94 252 GLU B O 1
ATOM 6294 N N . SER B 1 253 ? 21.516 -39.969 -7.516 1 97 253 SER B N 1
ATOM 6295 C CA . SER B 1 253 ? 21.703 -39.125 -8.711 1 97 253 SER B CA 1
ATOM 6296 C C . SER B 1 253 ? 21.297 -39.906 -9.969 1 97 253 SER B C 1
ATOM 6298 O O . SER B 1 253 ? 20.922 -39.281 -10.969 1 97 253 SER B O 1
ATOM 6300 N N . LEU B 1 254 ? 21.328 -41.188 -9.906 1 97.56 254 LEU B N 1
ATOM 6301 C CA . LEU B 1 254 ? 20.984 -42.031 -11.047 1 97.56 254 LEU B CA 1
ATOM 6302 C C . LEU B 1 254 ? 19.484 -41.969 -11.328 1 97.56 254 LEU B C 1
ATOM 6304 O O . LEU B 1 254 ? 19.047 -42.281 -12.438 1 97.56 254 LEU B O 1
ATOM 6308 N N . PHE B 1 255 ? 18.719 -41.594 -10.359 1 97.81 255 PHE B N 1
ATOM 6309 C CA . PHE B 1 255 ? 17.266 -41.469 -10.539 1 97.81 255 PHE B CA 1
ATOM 6310 C C . PHE B 1 255 ? 16.906 -40.188 -11.258 1 97.81 255 PHE B C 1
ATOM 6312 O O . PHE B 1 255 ? 15.758 -39.969 -11.617 1 97.81 255 PHE B O 1
ATOM 6319 N N . PHE B 1 256 ? 17.906 -39.312 -11.438 1 98 256 PHE B N 1
ATOM 6320 C CA . PHE B 1 256 ? 17.719 -38 -12.086 1 98 256 PHE B CA 1
ATOM 6321 C C . PHE B 1 256 ? 18.703 -37.812 -13.234 1 98 256 PHE B C 1
ATOM 6323 O O . PHE B 1 256 ? 19.641 -37.031 -13.125 1 98 256 PHE B O 1
ATOM 6330 N N . GLN B 1 257 ? 18.422 -38.469 -14.32 1 97.5 257 GLN B N 1
ATOM 6331 C CA . GLN B 1 257 ? 19.328 -38.375 -15.469 1 97.5 257 GLN B CA 1
ATOM 6332 C C . GLN B 1 257 ? 18.609 -37.875 -16.703 1 97.5 257 GLN B C 1
ATOM 6334 O O . GLN B 1 257 ? 17.562 -38.406 -17.078 1 97.5 257 GLN B O 1
ATOM 6339 N N . SER B 1 258 ? 19.203 -36.938 -17.312 1 96.25 258 SER B N 1
ATOM 6340 C CA . SER B 1 258 ? 18.656 -36.438 -18.578 1 96.25 258 SER B CA 1
ATOM 6341 C C . SER B 1 258 ? 18.641 -37.531 -19.641 1 96.25 258 SER B C 1
ATOM 6343 O O . SER B 1 258 ? 19.578 -38.312 -19.766 1 96.25 258 SER B O 1
ATOM 6345 N N . ASP B 1 259 ? 17.609 -37.594 -20.391 1 95.62 259 ASP B N 1
ATOM 6346 C CA . ASP B 1 259 ? 17.422 -38.5 -21.531 1 95.62 259 ASP B CA 1
ATOM 6347 C C . ASP B 1 259 ? 17.344 -39.938 -21.078 1 95.62 259 ASP B C 1
ATOM 6349 O O . ASP B 1 259 ? 17.484 -40.875 -21.891 1 95.62 259 ASP B O 1
ATOM 6353 N N . VAL B 1 260 ? 17.234 -40.125 -19.766 1 97.56 260 VAL B N 1
ATOM 6354 C CA . VAL B 1 260 ? 17.141 -41.5 -19.266 1 97.56 260 VAL B CA 1
ATOM 6355 C C . VAL B 1 260 ? 15.836 -41.656 -18.484 1 97.56 260 VAL B C 1
ATOM 6357 O O . VAL B 1 260 ? 15.023 -42.531 -18.828 1 97.56 260 VAL B O 1
ATOM 6360 N N . ASN B 1 261 ? 15.68 -40.875 -17.469 1 97.81 261 ASN B N 1
ATOM 6361 C CA . ASN B 1 261 ? 14.516 -41.156 -16.641 1 97.81 261 ASN B CA 1
ATOM 6362 C C . ASN B 1 261 ? 13.844 -39.875 -16.172 1 97.81 261 ASN B C 1
ATOM 6364 O O . ASN B 1 261 ? 13.125 -39.875 -15.164 1 97.81 261 ASN B O 1
ATOM 6368 N N . ILE B 1 262 ? 14.188 -38.719 -16.781 1 98.12 262 ILE B N 1
ATOM 6369 C CA . ILE B 1 262 ? 13.492 -37.469 -16.562 1 98.12 262 ILE B CA 1
ATOM 6370 C C . ILE B 1 262 ? 12.711 -37.062 -17.812 1 98.12 262 ILE B C 1
ATOM 6372 O O . ILE B 1 262 ? 13.297 -36.812 -18.859 1 98.12 262 ILE B O 1
ATOM 6376 N N . LYS B 1 263 ? 11.492 -36.969 -17.703 1 97.56 263 LYS B N 1
ATOM 6377 C CA . LYS B 1 263 ? 10.617 -36.562 -18.781 1 97.56 263 LYS B CA 1
ATOM 6378 C C . LYS B 1 263 ? 10.938 -37.312 -20.078 1 97.56 263 LYS B C 1
ATOM 6380 O O . LYS B 1 263 ? 11.227 -36.688 -21.109 1 97.56 263 LYS B O 1
ATOM 6385 N N . ARG B 1 264 ? 10.781 -38.562 -20 1 98.06 264 ARG B N 1
ATOM 6386 C CA . ARG B 1 264 ? 11.062 -39.438 -21.141 1 98.06 264 ARG B CA 1
ATOM 6387 C C . ARG B 1 264 ? 9.789 -40.062 -21.672 1 98.06 264 ARG B C 1
ATOM 6389 O O . ARG B 1 264 ? 8.93 -40.5 -20.891 1 98.06 264 ARG B O 1
ATOM 6396 N N . PRO B 1 265 ? 9.688 -40.188 -22.953 1 97.88 265 PRO B N 1
ATOM 6397 C CA . PRO B 1 265 ? 8.484 -40.781 -23.531 1 97.88 265 PRO B CA 1
ATOM 6398 C C . PRO B 1 265 ? 8.422 -42.312 -23.312 1 97.88 265 PRO B C 1
ATOM 6400 O O . PRO B 1 265 ? 9.461 -42.969 -23.297 1 97.88 265 PRO B O 1
ATOM 6403 N N . ILE B 1 266 ? 7.312 -42.781 -23.016 1 98.56 266 ILE B N 1
ATOM 6404 C CA . ILE B 1 266 ? 6.988 -44.219 -23.031 1 98.56 266 ILE B CA 1
ATOM 6405 C C . ILE B 1 266 ? 6.352 -44.594 -24.375 1 98.56 266 ILE B C 1
ATOM 6407 O O . ILE B 1 266 ? 5.312 -44.031 -24.75 1 98.56 266 ILE B O 1
ATOM 6411 N N . LEU B 1 267 ? 6.91 -45.5 -25.047 1 97.94 267 LEU B N 1
ATOM 6412 C CA . LEU B 1 267 ? 6.465 -45.812 -26.391 1 97.94 267 LEU B CA 1
ATOM 6413 C C . LEU B 1 267 ? 5.344 -46.844 -26.375 1 97.94 267 LEU B C 1
ATOM 6415 O O . LEU B 1 267 ? 5.254 -47.656 -25.438 1 97.94 267 LEU B O 1
ATOM 6419 N N . SER B 1 268 ? 4.574 -46.812 -27.422 1 97.5 268 SER B N 1
ATOM 6420 C CA . SER B 1 268 ? 3.455 -47.75 -27.516 1 97.5 268 SER B CA 1
ATOM 6421 C C . SER B 1 268 ? 3.916 -49.125 -28.016 1 97.5 268 SER B C 1
ATOM 6423 O O . SER B 1 268 ? 4.836 -49.188 -28.844 1 97.5 268 SER B O 1
ATOM 6425 N N . SER B 1 269 ? 3.352 -50.188 -27.5 1 95.75 269 SER B N 1
ATOM 6426 C CA . SER B 1 269 ? 3.605 -51.531 -28.031 1 95.75 269 SER B CA 1
ATOM 6427 C C . SER B 1 269 ? 2.615 -51.906 -29.125 1 95.75 269 SER B C 1
ATOM 6429 O O . SER B 1 269 ? 2.844 -52.844 -29.891 1 95.75 269 SER B O 1
ATOM 6431 N N . GLY B 1 270 ? 1.526 -51.219 -29.344 1 93.69 270 GLY B N 1
ATOM 6432 C CA . GLY B 1 270 ? 0.534 -51.281 -30.406 1 93.69 270 GLY B CA 1
ATOM 6433 C C . GLY B 1 270 ? 0.276 -49.938 -31.078 1 93.69 270 GLY B C 1
ATOM 6434 O O . GLY B 1 270 ? 1.188 -49.125 -31.219 1 93.69 270 GLY B O 1
ATOM 6435 N N . PRO B 1 271 ? -0.864 -49.906 -31.625 1 94.5 271 PRO B N 1
ATOM 6436 C CA . PRO B 1 271 ? -1.185 -48.594 -32.188 1 94.5 271 PRO B CA 1
ATOM 6437 C C . PRO B 1 271 ? -1.147 -47.469 -31.156 1 94.5 271 PRO B C 1
ATOM 6439 O O . PRO B 1 271 ? -1.548 -47.656 -30.016 1 94.5 271 PRO B O 1
ATOM 6442 N N . ASP B 1 272 ? -0.694 -46.344 -31.578 1 95.94 272 ASP B N 1
ATOM 6443 C CA . ASP B 1 272 ? -0.617 -45.219 -30.656 1 95.94 272 ASP B CA 1
ATOM 6444 C C . ASP B 1 272 ? -1.638 -44.125 -31.016 1 95.94 272 ASP B C 1
ATOM 6446 O O . ASP B 1 272 ? -1.56 -43 -30.516 1 95.94 272 ASP B O 1
ATOM 6450 N N . SER B 1 273 ? -2.479 -44.438 -32.031 1 95.69 273 SER B N 1
ATOM 6451 C CA . SER B 1 273 ? -3.482 -43.469 -32.469 1 95.69 273 SER B CA 1
ATOM 6452 C C . SER B 1 273 ? -4.828 -44.156 -32.719 1 95.69 273 SER B C 1
ATOM 6454 O O . SER B 1 273 ? -4.902 -45.375 -32.844 1 95.69 273 SER B O 1
ATOM 6456 N N . VAL B 1 274 ? -5.82 -43.344 -32.688 1 96.44 274 VAL B N 1
ATOM 6457 C CA . VAL B 1 274 ? -7.172 -43.781 -33.031 1 96.44 274 VAL B CA 1
ATOM 6458 C C . VAL B 1 274 ? -7.824 -42.781 -33.969 1 96.44 274 VAL B C 1
ATOM 6460 O O . VAL B 1 274 ? -7.371 -41.625 -34.062 1 96.44 274 VAL B O 1
ATOM 6463 N N . ILE B 1 275 ? -8.836 -43.219 -34.719 1 95.5 275 ILE B N 1
ATOM 6464 C CA . ILE B 1 275 ? -9.625 -42.344 -35.562 1 95.5 275 ILE B CA 1
ATOM 6465 C C . ILE B 1 275 ? -10.945 -42.031 -34.875 1 95.5 275 ILE B C 1
ATOM 6467 O O . ILE B 1 275 ? -11.688 -42.938 -34.469 1 95.5 275 ILE B O 1
ATOM 6471 N N . VAL B 1 276 ? -11.18 -40.75 -34.719 1 95.88 276 VAL B N 1
ATOM 6472 C CA . VAL B 1 276 ? -12.391 -40.281 -34.062 1 95.88 276 VAL B CA 1
ATOM 6473 C C . VAL B 1 276 ? -13.344 -39.688 -35.094 1 95.88 276 VAL B C 1
ATOM 6475 O O . VAL B 1 276 ? -12.969 -38.812 -35.844 1 95.88 276 VAL B O 1
ATOM 6478 N N . LYS B 1 277 ? -14.633 -40.094 -35.062 1 94.94 277 LYS B N 1
ATOM 6479 C CA . LYS B 1 277 ? -15.656 -39.594 -35.969 1 94.94 277 LYS B CA 1
ATOM 6480 C C . LYS B 1 277 ? -16.391 -38.406 -35.375 1 94.94 277 LYS B C 1
ATOM 6482 O O . LYS B 1 277 ? -16.516 -38.312 -34.156 1 94.94 277 LYS B O 1
ATOM 6487 N N . PRO B 1 278 ? -16.828 -37.469 -36.25 1 91.81 278 PRO B N 1
ATOM 6488 C CA . PRO B 1 278 ? -17.594 -36.344 -35.719 1 91.81 278 PRO B CA 1
ATOM 6489 C C . PRO B 1 278 ? -18.922 -36.75 -35.094 1 91.81 278 PRO B C 1
ATOM 6491 O O . PRO B 1 278 ? -19.484 -37.781 -35.469 1 91.81 278 PRO B O 1
ATOM 6494 N N . LYS B 1 279 ? -19.25 -36.125 -33.969 1 79.19 279 LYS B N 1
ATOM 6495 C CA . LYS B 1 279 ? -20.594 -36.281 -33.406 1 79.19 279 LYS B CA 1
ATOM 6496 C C . LYS B 1 279 ? -21.609 -35.406 -34.125 1 79.19 279 LYS B C 1
ATOM 6498 O O . LYS B 1 279 ? -21.281 -34.281 -34.531 1 79.19 279 LYS B O 1
ATOM 6503 N N . ALA B 1 280 ? -22.719 -35.938 -34.625 1 62.25 280 ALA B N 1
ATOM 6504 C CA . ALA B 1 280 ? -23.75 -35.188 -35.312 1 62.25 280 ALA B CA 1
ATOM 6505 C C . ALA B 1 280 ? -24.188 -33.969 -34.5 1 62.25 280 ALA B C 1
ATOM 6507 O O . ALA B 1 280 ? -24.438 -32.906 -35.031 1 62.25 280 ALA B O 1
ATOM 6508 N N . PHE B 1 281 ? -24.516 -34.031 -33.062 1 53.31 281 PHE B N 1
ATOM 6509 C CA . PHE B 1 281 ? -25.078 -32.906 -32.312 1 53.31 281 PHE B CA 1
ATOM 6510 C C . PHE B 1 281 ? -24.109 -32.438 -31.25 1 53.31 281 PHE B C 1
ATOM 6512 O O . PHE B 1 281 ? -23.562 -33.25 -30.484 1 53.31 281 PHE B O 1
ATOM 6519 N N . THR B 1 282 ? -23.5 -31.25 -31.469 1 52.44 282 THR B N 1
ATOM 6520 C CA . THR B 1 282 ? -22.547 -30.609 -30.562 1 52.44 282 THR B CA 1
ATOM 6521 C C . THR B 1 282 ? -23.188 -30.359 -29.203 1 52.44 282 THR B C 1
ATOM 6523 O O . THR B 1 282 ? -24.203 -29.656 -29.094 1 52.44 282 THR B O 1
ATOM 6526 N N . ASP B 1 283 ? -23.188 -31.156 -28.219 1 50.44 283 ASP B N 1
ATOM 6527 C CA . ASP B 1 283 ? -23.75 -30.938 -26.891 1 50.44 283 ASP B CA 1
ATOM 6528 C C . ASP B 1 283 ? -23.109 -29.734 -26.219 1 50.44 283 ASP B C 1
ATOM 6530 O O . ASP B 1 283 ? -21.953 -29.766 -25.812 1 50.44 283 ASP B O 1
ATOM 6534 N N . SER B 1 284 ? -23.562 -28.562 -26.547 1 53.22 284 SER B N 1
ATOM 6535 C CA . SER B 1 284 ? -23.203 -27.312 -25.891 1 53.22 284 SER B CA 1
ATOM 6536 C C . SER B 1 284 ? -23.734 -27.266 -24.453 1 53.22 284 SER B C 1
ATOM 6538 O O . SER B 1 284 ? -23.734 -26.219 -23.812 1 53.22 284 SER B O 1
ATOM 6540 N N . SER B 1 285 ? -24.297 -28.344 -23.891 1 51.56 285 SER B N 1
ATOM 6541 C CA . SER B 1 285 ? -25.031 -28.297 -22.625 1 51.56 285 SER B CA 1
ATOM 6542 C C . SER B 1 285 ? -24.094 -28.016 -21.453 1 51.56 285 SER B C 1
ATOM 6544 O O . SER B 1 285 ? -24.547 -27.578 -20.391 1 51.56 285 SER B O 1
ATOM 6546 N N . SER B 1 286 ? -22.844 -28.266 -21.641 1 57.47 286 SER B N 1
ATOM 6547 C CA . SER B 1 286 ? -21.984 -28.125 -20.469 1 57.47 286 SER B CA 1
ATOM 6548 C C . SER B 1 286 ? -21.484 -26.688 -20.328 1 57.47 286 SER B C 1
ATOM 6550 O O . SER B 1 286 ? -20.797 -26.359 -19.359 1 57.47 286 SER B O 1
ATOM 6552 N N . MET B 1 287 ? -22.109 -25.844 -21.219 1 59.53 287 MET B N 1
ATOM 6553 C CA . MET B 1 287 ? -21.625 -24.469 -21.203 1 59.53 287 MET B CA 1
ATOM 6554 C C . MET B 1 287 ? -22.328 -23.656 -20.109 1 59.53 287 MET B C 1
ATOM 6556 O O . MET B 1 287 ? -23.531 -23.828 -19.906 1 59.53 287 MET B O 1
ATOM 6560 N N . ASP B 1 288 ? -21.531 -22.922 -19.281 1 61.41 288 ASP B N 1
ATOM 6561 C CA . ASP B 1 288 ? -21.938 -21.969 -18.234 1 61.41 288 ASP B CA 1
ATOM 6562 C C . ASP B 1 288 ? -22.25 -22.688 -16.922 1 61.41 288 ASP B C 1
ATOM 6564 O O . ASP B 1 288 ? -23.094 -22.234 -16.156 1 61.41 288 ASP B O 1
ATOM 6568 N N . ARG B 1 289 ? -21.828 -24 -16.859 1 63.25 289 ARG B N 1
ATOM 6569 C CA . ARG B 1 289 ? -21.969 -24.672 -15.57 1 63.25 289 ARG B CA 1
ATOM 6570 C C . ARG B 1 289 ? -20.875 -24.234 -14.602 1 63.25 289 ARG B C 1
ATOM 6572 O O . ARG B 1 289 ? -19.891 -23.625 -15.016 1 63.25 289 ARG B O 1
ATOM 6579 N N . ALA B 1 290 ? -21.297 -24.594 -13.391 1 64.75 290 ALA B N 1
ATOM 6580 C CA . ALA B 1 290 ? -20.391 -24.25 -12.305 1 64.75 290 ALA B CA 1
ATOM 6581 C C . ALA B 1 290 ? -19.016 -24.891 -12.508 1 64.75 290 ALA B C 1
ATOM 6583 O O . ALA B 1 290 ? -18.938 -26.078 -12.836 1 64.75 290 ALA B O 1
ATOM 6584 N N . GLU B 1 291 ? -18.047 -24.047 -12.469 1 70.62 291 GLU B N 1
ATOM 6585 C CA . GLU B 1 291 ? -16.656 -24.453 -12.672 1 70.62 291 GLU B CA 1
ATOM 6586 C C . GLU B 1 291 ? -16.188 -25.406 -11.578 1 70.62 291 GLU B C 1
ATOM 6588 O O . GLU B 1 291 ? -16.328 -25.109 -10.391 1 70.62 291 GLU B O 1
ATOM 6593 N N . ASP B 1 292 ? -15.93 -26.625 -11.953 1 78.06 292 ASP B N 1
ATOM 6594 C CA . ASP B 1 292 ? -15.203 -27.5 -11.047 1 78.06 292 ASP B CA 1
ATOM 6595 C C . ASP B 1 292 ? -13.695 -27.406 -11.258 1 78.06 292 ASP B C 1
ATOM 6597 O O . ASP B 1 292 ? -13.172 -27.859 -12.273 1 78.06 292 ASP B O 1
ATOM 6601 N N . PRO B 1 293 ? -13.055 -26.906 -10.289 1 77.75 293 PRO B N 1
ATOM 6602 C CA . PRO B 1 293 ? -11.625 -26.672 -10.484 1 77.75 293 PRO B CA 1
ATOM 6603 C C . PRO B 1 293 ? -10.82 -27.953 -10.602 1 77.75 293 PRO B C 1
ATOM 6605 O O . PRO B 1 293 ? -9.664 -27.938 -11.023 1 77.75 293 PRO B O 1
ATOM 6608 N N . THR B 1 294 ? -11.461 -29.062 -10.273 1 79.75 294 THR B N 1
ATOM 6609 C CA . THR B 1 294 ? -10.719 -30.312 -10.289 1 79.75 294 THR B CA 1
ATOM 6610 C C . THR B 1 294 ? -11.078 -31.141 -11.516 1 79.75 294 THR B C 1
ATOM 6612 O O . THR B 1 294 ? -10.516 -32.219 -11.734 1 79.75 294 THR B O 1
ATOM 6615 N N . ALA B 1 295 ? -11.93 -30.578 -12.305 1 79.19 295 ALA B N 1
ATOM 6616 C CA . ALA B 1 295 ? -12.328 -31.297 -13.516 1 79.19 295 ALA B CA 1
ATOM 6617 C C . ALA B 1 295 ? -11.172 -31.375 -14.508 1 79.19 295 ALA B C 1
ATOM 6619 O O . ALA B 1 295 ? -10.422 -30.422 -14.688 1 79.19 295 ALA B O 1
ATOM 6620 N N . SER B 1 296 ? -10.938 -32.594 -14.961 1 87 296 SER B N 1
ATOM 6621 C CA . SER B 1 296 ? -9.93 -32.812 -15.984 1 87 296 SER B CA 1
ATOM 6622 C C . SER B 1 296 ? -10.477 -33.688 -17.109 1 87 296 SER B C 1
ATOM 6624 O O . SER B 1 296 ? -11.164 -34.688 -16.859 1 87 296 SER B O 1
ATOM 6626 N N . PRO B 1 297 ? -10.266 -33.375 -18.375 1 92.56 297 PRO B N 1
ATOM 6627 C CA . PRO B 1 297 ? -9.625 -32.156 -18.828 1 92.56 297 PRO B CA 1
ATOM 6628 C C . PRO B 1 297 ? -10.547 -30.938 -18.719 1 92.56 297 PRO B C 1
ATOM 6630 O O . PRO B 1 297 ? -11.75 -31.047 -18.922 1 92.56 297 PRO B O 1
ATOM 6633 N N . SER B 1 298 ? -9.945 -29.828 -18.344 1 92.75 298 SER B N 1
ATOM 6634 C CA . SER B 1 298 ? -10.703 -28.578 -18.25 1 92.75 298 SER B CA 1
ATOM 6635 C C . SER B 1 298 ? -10.969 -27.984 -19.625 1 92.75 298 SER B C 1
ATOM 6637 O O . SER B 1 298 ? -11.883 -27.172 -19.781 1 92.75 298 SER B O 1
ATOM 6639 N N . GLY B 1 299 ? -10.141 -28.328 -20.594 1 95.06 299 GLY B N 1
ATOM 6640 C CA . GLY B 1 299 ? -10.234 -27.828 -21.969 1 95.06 299 GLY B CA 1
ATOM 6641 C C . GLY B 1 299 ? -9.281 -28.531 -22.922 1 95.06 299 GLY B C 1
ATOM 6642 O O . GLY B 1 299 ? -8.742 -29.594 -22.594 1 95.06 299 GLY B O 1
ATOM 6643 N N . TYR B 1 300 ? -9.211 -28 -24.156 1 96.81 300 TYR B N 1
ATOM 6644 C CA . TYR B 1 300 ? -8.352 -28.578 -25.188 1 96.81 300 TYR B CA 1
ATOM 6645 C C . TYR B 1 300 ? -7.949 -27.516 -26.203 1 96.81 300 TYR B C 1
ATOM 6647 O O . TYR B 1 300 ? -8.586 -26.469 -26.312 1 96.81 300 TYR B O 1
ATOM 6655 N N . TYR B 1 301 ? -6.828 -27.734 -26.828 1 97.75 301 TYR B N 1
ATOM 6656 C CA . TYR B 1 301 ? -6.43 -26.906 -27.953 1 97.75 301 TYR B CA 1
ATOM 6657 C C . TYR B 1 301 ? -7.066 -27.391 -29.25 1 97.75 301 TYR B C 1
ATOM 6659 O O . TYR B 1 301 ? -7.191 -28.609 -29.469 1 97.75 301 TYR B O 1
ATOM 6667 N N . TYR B 1 302 ? -7.457 -26.516 -30.109 1 96.56 302 TYR B N 1
ATOM 6668 C CA . TYR B 1 302 ? -7.832 -26.75 -31.5 1 96.56 302 TYR B CA 1
ATOM 6669 C C . TYR B 1 302 ? -7.383 -25.594 -32.375 1 96.56 302 TYR B C 1
ATOM 6671 O O . TYR B 1 302 ? -7.766 -24.438 -32.156 1 96.56 302 TYR B O 1
ATOM 6679 N N . GLU B 1 303 ? -6.484 -25.859 -33.344 1 95.88 303 GLU B N 1
ATOM 6680 C CA . GLU B 1 303 ? -5.867 -24.828 -34.188 1 95.88 303 GLU B CA 1
ATOM 6681 C C . GLU B 1 303 ? -5.141 -23.797 -33.344 1 95.88 303 GLU B C 1
ATOM 6683 O O . GLU B 1 303 ? -5.309 -22.594 -33.531 1 95.88 303 GLU B O 1
ATOM 6688 N N . ASP B 1 304 ? -4.602 -24.219 -32.281 1 94.94 304 ASP B N 1
ATOM 6689 C CA . ASP B 1 304 ? -3.766 -23.438 -31.391 1 94.94 304 ASP B CA 1
ATOM 6690 C C . ASP B 1 304 ? -4.613 -22.531 -30.5 1 94.94 304 ASP B C 1
ATOM 6692 O O . ASP B 1 304 ? -4.102 -21.578 -29.906 1 94.94 304 ASP B O 1
ATOM 6696 N N . GLN B 1 305 ? -5.863 -22.797 -30.484 1 96.94 305 GLN B N 1
ATOM 6697 C CA . GLN B 1 305 ? -6.758 -22.031 -29.625 1 96.94 305 GLN B CA 1
ATOM 6698 C C . GLN B 1 305 ? -7.328 -22.891 -28.5 1 96.94 305 GLN B C 1
ATOM 6700 O O . GLN B 1 305 ? -7.84 -23.984 -28.75 1 96.94 305 GLN B O 1
ATOM 6705 N N . TRP B 1 306 ? -7.176 -22.359 -27.312 1 97.19 306 TRP B N 1
ATOM 6706 C CA . TRP B 1 306 ? -7.688 -23.062 -26.156 1 97.19 306 TRP B CA 1
ATOM 6707 C C . TRP B 1 306 ? -9.203 -22.953 -26.062 1 97.19 306 TRP B C 1
ATOM 6709 O O . TRP B 1 306 ? -9.75 -21.844 -26.141 1 97.19 306 TRP B O 1
ATOM 6719 N N . ARG B 1 307 ? -9.844 -24.047 -25.922 1 94.94 307 ARG B N 1
ATOM 6720 C CA . ARG B 1 307 ? -11.289 -24.125 -25.719 1 94.94 307 ARG B CA 1
ATOM 6721 C C . ARG B 1 307 ? -11.617 -24.766 -24.375 1 94.94 307 ARG B C 1
ATOM 6723 O O . ARG B 1 307 ? -11.211 -25.906 -24.094 1 94.94 307 ARG B O 1
ATOM 6730 N N . SER B 1 308 ? -12.344 -24 -23.578 1 92.25 308 SER B N 1
ATOM 6731 C CA . SER B 1 308 ? -12.742 -24.516 -22.281 1 92.25 308 SER B CA 1
ATOM 6732 C C . SER B 1 308 ? -13.984 -25.391 -22.375 1 92.25 308 SER B C 1
ATOM 6734 O O . SER B 1 308 ? -14.812 -25.203 -23.266 1 92.25 308 SER B O 1
ATOM 6736 N N . ARG B 1 309 ? -14.109 -26.312 -21.5 1 89 309 ARG B N 1
ATOM 6737 C CA . ARG B 1 309 ? -15.281 -27.188 -21.5 1 89 309 ARG B CA 1
ATOM 6738 C C . ARG B 1 309 ? -16.422 -26.562 -20.703 1 89 309 ARG B C 1
ATOM 6740 O O . ARG B 1 309 ? -17.578 -27 -20.812 1 89 309 ARG B O 1
ATOM 6747 N N . THR B 1 310 ? -16.125 -25.516 -19.938 1 84.56 310 THR B N 1
ATOM 6748 C CA . THR B 1 310 ? -17.156 -24.984 -19.047 1 84.56 310 THR B CA 1
ATOM 6749 C C . THR B 1 310 ? -17.422 -23.516 -19.359 1 84.56 310 THR B C 1
ATOM 6751 O O . THR B 1 310 ? -18.438 -22.969 -18.922 1 84.56 310 THR B O 1
ATOM 6754 N N . HIS B 1 311 ? -16.516 -22.859 -20.016 1 85.31 311 HIS B N 1
ATOM 6755 C CA . HIS B 1 311 ? -16.688 -21.438 -20.297 1 85.31 311 HIS B CA 1
ATOM 6756 C C . HIS B 1 311 ? -16.375 -21.125 -21.75 1 85.31 311 HIS B C 1
ATOM 6758 O O . HIS B 1 311 ? -15.469 -21.719 -22.344 1 85.31 311 HIS B O 1
ATOM 6764 N N . TRP B 1 312 ? -17.109 -20.156 -22.219 1 86.31 312 TRP B N 1
ATOM 6765 C CA . TRP B 1 312 ? -16.797 -19.672 -23.562 1 86.31 312 TRP B CA 1
ATOM 6766 C C . TRP B 1 312 ? -15.57 -18.75 -23.516 1 86.31 312 TRP B C 1
ATOM 6768 O O . TRP B 1 312 ? -15.531 -17.797 -22.75 1 86.31 312 TRP B O 1
ATOM 6778 N N . ILE B 1 313 ? -14.594 -19.078 -24.344 1 91.44 313 ILE B N 1
ATOM 6779 C CA . ILE B 1 313 ? -13.375 -18.281 -24.422 1 91.44 313 ILE B CA 1
ATOM 6780 C C . ILE B 1 313 ? -13.336 -17.531 -25.75 1 91.44 313 ILE B C 1
ATOM 6782 O O . ILE B 1 313 ? -13.422 -18.141 -26.812 1 91.44 313 ILE B O 1
ATOM 6786 N N . HIS B 1 314 ? -13.227 -16.219 -25.594 1 89.88 314 HIS B N 1
ATOM 6787 C CA . HIS B 1 314 ? -13.078 -15.352 -26.766 1 89.88 314 HIS B CA 1
ATOM 6788 C C . HIS B 1 314 ? -11.617 -15.203 -27.156 1 89.88 314 HIS B C 1
ATOM 6790 O O . HIS B 1 314 ? -10.727 -15.289 -26.312 1 89.88 314 HIS B O 1
ATOM 6796 N N . ASN B 1 315 ? -11.531 -15.062 -28.5 1 91.75 315 ASN B N 1
ATOM 6797 C CA . ASN B 1 315 ? -10.18 -14.773 -28.969 1 91.75 315 ASN B CA 1
ATOM 6798 C C . ASN B 1 315 ? -9.961 -13.273 -29.156 1 91.75 315 ASN B C 1
ATOM 6800 O O . ASN B 1 315 ? -10.609 -12.641 -29.984 1 91.75 315 ASN B O 1
ATOM 6804 N N . PHE B 1 316 ? -9.078 -12.75 -28.453 1 95.75 316 PHE B N 1
ATOM 6805 C CA . PHE B 1 316 ? -8.75 -11.328 -28.516 1 95.75 316 PHE B CA 1
ATOM 6806 C C . PHE B 1 316 ? -7.543 -11.094 -29.422 1 95.75 316 PHE B C 1
ATOM 6808 O O . PHE B 1 316 ? -6.441 -10.82 -28.938 1 95.75 316 PHE B O 1
ATOM 6815 N N . ASN B 1 317 ? -7.793 -11.078 -30.703 1 95.5 317 ASN B N 1
ATOM 6816 C CA . ASN B 1 317 ? -6.711 -10.969 -31.672 1 95.5 317 ASN B CA 1
ATOM 6817 C C . ASN B 1 317 ? -6.391 -9.516 -32 1 95.5 317 ASN B C 1
ATOM 6819 O O . ASN B 1 317 ? -5.328 -9.211 -32.562 1 95.5 317 ASN B O 1
ATOM 6823 N N . LYS B 1 318 ? -7.289 -8.648 -31.688 1 96.69 318 LYS B N 1
ATOM 6824 C CA . LYS B 1 318 ? -7.09 -7.227 -31.938 1 96.69 318 LYS B CA 1
ATOM 6825 C C . LYS B 1 318 ? -6.918 -6.453 -30.641 1 96.69 318 LYS B C 1
ATOM 6827 O O . LYS B 1 318 ? -7.656 -6.676 -29.672 1 96.69 318 LYS B O 1
ATOM 6832 N N . SER B 1 319 ? -6.023 -5.535 -30.688 1 96.94 319 SER B N 1
ATOM 6833 C CA . SER B 1 319 ? -5.758 -4.734 -29.5 1 96.94 319 SER B CA 1
ATOM 6834 C C . SER B 1 319 ? -6.98 -3.916 -29.094 1 96.94 319 SER B C 1
ATOM 6836 O O . SER B 1 319 ? -7.227 -3.701 -27.906 1 96.94 319 SER B O 1
ATOM 6838 N N . ASP B 1 320 ? -7.797 -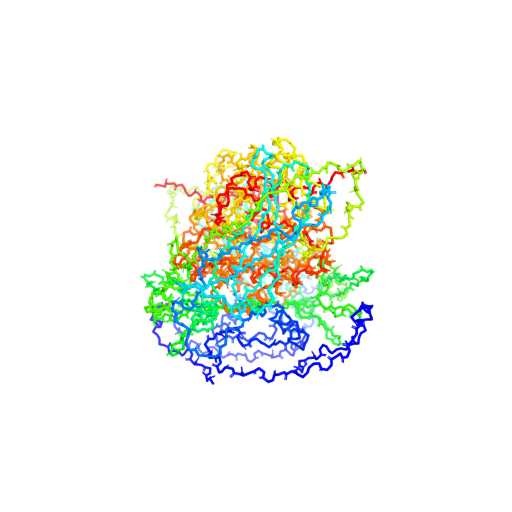3.512 -30.047 1 96.75 320 ASP B N 1
ATOM 6839 C CA . ASP B 1 320 ? -8.984 -2.715 -29.766 1 96.75 320 ASP B CA 1
ATOM 6840 C C . ASP B 1 320 ? -9.984 -3.498 -28.922 1 96.75 320 ASP B C 1
ATOM 6842 O O . ASP B 1 320 ? -10.688 -2.92 -28.094 1 96.75 320 ASP B O 1
ATOM 6846 N N . ASP B 1 321 ? -10.062 -4.746 -29.203 1 96.44 321 ASP B N 1
ATOM 6847 C CA . ASP B 1 321 ? -10.969 -5.582 -28.422 1 96.44 321 ASP B CA 1
ATOM 6848 C C . ASP B 1 321 ? -10.547 -5.629 -26.953 1 96.44 321 ASP B C 1
ATOM 6850 O O . ASP B 1 321 ? -11.398 -5.645 -26.062 1 96.44 321 ASP B O 1
ATOM 6854 N N . ILE B 1 322 ? -9.258 -5.68 -26.734 1 98 322 ILE B N 1
ATOM 6855 C CA . ILE B 1 322 ? -8.742 -5.719 -25.359 1 98 322 ILE B CA 1
ATOM 6856 C C . ILE B 1 322 ? -8.984 -4.371 -24.688 1 98 322 ILE B C 1
ATOM 6858 O O . ILE B 1 322 ? -9.406 -4.316 -23.531 1 98 322 ILE B O 1
ATOM 6862 N N . THR B 1 323 ? -8.742 -3.283 -25.406 1 97.88 323 THR B N 1
ATOM 6863 C CA . THR B 1 323 ? -8.977 -1.942 -24.875 1 97.88 323 THR B CA 1
ATOM 6864 C C . THR B 1 323 ? -10.438 -1.759 -24.484 1 97.88 323 THR B C 1
ATOM 6866 O O . THR B 1 323 ? -10.734 -1.217 -23.422 1 97.88 323 THR B O 1
ATOM 6869 N N . GLU B 1 324 ? -11.297 -2.195 -25.359 1 96.75 324 GLU B N 1
ATOM 6870 C CA . GLU B 1 324 ? -12.727 -2.1 -25.078 1 96.75 324 GLU B CA 1
ATOM 6871 C C . GLU B 1 324 ? -13.094 -2.918 -23.844 1 96.75 324 GLU B C 1
ATOM 6873 O O . GLU B 1 324 ? -13.883 -2.471 -23 1 96.75 324 GLU B O 1
ATOM 6878 N N . CYS B 1 325 ? -12.523 -4.059 -23.688 1 97.38 325 CYS B N 1
ATOM 6879 C CA . CYS B 1 325 ? -12.789 -4.949 -22.562 1 97.38 325 CYS B CA 1
ATOM 6880 C C . CYS B 1 325 ? -12.297 -4.348 -21.25 1 97.38 325 CYS B C 1
ATOM 6882 O O . CYS B 1 325 ? -12.984 -4.414 -20.234 1 97.38 325 CYS B O 1
ATOM 6884 N N . LEU B 1 326 ? -11.141 -3.693 -21.25 1 98.19 326 LEU B N 1
ATOM 6885 C CA . LEU B 1 326 ? -10.477 -3.258 -20.016 1 98.19 326 LEU B CA 1
ATOM 6886 C C . LEU B 1 326 ? -10.812 -1.807 -19.703 1 98.19 326 LEU B C 1
ATOM 6888 O O . LEU B 1 326 ? -10.336 -1.256 -18.703 1 98.19 326 LEU B O 1
ATOM 6892 N N . GLN B 1 327 ? -11.648 -1.168 -20.531 1 97.44 327 GLN B N 1
ATOM 6893 C CA . GLN B 1 327 ? -11.961 0.245 -20.359 1 97.44 327 GLN B CA 1
ATOM 6894 C C . GLN B 1 327 ? -12.523 0.506 -18.953 1 97.44 327 GLN B C 1
ATOM 6896 O O . GLN B 1 327 ? -13.461 -0.166 -18.531 1 97.44 327 GLN B O 1
ATOM 6901 N N . GLY B 1 328 ? -11.883 1.437 -18.266 1 97.31 328 GLY B N 1
ATOM 6902 C CA . GLY B 1 328 ? -12.336 1.851 -16.953 1 97.31 328 GLY B CA 1
ATOM 6903 C C . GLY B 1 328 ? -11.922 0.898 -15.844 1 97.31 328 GLY B C 1
ATOM 6904 O O . GLY B 1 328 ? -12.352 1.037 -14.703 1 97.31 328 GLY B O 1
ATOM 6905 N N . LYS B 1 329 ? -11.055 -0.065 -16.125 1 97.88 329 LYS B N 1
ATOM 6906 C CA . LYS B 1 329 ? -10.773 -1.102 -15.141 1 97.88 329 LYS B CA 1
ATOM 6907 C C . LYS B 1 329 ? -9.367 -0.947 -14.57 1 97.88 329 LYS B C 1
ATOM 6909 O O . LYS B 1 329 ? -8.469 -0.435 -15.25 1 97.88 329 LYS B O 1
ATOM 6914 N N . VAL B 1 330 ? -9.25 -1.302 -13.359 1 98.19 330 VAL B N 1
ATOM 6915 C CA . VAL B 1 330 ? -7.961 -1.437 -12.688 1 98.19 330 VAL B CA 1
ATOM 6916 C C . VAL B 1 330 ? -7.633 -2.914 -12.484 1 98.19 330 VAL B C 1
ATOM 6918 O O . VAL B 1 330 ? -8.367 -3.633 -11.805 1 98.19 330 VAL B O 1
ATOM 6921 N N . ILE B 1 331 ? -6.512 -3.355 -13.039 1 98.75 331 ILE B N 1
ATOM 6922 C CA . ILE B 1 331 ? -6.125 -4.758 -12.977 1 98.75 331 ILE B CA 1
ATOM 6923 C C . ILE B 1 331 ? -4.895 -4.922 -12.086 1 98.75 331 ILE B C 1
ATOM 6925 O O . ILE B 1 331 ? -3.867 -4.277 -12.312 1 98.75 331 ILE B O 1
ATOM 6929 N N . HIS B 1 332 ? -5.031 -5.75 -11.102 1 98.75 332 HIS B N 1
ATOM 6930 C CA . HIS B 1 332 ? -3.926 -6.082 -10.211 1 98.75 332 HIS B CA 1
ATOM 6931 C C . HIS B 1 332 ? -3.402 -7.488 -10.484 1 98.75 332 HIS B C 1
ATOM 6933 O O . HIS B 1 332 ? -4.133 -8.469 -10.328 1 98.75 332 HIS B O 1
ATOM 6939 N N . LEU B 1 333 ? -2.189 -7.578 -10.883 1 98.75 333 LEU B N 1
ATOM 6940 C CA . LEU B 1 333 ? -1.519 -8.859 -11.055 1 98.75 333 LEU B CA 1
ATOM 6941 C C . LEU B 1 333 ? -0.545 -9.125 -9.914 1 98.75 333 LEU B C 1
ATOM 6943 O O . LEU B 1 333 ? 0.39 -8.352 -9.695 1 98.75 333 LEU B O 1
ATOM 6947 N N . PHE B 1 334 ? -0.79 -10.211 -9.172 1 98.38 334 PHE B N 1
ATOM 6948 C CA . PHE B 1 334 ? 0.078 -10.578 -8.055 1 98.38 334 PHE B CA 1
ATOM 6949 C C . PHE B 1 334 ? 0.736 -11.93 -8.297 1 98.38 334 PHE B C 1
ATOM 6951 O O . PHE B 1 334 ? 0.064 -12.898 -8.664 1 98.38 334 PHE B O 1
ATOM 6958 N N . GLY B 1 335 ? 1.996 -11.984 -8.07 1 96.81 335 GLY B N 1
ATOM 6959 C CA . GLY B 1 335 ? 2.605 -13.297 -8.141 1 96.81 335 GLY B CA 1
ATOM 6960 C C . GLY B 1 335 ? 4.094 -13.25 -8.43 1 96.81 335 GLY B C 1
ATOM 6961 O O . GLY B 1 335 ? 4.844 -12.547 -7.746 1 96.81 335 GLY B O 1
ATOM 6962 N N . ASP B 1 336 ? 4.484 -14.109 -9.391 1 94.56 336 ASP B N 1
ATOM 6963 C CA . ASP B 1 336 ? 5.895 -14.227 -9.75 1 94.56 336 ASP B CA 1
ATOM 6964 C C . ASP B 1 336 ? 6.109 -13.93 -11.234 1 94.56 336 ASP B C 1
ATOM 6966 O O . ASP B 1 336 ? 5.344 -13.172 -11.836 1 94.56 336 ASP B O 1
ATOM 6970 N N . SER B 1 337 ? 7.207 -14.445 -11.82 1 95.31 337 SER B N 1
ATOM 6971 C CA . SER B 1 337 ? 7.57 -14.109 -13.195 1 95.31 337 SER B CA 1
ATOM 6972 C C . SER B 1 337 ? 6.559 -14.672 -14.188 1 95.31 337 SER B C 1
ATOM 6974 O O . SER B 1 337 ? 6.441 -14.172 -15.312 1 95.31 337 SER B O 1
ATOM 6976 N N . THR B 1 338 ? 5.789 -15.664 -13.781 1 96.25 338 THR B N 1
ATOM 6977 C CA . THR B 1 338 ? 4.859 -16.297 -14.711 1 96.25 338 THR B CA 1
ATOM 6978 C C . THR B 1 338 ? 3.658 -15.391 -14.969 1 96.25 338 THR B C 1
ATOM 6980 O O . THR B 1 338 ? 3.156 -15.312 -16.094 1 96.25 338 THR B O 1
ATOM 6983 N N . ILE B 1 339 ? 3.199 -14.719 -13.977 1 97.56 339 ILE B N 1
ATOM 6984 C CA . ILE B 1 339 ? 2.088 -13.805 -14.219 1 97.56 339 ILE B CA 1
ATOM 6985 C C . ILE B 1 339 ? 2.625 -12.461 -14.703 1 97.56 339 ILE B C 1
ATOM 6987 O O . ILE B 1 339 ? 1.896 -11.672 -15.312 1 97.56 339 ILE B O 1
ATOM 6991 N N . ARG B 1 340 ? 3.867 -12.133 -14.383 1 97.25 340 ARG B N 1
ATOM 6992 C CA . ARG B 1 340 ? 4.484 -10.953 -14.977 1 97.25 340 ARG B CA 1
ATOM 6993 C C . ARG B 1 340 ? 4.438 -11.016 -16.5 1 97.25 340 ARG B C 1
ATOM 6995 O O . ARG B 1 340 ? 4.301 -9.984 -17.172 1 97.25 340 ARG B O 1
ATOM 7002 N N . GLN B 1 341 ? 4.48 -12.242 -17.078 1 97.88 341 GLN B N 1
ATOM 7003 C CA . GLN B 1 341 ? 4.352 -12.422 -18.516 1 97.88 341 GLN B CA 1
ATOM 7004 C C . GLN B 1 341 ? 3.041 -11.836 -19.031 1 97.88 341 GLN B C 1
ATOM 7006 O O . GLN B 1 341 ? 2.98 -11.32 -20.156 1 97.88 341 GLN B O 1
ATOM 7011 N N . TRP B 1 342 ? 1.942 -11.961 -18.156 1 98.69 342 TRP B N 1
ATOM 7012 C CA . TRP B 1 342 ? 0.667 -11.367 -18.531 1 98.69 342 TRP B CA 1
ATOM 7013 C C . TRP B 1 342 ? 0.787 -9.852 -18.641 1 98.69 342 TRP B C 1
ATOM 7015 O O . TRP B 1 342 ? 0.272 -9.25 -19.594 1 98.69 342 TRP B O 1
ATOM 7025 N N . PHE B 1 343 ? 1.469 -9.242 -17.75 1 98.38 343 PHE B N 1
ATOM 7026 C CA . PHE B 1 343 ? 1.699 -7.805 -17.766 1 98.38 343 PHE B CA 1
ATOM 7027 C C . PHE B 1 343 ? 2.439 -7.383 -19.016 1 98.38 343 PHE B C 1
ATOM 7029 O O . PHE B 1 343 ? 2.045 -6.418 -19.688 1 98.38 343 PHE B O 1
ATOM 7036 N N . GLU B 1 344 ? 3.533 -8.117 -19.25 1 97.88 344 GLU B N 1
ATOM 7037 C CA . GLU B 1 344 ? 4.371 -7.809 -20.406 1 97.88 344 GLU B CA 1
ATOM 7038 C C . GLU B 1 344 ? 3.6 -7.988 -21.719 1 97.88 344 GLU B C 1
ATOM 7040 O O . GLU B 1 344 ? 3.699 -7.16 -22.625 1 97.88 344 GLU B O 1
ATOM 7045 N N . TYR B 1 345 ? 2.842 -9.031 -21.766 1 98.38 345 TYR B N 1
ATOM 7046 C CA . TYR B 1 345 ? 2.053 -9.305 -22.969 1 98.38 345 TYR B CA 1
ATOM 7047 C C . TYR B 1 345 ? 1.06 -8.18 -23.234 1 98.38 345 TYR B C 1
ATOM 7049 O O . TYR B 1 345 ? 1.004 -7.641 -24.344 1 98.38 345 TYR B O 1
ATOM 7057 N N . LEU B 1 346 ? 0.262 -7.801 -22.234 1 98.62 346 LEU B N 1
ATOM 7058 C CA . LEU B 1 346 ? -0.775 -6.789 -22.375 1 98.62 346 LEU B CA 1
ATOM 7059 C C . LEU B 1 346 ? -0.165 -5.43 -22.719 1 98.62 346 LEU B C 1
ATOM 7061 O O . LEU B 1 346 ? -0.676 -4.711 -23.578 1 98.62 346 LEU B O 1
ATOM 7065 N N . THR B 1 347 ? 0.914 -5.105 -22.016 1 97.88 347 THR B N 1
ATOM 7066 C CA . THR B 1 347 ? 1.573 -3.82 -22.234 1 97.88 347 THR B CA 1
ATOM 7067 C C . THR B 1 347 ? 2.137 -3.727 -23.641 1 97.88 347 THR B C 1
ATOM 7069 O O . THR B 1 347 ? 2.117 -2.656 -24.25 1 97.88 347 THR B O 1
ATOM 7072 N N . THR B 1 348 ? 2.654 -4.828 -24.172 1 97.5 348 THR B N 1
ATOM 7073 C CA . THR B 1 348 ? 3.232 -4.848 -25.516 1 97.5 348 THR B CA 1
ATOM 7074 C C . THR B 1 348 ? 2.137 -4.902 -26.578 1 97.5 348 THR B C 1
ATOM 7076 O O . THR B 1 348 ? 2.229 -4.23 -27.594 1 97.5 348 THR B O 1
ATOM 7079 N N . PHE B 1 349 ? 1.101 -5.641 -26.375 1 97.81 349 PHE B N 1
ATOM 7080 C CA . PHE B 1 349 ? 0.076 -5.93 -27.375 1 97.81 349 PHE B CA 1
ATOM 7081 C C . PHE B 1 349 ? -0.894 -4.762 -27.5 1 97.81 349 PHE B C 1
ATOM 7083 O O . PHE B 1 349 ? -1.431 -4.512 -28.578 1 97.81 349 PHE B O 1
ATOM 7090 N N . VAL B 1 350 ? -1.184 -4.047 -26.406 1 97.75 350 VAL B N 1
ATOM 7091 C CA . VAL B 1 350 ? -2.117 -2.926 -26.406 1 97.75 350 VAL B CA 1
ATOM 7092 C C . VAL B 1 350 ? -1.348 -1.611 -26.5 1 97.75 350 VAL B C 1
ATOM 7094 O O . VAL B 1 350 ? -0.787 -1.135 -25.516 1 97.75 350 VAL B O 1
ATOM 7097 N N . PRO B 1 351 ? -1.422 -0.938 -27.562 1 95.62 351 PRO B N 1
ATOM 7098 C CA . PRO B 1 351 ? -0.546 0.205 -27.828 1 95.62 351 PRO B CA 1
ATOM 7099 C C . PRO B 1 351 ? -0.765 1.356 -26.859 1 95.62 351 PRO B C 1
ATOM 7101 O O . PRO B 1 351 ? 0.192 2.029 -26.453 1 95.62 351 PRO B O 1
ATOM 7104 N N . ASP B 1 352 ? -1.982 1.563 -26.406 1 95.06 352 ASP B N 1
ATOM 7105 C CA . ASP B 1 352 ? -2.281 2.703 -25.547 1 95.06 352 ASP B CA 1
ATOM 7106 C C . ASP B 1 352 ? -1.907 2.41 -24.094 1 95.06 352 ASP B C 1
ATOM 7108 O O . ASP B 1 352 ? -1.876 3.316 -23.266 1 95.06 352 ASP B O 1
ATOM 7112 N N . LEU B 1 353 ? -1.666 1.222 -23.797 1 96.81 353 LEU B N 1
ATOM 7113 C CA . LEU B 1 353 ? -1.172 0.857 -22.469 1 96.81 353 LEU B CA 1
ATOM 7114 C C . LEU B 1 353 ? 0.334 1.076 -22.375 1 96.81 353 LEU B C 1
ATOM 7116 O O . LEU B 1 353 ? 1.118 0.221 -22.797 1 96.81 353 LEU B O 1
ATOM 7120 N N . VAL B 1 354 ? 0.721 2.139 -21.703 1 97 354 VAL B N 1
ATOM 7121 C CA . VAL B 1 354 ? 2.125 2.537 -21.672 1 97 354 VAL B CA 1
ATOM 7122 C C . VAL B 1 354 ? 2.689 2.328 -20.281 1 97 354 VAL B C 1
ATOM 7124 O O . VAL B 1 354 ? 2.1 2.775 -19.281 1 97 354 VAL B O 1
ATOM 7127 N N . GLU B 1 355 ? 3.832 1.648 -20.266 1 96.06 355 GLU B N 1
ATOM 7128 C CA . GLU B 1 355 ? 4.469 1.395 -18.969 1 96.06 355 GLU B CA 1
ATOM 7129 C C . GLU B 1 355 ? 5.062 2.674 -18.391 1 96.06 355 GLU B C 1
ATOM 7131 O O . GLU B 1 355 ? 5.742 3.424 -19.078 1 96.06 355 GLU B O 1
ATOM 7136 N N . PHE B 1 356 ? 4.703 2.998 -17.188 1 95.94 356 PHE B N 1
ATOM 7137 C CA . PHE B 1 356 ? 5.316 4.082 -16.438 1 95.94 356 PHE B CA 1
ATOM 7138 C C . PHE B 1 356 ? 6.605 3.613 -15.773 1 95.94 356 PHE B C 1
ATOM 7140 O O . PHE B 1 356 ? 6.625 2.582 -15.094 1 95.94 356 PHE B O 1
ATOM 7147 N N . ASN B 1 357 ? 7.629 4.324 -15.953 1 94.44 357 ASN B N 1
ATOM 7148 C CA . ASN B 1 357 ? 8.906 3.943 -15.367 1 94.44 357 ASN B CA 1
ATOM 7149 C C . ASN B 1 357 ? 8.977 4.293 -13.883 1 94.44 357 ASN B C 1
ATOM 7151 O O . ASN B 1 357 ? 9.312 5.422 -13.523 1 94.44 357 ASN B O 1
ATOM 7155 N N . LEU B 1 358 ? 8.82 3.342 -13.062 1 91.88 358 LEU B N 1
ATOM 7156 C CA . LEU B 1 358 ? 8.836 3.529 -11.617 1 91.88 358 LEU B CA 1
ATOM 7157 C C . LEU B 1 358 ? 10.258 3.406 -11.07 1 91.88 358 LEU B C 1
ATOM 7159 O O . LEU B 1 358 ? 10.484 3.602 -9.875 1 91.88 358 LEU B O 1
ATOM 7163 N N . GLY B 1 359 ? 11.195 3.072 -11.93 1 88.31 359 GLY B N 1
ATOM 7164 C CA . GLY B 1 359 ? 12.562 2.854 -11.484 1 88.31 359 GLY B CA 1
ATOM 7165 C C . GLY B 1 359 ? 12.773 1.491 -10.852 1 88.31 359 GLY B C 1
ATOM 7166 O O . GLY B 1 359 ? 13.781 1.265 -10.172 1 88.31 359 GLY B O 1
ATOM 7167 N N . SER B 1 360 ? 11.844 0.574 -11.023 1 88.06 360 SER B N 1
ATOM 7168 C CA . SER B 1 360 ? 11.922 -0.774 -10.469 1 88.06 360 SER B CA 1
ATOM 7169 C C . SER B 1 360 ? 12.891 -1.642 -11.266 1 88.06 360 SER B C 1
ATOM 7171 O O . SER B 1 360 ? 13.078 -1.432 -12.469 1 88.06 360 SER B O 1
ATOM 7173 N N . PRO B 1 361 ? 13.414 -2.602 -10.586 1 87.25 361 PRO B N 1
ATOM 7174 C CA . PRO B 1 361 ? 14.258 -3.529 -11.344 1 87.25 361 PRO B CA 1
ATOM 7175 C C . PRO B 1 361 ? 13.484 -4.293 -12.414 1 87.25 361 PRO B C 1
ATOM 7177 O O . PRO B 1 361 ? 12.328 -4.66 -12.203 1 87.25 361 PRO B O 1
ATOM 7180 N N . LYS B 1 362 ? 13.961 -4.594 -13.547 1 82.25 362 LYS B N 1
ATOM 7181 C CA . LYS B 1 362 ? 13.336 -5.148 -14.75 1 82.25 362 LYS B CA 1
ATOM 7182 C C . LYS B 1 362 ? 12.664 -6.484 -14.453 1 82.25 362 LYS B C 1
ATOM 7184 O O . LYS B 1 362 ? 11.594 -6.781 -14.992 1 82.25 362 LYS B O 1
ATOM 7189 N N . ASN B 1 363 ? 13.047 -7.219 -13.578 1 85 363 ASN B N 1
ATOM 7190 C CA . ASN B 1 363 ? 12.484 -8.555 -13.422 1 85 363 ASN B CA 1
ATOM 7191 C C . ASN B 1 363 ? 11.875 -8.75 -12.031 1 85 363 ASN B C 1
ATOM 7193 O O . ASN B 1 363 ? 11.594 -9.875 -11.625 1 85 363 ASN B O 1
ATOM 7197 N N . VAL B 1 364 ? 11.594 -7.699 -11.508 1 88.75 364 VAL B N 1
ATOM 7198 C CA . VAL B 1 364 ? 11.062 -7.844 -10.156 1 88.75 364 VAL B CA 1
ATOM 7199 C C . VAL B 1 364 ? 9.812 -6.988 -9.992 1 88.75 364 VAL B C 1
ATOM 7201 O O . VAL B 1 364 ? 8.789 -7.461 -9.5 1 88.75 364 VAL B O 1
ATOM 7204 N N . GLY B 1 365 ? 9.867 -5.758 -10.461 1 90.44 365 GLY B N 1
ATOM 7205 C CA . GLY B 1 365 ? 8.797 -4.797 -10.242 1 90.44 365 GLY B CA 1
ATOM 7206 C C . GLY B 1 365 ? 8.953 -4.008 -8.961 1 90.44 365 GLY B C 1
ATOM 7207 O O . GLY B 1 365 ? 10.039 -3.973 -8.375 1 90.44 365 GLY B O 1
ATOM 7208 N N . PRO B 1 366 ? 7.805 -3.428 -8.531 1 94.56 366 PRO B N 1
ATOM 7209 C CA . PRO B 1 366 ? 6.473 -3.363 -9.141 1 94.56 366 PRO B CA 1
ATOM 7210 C C . PRO B 1 366 ? 6.477 -2.648 -10.492 1 94.56 366 PRO B C 1
ATOM 7212 O O . PRO B 1 366 ? 7.367 -1.841 -10.766 1 94.56 366 PRO B O 1
ATOM 7215 N N . PHE B 1 367 ? 5.488 -3.014 -11.359 1 97.25 367 PHE B N 1
ATOM 7216 C CA . PHE B 1 367 ? 5.289 -2.383 -12.664 1 97.25 367 PHE B CA 1
ATOM 7217 C C . PHE B 1 367 ? 3.889 -1.786 -12.766 1 97.25 367 PHE B C 1
ATOM 7219 O O . PHE B 1 367 ? 2.969 -2.225 -12.07 1 97.25 367 PHE B O 1
ATOM 7226 N N . MET B 1 368 ? 3.795 -0.781 -13.531 1 97.69 368 MET B N 1
ATOM 7227 C CA . MET B 1 368 ? 2.518 -0.114 -13.758 1 97.69 368 MET B CA 1
ATOM 7228 C C . MET B 1 368 ? 2.404 0.354 -15.211 1 97.69 368 MET B C 1
ATOM 7230 O O . MET B 1 368 ? 3.354 0.916 -15.758 1 97.69 368 MET B O 1
ATOM 7234 N N . SER B 1 369 ? 1.393 -0.003 -15.836 1 98.38 369 SER B N 1
ATOM 7235 C CA . SER B 1 369 ? 1.062 0.516 -17.156 1 98.38 369 SER B CA 1
ATOM 7236 C C . SER B 1 369 ? -0.275 1.248 -17.156 1 98.38 369 SER B C 1
ATOM 7238 O O . SER B 1 369 ? -1.211 0.833 -16.469 1 98.38 369 SER B O 1
ATOM 7240 N N . VAL B 1 370 ? -0.324 2.391 -17.891 1 98 370 VAL B N 1
ATOM 7241 C CA . VAL B 1 370 ? -1.488 3.264 -17.812 1 98 370 VAL B CA 1
ATOM 7242 C C . VAL B 1 370 ? -1.967 3.631 -19.203 1 98 370 VAL B C 1
ATOM 7244 O O . VAL B 1 370 ? -1.155 3.887 -20.109 1 98 370 VAL B O 1
ATOM 7247 N N . ASP B 1 371 ? -3.221 3.5 -19.453 1 97.75 371 ASP B N 1
ATOM 7248 C CA . ASP B 1 371 ? -3.938 4.074 -20.578 1 97.75 371 ASP B CA 1
ATOM 7249 C C . ASP B 1 371 ? -4.887 5.184 -20.125 1 97.75 371 ASP B C 1
ATOM 7251 O O . ASP B 1 371 ? -6.004 4.906 -19.688 1 97.75 371 ASP B O 1
ATOM 7255 N N . LEU B 1 372 ? -4.465 6.434 -20.266 1 96.12 372 LEU B N 1
ATOM 7256 C CA . LEU B 1 372 ? -5.219 7.574 -19.766 1 96.12 372 LEU B CA 1
ATOM 7257 C C . LEU B 1 372 ? -6.469 7.812 -20.609 1 96.12 372 LEU B C 1
ATOM 7259 O O . LEU B 1 372 ? -7.504 8.234 -20.078 1 96.12 372 LEU B O 1
ATOM 7263 N N . LYS B 1 373 ? -6.355 7.535 -21.844 1 95.5 373 LYS B N 1
ATOM 7264 C CA . LYS B 1 373 ? -7.457 7.762 -22.781 1 95.5 373 LYS B CA 1
ATOM 7265 C C . LYS B 1 373 ? -8.656 6.887 -22.438 1 95.5 373 LYS B C 1
ATOM 7267 O O . LYS B 1 373 ? -9.805 7.336 -22.5 1 95.5 373 LYS B O 1
ATOM 7272 N N . HIS B 1 374 ? -8.43 5.672 -22.078 1 97.56 374 HIS B N 1
ATOM 7273 C CA . HIS B 1 374 ? -9.508 4.723 -21.844 1 97.56 374 HIS B CA 1
ATOM 7274 C C . HIS B 1 374 ? -9.625 4.383 -20.359 1 97.56 374 HIS B C 1
ATOM 7276 O O . HIS B 1 374 ? -10.422 3.523 -19.969 1 97.56 374 HIS B O 1
ATOM 7282 N N . ASN B 1 375 ? -8.828 5.051 -19.484 1 97.38 375 ASN B N 1
ATOM 7283 C CA . ASN B 1 375 ? -8.836 4.883 -18.047 1 97.38 375 ASN B CA 1
ATOM 7284 C C . ASN B 1 375 ? -8.57 3.436 -17.641 1 97.38 375 ASN B C 1
ATOM 7286 O O . ASN B 1 375 ? -9.344 2.834 -16.906 1 97.38 375 ASN B O 1
ATOM 7290 N N . ILE B 1 376 ? -7.496 2.861 -18.141 1 98.5 376 ILE B N 1
ATOM 7291 C CA . ILE B 1 376 ? -7.074 1.506 -17.797 1 98.5 376 ILE B CA 1
ATOM 7292 C C . ILE B 1 376 ? -5.781 1.553 -16.984 1 98.5 376 ILE B C 1
ATOM 7294 O O . ILE B 1 376 ? -4.832 2.244 -17.359 1 98.5 376 ILE B O 1
ATOM 7298 N N . LEU B 1 377 ? -5.793 0.917 -15.898 1 98.56 377 LEU B N 1
ATOM 7299 C CA . LEU B 1 377 ? -4.605 0.803 -15.055 1 98.56 377 LEU B CA 1
ATOM 7300 C C . LEU B 1 377 ? -4.223 -0.658 -14.852 1 98.56 377 LEU B C 1
ATOM 7302 O O . LEU B 1 377 ? -5.051 -1.473 -14.445 1 98.56 377 LEU B O 1
ATOM 7306 N N . LEU B 1 378 ? -2.994 -1.026 -15.227 1 98.69 378 LEU B N 1
ATOM 7307 C CA . LEU B 1 378 ? -2.445 -2.367 -15.062 1 98.69 378 LEU B CA 1
ATOM 7308 C C . LEU B 1 378 ? -1.257 -2.355 -14.109 1 98.69 378 LEU B C 1
ATOM 7310 O O . LEU B 1 378 ? -0.287 -1.626 -14.32 1 98.69 378 LEU B O 1
ATOM 7314 N N . LYS B 1 379 ? -1.372 -3.139 -13.07 1 98.19 379 LYS B N 1
ATOM 7315 C CA . LYS B 1 379 ? -0.325 -3.18 -12.055 1 98.19 379 LYS B CA 1
ATOM 7316 C C . LYS B 1 379 ? 0.199 -4.602 -11.859 1 98.19 379 LYS B C 1
ATOM 7318 O O . LYS B 1 379 ? -0.564 -5.566 -11.938 1 98.19 379 LYS B O 1
ATOM 7323 N N . PHE B 1 380 ? 1.479 -4.648 -11.617 1 98 380 PHE B N 1
ATOM 7324 C CA . PHE B 1 380 ? 2.117 -5.91 -11.258 1 98 380 PHE B CA 1
ATOM 7325 C C . PHE B 1 380 ? 2.91 -5.766 -9.961 1 98 380 PHE B C 1
ATOM 7327 O O . PHE B 1 380 ? 3.658 -4.801 -9.789 1 98 380 PHE B O 1
ATOM 7334 N N . ARG B 1 381 ? 2.744 -6.738 -9.133 1 96.12 381 ARG B N 1
ATOM 7335 C CA . ARG B 1 381 ? 3.566 -6.836 -7.93 1 96.12 381 ARG B CA 1
ATOM 7336 C C . ARG B 1 381 ? 3.9 -8.289 -7.609 1 96.12 381 ARG B C 1
ATOM 7338 O O . ARG B 1 381 ? 3.049 -9.172 -7.734 1 96.12 381 ARG B O 1
ATOM 7345 N N . CYS B 1 382 ? 5.102 -8.523 -7.195 1 95 382 CYS B N 1
ATOM 7346 C CA . CYS B 1 382 ? 5.504 -9.867 -6.797 1 95 382 CYS B CA 1
ATOM 7347 C C . CYS B 1 382 ? 4.895 -10.25 -5.453 1 95 382 CYS B C 1
ATOM 7349 O O . CYS B 1 382 ? 4.445 -9.375 -4.707 1 95 382 CYS B O 1
ATOM 7351 N N . HIS B 1 383 ? 4.926 -11.5 -5.281 1 93.88 383 HIS B N 1
ATOM 7352 C CA . HIS B 1 383 ? 4.418 -11.938 -3.986 1 93.88 383 HIS B CA 1
ATOM 7353 C C . HIS B 1 383 ? 5.5 -11.852 -2.914 1 93.88 383 HIS B C 1
ATOM 7355 O O . HIS B 1 383 ? 6.664 -11.586 -3.223 1 93.88 383 HIS B O 1
ATOM 7361 N N . GLY B 1 384 ? 5.543 -11.812 -1.797 1 92.88 384 GLY B N 1
ATOM 7362 C CA . GLY B 1 384 ? 6.465 -11.703 -0.677 1 92.88 384 GLY B CA 1
ATOM 7363 C C . GLY B 1 384 ? 7.344 -12.93 -0.505 1 92.88 384 GLY B C 1
ATOM 7364 O O . GLY B 1 384 ? 7.188 -13.914 -1.229 1 92.88 384 GLY B O 1
ATOM 7365 N N . PRO B 1 385 ? 8.32 -12.922 0.355 1 93.56 385 PRO B N 1
ATOM 7366 C CA . PRO B 1 385 ? 9.203 -14.07 0.574 1 93.56 385 PRO B CA 1
ATOM 7367 C C . PRO B 1 385 ? 8.445 -15.32 1.01 1 93.56 385 PRO B C 1
ATOM 7369 O O . PRO B 1 385 ? 7.41 -15.227 1.673 1 93.56 385 PRO B O 1
ATOM 7372 N N . PRO B 1 386 ? 8.938 -16.453 0.524 1 94 386 PRO B N 1
ATOM 7373 C CA . PRO B 1 386 ? 10.156 -16.641 -0.264 1 94 386 PRO B CA 1
ATOM 7374 C C . PRO B 1 386 ? 9.953 -16.344 -1.747 1 94 386 PRO B C 1
ATOM 7376 O O . PRO B 1 386 ? 8.977 -16.797 -2.344 1 94 386 PRO B O 1
ATOM 7379 N N . ILE B 1 387 ? 10.742 -15.547 -2.266 1 94.38 387 ILE B N 1
ATOM 7380 C CA . ILE B 1 387 ? 10.719 -15.234 -3.688 1 94.38 387 ILE B CA 1
ATOM 7381 C C . ILE B 1 387 ? 12.133 -15.312 -4.258 1 94.38 387 ILE B C 1
ATOM 7383 O O . ILE B 1 387 ? 13.07 -14.75 -3.689 1 94.38 387 ILE B O 1
ATOM 7387 N N . ARG B 1 388 ? 12.266 -16.062 -5.289 1 94.25 388 ARG B N 1
ATOM 7388 C CA . ARG B 1 388 ? 13.57 -16.344 -5.871 1 94.25 388 ARG B CA 1
ATOM 7389 C C . ARG B 1 388 ? 13.922 -15.328 -6.953 1 94.25 388 ARG B C 1
ATOM 7391 O O . ARG B 1 388 ? 13.93 -15.656 -8.141 1 94.25 388 ARG B O 1
ATOM 7398 N N . PHE B 1 389 ? 14.242 -14.078 -6.594 1 88.38 389 PHE B N 1
ATOM 7399 C CA . PHE B 1 389 ? 14.578 -12.984 -7.496 1 88.38 389 PHE B CA 1
ATOM 7400 C C . PHE B 1 389 ? 16.016 -12.539 -7.293 1 88.38 389 PHE B C 1
ATOM 7402 O O . PHE B 1 389 ? 16.688 -12.984 -6.352 1 88.38 389 PHE B O 1
ATOM 7409 N N . SER B 1 390 ? 16.328 -11.75 -8.266 1 88.56 390 SER B N 1
ATOM 7410 C CA . SER B 1 390 ? 17.5 -10.922 -8.008 1 88.56 390 SER B CA 1
ATOM 7411 C C . SER B 1 390 ? 17.25 -9.945 -6.863 1 88.56 390 SER B C 1
ATOM 7413 O O . SER B 1 390 ? 16.188 -9.977 -6.234 1 88.56 390 SER B O 1
ATOM 7415 N N . THR B 1 391 ? 18.094 -9.094 -6.609 1 90.31 391 THR B N 1
ATOM 7416 C CA . THR B 1 391 ? 18.016 -8.219 -5.449 1 90.31 391 THR B CA 1
ATOM 7417 C C . THR B 1 391 ? 16.812 -7.285 -5.551 1 90.31 391 THR B C 1
ATOM 7419 O O . THR B 1 391 ? 16.594 -6.656 -6.59 1 90.31 391 THR B O 1
ATOM 7422 N N . VAL B 1 392 ? 16.062 -7.262 -4.52 1 91.19 392 VAL B N 1
ATOM 7423 C CA . VAL B 1 392 ? 14.898 -6.391 -4.41 1 91.19 392 VAL B CA 1
ATOM 7424 C C . VAL B 1 392 ? 14.875 -5.727 -3.035 1 91.19 392 VAL B C 1
ATOM 7426 O O . VAL B 1 392 ? 15.375 -6.289 -2.059 1 91.19 392 VAL B O 1
ATOM 7429 N N . PHE B 1 393 ? 14.336 -4.574 -3.01 1 90.94 393 PHE B N 1
ATOM 7430 C CA . PHE B 1 393 ? 14.227 -3.875 -1.734 1 90.94 393 PHE B CA 1
ATOM 7431 C C . PHE B 1 393 ? 13.195 -4.551 -0.832 1 90.94 393 PHE B C 1
ATOM 7433 O O . PHE B 1 393 ? 12.133 -4.969 -1.296 1 90.94 393 PHE B O 1
ATOM 7440 N N . SER B 1 394 ? 13.508 -4.625 0.465 1 90.62 394 SER B N 1
ATOM 7441 C CA . SER B 1 394 ? 12.633 -5.285 1.43 1 90.62 394 SER B CA 1
ATOM 7442 C C . SER B 1 394 ? 11.281 -4.59 1.512 1 90.62 394 SER B C 1
ATOM 7444 O O . SER B 1 394 ? 10.258 -5.238 1.755 1 90.62 394 SER B O 1
ATOM 7446 N N . SER B 1 395 ? 11.227 -3.314 1.188 1 87.25 395 SER B N 1
ATOM 7447 C CA . SER B 1 395 ? 9.992 -2.541 1.261 1 87.25 395 SER B CA 1
ATOM 7448 C C . SER B 1 395 ? 9.023 -2.938 0.149 1 87.25 395 SER B C 1
ATOM 7450 O O . SER B 1 395 ? 7.828 -2.66 0.233 1 87.25 395 SER B O 1
ATOM 7452 N N . GLU B 1 396 ? 9.531 -3.641 -0.842 1 88.81 396 GLU B N 1
ATOM 7453 C CA . GLU B 1 396 ? 8.711 -4.051 -1.976 1 88.81 396 GLU B CA 1
ATOM 7454 C C . GLU B 1 396 ? 8.195 -5.477 -1.796 1 88.81 396 GLU B C 1
ATOM 7456 O O . GLU B 1 396 ? 7.387 -5.957 -2.596 1 88.81 396 GLU B O 1
ATOM 7461 N N . LEU B 1 397 ? 8.648 -6.098 -0.777 1 89.56 397 LEU B N 1
ATOM 7462 C CA . LEU B 1 397 ? 8.25 -7.48 -0.524 1 89.56 397 LEU B CA 1
ATOM 7463 C C . LEU B 1 397 ? 6.984 -7.539 0.318 1 89.56 397 LEU B C 1
ATOM 7465 O O . LEU B 1 397 ? 7.027 -7.926 1.487 1 89.56 397 LEU B O 1
ATOM 7469 N N . ARG B 1 398 ? 5.879 -7.301 -0.32 1 91.06 398 ARG B N 1
ATOM 7470 C CA . ARG B 1 398 ? 4.602 -7.316 0.385 1 91.06 398 ARG B CA 1
ATOM 7471 C C . ARG B 1 398 ? 3.803 -8.57 0.049 1 91.06 398 ARG B C 1
ATOM 7473 O O . ARG B 1 398 ? 3.764 -9 -1.106 1 91.06 398 ARG B O 1
ATOM 7480 N N . TYR B 1 399 ? 3.23 -9.062 1.073 1 96.06 399 TYR B N 1
ATOM 7481 C CA . TYR B 1 399 ? 2.426 -10.258 0.849 1 96.06 399 TYR B CA 1
ATOM 7482 C C . TYR B 1 399 ? 1.116 -9.906 0.15 1 96.06 399 TYR B C 1
ATOM 7484 O O . TYR B 1 399 ? 0.543 -8.844 0.388 1 96.06 399 TYR B O 1
ATOM 7492 N N . ILE B 1 400 ? 0.635 -10.773 -0.611 1 97.69 400 ILE B N 1
ATOM 7493 C CA . ILE B 1 400 ? -0.567 -10.57 -1.412 1 97.69 400 ILE B CA 1
ATOM 7494 C C . ILE B 1 400 ? -1.747 -10.25 -0.499 1 97.69 400 ILE B C 1
ATOM 7496 O O . ILE B 1 400 ? -2.533 -9.344 -0.789 1 97.69 400 ILE B O 1
ATOM 7500 N N . ALA B 1 401 ? -1.858 -10.961 0.605 1 97.06 401 ALA B N 1
ATOM 7501 C CA . ALA B 1 401 ? -2.967 -10.75 1.532 1 97.06 401 ALA B CA 1
ATOM 7502 C C . ALA B 1 401 ? -2.986 -9.305 2.039 1 97.06 401 ALA B C 1
ATOM 7504 O O . ALA B 1 401 ? -4.055 -8.703 2.18 1 97.06 401 ALA B O 1
ATOM 7505 N N . ASN B 1 402 ? -1.812 -8.82 2.314 1 94.38 402 ASN B N 1
ATOM 7506 C CA . ASN B 1 402 ? -1.713 -7.434 2.76 1 94.38 402 ASN B CA 1
ATOM 7507 C C . ASN B 1 402 ? -2.178 -6.461 1.681 1 94.38 402 ASN B C 1
ATOM 7509 O O . ASN B 1 402 ? -2.887 -5.492 1.972 1 94.38 402 ASN B O 1
ATOM 7513 N N . GLU B 1 403 ? -1.758 -6.672 0.465 1 95.44 403 GLU B N 1
ATOM 7514 C CA . GLU B 1 403 ? -2.158 -5.82 -0.649 1 95.44 403 GLU B CA 1
ATOM 7515 C C . GLU B 1 403 ? -3.668 -5.871 -0.87 1 95.44 403 GLU B C 1
ATOM 7517 O O . GLU B 1 403 ? -4.297 -4.848 -1.139 1 95.44 403 GLU B O 1
ATOM 7522 N N . LEU B 1 404 ? -4.188 -7.043 -0.757 1 96.44 404 LEU B N 1
ATOM 7523 C CA . LEU B 1 404 ? -5.617 -7.238 -0.971 1 96.44 404 LEU B CA 1
ATOM 7524 C C . LEU B 1 404 ? -6.43 -6.457 0.053 1 96.44 404 LEU B C 1
ATOM 7526 O O . LEU B 1 404 ? -7.492 -5.922 -0.27 1 96.44 404 LEU B O 1
ATOM 7530 N N . ASN B 1 405 ? -5.953 -6.383 1.237 1 90.88 405 ASN B N 1
ATOM 7531 C CA . ASN B 1 405 ? -6.652 -5.66 2.295 1 90.88 405 ASN B CA 1
ATOM 7532 C C . ASN B 1 405 ? -6.723 -4.164 2.002 1 90.88 405 ASN B C 1
ATOM 7534 O O . ASN B 1 405 ? -7.586 -3.463 2.529 1 90.88 405 ASN B O 1
ATOM 7538 N N . GLY B 1 406 ? -5.852 -3.73 1.133 1 90.25 406 GLY B N 1
ATOM 7539 C CA . GLY B 1 406 ? -5.82 -2.318 0.793 1 90.25 406 GLY B CA 1
ATOM 7540 C C . GLY B 1 406 ? -6.582 -1.992 -0.476 1 90.25 406 GLY B C 1
ATOM 7541 O O . GLY B 1 406 ? -6.641 -0.833 -0.894 1 90.25 406 GLY B O 1
ATOM 7542 N N . ILE B 1 407 ? -7.156 -2.922 -1.079 1 94.19 407 ILE B N 1
ATOM 7543 C CA . ILE B 1 407 ? -7.891 -2.736 -2.326 1 94.19 407 ILE B CA 1
ATOM 7544 C C . ILE B 1 407 ? -9.383 -2.596 -2.033 1 94.19 407 ILE B C 1
ATOM 7546 O O . ILE B 1 407 ? -9.961 -3.416 -1.314 1 94.19 407 ILE B O 1
ATOM 7550 N N . VAL B 1 408 ? -10.016 -1.61 -2.555 1 91.25 408 VAL B N 1
ATOM 7551 C CA . VAL B 1 408 ? -11.438 -1.342 -2.332 1 91.25 408 VAL B CA 1
ATOM 7552 C C . VAL B 1 408 ? -12.281 -2.369 -3.082 1 91.25 408 VAL B C 1
ATOM 7554 O O . VAL B 1 408 ? -13.305 -2.832 -2.572 1 91.25 408 VAL B O 1
ATOM 7557 N N . GLY B 1 409 ? -11.898 -2.727 -4.285 1 94.25 409 GLY B N 1
ATOM 7558 C CA . GLY B 1 409 ? -12.648 -3.658 -5.113 1 94.25 409 GLY B CA 1
ATOM 7559 C C . GLY B 1 409 ? -13.734 -2.988 -5.926 1 94.25 409 GLY B C 1
ATOM 7560 O O . GLY B 1 409 ? -13.602 -1.83 -6.324 1 94.25 409 GLY B O 1
ATOM 7561 N N . GLY B 1 410 ? -14.703 -3.771 -6.324 1 94.12 410 GLY B N 1
ATOM 7562 C CA . GLY B 1 410 ? -15.789 -3.268 -7.145 1 94.12 410 GLY B CA 1
ATOM 7563 C C . GLY B 1 410 ? -15.781 -3.826 -8.555 1 94.12 410 GLY B C 1
ATOM 7564 O O . GLY B 1 410 ? -14.875 -4.582 -8.922 1 94.12 410 GLY B O 1
ATOM 7565 N N . ARG B 1 411 ? -16.688 -3.396 -9.328 1 95.12 411 ARG B N 1
ATOM 7566 C CA . ARG B 1 411 ? -16.953 -3.975 -10.648 1 95.12 411 ARG B CA 1
ATOM 7567 C C . ARG B 1 411 ? -15.797 -3.689 -11.609 1 95.12 411 ARG B C 1
ATOM 7569 O O . ARG B 1 411 ? -15.555 -4.461 -12.539 1 95.12 411 ARG B O 1
ATOM 7576 N N . ASN B 1 412 ? -15.117 -2.602 -11.344 1 96.69 412 ASN B N 1
ATOM 7577 C CA . ASN B 1 412 ? -14.055 -2.209 -12.258 1 96.69 412 ASN B CA 1
ATOM 7578 C C . ASN B 1 412 ? -12.688 -2.688 -11.773 1 96.69 412 ASN B C 1
ATOM 7580 O O . ASN B 1 412 ? -11.656 -2.303 -12.32 1 96.69 412 ASN B O 1
ATOM 7584 N N . THR B 1 413 ? -12.672 -3.506 -10.75 1 97.94 413 THR B N 1
ATOM 7585 C CA . THR B 1 413 ? -11.422 -4.027 -10.195 1 97.94 413 THR B CA 1
ATOM 7586 C C . THR B 1 413 ? -11.258 -5.508 -10.539 1 97.94 413 THR B C 1
ATOM 7588 O O . THR B 1 413 ? -12.156 -6.312 -10.273 1 97.94 413 THR B O 1
ATOM 7591 N N . VAL B 1 414 ? -10.172 -5.82 -11.133 1 98.75 414 VAL B N 1
ATOM 7592 C CA . VAL B 1 414 ? -9.828 -7.195 -11.484 1 98.75 414 VAL B CA 1
ATOM 7593 C C . VAL B 1 414 ? -8.531 -7.598 -10.773 1 98.75 414 VAL B C 1
ATOM 7595 O O . VAL B 1 414 ? -7.539 -6.871 -10.828 1 98.75 414 VAL B O 1
ATOM 7598 N N . ILE B 1 415 ? -8.547 -8.742 -10.141 1 98.81 415 ILE B N 1
ATOM 7599 C CA . ILE B 1 415 ? -7.375 -9.25 -9.438 1 98.81 415 ILE B CA 1
ATOM 7600 C C . ILE B 1 415 ? -6.973 -10.602 -10.016 1 98.81 415 ILE B C 1
ATOM 7602 O O . ILE B 1 415 ? -7.805 -11.508 -10.125 1 98.81 415 ILE B O 1
ATOM 7606 N N . ALA B 1 416 ? -5.766 -10.734 -10.398 1 98.88 416 ALA B N 1
ATOM 7607 C CA . ALA B 1 416 ? -5.215 -12.008 -10.844 1 98.88 416 ALA B CA 1
ATOM 7608 C C . ALA B 1 416 ? -4.016 -12.422 -9.992 1 98.88 416 ALA B C 1
ATOM 7610 O O . ALA B 1 416 ? -3.135 -11.602 -9.711 1 98.88 416 ALA B O 1
ATOM 7611 N N . ILE B 1 417 ? -3.996 -13.711 -9.578 1 98.62 417 ILE B N 1
ATOM 7612 C CA . ILE B 1 417 ? -2.988 -14.172 -8.633 1 98.62 417 ILE B CA 1
ATOM 7613 C C . ILE B 1 417 ? -2.363 -15.469 -9.141 1 98.62 417 ILE B C 1
ATOM 7615 O O . ILE B 1 417 ? -3.066 -16.344 -9.648 1 98.62 417 ILE B O 1
ATOM 7619 N N . THR B 1 418 ? -1.108 -15.609 -9.078 1 98 418 THR B N 1
ATOM 7620 C CA . THR B 1 418 ? -0.424 -16.891 -9.188 1 98 418 THR B CA 1
ATOM 7621 C C . THR B 1 418 ? 0.564 -17.078 -8.039 1 98 418 THR B C 1
ATOM 7623 O O . THR B 1 418 ? 1.256 -16.125 -7.648 1 98 418 THR B O 1
ATOM 7626 N N . ILE B 1 419 ? 0.5 -18.25 -7.48 1 95 419 ILE B N 1
ATOM 7627 C CA . ILE B 1 419 ? 1.394 -18.5 -6.359 1 95 419 ILE B CA 1
ATOM 7628 C C . ILE B 1 419 ? 1.73 -19.984 -6.301 1 95 419 ILE B C 1
ATOM 7630 O O . ILE B 1 419 ? 0.858 -20.828 -6.031 1 95 419 ILE B O 1
ATOM 7634 N N . TRP B 1 420 ? 2.908 -20.5 -6.633 1 95.38 420 TRP B N 1
ATOM 7635 C CA . TRP B 1 420 ? 3.281 -21.906 -6.461 1 95.38 420 TRP B CA 1
ATOM 7636 C C . TRP B 1 420 ? 4.789 -22.078 -6.598 1 95.38 420 TRP B C 1
ATOM 7638 O O . TRP B 1 420 ? 5.422 -22.734 -5.766 1 95.38 420 TRP B O 1
ATOM 7648 N N . SER B 1 421 ? 5.398 -21.391 -7.602 1 93.44 421 SER B N 1
ATOM 7649 C CA . SER B 1 421 ? 6.723 -21.766 -8.086 1 93.44 421 SER B CA 1
ATOM 7650 C C . SER B 1 421 ? 7.781 -21.594 -7 1 93.44 421 SER B C 1
ATOM 7652 O O . SER B 1 421 ? 8.758 -22.344 -6.957 1 93.44 421 SER B O 1
ATOM 7654 N N . HIS B 1 422 ? 7.637 -20.719 -6.125 1 95.38 422 HIS B N 1
ATOM 7655 C CA . HIS B 1 422 ? 8.672 -20.406 -5.148 1 95.38 422 HIS B CA 1
ATOM 7656 C C . HIS B 1 422 ? 8.414 -21.094 -3.82 1 95.38 422 HIS B C 1
ATOM 7658 O O . HIS B 1 422 ? 9.078 -20.812 -2.82 1 95.38 422 HIS B O 1
ATOM 7664 N N . PHE B 1 423 ? 7.508 -22.047 -3.82 1 96.19 423 PHE B N 1
ATOM 7665 C CA . PHE B 1 423 ? 7.184 -22.766 -2.6 1 96.19 423 PHE B CA 1
ATOM 7666 C C . PHE B 1 423 ? 7.531 -24.25 -2.74 1 96.19 423 PHE B C 1
ATOM 7668 O O . PHE B 1 423 ? 7.348 -25.031 -1.804 1 96.19 423 PHE B O 1
ATOM 7675 N N . SER B 1 424 ? 8.109 -24.625 -3.842 1 95.5 424 SER B N 1
ATOM 7676 C CA . SER B 1 424 ? 8.32 -26.031 -4.191 1 95.5 424 SER B CA 1
ATOM 7677 C C . SER B 1 424 ? 9.289 -26.703 -3.223 1 95.5 424 SER B C 1
ATOM 7679 O O . SER B 1 424 ? 9.227 -27.906 -3.01 1 95.5 424 SER B O 1
ATOM 7681 N N . THR B 1 425 ? 10.195 -25.969 -2.619 1 95.44 425 THR B N 1
ATOM 7682 C CA . THR B 1 425 ? 11.25 -26.578 -1.812 1 95.44 425 THR B CA 1
ATOM 7683 C C . THR B 1 425 ? 10.812 -26.688 -0.354 1 95.44 425 THR B C 1
ATOM 7685 O O . THR B 1 425 ? 11.5 -27.312 0.457 1 95.44 425 THR B O 1
ATOM 7688 N N . PHE B 1 426 ? 9.711 -26.125 -0.017 1 94.81 426 PHE B N 1
ATOM 7689 C CA . PHE B 1 426 ? 9.289 -26.078 1.377 1 94.81 426 PHE B CA 1
ATOM 7690 C C . PHE B 1 426 ? 8.227 -27.141 1.657 1 94.81 426 PHE B C 1
ATOM 7692 O O . PHE B 1 426 ? 7.551 -27.609 0.738 1 94.81 426 PHE B O 1
ATOM 7699 N N . PRO B 1 427 ? 8.117 -27.5 2.969 1 93.62 427 PRO B N 1
ATOM 7700 C CA . PRO B 1 427 ? 6.957 -28.328 3.314 1 93.62 427 PRO B CA 1
ATOM 7701 C C . PRO B 1 427 ? 5.637 -27.719 2.863 1 93.62 427 PRO B C 1
ATOM 7703 O O . PRO B 1 427 ? 5.465 -26.5 2.93 1 93.62 427 PRO B O 1
ATOM 7706 N N . VAL B 1 428 ? 4.73 -28.547 2.459 1 95.56 428 VAL B N 1
ATOM 7707 C CA . VAL B 1 428 ? 3.494 -28.078 1.836 1 95.56 428 VAL B CA 1
ATOM 7708 C C . VAL B 1 428 ? 2.707 -27.234 2.826 1 95.56 428 VAL B C 1
ATOM 7710 O O . VAL B 1 428 ? 1.904 -26.375 2.424 1 95.56 428 VAL B O 1
ATOM 7713 N N . GLU B 1 429 ? 2.953 -27.406 4.148 1 93.56 429 GLU B N 1
ATOM 7714 C CA . GLU B 1 429 ? 2.271 -26.641 5.184 1 93.56 429 GLU B CA 1
ATOM 7715 C C . GLU B 1 429 ? 2.545 -25.141 5.035 1 93.56 429 GLU B C 1
ATOM 7717 O O . GLU B 1 429 ? 1.683 -24.312 5.332 1 93.56 429 GLU B O 1
ATOM 7722 N N . VAL B 1 430 ? 3.738 -24.797 4.613 1 93.75 430 VAL B N 1
ATOM 7723 C CA . VAL B 1 430 ? 4.094 -23.406 4.395 1 93.75 430 VAL B CA 1
ATOM 7724 C C . VAL B 1 430 ? 3.219 -22.812 3.289 1 93.75 430 VAL B C 1
ATOM 7726 O O . VAL B 1 430 ? 2.727 -21.688 3.41 1 93.75 430 VAL B O 1
ATOM 7729 N N . TYR B 1 431 ? 3.064 -23.578 2.275 1 96 431 TYR B N 1
ATOM 7730 C CA . TYR B 1 431 ? 2.238 -23.188 1.142 1 96 431 TYR B CA 1
ATOM 7731 C C . TYR B 1 431 ? 0.772 -23.078 1.543 1 96 431 TYR B C 1
ATOM 7733 O O . TYR B 1 431 ? 0.079 -22.141 1.162 1 96 431 TYR B O 1
ATOM 7741 N N . ILE B 1 432 ? 0.314 -24.031 2.293 1 96.31 432 ILE B N 1
ATOM 7742 C CA . ILE B 1 432 ? -1.065 -24.047 2.764 1 96.31 432 ILE B CA 1
ATOM 7743 C C . ILE B 1 432 ? -1.343 -22.781 3.582 1 96.31 432 ILE B C 1
ATOM 7745 O O . ILE B 1 432 ? -2.381 -22.141 3.41 1 96.31 432 ILE B O 1
ATOM 7749 N N . ARG B 1 433 ? -0.459 -22.453 4.383 1 94 433 ARG B N 1
ATOM 7750 C CA . ARG B 1 433 ? -0.611 -21.25 5.195 1 94 433 ARG B CA 1
ATOM 7751 C C . ARG B 1 433 ? -0.703 -20 4.316 1 94 433 ARG B C 1
ATOM 7753 O O . ARG B 1 433 ? -1.542 -19.125 4.551 1 94 433 ARG B O 1
ATOM 7760 N N . ARG B 1 434 ? 0.167 -19.906 3.357 1 95.94 434 ARG B N 1
ATOM 7761 C CA . ARG B 1 434 ? 0.14 -18.781 2.428 1 95.94 434 ARG B CA 1
ATOM 7762 C C . ARG B 1 434 ? -1.212 -18.688 1.729 1 95.94 434 ARG B C 1
ATOM 7764 O O . ARG B 1 434 ? -1.786 -17.594 1.63 1 95.94 434 ARG B O 1
ATOM 7771 N N . LEU B 1 435 ? -1.701 -19.797 1.297 1 97.69 435 LEU B N 1
ATOM 7772 C CA . LEU B 1 435 ? -2.975 -19.812 0.586 1 97.69 435 LEU B CA 1
ATOM 7773 C C . LEU B 1 435 ? -4.125 -19.453 1.518 1 97.69 435 LEU B C 1
ATOM 7775 O O . LEU B 1 435 ? -5.062 -18.766 1.108 1 97.69 435 LEU B O 1
ATOM 7779 N N . ARG B 1 436 ? -4.086 -19.922 2.668 1 96.19 436 ARG B N 1
ATOM 7780 C CA . ARG B 1 436 ? -5.125 -19.625 3.648 1 96.19 436 ARG B CA 1
ATOM 7781 C C . ARG B 1 436 ? -5.223 -18.125 3.9 1 96.19 436 ARG B C 1
ATOM 7783 O O . ARG B 1 436 ? -6.32 -17.578 4.012 1 96.19 436 ARG B O 1
ATOM 7790 N N . ASN B 1 437 ? -4.078 -17.484 4.047 1 95.62 437 ASN B N 1
ATOM 7791 C CA . ASN B 1 437 ? -4.055 -16.047 4.246 1 95.62 437 ASN B CA 1
ATOM 7792 C C . ASN B 1 437 ? -4.629 -15.305 3.041 1 95.62 437 ASN B C 1
ATOM 7794 O O . ASN B 1 437 ? -5.387 -14.344 3.199 1 95.62 437 ASN B O 1
ATOM 7798 N N . ILE B 1 438 ? -4.273 -15.695 1.906 1 98 438 ILE B N 1
ATOM 7799 C CA . ILE B 1 438 ? -4.793 -15.078 0.692 1 98 438 ILE B CA 1
ATOM 7800 C C . ILE B 1 438 ? -6.301 -15.305 0.601 1 98 438 ILE B C 1
ATOM 7802 O O . ILE B 1 438 ? -7.059 -14.375 0.312 1 98 438 ILE B O 1
ATOM 7806 N N . ARG B 1 439 ? -6.719 -16.531 0.861 1 97.62 439 ARG B N 1
ATOM 7807 C CA . ARG B 1 439 ? -8.133 -16.859 0.809 1 97.62 439 ARG B CA 1
ATOM 7808 C C . ARG B 1 439 ? -8.938 -16.016 1.789 1 97.62 439 ARG B C 1
ATOM 7810 O O . ARG B 1 439 ? -10.008 -15.516 1.45 1 97.62 439 ARG B O 1
ATOM 7817 N N . ARG B 1 440 ? -8.43 -15.883 2.945 1 94.62 440 ARG B N 1
ATOM 7818 C CA . ARG B 1 440 ? -9.102 -15.055 3.938 1 94.62 440 ARG B CA 1
ATOM 7819 C C . ARG B 1 440 ? -9.258 -13.617 3.436 1 94.62 440 ARG B C 1
ATOM 7821 O O . ARG B 1 440 ? -10.328 -13.016 3.578 1 94.62 440 ARG B O 1
ATOM 7828 N N . ALA B 1 441 ? -8.227 -13.086 2.912 1 95.88 441 ALA B N 1
ATOM 7829 C CA . ALA B 1 441 ? -8.266 -11.727 2.381 1 95.88 441 ALA B CA 1
ATOM 7830 C C . ALA B 1 441 ? -9.25 -11.617 1.223 1 95.88 441 ALA B C 1
ATOM 7832 O O . ALA B 1 441 ? -9.953 -10.609 1.092 1 95.88 441 ALA B O 1
ATOM 7833 N N . LEU B 1 442 ? -9.305 -12.609 0.381 1 97.25 442 LEU B N 1
ATOM 7834 C CA . LEU B 1 442 ? -10.219 -12.609 -0.753 1 97.25 442 LEU B CA 1
ATOM 7835 C C . LEU B 1 442 ? -11.664 -12.641 -0.28 1 97.25 442 LEU B C 1
ATOM 7837 O O . LEU B 1 442 ? -12.523 -11.938 -0.824 1 97.25 442 LEU B O 1
ATOM 7841 N N . ILE B 1 443 ? -11.906 -13.461 0.654 1 93.62 443 ILE B N 1
ATOM 7842 C CA . ILE B 1 443 ? -13.266 -13.57 1.185 1 93.62 443 ILE B CA 1
ATOM 7843 C C . ILE B 1 443 ? -13.695 -12.227 1.773 1 93.62 443 ILE B C 1
ATOM 7845 O O . ILE B 1 443 ? -14.812 -11.766 1.537 1 93.62 443 ILE B O 1
ATOM 7849 N N . GLN B 1 444 ? -12.82 -11.602 2.494 1 90.69 444 GLN B N 1
ATOM 7850 C CA . GLN B 1 444 ? -13.117 -10.289 3.064 1 90.69 444 GLN B CA 1
ATOM 7851 C C . GLN B 1 444 ? -13.352 -9.258 1.969 1 90.69 444 GLN B C 1
ATOM 7853 O O . GLN B 1 444 ? -14.242 -8.414 2.086 1 90.69 444 GLN B O 1
ATOM 7858 N N . LEU B 1 445 ? -12.547 -9.289 0.967 1 94 445 LEU B N 1
ATOM 7859 C CA . LEU B 1 445 ? -12.711 -8.375 -0.158 1 94 445 LEU B CA 1
ATOM 7860 C C . LEU B 1 445 ? -14.055 -8.578 -0.842 1 94 445 LEU B C 1
ATOM 7862 O O . LEU B 1 445 ? -14.758 -7.613 -1.142 1 94 445 LEU B O 1
ATOM 7866 N N . LEU B 1 446 ? -14.414 -9.805 -1.057 1 93.62 446 LEU B N 1
ATOM 7867 C CA . LEU B 1 446 ? -15.656 -10.133 -1.755 1 93.62 446 LEU B CA 1
ATOM 7868 C C . LEU B 1 446 ? -16.875 -9.805 -0.889 1 93.62 446 LEU B C 1
ATOM 7870 O O . LEU B 1 446 ? -17.953 -9.516 -1.408 1 93.62 446 LEU B O 1
ATOM 7874 N N . ASP B 1 447 ? -16.656 -9.859 0.378 1 87.88 447 ASP B N 1
ATOM 7875 C CA . ASP B 1 447 ? -17.734 -9.461 1.283 1 87.88 447 ASP B CA 1
ATOM 7876 C C . ASP B 1 447 ? -18.031 -7.969 1.155 1 87.88 447 ASP B C 1
ATOM 7878 O O . ASP B 1 447 ? -19.203 -7.566 1.133 1 87.88 447 ASP B O 1
ATOM 7882 N N . ARG B 1 448 ? -17.047 -7.184 1.102 1 87.19 448 ARG B N 1
ATOM 7883 C CA . ARG B 1 448 ? -17.25 -5.742 1.035 1 87.19 448 ARG B CA 1
ATOM 7884 C C . ARG B 1 448 ? -17.531 -5.293 -0.397 1 87.19 448 ARG B C 1
ATOM 7886 O O . ARG B 1 448 ? -18.219 -4.297 -0.62 1 87.19 448 ARG B O 1
ATOM 7893 N N . SER B 1 449 ? -16.891 -6.023 -1.38 1 91.5 449 SER B N 1
ATOM 7894 C CA . SER B 1 449 ? -17.062 -5.703 -2.793 1 91.5 449 SER B CA 1
ATOM 7895 C C . SER B 1 449 ? -17.297 -6.965 -3.619 1 91.5 449 SER B C 1
ATOM 7897 O O . SER B 1 449 ? -16.438 -7.379 -4.387 1 91.5 449 SER B O 1
ATOM 7899 N N . PRO B 1 450 ? -18.484 -7.43 -3.641 1 92.25 450 PRO B N 1
ATOM 7900 C CA . PRO B 1 450 ? -18.781 -8.742 -4.23 1 92.25 450 PRO B CA 1
ATOM 7901 C C . PRO B 1 450 ? -18.625 -8.75 -5.746 1 92.25 450 PRO B C 1
ATOM 7903 O O . PRO B 1 450 ? -18.531 -9.82 -6.355 1 92.25 450 PRO B O 1
ATOM 7906 N N . LYS B 1 451 ? -18.562 -7.594 -6.363 1 95.31 451 LYS B N 1
ATOM 7907 C CA . LYS B 1 451 ? -18.516 -7.547 -7.824 1 95.31 451 LYS B CA 1
ATOM 7908 C C . LYS B 1 451 ? -17.062 -7.562 -8.32 1 95.31 451 LYS B C 1
ATOM 7910 O O . LYS B 1 451 ? -16.812 -7.512 -9.523 1 95.31 451 LYS B O 1
ATOM 7915 N N . THR B 1 452 ? -16.109 -7.629 -7.367 1 97.44 452 THR B N 1
ATOM 7916 C CA . THR B 1 452 ? -14.711 -7.727 -7.746 1 97.44 452 THR B CA 1
ATOM 7917 C C . THR B 1 452 ? -14.438 -9.055 -8.445 1 97.44 452 THR B C 1
ATOM 7919 O O . THR B 1 452 ? -14.914 -10.102 -8.016 1 97.44 452 THR B O 1
ATOM 7922 N N . LEU B 1 453 ? -13.719 -8.992 -9.555 1 98.38 453 LEU B N 1
ATOM 7923 C CA . LEU B 1 453 ? -13.383 -10.211 -10.273 1 98.38 453 LEU B CA 1
ATOM 7924 C C . LEU B 1 453 ? -12.023 -10.75 -9.828 1 98.38 453 LEU B C 1
ATOM 7926 O O . LEU B 1 453 ? -11.031 -10.016 -9.82 1 98.38 453 LEU B O 1
ATOM 7930 N N . ILE B 1 454 ? -12.016 -12.008 -9.461 1 98.44 454 ILE B N 1
ATOM 7931 C CA . ILE B 1 454 ? -10.781 -12.648 -9.008 1 98.44 454 ILE B CA 1
ATOM 7932 C C . ILE B 1 454 ? -10.461 -13.844 -9.906 1 98.44 454 ILE B C 1
ATOM 7934 O O . ILE B 1 454 ? -11.305 -14.719 -10.117 1 98.44 454 ILE B O 1
ATOM 7938 N N . VAL B 1 455 ? -9.289 -13.844 -10.398 1 98.06 455 VAL B N 1
ATOM 7939 C CA . VAL B 1 455 ? -8.828 -14.922 -11.266 1 98.06 455 VAL B CA 1
ATOM 7940 C C . VAL B 1 455 ? -7.555 -15.539 -10.695 1 98.06 455 VAL B C 1
ATOM 7942 O O . VAL B 1 455 ? -6.617 -14.828 -10.336 1 98.06 455 VAL B O 1
ATOM 7945 N N . ILE B 1 456 ? -7.5 -16.875 -10.617 1 98 456 ILE B N 1
ATOM 7946 C CA . ILE B 1 456 ? -6.312 -17.594 -10.18 1 98 456 ILE B CA 1
ATOM 7947 C C . ILE B 1 456 ? -5.656 -18.297 -11.375 1 98 456 ILE B C 1
ATOM 7949 O O . ILE B 1 456 ? -6.301 -19.078 -12.07 1 98 456 ILE B O 1
ATOM 7953 N N . ARG B 1 457 ? -4.445 -17.922 -11.648 1 98.12 457 ARG B N 1
ATOM 7954 C CA . ARG B 1 457 ? -3.646 -18.641 -12.633 1 98.12 457 ARG B CA 1
ATOM 7955 C C . ARG B 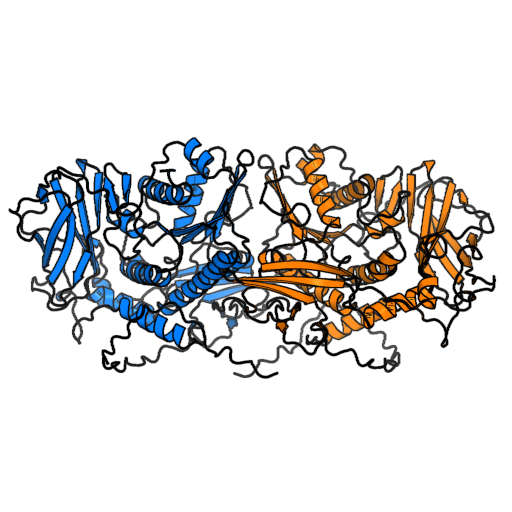1 457 ? -2.975 -19.859 -12 1 98.12 457 ARG B C 1
ATOM 7957 O O . ARG B 1 457 ? -2.184 -19.719 -11.062 1 98.12 457 ARG B O 1
ATOM 7964 N N . THR B 1 458 ? -3.221 -21.016 -12.477 1 97.88 458 THR B N 1
ATOM 7965 C CA . THR B 1 458 ? -2.662 -22.234 -11.891 1 97.88 458 THR B CA 1
ATOM 7966 C C . THR B 1 458 ? -1.189 -22.391 -12.258 1 97.88 458 THR B C 1
ATOM 7968 O O . THR B 1 458 ? -0.637 -21.547 -12.984 1 97.88 458 THR B O 1
ATOM 7971 N N . ALA B 1 459 ? -0.558 -23.406 -11.734 1 97.81 459 ALA B N 1
ATOM 7972 C CA . ALA B 1 459 ? 0.836 -23.688 -12.062 1 97.81 459 ALA B CA 1
ATOM 7973 C C . ALA B 1 459 ? 0.98 -24.125 -13.516 1 97.81 459 ALA B C 1
ATOM 7975 O O . ALA B 1 459 ? -0.016 -24.266 -14.227 1 97.81 459 ALA B O 1
ATOM 7976 N N . ASN B 1 460 ? 2.174 -24.188 -14 1 97.81 460 ASN B N 1
ATOM 7977 C CA . ASN B 1 460 ? 2.422 -24.766 -15.312 1 97.81 460 ASN B CA 1
ATOM 7978 C C . ASN B 1 460 ? 3.691 -25.609 -15.328 1 97.81 460 ASN B C 1
ATOM 7980 O O . ASN B 1 460 ? 4.504 -25.531 -14.406 1 97.81 460 ASN B O 1
ATOM 7984 N N . VAL B 1 461 ? 3.805 -26.469 -16.312 1 98 461 VAL B N 1
ATOM 7985 C CA . VAL B 1 461 ? 4.922 -27.406 -16.406 1 98 461 VAL B CA 1
ATOM 7986 C C . VAL B 1 461 ? 6.148 -26.688 -16.969 1 98 461 VAL B C 1
ATOM 7988 O O . VAL B 1 461 ? 6.039 -25.578 -17.516 1 98 461 VAL B O 1
ATOM 7991 N N . GLN B 1 462 ? 7.234 -27.281 -16.75 1 97.56 462 GLN B N 1
ATOM 7992 C CA . GLN B 1 462 ? 8.477 -26.688 -17.219 1 97.56 462 GLN B CA 1
ATOM 7993 C C . GLN B 1 462 ? 9.461 -27.75 -17.688 1 97.56 462 GLN B C 1
ATOM 7995 O O . GLN B 1 462 ? 9.211 -28.938 -17.531 1 97.56 462 GLN B O 1
ATOM 8000 N N . GLU B 1 463 ? 10.531 -27.234 -18.312 1 96.5 463 GLU B N 1
ATOM 8001 C CA . GLU B 1 463 ? 11.641 -28.125 -18.656 1 96.5 463 GLU B CA 1
ATOM 8002 C C . GLU B 1 463 ? 12.375 -28.594 -17.406 1 96.5 463 GLU B C 1
ATOM 8004 O O . GLU B 1 463 ? 12.586 -27.828 -16.469 1 96.5 463 GLU B O 1
ATOM 8009 N N . LEU B 1 464 ? 12.75 -29.906 -17.438 1 96.5 464 LEU B N 1
ATOM 8010 C CA . LEU B 1 464 ? 13.406 -30.453 -16.266 1 96.5 464 LEU B CA 1
ATOM 8011 C C . LEU B 1 464 ? 14.781 -31.016 -16.609 1 96.5 464 LEU B C 1
ATOM 8013 O O . LEU B 1 464 ? 14.922 -31.734 -17.609 1 96.5 464 LEU B O 1
ATOM 8017 N N . GLY B 1 465 ? 15.766 -30.594 -15.914 1 96.19 465 GLY B N 1
ATOM 8018 C CA . GLY B 1 465 ? 17.062 -31.25 -15.812 1 96.19 465 GLY B CA 1
ATOM 8019 C C . GLY B 1 465 ? 17.328 -31.828 -14.438 1 96.19 465 GLY B C 1
ATOM 8020 O O . GLY B 1 465 ? 16.469 -31.766 -13.555 1 96.19 465 GLY B O 1
ATOM 8021 N N . PRO B 1 466 ? 18.438 -32.469 -14.297 1 96.25 466 PRO B N 1
ATOM 8022 C CA . PRO B 1 466 ? 18.75 -33.094 -13.008 1 96.25 466 PRO B CA 1
ATOM 8023 C C . PRO B 1 466 ? 18.672 -32.125 -11.844 1 96.25 466 PRO B C 1
ATOM 8025 O O . PRO B 1 466 ? 18.031 -32.406 -10.828 1 96.25 466 PRO B O 1
ATOM 8028 N N . GLU B 1 467 ? 19.188 -30.953 -12.055 1 94.5 467 GLU B N 1
ATOM 8029 C CA . GLU B 1 467 ? 19.234 -29.969 -10.969 1 94.5 467 GLU B CA 1
ATOM 8030 C C . GLU B 1 467 ? 17.859 -29.344 -10.734 1 94.5 467 GLU B C 1
ATOM 8032 O O . GLU B 1 467 ? 17.422 -29.219 -9.586 1 94.5 467 GLU B O 1
ATOM 8037 N N . VAL B 1 468 ? 17.219 -28.938 -11.773 1 95 468 VAL B N 1
ATOM 8038 C CA . VAL B 1 468 ? 15.93 -28.266 -11.688 1 95 468 VAL B CA 1
ATOM 8039 C C . VAL B 1 468 ? 14.914 -29.188 -11.023 1 95 468 VAL B C 1
ATOM 8041 O O . VAL B 1 468 ? 14.031 -28.734 -10.297 1 95 468 VAL B O 1
ATOM 8044 N N . SER B 1 469 ? 15.062 -30.469 -11.211 1 97.56 469 SER B N 1
ATOM 8045 C CA . SER B 1 469 ? 14.141 -31.453 -10.648 1 97.56 469 SER B CA 1
ATOM 8046 C C . SER B 1 469 ? 14.125 -31.391 -9.125 1 97.56 469 SER B C 1
ATOM 8048 O O . SER B 1 469 ? 13.109 -31.672 -8.492 1 97.56 469 SER B O 1
ATOM 8050 N N . LEU B 1 470 ? 15.258 -30.969 -8.594 1 97.5 470 LEU B N 1
ATOM 8051 C CA . LEU B 1 470 ? 15.383 -30.969 -7.137 1 97.5 470 LEU B CA 1
ATOM 8052 C C . LEU B 1 470 ? 14.727 -29.734 -6.539 1 97.5 470 LEU B C 1
ATOM 8054 O O . LEU B 1 470 ? 14.406 -29.703 -5.348 1 97.5 470 LEU B O 1
ATOM 8058 N N . PHE B 1 471 ? 14.492 -28.734 -7.383 1 95.75 471 PHE B N 1
ATOM 8059 C CA . PHE B 1 471 ? 14.039 -27.453 -6.852 1 95.75 471 PHE B CA 1
ATOM 8060 C C . PHE B 1 471 ? 12.664 -27.094 -7.398 1 95.75 471 PHE B C 1
ATOM 8062 O O . PHE B 1 471 ? 11.906 -26.359 -6.758 1 95.75 471 PHE B O 1
ATOM 8069 N N . ASN B 1 472 ? 12.352 -27.516 -8.531 1 94.69 472 ASN B N 1
ATOM 8070 C CA . ASN B 1 472 ? 11.094 -27.141 -9.172 1 94.69 472 ASN B CA 1
ATOM 8071 C C . ASN B 1 472 ? 10.602 -28.234 -10.117 1 94.69 472 ASN B C 1
ATOM 8073 O O . ASN B 1 472 ? 10.281 -27.953 -11.273 1 94.69 472 ASN B O 1
ATOM 8077 N N . SER B 1 473 ? 10.516 -29.406 -9.641 1 96.62 473 SER B N 1
ATOM 8078 C CA . SER B 1 473 ? 9.984 -30.516 -10.422 1 96.62 473 SER B CA 1
ATOM 8079 C C . SER B 1 473 ? 8.508 -30.328 -10.734 1 96.62 473 SER B C 1
ATOM 8081 O O . SER B 1 473 ? 7.789 -29.672 -9.969 1 96.62 473 SER B O 1
ATOM 8083 N N . ASP B 1 474 ? 8.086 -30.875 -11.844 1 98.19 474 ASP B N 1
ATOM 8084 C CA . ASP B 1 474 ? 6.66 -30.875 -12.164 1 98.19 474 ASP B CA 1
ATOM 8085 C C . ASP B 1 474 ? 5.852 -31.609 -11.102 1 98.19 474 ASP B C 1
ATOM 8087 O O . ASP B 1 474 ? 4.676 -31.312 -10.883 1 98.19 474 ASP B O 1
ATOM 8091 N N . TRP B 1 475 ? 6.5 -32.562 -10.453 1 98.38 475 TRP B N 1
ATOM 8092 C CA . TRP B 1 475 ? 5.805 -33.281 -9.398 1 98.38 475 TRP B CA 1
ATOM 8093 C C . TRP B 1 475 ? 5.48 -32.344 -8.227 1 98.38 475 TRP B C 1
ATOM 8095 O O . TRP B 1 475 ? 4.367 -32.375 -7.699 1 98.38 475 TRP B O 1
ATOM 8105 N N . TYR B 1 476 ? 6.465 -31.516 -7.805 1 98.25 476 TYR B N 1
ATOM 8106 C CA . TYR B 1 476 ? 6.191 -30.516 -6.777 1 98.25 476 TYR B CA 1
ATOM 8107 C C . TYR B 1 476 ? 5.059 -29.594 -7.203 1 98.25 476 TYR B C 1
ATOM 8109 O O . TYR B 1 476 ? 4.148 -29.312 -6.418 1 98.25 476 TYR B O 1
ATOM 8117 N N . SER B 1 477 ? 5.145 -29.125 -8.453 1 97.88 477 SER B N 1
ATOM 8118 C CA . SER B 1 477 ? 4.156 -28.188 -8.977 1 97.88 477 SER B CA 1
ATOM 8119 C C . SER B 1 477 ? 2.764 -28.812 -8.992 1 97.88 477 SER B C 1
ATOM 8121 O O . SER B 1 477 ? 1.773 -28.141 -8.688 1 97.88 477 SER B O 1
ATOM 8123 N N . PHE B 1 478 ? 2.754 -30.062 -9.383 1 97.62 478 PHE B N 1
ATOM 8124 C CA . PHE B 1 478 ? 1.486 -30.781 -9.422 1 97.62 478 PHE B CA 1
ATOM 8125 C C . PHE B 1 478 ? 0.863 -30.859 -8.031 1 97.62 478 PHE B C 1
ATOM 8127 O O . PHE B 1 478 ? -0.34 -30.641 -7.871 1 97.62 478 PHE B O 1
ATOM 8134 N N . GLN B 1 479 ? 1.643 -31.172 -7.027 1 97.88 479 GLN B N 1
ATOM 8135 C CA . GLN B 1 479 ? 1.177 -31.219 -5.645 1 97.88 479 GLN B CA 1
ATOM 8136 C C . GLN B 1 479 ? 0.621 -29.875 -5.207 1 97.88 479 GLN B C 1
ATOM 8138 O O . GLN B 1 479 ? -0.476 -29.797 -4.648 1 97.88 479 GLN B O 1
ATOM 8143 N N . LEU B 1 480 ? 1.366 -28.859 -5.492 1 98.25 480 LEU B N 1
ATOM 8144 C CA . LEU B 1 480 ? 0.975 -27.531 -5.07 1 98.25 480 LEU B CA 1
ATOM 8145 C C . LEU B 1 480 ? -0.272 -27.062 -5.816 1 98.25 480 LEU B C 1
ATOM 8147 O O . LEU B 1 480 ? -1.147 -26.422 -5.23 1 98.25 480 LEU B O 1
ATOM 8151 N N . ASP B 1 481 ? -0.294 -27.359 -7.082 1 97.56 481 ASP B N 1
ATOM 8152 C CA . ASP B 1 481 ? -1.473 -27 -7.871 1 97.56 481 ASP B CA 1
ATOM 8153 C C . ASP B 1 481 ? -2.725 -27.672 -7.309 1 97.56 481 ASP B C 1
ATOM 8155 O O . ASP B 1 481 ? -3.791 -27.062 -7.246 1 97.56 481 ASP B O 1
ATOM 8159 N N . SER B 1 482 ? -2.6 -28.938 -6.93 1 96.88 482 SER B N 1
ATOM 8160 C CA . SER B 1 482 ? -3.717 -29.672 -6.363 1 96.88 482 SER B CA 1
ATOM 8161 C C . SER B 1 482 ? -4.203 -29.047 -5.062 1 96.88 482 SER B C 1
ATOM 8163 O O . SER B 1 482 ? -5.41 -28.922 -4.844 1 96.88 482 SER B O 1
ATOM 8165 N N . VAL B 1 483 ? -3.283 -28.672 -4.262 1 97.81 483 VAL B N 1
ATOM 8166 C CA . VAL B 1 483 ? -3.615 -28.031 -2.992 1 97.81 483 VAL B CA 1
ATOM 8167 C C . VAL B 1 483 ? -4.312 -26.703 -3.248 1 97.81 483 VAL B C 1
ATOM 8169 O O . VAL B 1 483 ? -5.316 -26.391 -2.605 1 97.81 483 VAL B O 1
ATOM 8172 N N . MET B 1 484 ? -3.805 -25.906 -4.141 1 97.81 484 MET B N 1
ATOM 8173 C CA . MET B 1 484 ? -4.355 -24.594 -4.465 1 97.81 484 MET B CA 1
ATOM 8174 C C . MET B 1 484 ? -5.789 -24.703 -4.969 1 97.81 484 MET B C 1
ATOM 8176 O O . MET B 1 484 ? -6.672 -23.969 -4.523 1 97.81 484 MET B O 1
ATOM 8180 N N . ARG B 1 485 ? -6.043 -25.656 -5.883 1 96.38 485 ARG B N 1
ATOM 8181 C CA . ARG B 1 485 ? -7.383 -25.859 -6.426 1 96.38 485 ARG B CA 1
ATOM 8182 C C . ARG B 1 485 ? -8.383 -26.188 -5.32 1 96.38 485 ARG B C 1
ATOM 8184 O O . ARG B 1 485 ? -9.484 -25.641 -5.289 1 96.38 485 ARG B O 1
ATOM 8191 N N . LYS B 1 486 ? -7.938 -27.031 -4.434 1 95.81 486 LYS B N 1
ATOM 8192 C CA . LYS B 1 486 ? -8.82 -27.422 -3.336 1 95.81 486 LYS B CA 1
ATOM 8193 C C . LYS B 1 486 ? -9.039 -26.25 -2.375 1 95.81 486 LYS B C 1
ATOM 8195 O O . LYS B 1 486 ? -10.148 -26.047 -1.88 1 95.81 486 LYS B O 1
ATOM 8200 N N . MET B 1 487 ? -7.98 -25.547 -2.117 1 96.38 487 MET B N 1
ATOM 8201 C CA . MET B 1 487 ? -8.031 -24.422 -1.191 1 96.38 487 MET B CA 1
ATOM 8202 C C . MET B 1 487 ? -9.016 -23.359 -1.676 1 96.38 487 MET B C 1
ATOM 8204 O O . MET B 1 487 ? -9.703 -22.734 -0.869 1 96.38 487 MET B O 1
ATOM 8208 N N . PHE B 1 488 ? -9.117 -23.125 -2.934 1 95.81 488 PHE B N 1
ATOM 8209 C CA . PHE B 1 488 ? -9.938 -22.031 -3.457 1 95.81 488 PHE B CA 1
ATOM 8210 C C . PHE B 1 488 ? -11.25 -22.562 -4.016 1 95.81 488 PHE B C 1
ATOM 8212 O O . PHE B 1 488 ? -12 -21.812 -4.648 1 95.81 488 PHE B O 1
ATOM 8219 N N . SER B 1 489 ? -11.445 -23.828 -3.779 1 91.44 489 SER B N 1
ATOM 8220 C CA . SER B 1 489 ? -12.727 -24.391 -4.176 1 91.44 489 SER B CA 1
ATOM 8221 C C . SER B 1 489 ? -13.867 -23.828 -3.342 1 91.44 489 SER B C 1
ATOM 8223 O O . SER B 1 489 ? -13.742 -23.656 -2.127 1 91.44 489 SER B O 1
ATOM 8225 N N . GLY B 1 490 ? -14.945 -23.406 -4.012 1 89.81 490 GLY B N 1
ATOM 8226 C CA . GLY B 1 490 ? -16.125 -22.906 -3.307 1 89.81 490 GLY B CA 1
ATOM 8227 C C . GLY B 1 490 ? -16.109 -21.406 -3.117 1 89.81 490 GLY B C 1
ATOM 8228 O O . GLY B 1 490 ? -17.047 -20.828 -2.562 1 89.81 490 GLY B O 1
ATOM 8229 N N . ILE B 1 491 ? -15.055 -20.875 -3.461 1 91.25 491 ILE B N 1
ATOM 8230 C CA . ILE B 1 491 ? -14.961 -19.422 -3.418 1 91.25 491 ILE B CA 1
ATOM 8231 C C . ILE B 1 491 ? -15.219 -18.844 -4.809 1 91.25 491 ILE B C 1
ATOM 8233 O O . ILE B 1 491 ? -15.094 -19.547 -5.812 1 91.25 491 ILE B O 1
ATOM 8237 N N . ALA B 1 492 ? -15.703 -17.594 -4.809 1 92.69 492 ALA B N 1
ATOM 8238 C CA . ALA B 1 492 ? -16.062 -16.953 -6.066 1 92.69 492 ALA B CA 1
ATOM 8239 C C . ALA B 1 492 ? -14.812 -16.5 -6.824 1 92.69 492 ALA B C 1
ATOM 8241 O O . ALA B 1 492 ? -14.57 -15.297 -6.977 1 92.69 492 ALA B O 1
ATOM 8242 N N . VAL B 1 493 ? -14.062 -17.422 -7.32 1 95.88 493 VAL B N 1
ATOM 8243 C CA . VAL B 1 493 ? -12.875 -17.125 -8.125 1 95.88 493 VAL B CA 1
ATOM 8244 C C . VAL B 1 493 ? -12.938 -17.922 -9.43 1 95.88 493 VAL B C 1
ATOM 8246 O O . VAL B 1 493 ? -13.641 -18.922 -9.523 1 95.88 493 VAL B O 1
ATOM 8249 N N . HIS B 1 494 ? -12.297 -17.422 -10.422 1 95.25 494 HIS B N 1
ATOM 8250 C CA . HIS B 1 494 ? -12.117 -18.125 -11.688 1 95.25 494 HIS B CA 1
ATOM 8251 C C . HIS B 1 494 ? -10.688 -18.656 -11.828 1 95.25 494 HIS B C 1
ATOM 8253 O O . HIS B 1 494 ? -9.766 -18.109 -11.219 1 95.25 494 HIS B O 1
ATOM 8259 N N . PHE B 1 495 ? -10.594 -19.75 -12.578 1 95.81 495 PHE B N 1
ATOM 8260 C CA . PHE B 1 495 ? -9.273 -20.328 -12.789 1 95.81 495 PHE B CA 1
ATOM 8261 C C . PHE B 1 495 ? -8.867 -20.234 -14.25 1 95.81 495 PHE B C 1
ATOM 8263 O O . PHE B 1 495 ? -9.664 -20.516 -15.148 1 95.81 495 PHE B O 1
ATOM 8270 N N . VAL B 1 496 ? -7.758 -19.719 -14.477 1 97.19 496 VAL B N 1
ATOM 8271 C CA . VAL B 1 496 ? -7.082 -19.953 -15.75 1 97.19 496 VAL B CA 1
ATOM 8272 C C . VAL B 1 496 ? -6.156 -21.172 -15.633 1 97.19 496 VAL B C 1
ATOM 8274 O O . VAL B 1 496 ? -5.129 -21.109 -14.953 1 97.19 496 VAL B O 1
ATOM 8277 N N . ASP B 1 497 ? -6.473 -22.203 -16.312 1 96.94 497 ASP B N 1
ATOM 8278 C CA . ASP B 1 497 ? -5.816 -23.5 -16.125 1 96.94 497 ASP B CA 1
ATOM 8279 C C . ASP B 1 497 ? -4.512 -23.578 -16.906 1 96.94 497 ASP B C 1
ATOM 8281 O O . ASP B 1 497 ? -4.391 -24.375 -17.844 1 96.94 497 ASP B O 1
ATOM 8285 N N . ALA B 1 498 ? -3.545 -22.906 -16.453 1 98.06 498 ALA B N 1
ATOM 8286 C CA . ALA B 1 498 ? -2.242 -22.875 -17.109 1 98.06 498 ALA B CA 1
ATOM 8287 C C . ALA B 1 498 ? -1.589 -24.25 -17.109 1 98.06 498 ALA B C 1
ATOM 8289 O O . ALA B 1 498 ? -0.794 -24.578 -17.984 1 98.06 498 ALA B O 1
ATOM 8290 N N . TRP B 1 499 ? -1.914 -25.078 -16.141 1 97.81 499 TRP B N 1
ATOM 8291 C CA . TRP B 1 499 ? -1.362 -26.422 -16.047 1 97.81 499 TRP B CA 1
ATOM 8292 C C . TRP B 1 499 ? -1.741 -27.266 -17.266 1 97.81 499 TRP B C 1
ATOM 8294 O O . TRP B 1 499 ? -0.869 -27.703 -18.016 1 97.81 499 TRP B O 1
ATOM 8304 N N . GLU B 1 500 ? -3.006 -27.406 -17.531 1 97.38 500 GLU B N 1
ATOM 8305 C CA . GLU B 1 500 ? -3.449 -28.234 -18.656 1 97.38 500 GLU B CA 1
ATOM 8306 C C . GLU B 1 500 ? -3.146 -27.562 -19.984 1 97.38 500 GLU B C 1
ATOM 8308 O O . GLU B 1 500 ? -2.893 -28.234 -20.984 1 97.38 500 GLU B O 1
ATOM 8313 N N . MET B 1 501 ? -3.143 -26.219 -19.969 1 97.94 501 MET B N 1
ATOM 8314 C CA . MET B 1 501 ? -2.795 -25.516 -21.203 1 97.94 501 MET B CA 1
ATOM 8315 C C . MET B 1 501 ? -1.362 -25.812 -21.625 1 97.94 501 MET B C 1
ATOM 8317 O O . MET B 1 501 ? -1.067 -25.906 -22.812 1 97.94 501 MET B O 1
ATOM 8321 N N . SER B 1 502 ? -0.504 -25.938 -20.656 1 98.06 502 SER B N 1
ATOM 8322 C CA . SER B 1 502 ? 0.894 -26.219 -20.969 1 98.06 502 SER B CA 1
ATOM 8323 C C . SER B 1 502 ? 1.116 -27.703 -21.25 1 98.06 502 SER B C 1
ATOM 8325 O O . SER B 1 502 ? 1.899 -28.062 -22.125 1 98.06 502 SER B O 1
ATOM 8327 N N . VAL B 1 503 ? 0.419 -28.594 -20.578 1 97.88 503 VAL B N 1
ATOM 8328 C CA . VAL B 1 503 ? 0.563 -30.047 -20.766 1 97.88 503 VAL B CA 1
ATOM 8329 C C . VAL B 1 503 ? 0.014 -30.438 -22.141 1 97.88 503 VAL B C 1
ATOM 8331 O O . VAL B 1 503 ? 0.596 -31.281 -22.828 1 97.88 503 VAL B O 1
ATOM 8334 N N . ALA B 1 504 ? -1.049 -29.797 -22.547 1 98 504 ALA B N 1
ATOM 8335 C CA . ALA B 1 504 ? -1.79 -30.203 -23.734 1 98 504 ALA B CA 1
ATOM 8336 C C . ALA B 1 504 ? -1.124 -29.656 -25 1 98 504 ALA B C 1
ATOM 8338 O O . ALA B 1 504 ? -1.375 -30.156 -26.094 1 98 504 ALA B O 1
ATOM 8339 N N . HIS B 1 505 ? -0.359 -28.625 -24.844 1 97.38 505 HIS B N 1
ATOM 8340 C CA . HIS B 1 505 ? 0.196 -27.984 -26.031 1 97.38 505 HIS B CA 1
ATOM 8341 C C . HIS B 1 505 ? 1.396 -28.75 -26.562 1 97.38 505 HIS B C 1
ATOM 8343 O O . HIS B 1 505 ? 2.111 -29.406 -25.812 1 97.38 505 HIS B O 1
ATOM 8349 N N . TYR B 1 506 ? 1.704 -28.625 -27.844 1 95.62 506 TYR B N 1
ATOM 8350 C CA . TYR B 1 506 ? 2.75 -29.406 -28.484 1 95.62 506 TYR B CA 1
ATOM 8351 C C . TYR B 1 506 ? 4.121 -28.797 -28.25 1 95.62 506 TYR B C 1
ATOM 8353 O O . TYR B 1 506 ? 5.148 -29.453 -28.422 1 95.62 506 TYR B O 1
ATOM 8361 N N . LEU B 1 507 ? 4.152 -27.531 -27.875 1 96.38 507 LEU B N 1
ATOM 8362 C CA . LEU B 1 507 ? 5.43 -26.859 -27.656 1 96.38 507 LEU B CA 1
ATOM 8363 C C . LEU B 1 507 ? 6.125 -27.406 -26.406 1 96.38 507 LEU B C 1
ATOM 8365 O O . LEU B 1 507 ? 5.469 -27.938 -25.516 1 96.38 507 LEU B O 1
ATOM 8369 N N . PRO B 1 508 ? 7.43 -27.234 -26.406 1 95.81 508 PRO B N 1
ATOM 8370 C CA . PRO B 1 508 ? 8.18 -27.734 -25.25 1 95.81 508 PRO B CA 1
ATOM 8371 C C . PRO B 1 508 ? 7.766 -27.062 -23.938 1 95.81 508 PRO B C 1
ATOM 8373 O O . PRO B 1 508 ? 7.414 -25.891 -23.938 1 95.81 508 PRO B O 1
ATOM 8376 N N . HIS B 1 509 ? 7.82 -27.875 -22.922 1 97.38 509 HIS B N 1
ATOM 8377 C CA . HIS B 1 509 ? 7.531 -27.359 -21.578 1 97.38 509 HIS B CA 1
ATOM 8378 C C . HIS B 1 509 ? 8.555 -26.297 -21.188 1 97.38 509 HIS B C 1
ATOM 8380 O O . HIS B 1 509 ? 9.758 -26.469 -21.391 1 97.38 509 HIS B O 1
ATOM 8386 N N . ASN B 1 510 ? 8.023 -25.156 -20.688 1 97.5 510 ASN B N 1
ATOM 8387 C CA . ASN B 1 510 ? 8.836 -24.047 -20.203 1 97.5 510 ASN B CA 1
ATOM 8388 C C . ASN B 1 510 ? 8.18 -23.344 -19.031 1 97.5 510 ASN B C 1
ATOM 8390 O O . ASN B 1 510 ? 6.957 -23.156 -19 1 97.5 510 ASN B O 1
ATOM 8394 N N . LEU B 1 511 ? 9.055 -23.016 -18.109 1 96.62 511 LEU B N 1
ATOM 8395 C CA . LEU B 1 511 ? 8.516 -22.25 -16.984 1 96.62 511 LEU B CA 1
ATOM 8396 C C . LEU B 1 511 ? 7.77 -21.016 -17.484 1 96.62 511 LEU B C 1
ATOM 8398 O O . LEU B 1 511 ? 6.734 -20.641 -16.922 1 96.62 511 LEU B O 1
ATOM 8402 N N . HIS B 1 512 ? 8.422 -20.312 -18.422 1 97.25 512 HIS B N 1
ATOM 8403 C CA . HIS B 1 512 ? 7.809 -19.219 -19.141 1 97.25 512 HIS B CA 1
ATOM 8404 C C . HIS B 1 512 ? 7.375 -19.641 -20.547 1 97.25 512 HIS B C 1
ATOM 8406 O O . HIS B 1 512 ? 8.141 -19.516 -21.5 1 97.25 512 HIS B O 1
ATOM 8412 N N . PRO B 1 513 ? 6.125 -20.109 -20.656 1 97.81 513 PRO B N 1
ATOM 8413 C CA . PRO B 1 513 ? 5.68 -20.688 -21.922 1 97.81 513 PRO B CA 1
ATOM 8414 C C . PRO B 1 513 ? 5.766 -19.688 -23.078 1 97.81 513 PRO B C 1
ATOM 8416 O O . PRO B 1 513 ? 5.848 -18.469 -22.844 1 97.81 513 PRO B O 1
ATOM 8419 N N . ASN B 1 514 ? 5.754 -20.203 -24.234 1 97.38 514 ASN B N 1
ATOM 8420 C CA . ASN B 1 514 ? 5.789 -19.391 -25.453 1 97.38 514 ASN B CA 1
ATOM 8421 C C . ASN B 1 514 ? 4.555 -18.5 -25.562 1 97.38 514 ASN B C 1
ATOM 8423 O O . ASN B 1 514 ? 3.521 -18.781 -24.953 1 97.38 514 ASN B O 1
ATOM 8427 N N . GLU B 1 515 ? 4.676 -17.547 -26.391 1 97.19 515 GLU B N 1
ATOM 8428 C CA . GLU B 1 515 ? 3.697 -16.469 -26.484 1 97.19 515 GLU B CA 1
ATOM 8429 C C . GLU B 1 515 ? 2.311 -17.016 -26.812 1 97.19 515 GLU B C 1
ATOM 8431 O O . GLU B 1 515 ? 1.303 -16.5 -26.328 1 97.19 515 GLU B O 1
ATOM 8436 N N . ILE B 1 516 ? 2.27 -18.031 -27.688 1 97.38 516 ILE B N 1
ATOM 8437 C CA . ILE B 1 516 ? 0.974 -18.547 -28.125 1 97.38 516 ILE B CA 1
ATOM 8438 C C . ILE B 1 516 ? 0.22 -19.125 -26.938 1 97.38 516 ILE B C 1
ATOM 8440 O O . ILE B 1 516 ? -1.008 -19.047 -26.859 1 97.38 516 ILE B O 1
ATOM 8444 N N . ILE B 1 517 ? 0.877 -19.75 -25.984 1 98.31 517 ILE B N 1
ATOM 8445 C CA . ILE B 1 517 ? 0.245 -20.297 -24.781 1 98.31 517 ILE B CA 1
ATOM 8446 C C . ILE B 1 517 ? -0.189 -19.172 -23.859 1 98.31 517 ILE B C 1
ATOM 8448 O O . ILE B 1 517 ? -1.293 -19.188 -23.312 1 98.31 517 ILE B O 1
ATOM 8452 N N . VAL B 1 518 ? 0.7 -18.125 -23.75 1 98.44 518 VAL B N 1
ATOM 8453 C CA . VAL B 1 518 ? 0.376 -16.953 -22.938 1 98.44 518 VAL B CA 1
ATOM 8454 C C . VAL B 1 518 ? -0.841 -16.25 -23.516 1 98.44 518 VAL B C 1
ATOM 8456 O O . VAL B 1 518 ? -1.729 -15.812 -22.781 1 98.44 518 VAL B O 1
ATOM 8459 N N . LYS B 1 519 ? -0.887 -16.109 -24.797 1 98.38 519 LYS B N 1
ATOM 8460 C CA . LYS B 1 519 ? -2.029 -15.5 -25.469 1 98.38 519 LYS B CA 1
ATOM 8461 C C . LYS B 1 519 ? -3.326 -16.219 -25.125 1 98.38 519 LYS B C 1
ATOM 8463 O O . LYS B 1 519 ? -4.352 -15.586 -24.859 1 98.38 519 LYS B O 1
ATOM 8468 N N . ASN B 1 520 ? -3.283 -17.547 -25.156 1 98.31 520 ASN B N 1
ATOM 8469 C CA . ASN B 1 520 ? -4.469 -18.328 -24.812 1 98.31 520 ASN B CA 1
ATOM 8470 C C . ASN B 1 520 ? -4.867 -18.125 -23.344 1 98.31 520 ASN B C 1
ATOM 8472 O O . ASN B 1 520 ? -6.055 -18.109 -23.016 1 98.31 520 ASN B O 1
ATOM 8476 N N . GLN B 1 521 ? -3.881 -18.016 -22.469 1 98.56 521 GLN B N 1
ATOM 8477 C CA . GLN B 1 521 ? -4.176 -17.703 -21.078 1 98.56 521 GLN B CA 1
ATOM 8478 C C . GLN B 1 521 ? -4.867 -16.344 -20.953 1 98.56 521 GLN B C 1
ATOM 8480 O O . GLN B 1 521 ? -5.855 -16.203 -20.234 1 98.56 521 GLN B O 1
ATOM 8485 N N . ILE B 1 522 ? -4.371 -15.352 -21.703 1 98.56 522 ILE B N 1
ATOM 8486 C CA . ILE B 1 522 ? -4.914 -13.992 -21.688 1 98.56 522 ILE B CA 1
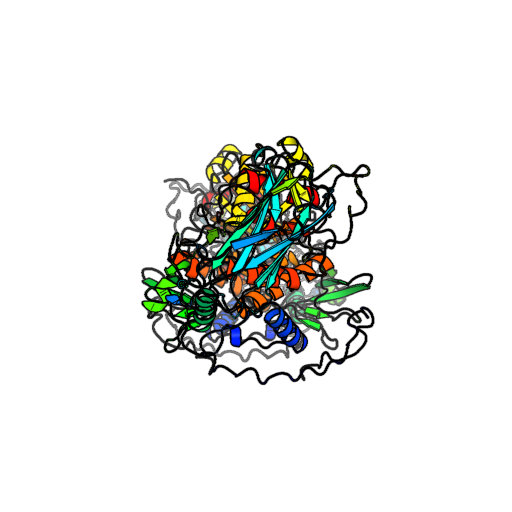ATOM 8487 C C . ILE B 1 522 ? -6.336 -14.008 -22.25 1 98.56 522 ILE B C 1
ATOM 8489 O O . ILE B 1 522 ? -7.219 -13.312 -21.734 1 98.56 522 ILE B O 1
ATOM 8493 N N . ASP B 1 523 ? -6.543 -14.789 -23.312 1 97.88 523 ASP B N 1
ATOM 8494 C CA . ASP B 1 523 ? -7.887 -14.914 -23.859 1 97.88 523 ASP B CA 1
ATOM 8495 C C . ASP B 1 523 ? -8.867 -15.445 -22.812 1 97.88 523 ASP B C 1
ATOM 8497 O O . ASP B 1 523 ? -9.984 -14.938 -22.688 1 97.88 523 ASP B O 1
ATOM 8501 N N . ALA B 1 524 ? -8.445 -16.469 -22.125 1 97.12 524 ALA B N 1
ATOM 8502 C CA . ALA B 1 524 ? -9.289 -17.016 -21.078 1 97.12 524 ALA B CA 1
ATOM 8503 C C . ALA B 1 524 ? -9.539 -15.992 -19.969 1 97.12 524 ALA B C 1
ATOM 8505 O O . ALA B 1 524 ? -10.68 -15.797 -19.547 1 97.12 524 ALA B O 1
ATOM 8506 N N . PHE B 1 525 ? -8.492 -15.32 -19.547 1 98.12 525 PHE B N 1
ATOM 8507 C CA . PHE B 1 525 ? -8.555 -14.297 -18.516 1 98.12 525 PHE B CA 1
ATOM 8508 C C . PHE B 1 525 ? -9.531 -13.188 -18.922 1 98.12 525 PHE B C 1
ATOM 8510 O O . PHE B 1 525 ? -10.438 -12.844 -18.156 1 98.12 525 PHE B O 1
ATOM 8517 N N . LEU B 1 526 ? -9.352 -12.633 -20.109 1 98.25 526 LEU B N 1
ATOM 8518 C CA . LEU B 1 526 ? -10.172 -11.523 -20.594 1 98.25 526 LEU B CA 1
ATOM 8519 C C . LEU B 1 526 ? -11.617 -11.961 -20.812 1 98.25 526 LEU B C 1
ATOM 8521 O O . LEU B 1 526 ? -12.539 -11.148 -20.703 1 98.25 526 LEU B O 1
ATOM 8525 N N . SER B 1 527 ? -11.828 -13.242 -21.062 1 96.75 527 SER B N 1
ATOM 8526 C CA . SER B 1 527 ? -13.188 -13.75 -21.234 1 96.75 527 SER B CA 1
ATOM 8527 C C . SER B 1 527 ? -13.953 -13.742 -19.922 1 96.75 527 SER B C 1
ATOM 8529 O O . SER B 1 527 ? -15.18 -13.672 -19.906 1 96.75 527 SER B O 1
ATOM 8531 N N . TYR B 1 528 ? -13.219 -13.859 -18.797 1 95.81 528 TYR B N 1
ATOM 8532 C CA . TYR B 1 528 ? -13.859 -13.68 -17.5 1 95.81 528 TYR B CA 1
ATOM 8533 C C . TYR B 1 528 ? -14.148 -12.203 -17.234 1 95.81 528 TYR B C 1
ATOM 8535 O O . TYR B 1 528 ? -15.164 -11.867 -16.625 1 95.81 528 TYR B O 1
ATOM 8543 N N . VAL B 1 529 ? -13.266 -11.352 -17.672 1 97.06 529 VAL B N 1
ATOM 8544 C CA . VAL B 1 529 ? -13.359 -9.922 -17.422 1 97.06 529 VAL B CA 1
ATOM 8545 C C . VAL B 1 529 ? -14.516 -9.336 -18.234 1 97.06 529 VAL B C 1
ATOM 8547 O O . VAL B 1 529 ? -15.281 -8.508 -17.719 1 97.06 529 VAL B O 1
ATOM 8550 N N . CYS B 1 530 ? -14.594 -9.766 -19.531 1 95.19 530 CYS B N 1
ATOM 8551 C CA . CYS B 1 530 ? -15.648 -9.305 -20.422 1 95.19 530 CYS B CA 1
ATOM 8552 C C . CYS B 1 530 ? -16.359 -10.484 -21.078 1 95.19 530 CYS B C 1
ATOM 8554 O O . CYS B 1 530 ? -16.125 -10.789 -22.234 1 95.19 530 CYS B O 1
ATOM 8556 N N . PRO B 1 531 ? -17.297 -10.992 -20.281 1 89.94 531 PRO B N 1
ATOM 8557 C CA . PRO B 1 531 ? -18.031 -12.125 -20.859 1 89.94 531 PRO B CA 1
ATOM 8558 C C . PRO B 1 531 ? -18.938 -11.711 -22.016 1 89.94 531 PRO B C 1
ATOM 8560 O O . PRO B 1 531 ? -19.344 -10.555 -22.109 1 89.94 531 PRO B O 1
ATOM 8563 N N . LEU B 1 532 ? -19.047 -12.547 -22.984 1 75.94 532 LEU B N 1
ATOM 8564 C CA . LEU B 1 532 ? -19.938 -12.289 -24.109 1 75.94 532 LEU B CA 1
ATOM 8565 C C . LEU B 1 532 ? -21.375 -12.133 -23.625 1 75.94 532 LEU B C 1
ATOM 8567 O O . LEU B 1 532 ? -21.812 -12.844 -22.719 1 75.94 532 LEU B O 1
ATOM 8571 N N . GLN B 1 533 ? -21.953 -10.961 -23.781 1 60.5 533 GLN B N 1
ATOM 8572 C CA . GLN B 1 533 ? -23.391 -10.812 -23.516 1 60.5 533 GLN B CA 1
ATOM 8573 C C . GLN B 1 533 ? -24.203 -11.828 -24.312 1 60.5 533 GLN B C 1
ATOM 8575 O O . GLN B 1 533 ? -24.047 -11.938 -25.531 1 60.5 533 GLN B O 1
ATOM 8580 N N . THR B 1 534 ? -24.406 -13.039 -23.797 1 42.81 534 THR B N 1
ATOM 8581 C CA . THR B 1 534 ? -25.438 -13.82 -24.469 1 42.81 534 THR B CA 1
ATOM 8582 C C . THR B 1 534 ? -26.797 -13.141 -24.344 1 42.81 534 THR B C 1
ATOM 8584 O O . THR B 1 534 ? -27.094 -12.492 -23.344 1 42.81 534 THR B O 1
#

Sequence (1068 aa):
FSPQHLDDDTVSGSNWITENNAQHSLSQTTKTTRKPYCGYAQQVLSKREQAEEESLLAAIQWPKPPDGKITFAQSTDPTHSDFVIVTPSRFFKVGDQLEVLVRMRDFQGKPKQYGGDYLQARIHSPVLKAGAAGRIVDCHNGLYKVFFTLLWPGEVKVSVSLVHPSEAVQVLLRLREERPDRVYFKSSFKSGRYSETTECNVCLPGGLPVCNFTDLYTGEPWFCYKPRKLSCASRISHAKGGYLKGLLTQEESLFFQSDVNIKRPILSSGPDSVIVKPKAFTDSSSMDRAEDPTASPSGYYYEDQWRSRTHWIHNFNKSDDITECLQGKVIHLFGDSTIRQWFEYLTTFVPDLVEFNLGSPKNVGPFMSVDLKHNILLKFRCHGPPIRFSTVFSSELRYIANELNGIVGGRNTVIAITIWSHFSTFPVEVYIRRLRNIRRALIQLLDRSPKTLIVIRTANVQELGPEVSLFNSDWYSFQLDSVMRKMFSGIAVHFVDAWEMSVAHYLPHNLHPNEIIVKNQIDAFLSYVCPLQTFSPQHLDDDTVSGSNWITENNAQHSLSQTTKTTRKPYCGYAQQVLSKREQAEEESLLAAIQWPKPPDGKITFAQSTDPTHSDFVIVTPSRFFKVGDQLEVLVRMRDFQGKPKQYGGDYLQARIHSPVLKAGAAGRIVDCHNGLYKVFFTLLWPGEVKVSVSLVHPSEAVQVLLRLREERPDRVYFKSSFKSGRYSETTECNVCLPGGLPVCNFTDLYTGEPWFCYKPRKLSCASRISHAKGGYLKGLLTQEESLFFQSDVNIKRPILSSGPDSVIVKPKAFTDSSSMDRAEDPTASPSGYYYEDQWRSRTHWIHNFNKSDDITECLQGKVIHLFGDSTIRQWFEYLTTFVPDLVEFNLGSPKNVGPFMSVDLKHNILLKFRCHGPPIRFSTVFSSELRYIANELNGIVGGRNTVIAITIWSHFSTFPVEVYIRRLRNIRRALIQLLDRSPKTLIVIRTANVQELGPEVSLFNSDWYSFQLDSVMRKMFSGIAVHFVDAWEMSVAHYLPHNLHPNEIIVKNQIDAFLSYVCPLQT

Secondary structure (DSSP, 8-state):
-----------------------------------TTBGGGGPPPPHHHHHHHHHHHHHT----PPSSPPPGGGSB-TTT-EEEESSTTS-EETT-EEEEEEE-BBTTSPBP-S---EEEEEEEEGGGTEEEE-EEEE-SSSEEEEEEE--SSEEEEEEEEEEE-HHHHHHHHHHHHH-TTSEEEEEEEEETTEEEEEEEESB--SSS-EEE---TTT----EEEPPSSS-GGGB-EEEEEEE----S-HHHHTTS-BTTTBSEEEEESS--EEEEEPPSS---TTTT----TT-S--EEEETTEEEESSS------SHHHHHHHHTT-EEEEEESHHHHHHHHHHHHHSTT-EEE---PPTTT--EEEEETTTTEEEEEEE--SS---S-EEGGG---HHHHHHT----TTEEEEE---GGGTTS-HHHHHHHHHHHHHHHHHHHHH-TT-EEEEE--------HHHHHHH-HHHHHHHHHHHHHHTTTSS-EEE-HHHHHHHSSSPP-SS--HHHHHHHHHHHHHHHS----/-----------------------------------TTBGGGGPPPPHHHHHHHHHHHHHT----PPSSPPPGGGSEEEEEEEEEESSTTSPEETT-EEEEEEEEEETTSPBP-S---EEEEEEEEGGGTEEEE-EEEE-SSSEEEEEEE--SSEEEEEEEEEEE-HHHHHHHHHHHHH-TTSEEEEEEEEETTEEEEEEEESB--SSS-EEE---TTT----EEEPPSSS-GGGB-EEEEEEE----S-HHHHTTS-BTTTBSEEEEESS--EEEEEPPSS---TTTT----TT-S--EEEETTEEEESSS------SHHHHHHHHTT-EEEEEESHHHHHHHHHHHHHSTT-EEE-----TTT--EEEEETTTTEEEEEEEPPSS---S-EEGGG---HHHHHHT----TTEEEEE---GGGTTS-HHHHHHHHHHHHHHHHHHHHH-TT-EEEEE--------HHHHHHH-HHHHHHHHHHHHHHTTTSS-EEE-HHHHHHHSSSPP-SS--HHHHHHHHHHHHHHHS----

Nearest PDB structures (foldseek):
  8glv-assembly1_Lm  TM=8.193E-01  e=2.892E-03  Chlamydomonas reinhardtii
  4exk-assembly1_A-2  TM=5.667E-01  e=1.607E-02  Escherichia coli K-12
  4k7j-assembly1_A  TM=4.745E-01  e=1.897E-02  Neisseria meningitidis 4119
  2wao-assembly1_A  TM=2.956E-01  e=9.050E-04  Acetivibrio thermocellus
  8gld-assembly2_B  TM=3.225E-01  e=7.829E-03  Campylobacter jejuni subsp. jejuni 81-176

Solvent-accessible surface area (backbone atoms only — not comparable to full-atom values): 58425 Å² total; per-residue (Å²): 134,79,84,79,79,89,70,89,79,79,81,70,72,88,67,73,78,71,74,76,78,76,76,70,80,74,70,80,69,75,78,66,83,69,72,88,39,38,55,67,72,70,62,84,68,53,73,65,54,48,52,50,49,51,50,49,55,59,71,59,63,72,63,70,64,74,89,70,90,75,51,73,56,66,31,60,22,33,84,64,14,31,29,38,52,59,67,69,84,55,88,39,39,39,68,38,76,46,46,31,42,32,45,40,10,10,62,76,61,43,73,36,71,41,30,38,55,43,69,49,41,27,37,34,23,79,93,49,39,25,13,24,34,42,49,76,43,77,66,52,42,19,38,32,39,34,42,33,71,35,83,59,59,41,66,39,32,62,47,41,28,35,46,32,26,32,67,34,46,52,51,52,54,48,39,23,69,76,40,40,46,39,60,36,25,28,29,40,28,45,56,90,93,48,72,47,74,36,54,26,33,55,43,41,82,74,95,64,64,62,30,80,59,47,38,86,88,78,59,52,53,35,34,28,47,48,55,92,85,56,60,73,84,28,59,46,31,37,24,47,64,47,69,65,75,84,86,59,53,79,71,58,45,67,43,42,29,73,90,54,32,33,65,26,64,35,48,55,80,54,66,48,59,45,62,26,38,73,54,92,73,80,79,66,77,50,56,73,46,84,81,57,80,79,52,77,61,54,40,33,33,52,70,68,37,62,40,47,54,36,46,82,54,50,83,68,87,44,47,67,58,50,50,64,55,41,48,59,22,40,37,41,36,37,17,52,70,63,54,46,49,55,53,53,47,51,40,67,61,24,79,66,30,39,74,50,79,78,79,46,53,88,91,57,41,58,45,40,29,42,18,78,91,53,35,28,41,40,35,39,37,39,42,23,77,68,52,84,41,71,79,39,50,47,46,66,48,43,43,59,35,63,54,45,55,49,48,73,59,26,74,45,24,36,39,34,38,34,84,53,79,63,46,43,35,35,48,65,66,60,50,51,51,53,49,50,44,36,50,53,30,49,52,53,40,38,58,76,14,67,56,33,43,39,36,37,43,49,44,62,42,46,65,72,46,53,68,45,44,73,49,60,23,58,67,45,45,50,49,47,39,54,43,51,42,60,70,52,55,94,48,91,58,43,74,41,63,38,35,53,56,43,62,17,41,90,62,77,52,29,71,72,56,55,65,67,59,50,48,42,49,48,20,45,51,47,21,70,73,46,56,77,84,123,136,78,85,80,79,89,69,87,78,81,80,71,72,89,67,73,76,70,74,76,77,74,77,70,78,75,70,80,70,76,76,66,82,69,73,88,38,37,56,69,72,71,61,86,68,52,73,66,54,47,52,49,49,51,50,49,54,58,71,60,63,71,64,72,65,74,90,71,92,77,52,71,54,69,30,59,23,34,83,63,14,30,29,37,53,60,69,68,86,57,87,41,38,40,70,36,76,44,46,31,41,33,46,39,10,10,65,75,62,44,73,35,72,41,31,39,56,41,67,50,42,26,38,34,24,79,94,49,38,24,13,24,35,42,50,78,44,76,68,50,43,19,38,32,41,35,41,33,72,35,83,59,59,41,65,39,32,61,46,40,27,37,44,31,26,32,67,35,46,51,51,52,54,46,38,24,69,73,40,41,48,40,59,34,26,27,31,38,29,45,57,90,94,48,72,47,73,35,52,24,33,54,43,42,82,74,94,64,65,63,31,80,60,46,38,86,86,77,59,52,51,35,34,28,46,49,55,92,85,56,61,72,86,27,58,46,31,38,23,46,63,47,68,65,74,83,84,58,54,78,71,57,45,66,43,42,29,74,89,54,30,36,65,27,65,35,47,56,80,54,66,47,58,44,62,25,37,73,55,92,72,81,79,66,78,51,56,77,45,83,83,57,78,80,52,77,60,55,40,34,34,52,70,68,38,63,41,49,55,35,46,81,52,49,83,70,87,45,46,65,58,49,50,64,55,41,48,57,21,40,37,40,39,37,15,51,75,64,54,46,48,54,54,53,48,50,41,68,60,26,81,65,30,40,70,50,77,76,80,45,55,93,85,58,41,58,45,38,29,42,17,78,91,53,34,26,38,41,36,38,36,40,43,23,80,68,53,85,40,70,80,40,50,49,45,65,49,43,45,58,34,62,56,44,54,50,48,74,58,24,75,46,25,39,39,36,38,36,84,56,79,61,47,44,36,37,48,66,66,59,50,50,52,55,48,50,44,38,48,51,32,48,52,55,38,38,59,76,13,66,57,34,44,39,36,36,42,50,46,59,42,46,66,72,48,52,69,45,44,74,49,60,25,56,67,46,44,50,49,47,38,52,44,50,43,58,70,52,54,92,48,91,57,44,75,41,62,39,36,53,56,42,61,18,41,89,62,79,52,28,72,72,56,56,64,67,58,50,48,42,50,48,20,46,51,47,22,69,73,47,56,78,84,123

Foldseek 3Di:
DPPDPPDDDDPPDDPPPPPPPPPPDPPPPPPPVQDPQFLLVPDDDDPVLVVLVVVLVVVLDFDADDDDDDFQQAWWWLALKAKAWDPQVDAAAQFDKTKMKIWIGGNPSHTAQFWQWDKWKKKADVVQLKMFTWDWDTPGTRMIMIMDHRHDFFKIFMWMWGAFINLLVVLLVCLQRPPLCQWKKKWWFDDPPDIDIWIKDSGDDDDAAWDWPQDPPQRQTMITGADPPDGSVRTWKMATDDGHPDSDDPRSLSRFAPPIRHTGIRYHPDDRIHGYHYDPDDCLVLEQDDDQLPDPPQWMDGSLATDGSHYGFDADPALVVVLVLLQQAEEEEEAALQCVVVVVLNCVRNPQFDKDCPVFDDRADFTWTARPPRGGIYTYAYAAPPDHHHMDTNVRRHHLLVVLLVDQFEQRYEYEYEYFQSSLSHDCSSVLSSLLSNLVSVVVNCVRYVNGAYEYEAAAFADDHSVCCSRGRVSSSVSSRSSNSVSCPPPRYHYQDNHRLRSTGPDHGHNHDDPSSSSNSVSRVSCSSPPDPD/DDPDDPDDDDPPDDPDPPPPPPPPDPPPPPPPVQAPQFLLVPDDDDPVLVVLVVVLVVVLDFDADDDDDDFQQAWWWLALKAKAWDPQVDAAAQFDKTKMKIWIGGNPSHTAQFWQWDKWKKKADVVFLKMFTWDWDTPGTRMIMIMDHRHDFFKIFMWMWGAFINLLVVLLVCLQRPPLCQWKKKWWFDDPPDIDIWIKDSGDDDDADWDWPQDPPQRQTMITGADPPDGSVRTWKMATDDGHPDSDDPRSLSRFAPPIRHTGIRYHPDDRIHGYHYDPDDCLVLEQDDDQLPDPPQWMDGSLATDGSHYGFDADPALVVVLVLLQQAEEEEEAAQQCVVVVVLNCVRNPQFDKDCPVFDPHADFTWTARPPRGGIYTYAYAAPPDHDHMDTNVRRHHPLVVLLVDQFEQRYEYEYEYFQSSLSHDCSSVLSSLLSNLVSVVVNCVRYVNGAYEYEAAAFADDHSVCCSRGRVSSSVSSRSSNSVSCPPPRYHYQDRHRLQSTGPDHGHNHDDPSSSSNSVSRVSCSSPPDPD

InterPro domains:
  IPR013783 Immunoglobulin-like fold [G3DSA:2.60.40.10] (96-169)
  IPR014756 Immunoglobulin E-set [SSF81296] (91-162)
  IPR026845 Neurexophilin/NXPE [PF06312] (49-249)
  IPR057106 NXPE, C-terminal [PF24536] (306-530)

Radius of gyration: 35.5 Å; Cα contacts (8 Å, |Δi|>4): 2184; chains: 2; bounding box: 57×115×79 Å

Organism: Aphelocoma coerulescens (NCBI:txid39617)